Protein AF-0000000082579703 (afdb_homodimer)

Organism: NCBI:txid68569

Secondary structure (DSSP, 8-state):
--EEEEEEEEEB-GGGHHHHHHHHHHHHHHH-SSTTS-SSGGGTTTTS-TTEEEEEEEEE--SSS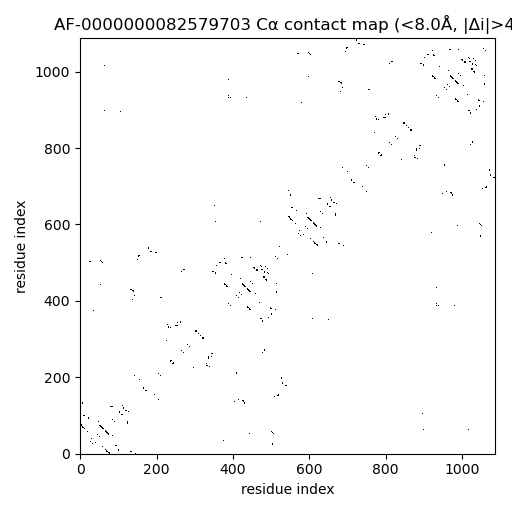--EEEEEEEEES-HHHHHHHHHHHHHHHHHHHHHTBPPPSSTTHHHHHHHHSTT----SHHHHHHTEEPPSEEEETTTT--HHHHHHHHHHHHHHHHHHHHTTSSS--TTTT--HHHHHHHHHHHHTTT-GGGGSPPPPSS-HHHHHHHHHHHHHHHHHHHHHHHHHHHHHHHHS-HHHHHHHHHHHHHHHHHHHHHHTSPPTT--------HHHHIIIIIHHHHHHHHHHHHHHHHHHHHHHHHHHHT--HHHHHHHHHHHHHHHHHTHHHHHHHHHHHHHHHHHH--B-SS----HHHHHHHHHHSSSSSEEEEEEEEEBPPSHHHHHHHHHHHHHHHHHHHH-HHHHTT-BTTB--EEEEEEEEETTTTEEEEEEEEES-HHHHHHHHHHH-HHHHHHHHTTBTBPPPEETTTEEGGGSHHHHHHHHHHTEE---EEEETTTT--HHHHHHHHHHHHHHHSS---HHHHHHHGGG-/--EEEEEEEEEB-GGGHHHHHHHHHHHHHHH-SSTTS-SSTTHHHHHH-TTEEEEEEEEE--SSS--EEEEEEEEES-HHHHHHHHHHHHHHHHHHHHTTBPPPSSTTHHHHHHHHSTT----SHHHHHHTEEPPSEEEETTTT--HHHHHHHHHHHHHHHHHHHHTTSSS--TTTT--HHHHHHHHHHHHTTT-GGGGSPPPPSS-HHHHHHHHHHHHHHHHHHHHHHHHHHHHHHHHS-HHHHHHHHHHHHHHHHHHHHHHTSPPTTT-------HHHHIIIIIHHHHHHHHHHHHHHHHHHHHHHHHHHHT--HHHHHHHHHHHHHHHHHTHHHHHHHHHHHHHHHHHH--B-SS----HHHHHHHHHHSSSSSEEEEEEEEEBPPSHHHHHHHHHHHHHHHHHHHH-HHHHTT-BTTB--EEEEEEEEETTTTEEEEEEEEES-HHHHHHHHHHH-HHHHHHHHTTBTBPPPEETTTEEGGGSHHHHHHHHHHTEE---EEEETTTT--HHHHHHHHHHHHHHHSS---HHHHHHHGGG-

Sequence (1088 aa):
MRQTTLSVALEVKPESFDHLSGLLDALRDRRSQDPSGGKGPFADFLTTVPAVHFLSLSVFPGFDYDPLFVIEANFDGAPGPFWAQLEAAIGPDLRSFLRCCKCPLDHTGPLFDAVTAADSRAPIAPYLEARTLTPTVFHHGNRGMTRDRILDEGKLFLATRAELAYSNDGGPSPYRKLTPVEIHARLRAALLPQFGWLDRKAPPRIPLAQSLGDYARLALFALALVFALSIPGLILKSQLAWPHYVLLCLALFALFTGMLYRMGKALPGTATPTRFSFLGFFLKRLLVPVALAAAAYVVVAAFLAAPFWSAIAHRPFWAAWRDMAIWAGWSAGSVAVVVAGLLVWLRWLERRDASQDAPPVDPRMLREMARREDWIPQNHMGSVVLIKPGVLRTAIIRAGHLGLHLLLRVLPRTRQGYLGSMRTIHFAHWARVNNNSRLMFFSNFDQTWESYLDDFIEKAHAGLTLAWSCGVGFPPTRFLVKDGASHGRQFKEWARHSMAVSRFWYSAYKDLTAEQVERNYRIACGLRKKQLSEKEAAAWINDLMRQTTLSVALEVKPESFDHLSGLLDALRDRRSQDPSGGKGPFADFLTTVPAVHFLSLSVFPGFDYDPLFVIEANFDGAPGPFWAQLEAAIGPDLRSFLRCCKCPLDHTGPLFDAVTAADSRAPIAPYLEARTLTPTVFHHGNRGMTRDRILDEGKLFLATRAELAYSNDGGPSPYRKLTPVEIHARLRAALLPQFGWLDRKAPPRIPLAQSLGDYARLALFALALVFALSIPGLILKSQLAWPHYVLLCLALFALFTGMLYRMGKALPGTATPTRFSFLGFFLKRLLVPVALAAAAYVVVAAFLAAPFWSAIAHRPFWAAWRDMAIWAGWSAGSVAVVVAGLLVWLRWLERRDASQDAPPVDPRMLREMARREDWIPQNHMGSVVLIKPGVLRTAIIRAGHLGLHLLLRVLPRTRQGYLGSMRTIHFAHWARVNNNSRLMFFSNFDQTWESYLDDFIEKAHAGLTLAWSCGVGFPPTRFLVKDGASHGRQFKEWARHSMAVSRFWYSAYKDLTAEQVERNYRIACGLRKKQLSEKEAAAWINDL

Nearest PDB structures (foldseek):
  8ibc-assembly1_AB  TM=3.366E-01  e=6.376E-01  Mus musculus
  8ic5-assembly1_AB  TM=3.013E-01  e=1.061E+00  Mus musculus
  7e2v-assembly1_B  TM=3.879E-01  e=3.786E+00  Morus alba
  3wro-assembly1_A  TM=3.041E-01  e=4.192E+00  Murine minute virus strain MVM prototype
  8ibc-assembly1_AB  TM=3.376E-01  e=1.231E+00  Mus musculus

Radius of gyration: 35.31 Å; Cα contacts (8 Å, |Δi|>4): 1747; chains: 2; bounding box: 77×131×74 Å

pLDDT: mean 91.1, std 9.69, range [43.66, 98.62]

Solvent-accessible surface area (backbone atoms only — not comparable to full-atom values): 56190 Å² total; per-residue (Å²): 116,53,75,34,68,41,34,34,74,41,50,27,34,60,92,29,50,65,56,44,53,49,52,39,40,50,55,35,50,62,20,24,82,40,80,61,66,68,87,24,68,36,65,56,48,50,68,51,36,71,43,46,42,37,40,36,40,35,58,39,71,59,64,70,44,49,17,36,38,35,42,39,40,31,29,50,48,62,68,69,65,48,37,46,32,48,38,72,60,42,34,73,58,50,42,55,50,53,58,31,34,54,81,53,68,55,91,57,24,66,51,47,49,49,35,52,37,86,91,45,82,49,76,57,30,66,48,52,59,70,49,48,41,73,52,50,28,67,47,47,23,57,54,44,62,44,54,65,54,52,53,52,31,48,51,47,46,54,49,50,52,44,56,65,49,60,41,43,71,89,50,79,44,81,59,76,86,46,51,50,50,52,42,51,50,51,49,36,64,68,42,39,83,79,41,63,69,34,80,43,86,75,78,73,48,73,46,67,69,58,51,51,48,36,49,48,51,39,50,50,49,52,39,50,49,51,52,64,46,12,45,65,33,46,58,48,47,76,74,38,57,67,70,59,40,51,50,49,47,53,50,52,34,51,52,29,52,53,48,36,66,69,61,64,57,67,51,80,91,55,68,53,94,68,90,79,45,68,67,56,45,35,67,74,65,38,45,64,58,50,52,50,46,50,51,48,35,21,53,52,50,8,63,67,45,11,62,59,44,14,66,73,69,69,40,59,55,70,61,23,26,52,52,35,28,50,51,36,46,55,9,55,64,33,29,63,38,46,51,38,47,50,49,44,53,48,44,57,48,44,70,47,53,58,49,30,78,64,50,72,65,59,66,69,56,53,50,54,34,56,72,68,49,72,61,43,62,39,35,74,50,42,34,52,43,45,40,46,41,32,52,67,50,41,50,43,58,55,53,43,34,46,50,50,28,37,46,50,62,57,37,70,55,31,59,70,12,24,61,72,88,41,50,38,40,43,41,35,37,31,32,65,40,65,71,65,32,28,41,33,37,40,40,35,28,36,54,44,70,66,58,46,49,53,49,38,37,71,64,30,21,40,60,49,11,51,75,42,58,56,30,53,26,36,50,65,45,47,88,51,38,37,37,18,32,57,41,50,69,46,36,51,44,49,52,58,46,32,40,46,44,70,50,25,73,45,59,70,56,54,86,55,45,48,54,53,51,50,42,27,48,51,52,48,56,54,49,37,41,88,73,60,53,69,70,54,20,56,59,52,60,73,71,108,116,53,76,35,68,42,34,33,74,39,49,28,34,61,90,31,49,67,57,43,53,49,52,39,40,50,55,34,49,63,20,25,83,42,80,63,65,69,85,24,64,42,65,52,50,50,72,47,37,72,43,46,41,35,39,36,39,35,57,38,71,57,63,69,45,49,16,37,38,34,42,40,41,30,28,51,48,62,68,67,65,49,38,45,31,48,37,72,61,41,36,73,59,49,44,56,51,53,58,31,33,55,80,53,68,55,92,58,24,66,51,46,49,48,36,51,38,88,89,46,83,48,74,54,30,66,48,52,59,71,49,50,41,70,53,51,28,66,47,48,23,58,55,45,62,43,55,66,55,51,52,51,31,48,51,47,45,54,50,51,51,45,57,64,49,58,42,42,71,90,49,78,41,81,60,76,86,45,53,51,49,52,43,51,49,51,49,37,63,67,41,40,82,79,40,64,67,34,81,42,86,75,78,71,51,73,46,68,69,58,51,53,47,36,49,48,51,38,51,50,49,51,39,50,49,51,51,62,45,13,44,68,35,46,56,48,46,76,76,36,58,67,70,60,38,52,50,49,47,52,49,51,34,51,50,30,50,53,48,36,66,69,61,65,57,67,51,77,92,56,68,55,95,68,91,78,44,70,68,55,46,34,67,74,65,37,45,64,59,50,52,50,45,50,51,48,35,21,51,53,50,8,63,66,44,11,61,57,45,13,66,73,68,69,40,60,57,70,62,23,26,51,52,33,29,52,50,36,46,56,10,55,65,32,29,65,38,46,51,39,47,50,48,43,53,48,45,57,50,43,69,47,52,56,49,30,79,64,49,71,66,60,67,69,58,51,51,54,35,55,72,69,50,70,60,42,62,40,36,74,51,41,33,53,40,45,41,45,41,31,52,66,50,40,49,44,58,54,54,44,35,45,50,49,29,38,45,51,61,58,36,70,56,30,59,70,13,24,62,70,89,40,50,40,39,42,40,36,36,30,31,64,42,66,71,65,33,28,42,33,38,40,37,34,28,34,53,44,70,67,58,44,49,51,49,38,37,71,62,30,19,41,60,49,12,53,74,42,58,55,30,54,27,36,48,67,45,49,88,52,38,36,39,18,32,58,42,49,69,46,35,52,46,48,52,58,46,32,40,43,43,71,50,28,74,47,59,70,56,53,86,57,45,48,55,52,51,50,43,26,48,51,51,49,56,55,50,37,42,88,72,59,52,69,69,55,21,56,58,52,58,73,70,108

Structure (mmCIF, N/CA/C/O backbone):
data_AF-0000000082579703-model_v1
#
loop_
_entity.id
_entity.type
_entity.pdbx_description
1 polymer 'Uncharacterized protein'
#
loop_
_atom_site.group_PDB
_atom_site.id
_atom_site.type_symbol
_atom_site.label_atom_id
_atom_site.label_alt_id
_atom_site.label_comp_id
_atom_site.label_asym_id
_atom_site.label_entity_id
_atom_site.label_seq_id
_atom_site.pdbx_PDB_ins_code
_atom_site.Cartn_x
_atom_site.Cartn_y
_atom_site.Cartn_z
_atom_site.occupancy
_atom_site.B_iso_or_equiv
_atom_site.auth_seq_id
_atom_site.auth_comp_id
_atom_site.auth_asym_id
_atom_site.auth_atom_id
_atom_site.pdbx_PDB_model_num
ATOM 1 N N . MET A 1 1 ? 2.031 -30.875 -25 1 61.16 1 MET A N 1
ATOM 2 C CA . MET A 1 1 ? 1.377 -29.562 -25.047 1 61.16 1 MET A CA 1
ATOM 3 C C . MET A 1 1 ? 1.466 -28.859 -23.688 1 61.16 1 MET A C 1
ATOM 5 O O . MET A 1 1 ? 1.334 -29.5 -22.656 1 61.16 1 MET A O 1
ATOM 9 N N . ARG A 1 2 ? 1.793 -27.531 -23.734 1 82.56 2 ARG A N 1
ATOM 10 C CA . ARG A 1 2 ? 2.051 -26.703 -22.562 1 82.56 2 ARG A CA 1
ATOM 11 C C . ARG A 1 2 ? 0.748 -26.266 -21.906 1 82.56 2 ARG A C 1
ATOM 13 O O . ARG A 1 2 ? -0.202 -25.875 -22.594 1 82.56 2 ARG A O 1
ATOM 20 N N . GLN A 1 3 ? 0.569 -26.672 -20.656 1 92.69 3 GLN A N 1
ATOM 21 C CA . GLN A 1 3 ? -0.497 -26.078 -19.859 1 92.69 3 GLN A CA 1
ATOM 22 C C . GLN A 1 3 ? -0.214 -24.594 -19.578 1 92.69 3 GLN A C 1
ATOM 24 O O . GLN A 1 3 ? 0.895 -24.234 -19.172 1 92.69 3 GLN A O 1
ATOM 29 N N . THR A 1 4 ? -1.218 -23.812 -19.875 1 95.44 4 THR A N 1
ATOM 30 C CA . THR A 1 4 ? -1.077 -22.359 -19.703 1 95.44 4 THR A CA 1
ATOM 31 C C . THR A 1 4 ? -2.105 -21.828 -18.703 1 95.44 4 THR A C 1
ATOM 33 O O . THR A 1 4 ? -3.271 -22.234 -18.75 1 95.44 4 THR A O 1
ATOM 36 N N . THR A 1 5 ? -1.641 -21.078 -17.75 1 96.88 5 THR A N 1
ATOM 37 C CA . THR A 1 5 ? -2.484 -20.375 -16.797 1 96.88 5 THR A CA 1
ATOM 38 C C . THR A 1 5 ? -2.354 -18.875 -16.969 1 96.88 5 THR A C 1
ATOM 40 O O . THR A 1 5 ? -1.259 -18.312 -16.828 1 96.88 5 THR A O 1
ATOM 43 N N . LEU A 1 6 ? -3.504 -18.234 -17.297 1 95.44 6 LEU A N 1
ATOM 44 C CA . LEU A 1 6 ? -3.51 -16.797 -17.484 1 95.44 6 LEU A CA 1
ATOM 45 C C . LEU A 1 6 ? -4.781 -16.172 -16.906 1 95.44 6 LEU A C 1
ATOM 47 O O . LEU A 1 6 ? -5.742 -16.891 -16.609 1 95.44 6 LEU A O 1
ATOM 51 N N . SER A 1 7 ? -4.715 -14.883 -16.734 1 97.56 7 SER A N 1
ATOM 52 C CA . SER A 1 7 ? -5.902 -14.117 -16.359 1 97.56 7 SER A CA 1
ATOM 53 C C . SER A 1 7 ? -5.914 -12.75 -17.016 1 97.56 7 SER A C 1
ATOM 55 O O . SER A 1 7 ? -4.871 -12.242 -17.438 1 97.56 7 SER A O 1
ATOM 57 N N . VAL A 1 8 ? -7.059 -12.273 -17.25 1 98.12 8 VAL A N 1
ATOM 58 C CA . VAL A 1 8 ? -7.281 -10.891 -17.641 1 98.12 8 VAL A CA 1
ATOM 59 C C . VAL A 1 8 ? -8.07 -10.164 -16.562 1 98.12 8 VAL A C 1
ATOM 61 O O . VAL A 1 8 ? -9.117 -10.641 -16.125 1 98.12 8 VAL A O 1
ATOM 64 N N . ALA A 1 9 ? -7.543 -9.094 -16.094 1 98.25 9 ALA A N 1
ATOM 65 C CA . ALA A 1 9 ? -8.203 -8.289 -15.07 1 98.25 9 ALA A CA 1
ATOM 66 C C . ALA A 1 9 ? -8.484 -6.883 -15.578 1 98.25 9 ALA A C 1
ATOM 68 O O . ALA A 1 9 ? -7.566 -6.156 -15.961 1 98.25 9 ALA A O 1
ATOM 69 N N . LEU A 1 10 ? -9.766 -6.539 -15.555 1 98.25 10 LEU A N 1
ATOM 70 C CA . LEU A 1 10 ? -10.188 -5.25 -16.094 1 98.25 10 LEU A CA 1
ATOM 71 C C . LEU A 1 10 ? -11 -4.469 -15.078 1 98.25 10 LEU A C 1
ATOM 73 O O . LEU A 1 10 ? -11.867 -5.031 -14.406 1 98.25 10 LEU A O 1
ATOM 77 N N . GLU A 1 11 ? -10.742 -3.227 -14.945 1 97.75 11 GLU A N 1
ATOM 78 C CA . GLU A 1 11 ? -11.555 -2.385 -14.078 1 97.75 11 GLU A CA 1
ATOM 79 C C . GLU A 1 11 ? -12.945 -2.172 -14.664 1 97.75 11 GLU A C 1
ATOM 81 O O . GLU A 1 11 ? -13.102 -1.985 -15.867 1 97.75 11 GLU A O 1
ATOM 86 N N . VAL A 1 12 ? -13.898 -2.193 -13.828 1 98.5 12 VAL A N 1
ATOM 87 C CA . VAL A 1 12 ? -15.297 -2.076 -14.227 1 98.5 12 VAL A CA 1
ATOM 88 C C . VAL A 1 12 ? -15.828 -0.695 -13.852 1 98.5 12 VAL A C 1
ATOM 90 O O . VAL A 1 12 ? -15.477 -0.15 -12.805 1 98.5 12 VAL A O 1
ATOM 93 N N . LYS A 1 13 ? -16.594 -0.119 -14.766 1 97.5 13 LYS A N 1
ATOM 94 C CA . LYS A 1 13 ? -17.328 1.082 -14.375 1 97.5 13 LYS A CA 1
ATOM 95 C C . LYS A 1 13 ? -18.219 0.813 -13.172 1 97.5 13 LYS A C 1
ATOM 97 O O . LYS A 1 13 ? -19.062 -0.095 -13.195 1 97.5 13 LYS A O 1
ATOM 102 N N . PRO A 1 14 ? -18.047 1.628 -12.18 1 96.12 14 PRO A N 1
ATOM 103 C CA . PRO A 1 14 ? -18.781 1.337 -10.953 1 96.12 14 PRO A CA 1
ATOM 104 C C . PRO A 1 14 ? -20.297 1.238 -11.188 1 96.12 14 PRO A C 1
ATOM 106 O O . PRO A 1 14 ? -20.953 0.386 -10.594 1 96.12 14 PRO A O 1
ATOM 109 N N . GLU A 1 15 ? -20.828 2.045 -12.031 1 95.25 15 GLU A N 1
ATOM 110 C CA . GLU A 1 15 ? -22.266 2.045 -12.289 1 95.25 15 GLU A CA 1
ATOM 111 C C . GLU A 1 15 ? -22.703 0.777 -13.023 1 95.25 15 GLU A C 1
ATOM 113 O O . GLU A 1 15 ? -23.891 0.448 -13.062 1 95.25 15 GLU A O 1
ATOM 118 N N . SER A 1 16 ? -21.75 0.061 -13.562 1 97.5 16 SER A N 1
ATOM 119 C CA . SER A 1 16 ? -22.078 -1.107 -14.375 1 97.5 16 SER A CA 1
ATOM 120 C C . SER A 1 16 ? -21.859 -2.398 -13.594 1 97.5 16 SER A C 1
ATOM 122 O O . SER A 1 16 ? -22.016 -3.494 -14.141 1 97.5 16 SER A O 1
ATOM 124 N N . PHE A 1 17 ? -21.5 -2.318 -12.359 1 96.75 17 PHE A N 1
ATOM 125 C CA . PHE A 1 17 ? -21.156 -3.494 -11.562 1 96.75 17 PHE A CA 1
ATOM 126 C C . PHE A 1 17 ? -22.328 -4.477 -11.523 1 96.75 17 PHE A C 1
ATOM 128 O O . PHE A 1 17 ? -22.156 -5.66 -11.828 1 96.75 17 PHE A O 1
ATOM 135 N N . ASP A 1 18 ? -23.516 -4 -11.195 1 96.06 18 ASP A N 1
ATOM 136 C CA . ASP A 1 18 ? -24.688 -4.863 -11.078 1 96.06 18 ASP A CA 1
ATOM 137 C C . ASP A 1 18 ? -25.094 -5.422 -12.438 1 96.06 18 ASP A C 1
ATOM 139 O O . ASP A 1 18 ? -25.484 -6.59 -12.547 1 96.06 18 ASP A O 1
ATOM 143 N N . HIS A 1 19 ? -25.031 -4.57 -13.383 1 98 19 HIS A N 1
ATOM 144 C CA . HIS A 1 19 ? -25.375 -5 -14.727 1 98 19 HIS A CA 1
ATOM 145 C C . HIS A 1 19 ? -24.453 -6.109 -15.211 1 98 19 HIS A C 1
ATOM 147 O O . HIS A 1 19 ? -24.906 -7.121 -15.75 1 98 19 HIS A O 1
ATOM 153 N N . LEU A 1 20 ? -23.156 -5.93 -15.07 1 98.25 20 LEU A N 1
ATOM 154 C CA . LEU A 1 20 ? -22.188 -6.941 -15.469 1 98.25 20 LEU A CA 1
ATOM 155 C C . LEU A 1 20 ? -22.422 -8.242 -14.711 1 98.25 20 LEU A C 1
ATOM 157 O O . LEU A 1 20 ? -22.359 -9.328 -15.297 1 98.25 20 LEU A O 1
ATOM 161 N N . SER A 1 21 ? -22.656 -8.164 -13.414 1 97 21 SER A N 1
ATOM 162 C CA . SER A 1 21 ? -22.953 -9.344 -12.609 1 97 21 SER A CA 1
ATOM 163 C C . SER A 1 21 ? -24.156 -10.102 -13.172 1 97 21 SER A C 1
ATOM 165 O O . SER A 1 21 ? -24.141 -11.336 -13.234 1 97 21 SER A O 1
ATOM 167 N N . GLY A 1 22 ? -25.156 -9.359 -13.547 1 96.19 22 GLY A N 1
ATOM 168 C CA . GLY A 1 22 ? -26.328 -9.969 -14.148 1 96.19 22 GLY A CA 1
ATOM 169 C C . GLY A 1 22 ? -26.031 -10.656 -15.469 1 96.19 22 GLY A C 1
ATOM 170 O O . GLY A 1 22 ? -26.578 -11.727 -15.758 1 96.19 22 GLY A O 1
ATOM 171 N N . LEU A 1 23 ? -25.188 -10.031 -16.266 1 96.94 23 LEU A N 1
ATOM 172 C CA . LEU A 1 23 ? -24.812 -10.609 -17.547 1 96.94 23 LEU A CA 1
ATOM 173 C C . LEU A 1 23 ? -24.094 -11.938 -17.344 1 96.94 23 LEU A C 1
ATOM 175 O O . LEU A 1 23 ? -24.297 -12.883 -18.109 1 96.94 23 LEU A O 1
ATOM 179 N N . LEU A 1 24 ? -23.219 -12.008 -16.391 1 95.25 24 LEU A N 1
ATOM 180 C CA . LEU A 1 24 ? -22.484 -13.242 -16.109 1 95.25 24 LEU A CA 1
ATOM 181 C C . LEU A 1 24 ? -23.422 -14.344 -15.641 1 95.25 24 LEU A C 1
ATOM 183 O O . LEU A 1 24 ? -23.297 -15.492 -16.062 1 95.25 24 LEU A O 1
ATOM 187 N N . ASP A 1 25 ? -24.344 -13.977 -14.789 1 92 25 ASP A N 1
ATOM 188 C CA . ASP A 1 25 ? -25.328 -14.938 -14.32 1 92 25 ASP A CA 1
ATOM 189 C C . ASP A 1 25 ? -26.188 -15.453 -15.477 1 92 25 ASP A C 1
ATOM 191 O O . ASP A 1 25 ? -26.531 -16.641 -15.523 1 92 25 ASP A O 1
ATOM 195 N N . ALA A 1 26 ? -26.531 -14.531 -16.328 1 91.12 26 ALA A N 1
ATOM 196 C CA . ALA A 1 26 ? -27.328 -14.922 -17.484 1 91.12 26 ALA A CA 1
ATOM 197 C C . ALA A 1 26 ? -26.578 -15.914 -18.375 1 91.12 26 ALA A C 1
ATOM 199 O O . ALA A 1 26 ? -27.188 -16.844 -18.922 1 91.12 26 ALA A O 1
ATOM 200 N N . LEU A 1 27 ? -25.312 -15.648 -18.547 1 89.06 27 LEU A N 1
ATOM 201 C CA . LEU A 1 27 ? -24.5 -16.594 -19.312 1 89.06 27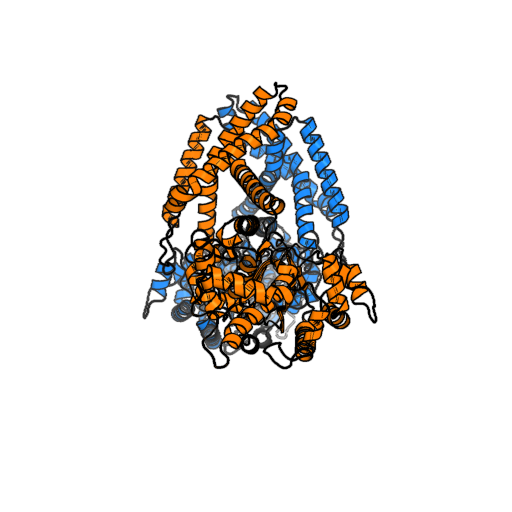 LEU A CA 1
ATOM 202 C C . LEU A 1 27 ? -24.484 -17.953 -18.641 1 89.06 27 LEU A C 1
ATOM 204 O O . LEU A 1 27 ? -24.578 -18.984 -19.312 1 89.06 27 LEU A O 1
ATOM 208 N N . ARG A 1 28 ? -24.328 -17.984 -17.375 1 85.75 28 ARG A N 1
ATOM 209 C CA . ARG A 1 28 ? -24.328 -19.234 -16.625 1 85.75 28 ARG A CA 1
ATOM 210 C C . ARG A 1 28 ? -25.672 -19.953 -16.766 1 85.75 28 ARG A C 1
ATOM 212 O O . ARG A 1 28 ? -25.703 -21.172 -16.938 1 85.75 28 ARG A O 1
ATOM 219 N N . ASP A 1 29 ? -26.719 -19.219 -16.656 1 82.19 29 ASP A N 1
ATOM 220 C CA . ASP A 1 29 ? -28.062 -19.797 -16.688 1 82.19 29 ASP A CA 1
ATOM 221 C C . ASP A 1 29 ? -28.359 -20.406 -18.047 1 82.19 29 ASP A C 1
ATOM 223 O O . ASP A 1 29 ? -29.156 -21.359 -18.156 1 82.19 29 ASP A O 1
ATOM 227 N N . ARG A 1 30 ? -27.859 -19.766 -18.984 1 78.69 30 ARG A N 1
ATOM 228 C CA . ARG A 1 30 ? -28.031 -20.359 -20.312 1 78.69 30 ARG A CA 1
ATOM 229 C C . ARG A 1 30 ? -27.297 -21.688 -20.422 1 78.69 30 ARG A C 1
ATOM 231 O O . ARG A 1 30 ? -27.594 -22.5 -21.297 1 78.69 30 ARG A O 1
ATOM 238 N N . ARG A 1 31 ? -26.359 -21.75 -19.75 1 65.75 31 ARG A N 1
ATOM 239 C CA . ARG A 1 31 ? -25.609 -23.016 -19.719 1 65.75 31 ARG A CA 1
ATOM 240 C C . ARG A 1 31 ? -26.438 -24.125 -19.094 1 65.75 31 ARG A C 1
ATOM 242 O O . ARG A 1 31 ? -26.734 -25.125 -19.734 1 65.75 31 ARG A O 1
ATOM 249 N N . SER A 1 32 ? -26.438 -24.266 -17.75 1 58.5 32 SER A N 1
ATOM 250 C CA . SER A 1 32 ? -27.266 -25.281 -17.094 1 58.5 32 SER A CA 1
ATOM 251 C C . SER A 1 32 ? -27.984 -24.703 -15.883 1 58.5 32 SER A C 1
ATOM 253 O O . SER A 1 32 ? -27.422 -23.891 -15.148 1 58.5 32 SER A O 1
ATOM 255 N N . GLN A 1 33 ? -29.328 -24.734 -16 1 52.47 33 GLN A N 1
ATOM 256 C CA . GLN A 1 33 ? -30.094 -24.422 -14.797 1 52.47 33 GLN A CA 1
ATOM 257 C C . GLN A 1 33 ? -29.703 -25.344 -13.648 1 52.47 33 GLN A C 1
ATOM 259 O O . GLN A 1 33 ? -30.078 -25.094 -12.492 1 52.47 33 GLN A O 1
ATOM 264 N N . ASP A 1 34 ? -28.969 -26.422 -14.023 1 51.78 34 ASP A N 1
ATOM 265 C CA . ASP A 1 34 ? -28.547 -27.375 -13 1 51.78 34 ASP A CA 1
ATOM 266 C C . ASP A 1 34 ? -27.25 -26.922 -12.328 1 51.78 34 ASP A C 1
ATOM 268 O O . ASP A 1 34 ? -26.234 -26.766 -12.992 1 51.78 34 ASP A O 1
ATOM 272 N N . PRO A 1 35 ? -27.453 -26.422 -11.188 1 50.56 35 PRO A N 1
ATOM 273 C CA . PRO A 1 35 ? -26.297 -25.859 -10.484 1 50.56 35 PRO A CA 1
ATOM 274 C C . PRO A 1 35 ? -25.062 -26.781 -10.547 1 50.56 35 PRO A C 1
ATOM 276 O O . PRO A 1 35 ? -23.938 -26.328 -10.328 1 50.56 35 PRO A O 1
ATOM 279 N N . SER A 1 36 ? -25.344 -28.125 -10.656 1 47.25 36 SER A N 1
ATOM 280 C CA . SER A 1 36 ? -24.266 -29.109 -10.766 1 47.25 36 SER A CA 1
ATOM 281 C C . SER A 1 36 ? -23.578 -29.016 -12.125 1 47.25 36 SER A C 1
ATOM 283 O O . SER A 1 36 ? -22.531 -29.641 -12.328 1 47.25 36 SER A O 1
ATOM 285 N N . GLY A 1 37 ? -23.781 -28.016 -13.031 1 49.34 37 GLY A N 1
ATOM 286 C CA . GLY A 1 37 ? -23.203 -27.812 -14.352 1 49.34 37 GLY A CA 1
ATOM 287 C C . GLY A 1 37 ? -23.609 -28.891 -15.352 1 49.34 37 GLY A C 1
ATOM 288 O O . GLY A 1 37 ? -22.984 -29.031 -16.406 1 49.34 37 GLY A O 1
ATOM 289 N N . GLY A 1 38 ? -24.406 -30 -15.062 1 45.38 38 GLY A N 1
ATOM 290 C CA . GLY A 1 38 ? -24.547 -31.219 -15.828 1 45.38 38 GLY A CA 1
ATOM 291 C C . GLY A 1 38 ? -25.391 -31.062 -17.078 1 45.38 38 GLY A C 1
ATOM 292 O O . GLY A 1 38 ? -25.062 -31.609 -18.141 1 45.38 38 GLY A O 1
ATOM 293 N N . LYS A 1 39 ? -26.734 -30.859 -17.047 1 44.56 39 LYS A N 1
ATOM 294 C CA . LYS A 1 39 ? -27.672 -31.234 -18.109 1 44.56 39 LYS A CA 1
ATOM 295 C C . LYS A 1 39 ? -28.062 -30.031 -18.953 1 44.56 39 LYS A C 1
ATOM 297 O O . LYS A 1 39 ? -28.844 -30.156 -19.906 1 44.56 39 LYS A O 1
ATOM 302 N N . GLY A 1 40 ? -27.094 -29 -19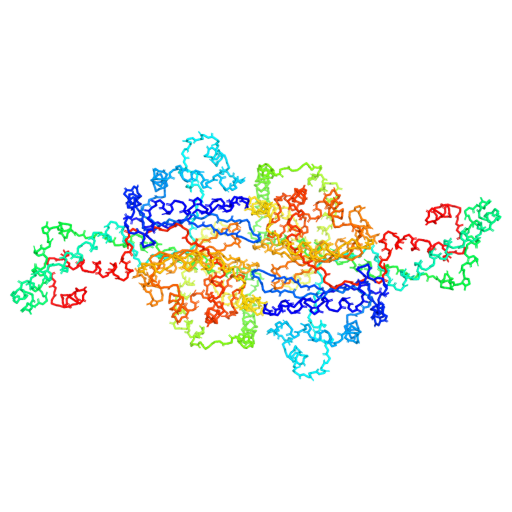.219 1 45.47 40 GLY A N 1
ATOM 303 C CA . GLY A 1 40 ? -27.594 -27.969 -20.125 1 45.47 40 GLY A CA 1
ATOM 304 C C . GLY A 1 40 ? -26.688 -27.734 -21.312 1 45.47 40 GLY A C 1
ATOM 305 O O . GLY A 1 40 ? -25.625 -28.344 -21.422 1 45.47 40 GLY A O 1
ATOM 306 N N . PRO A 1 41 ? -27.391 -27.031 -22.344 1 44.69 41 PRO A N 1
ATOM 307 C CA . PRO A 1 41 ? -26.75 -26.75 -23.641 1 44.69 41 PRO A CA 1
ATOM 308 C C . PRO A 1 41 ? -25.312 -26.25 -23.484 1 44.69 41 PRO A C 1
ATOM 310 O O . PRO A 1 41 ? -24.562 -26.188 -24.469 1 44.69 41 PRO A O 1
ATOM 313 N N . PHE A 1 42 ? -24.984 -25.594 -22.578 1 48.12 42 PHE A N 1
ATOM 314 C CA . PHE A 1 42 ? -23.625 -25.062 -22.516 1 48.12 42 PHE A CA 1
ATOM 315 C C . PHE A 1 42 ? -22.609 -26.188 -22.438 1 48.12 42 PHE A C 1
ATOM 317 O O . PHE A 1 42 ? -21.406 -25.953 -22.375 1 48.12 42 PHE A O 1
ATOM 324 N N . ALA A 1 43 ? -23.141 -27.328 -22.141 1 48.66 43 ALA A N 1
ATOM 325 C CA . ALA A 1 43 ? -22.281 -28.469 -22.438 1 48.66 43 ALA A CA 1
ATOM 326 C C . ALA A 1 43 ? -21.609 -28.312 -23.797 1 48.66 43 ALA A C 1
ATOM 328 O O . ALA A 1 43 ? -20.453 -28.688 -23.969 1 48.66 43 ALA A O 1
ATOM 329 N N . ASP A 1 44 ? -22.438 -27.703 -24.625 1 50.59 44 ASP A N 1
ATOM 330 C CA . ASP A 1 44 ? -21.953 -27.5 -25.984 1 50.59 44 ASP A CA 1
ATOM 331 C C . ASP A 1 44 ? -20.953 -26.359 -26.062 1 50.59 44 ASP A C 1
ATOM 333 O O . ASP A 1 44 ? -20.328 -26.141 -27.109 1 50.59 44 ASP A O 1
ATOM 337 N N . PHE A 1 45 ? -21.141 -25.406 -25.266 1 53.53 45 PHE A N 1
ATOM 338 C CA . PHE A 1 45 ? -20.234 -24.266 -25.297 1 53.53 45 PHE A CA 1
ATOM 339 C C . PHE A 1 45 ? -18.797 -24.719 -25.484 1 53.53 45 PHE A C 1
ATOM 341 O O . PHE A 1 45 ? -18.094 -24.203 -26.359 1 53.53 45 PHE A O 1
ATOM 348 N N . LEU A 1 46 ? -18.312 -25.656 -24.531 1 54.16 46 LEU A N 1
ATOM 349 C CA . LEU A 1 46 ? -16.875 -25.875 -24.453 1 54.16 46 LEU A CA 1
ATOM 350 C C . LEU A 1 46 ? -16.438 -26.969 -25.438 1 54.16 46 LEU A C 1
ATOM 352 O O . LEU A 1 46 ? -15.234 -27.25 -25.547 1 54.16 46 LEU A O 1
ATOM 356 N N . THR A 1 47 ? -17.5 -27.422 -26.078 1 59.25 47 THR A N 1
ATOM 357 C CA . THR A 1 47 ? -17.031 -28.188 -27.219 1 59.25 47 THR A CA 1
ATOM 358 C C . THR A 1 47 ? -16.328 -27.297 -28.234 1 59.25 47 THR A C 1
ATOM 360 O O . THR A 1 47 ? -15.492 -27.75 -29.016 1 59.25 47 THR A O 1
ATOM 363 N N . THR A 1 48 ? -16.594 -26.031 -27.922 1 65.88 48 THR A N 1
ATOM 364 C CA . THR A 1 48 ? -16 -25.125 -28.906 1 65.88 48 THR A CA 1
ATOM 365 C C . THR A 1 48 ? -14.672 -24.578 -28.422 1 65.88 48 THR A C 1
ATOM 367 O O . THR A 1 48 ? -13.93 -23.953 -29.188 1 65.88 48 THR A O 1
ATOM 370 N N . VAL A 1 49 ? -14.367 -24.734 -27.156 1 78 49 VAL A N 1
ATOM 371 C CA . VAL A 1 49 ? -13.047 -24.344 -26.688 1 78 49 VAL A CA 1
ATOM 372 C C . VAL A 1 49 ? -12.289 -25.578 -26.203 1 78 49 VAL A C 1
ATOM 374 O O . VAL A 1 49 ? -12.047 -25.734 -25 1 78 49 VAL A O 1
ATOM 377 N N . PRO A 1 50 ? -11.852 -26.281 -27.078 1 76.69 50 PRO A N 1
ATOM 378 C CA . PRO A 1 50 ? -11.406 -27.641 -26.75 1 76.69 50 PRO A CA 1
ATOM 379 C C . PRO A 1 50 ? -10.156 -27.641 -25.859 1 76.69 50 PRO A C 1
ATOM 381 O O . PRO A 1 50 ? -9.859 -28.656 -25.234 1 76.69 50 PRO A O 1
ATOM 384 N N . ALA A 1 51 ? -9.516 -26.594 -25.672 1 84.12 51 ALA A N 1
ATOM 385 C CA . ALA A 1 51 ? -8.25 -26.641 -24.938 1 84.12 51 ALA A CA 1
ATOM 386 C C . ALA A 1 51 ? -8.445 -26.234 -23.484 1 84.12 51 ALA A C 1
ATOM 388 O O . ALA A 1 51 ? -7.527 -26.375 -22.672 1 84.12 51 ALA A O 1
ATOM 389 N N . VAL A 1 52 ? -9.672 -25.984 -23.078 1 92.06 52 VAL A N 1
ATOM 390 C CA . VAL A 1 52 ? -9.852 -25.328 -21.797 1 92.06 52 VAL A CA 1
ATOM 391 C C . VAL A 1 52 ? -10.031 -26.391 -20.703 1 92.06 52 VAL A C 1
ATOM 393 O O . VAL A 1 52 ? -10.781 -27.344 -20.875 1 92.06 52 VAL A O 1
ATOM 396 N N . HIS A 1 53 ? -9.195 -26.297 -19.656 1 94.5 53 HIS A N 1
ATOM 397 C CA . HIS A 1 53 ? -9.398 -27.109 -18.453 1 94.5 53 HIS A CA 1
ATOM 398 C C . HIS A 1 53 ? -10.43 -26.469 -17.531 1 94.5 53 HIS A C 1
ATOM 400 O O . HIS A 1 53 ? -11.43 -27.094 -17.188 1 94.5 53 HIS A O 1
ATOM 406 N N . PHE A 1 54 ? -10.148 -25.25 -17.156 1 94.62 54 PHE A N 1
ATOM 407 C CA . PHE A 1 54 ? -11.008 -24.469 -16.281 1 94.62 54 PHE A CA 1
ATOM 408 C C . PHE A 1 54 ? -11.117 -23.031 -16.797 1 94.62 54 PHE A C 1
ATOM 410 O O . PHE A 1 54 ? -10.141 -22.469 -17.281 1 94.62 54 PHE A O 1
ATOM 417 N N . LEU A 1 55 ? -12.266 -22.469 -16.672 1 93.94 55 LEU A N 1
ATOM 418 C CA . LEU A 1 55 ? -12.539 -21.078 -17 1 93.94 55 LEU A CA 1
ATOM 419 C C . LEU A 1 55 ? -13.5 -20.453 -15.992 1 93.94 55 LEU A C 1
ATOM 421 O O . LEU A 1 55 ? -14.484 -21.078 -15.594 1 93.94 55 LEU A O 1
ATOM 425 N N . SER A 1 56 ? -13.141 -19.312 -15.523 1 95.62 56 SER A N 1
ATOM 426 C CA . SER A 1 56 ? -14.07 -18.641 -14.625 1 95.62 56 SER A CA 1
ATOM 427 C C . SER A 1 56 ? -14.18 -17.156 -14.953 1 95.62 56 SER A C 1
ATOM 429 O O . SER A 1 56 ? -13.227 -16.562 -15.469 1 95.62 56 SER A O 1
ATOM 431 N N . LEU A 1 57 ? -15.336 -16.625 -14.773 1 95.94 57 LEU A N 1
ATOM 432 C CA . LEU A 1 57 ? -15.633 -15.195 -14.844 1 95.94 57 LEU A CA 1
ATOM 433 C C . LEU A 1 57 ? -16.156 -14.672 -13.508 1 95.94 57 LEU A C 1
ATOM 435 O O . LEU A 1 57 ? -17.141 -15.18 -12.984 1 95.94 57 LEU A O 1
ATOM 439 N N . SER A 1 58 ? -15.414 -13.742 -13 1 97.06 58 SER A N 1
ATOM 440 C CA . SER A 1 58 ? -15.773 -13.188 -11.695 1 97.06 58 SER A CA 1
ATOM 441 C C . SER A 1 58 ? -15.688 -11.664 -11.695 1 97.06 58 SER A C 1
ATOM 443 O O . SER A 1 58 ? -14.969 -11.078 -12.508 1 97.06 58 SER A O 1
ATOM 445 N N . VAL A 1 59 ? -16.484 -11.102 -10.852 1 97.75 59 VAL A N 1
ATOM 446 C CA . VAL A 1 59 ? -16.422 -9.656 -10.648 1 97.75 59 VAL A CA 1
ATOM 447 C C . VAL A 1 59 ? -16.281 -9.352 -9.164 1 97.75 59 VAL A C 1
ATOM 449 O O . VAL A 1 59 ? -17.062 -9.82 -8.344 1 97.75 59 VAL A O 1
ATOM 452 N N . PHE A 1 60 ? -15.273 -8.602 -8.852 1 97 60 PHE A N 1
ATOM 453 C CA . PHE A 1 60 ? -15.016 -8.188 -7.48 1 97 60 PHE A CA 1
ATOM 454 C C . PHE A 1 60 ? -15.547 -6.781 -7.23 1 97 60 PHE A C 1
ATOM 456 O O . PHE A 1 60 ? -15.297 -5.867 -8.023 1 97 60 PHE A O 1
ATOM 463 N N . PRO A 1 61 ? -16.359 -6.508 -6.273 1 91.31 61 PRO A N 1
ATOM 464 C CA . PRO A 1 61 ? -17 -5.211 -6.055 1 91.31 61 PRO A CA 1
ATOM 465 C C . PRO A 1 61 ? -15.992 -4.098 -5.75 1 91.31 61 PRO A C 1
ATOM 467 O O . PRO A 1 61 ? -16.203 -2.945 -6.129 1 91.31 61 PRO A O 1
ATOM 470 N N . GLY A 1 62 ? -14.992 -4.219 -5.156 1 87.5 62 GLY A N 1
ATOM 471 C CA . GLY A 1 62 ? -14.039 -3.193 -4.773 1 87.5 62 GLY A CA 1
ATOM 472 C C . GLY A 1 62 ? -14.539 -2.299 -3.654 1 87.5 62 GLY A C 1
ATOM 473 O O . GLY A 1 62 ? -15.742 -2.211 -3.414 1 87.5 62 GLY A O 1
ATOM 474 N N . PHE A 1 63 ? -13.719 -1.595 -2.973 1 91.44 63 PHE A N 1
ATOM 475 C CA . PHE A 1 63 ? -14.008 -0.59 -1.956 1 91.44 63 PHE A CA 1
ATOM 476 C C . PHE A 1 63 ? -13.102 0.625 -2.123 1 91.44 63 PHE A C 1
ATOM 478 O O . PHE A 1 63 ? -13.555 1.681 -2.576 1 91.44 63 PHE A O 1
ATOM 485 N N . ASP A 1 64 ? -11.82 0.429 -2.02 1 93.69 64 ASP A N 1
ATOM 486 C CA . ASP A 1 64 ? -10.867 1.509 -2.256 1 93.69 64 ASP A CA 1
ATOM 487 C C . ASP A 1 64 ? -10.414 1.528 -3.713 1 93.69 64 ASP A C 1
ATOM 489 O O . ASP A 1 64 ? -9.664 2.42 -4.125 1 93.69 64 ASP A O 1
ATOM 493 N N . TYR A 1 65 ? -10.812 0.588 -4.449 1 96.56 65 TYR A N 1
ATOM 494 C CA . TYR A 1 65 ? -10.656 0.491 -5.895 1 96.56 65 TYR A CA 1
ATOM 495 C C . TYR A 1 65 ? -12 0.31 -6.578 1 96.56 65 TYR A C 1
ATOM 497 O O . TYR A 1 65 ? -12.984 -0.062 -5.938 1 96.56 65 TYR A O 1
ATOM 505 N N . ASP A 1 66 ? -12.008 0.628 -7.84 1 97.31 66 ASP A N 1
ATOM 506 C CA . ASP A 1 66 ? -13.195 0.283 -8.617 1 97.31 66 ASP A CA 1
ATOM 507 C C . ASP A 1 66 ? -13.312 -1.229 -8.789 1 97.31 66 ASP A C 1
ATOM 509 O O . ASP A 1 66 ? -12.344 -1.961 -8.594 1 97.31 66 ASP A O 1
ATOM 513 N N . PRO A 1 67 ? -14.562 -1.684 -9.094 1 97.5 67 PRO A N 1
ATOM 514 C CA . PRO A 1 67 ? -14.742 -3.129 -9.258 1 97.5 67 PRO A CA 1
ATOM 515 C C . PRO A 1 67 ? -13.812 -3.723 -10.312 1 97.5 67 PRO A C 1
ATOM 517 O O . PRO A 1 67 ? -13.312 -2.998 -11.18 1 97.5 67 PRO A O 1
ATOM 520 N N . LEU A 1 68 ? -13.547 -4.984 -10.188 1 98.12 68 LEU A N 1
ATOM 521 C CA . LEU A 1 68 ? -12.602 -5.68 -11.055 1 98.12 68 LEU A CA 1
ATOM 522 C C . LEU A 1 68 ? -13.25 -6.898 -11.703 1 98.12 68 LEU A C 1
ATOM 524 O O . LEU A 1 68 ? -13.781 -7.77 -11.008 1 98.12 68 LEU A O 1
ATOM 528 N N . PHE A 1 69 ? -13.312 -6.914 -13.023 1 98.56 69 PHE A N 1
ATOM 529 C CA . PHE A 1 69 ? -13.75 -8.07 -13.797 1 98.56 69 PHE A CA 1
ATOM 530 C C . PHE A 1 69 ? -12.562 -8.945 -14.172 1 98.56 69 PHE A C 1
ATOM 532 O O . PHE A 1 69 ? -11.586 -8.469 -14.758 1 98.56 69 PHE A O 1
ATOM 539 N N . VAL A 1 70 ? -12.641 -10.258 -13.867 1 98.62 70 VAL A N 1
ATOM 540 C CA . VAL A 1 70 ? -11.492 -11.125 -14.125 1 98.62 70 VAL A CA 1
ATOM 541 C C . VAL A 1 70 ? -11.938 -12.344 -14.938 1 98.62 70 VAL A C 1
ATOM 543 O O . VAL A 1 70 ? -12.93 -12.992 -14.602 1 98.62 70 VAL A O 1
ATOM 546 N N . ILE A 1 71 ? -11.234 -12.57 -15.945 1 97.56 71 ILE A N 1
ATOM 547 C CA . ILE A 1 71 ? -11.312 -13.82 -16.688 1 97.56 71 ILE A CA 1
ATOM 548 C C . ILE A 1 71 ? -10.133 -14.719 -16.328 1 97.56 71 ILE A C 1
ATOM 550 O O . ILE A 1 71 ? -8.984 -14.383 -16.609 1 97.56 71 ILE A O 1
ATOM 554 N N . GLU A 1 72 ? -10.375 -15.766 -15.68 1 97.62 72 GLU A N 1
ATOM 555 C CA . GLU A 1 72 ? -9.352 -16.781 -15.414 1 97.62 72 GLU A CA 1
ATOM 556 C C . GLU A 1 72 ? -9.406 -17.906 -16.453 1 97.62 72 GLU A C 1
ATOM 558 O O . GLU A 1 72 ? -10.469 -18.484 -16.688 1 97.62 72 GLU A O 1
ATOM 563 N N . ALA A 1 73 ? -8.289 -18.234 -16.984 1 95.75 73 ALA A N 1
ATOM 564 C CA . ALA A 1 73 ? -8.258 -19.281 -18.016 1 95.75 73 ALA A CA 1
ATOM 565 C C . ALA A 1 73 ? -7.098 -20.25 -17.781 1 95.75 73 ALA A C 1
ATOM 567 O O . ALA A 1 73 ? -5.945 -19.828 -17.641 1 95.75 73 ALA A O 1
ATOM 568 N N . ASN A 1 74 ? -7.406 -21.438 -17.672 1 96.62 74 ASN A N 1
ATOM 569 C CA . ASN A 1 74 ? -6.469 -22.562 -17.656 1 96.62 74 ASN A CA 1
ATOM 570 C C . ASN A 1 74 ? -6.676 -23.484 -18.844 1 96.62 74 ASN A C 1
ATOM 572 O O . ASN A 1 74 ? -7.73 -24.109 -18.984 1 96.62 74 ASN A O 1
ATOM 576 N N . PHE A 1 75 ? -5.703 -23.609 -19.719 1 95.38 75 PHE A N 1
ATOM 577 C CA . PHE A 1 75 ? -5.922 -24.312 -20.969 1 95.38 75 PHE A CA 1
ATOM 578 C C . PHE A 1 75 ? -4.609 -24.875 -21.516 1 95.38 75 PHE A C 1
ATOM 580 O O . PHE A 1 75 ? -3.537 -24.578 -20.984 1 95.38 75 PHE A O 1
ATOM 587 N N . ASP A 1 76 ? -4.75 -25.672 -22.531 1 95.25 76 ASP A N 1
ATOM 588 C CA . ASP A 1 76 ? -3.59 -26.219 -23.219 1 95.25 76 ASP A CA 1
ATOM 589 C C . ASP A 1 76 ? -3.234 -25.375 -24.438 1 95.25 76 ASP A C 1
ATOM 591 O O . ASP A 1 76 ? -4.113 -25.016 -25.234 1 95.25 76 ASP A O 1
ATOM 595 N N . GLY A 1 77 ? -1.984 -24.984 -24.578 1 92.44 77 GLY A N 1
ATOM 596 C CA . GLY A 1 77 ? -1.556 -24.312 -25.797 1 92.44 77 GLY A CA 1
ATOM 597 C C . GLY A 1 77 ? -1.169 -22.875 -25.578 1 92.44 77 GLY A C 1
ATOM 598 O O . GLY A 1 77 ? -0.968 -22.438 -24.438 1 92.44 77 GLY A O 1
ATOM 599 N N . ALA A 1 78 ? -1.017 -22.156 -26.719 1 91.19 78 ALA A N 1
ATOM 600 C CA . ALA A 1 78 ? -0.58 -20.766 -26.688 1 91.19 78 ALA A CA 1
ATOM 601 C C . ALA A 1 78 ? -1.759 -19.828 -26.438 1 91.19 78 ALA A C 1
ATOM 603 O O . ALA A 1 78 ? -2.889 -20.125 -26.844 1 91.19 78 ALA A O 1
ATOM 604 N N . PRO A 1 79 ? -1.503 -18.672 -25.859 1 90.69 79 PRO A N 1
ATOM 605 C CA . PRO A 1 79 ? -2.568 -17.734 -25.531 1 90.69 79 PRO A CA 1
ATOM 606 C C . PRO A 1 79 ? -3.307 -17.219 -26.75 1 90.69 79 PRO A C 1
ATOM 608 O O . PRO A 1 79 ? -4.535 -17.109 -26.75 1 90.69 79 PRO A O 1
ATOM 611 N N . GLY A 1 80 ? -2.613 -16.875 -27.781 1 89.25 80 GLY A N 1
ATOM 612 C CA . GLY A 1 80 ? -3.229 -16.281 -28.969 1 89.25 80 GLY A CA 1
ATOM 613 C C . GLY A 1 80 ? -4.41 -17.094 -29.484 1 89.25 80 GLY A C 1
ATOM 614 O O . GLY A 1 80 ? -5.543 -16.594 -29.5 1 89.25 80 GLY A O 1
ATOM 615 N N . PRO A 1 81 ? -4.195 -18.297 -29.844 1 91.69 81 PRO A N 1
ATOM 616 C CA . PRO A 1 81 ? -5.277 -19.156 -30.359 1 91.69 81 PRO A CA 1
ATOM 617 C C . PRO A 1 81 ? -6.395 -19.344 -29.328 1 91.69 81 PRO A C 1
ATOM 619 O O . PRO A 1 81 ? -7.566 -19.469 -29.703 1 91.69 81 PRO A O 1
ATOM 622 N N . PHE A 1 82 ? -6.09 -19.391 -28.141 1 93.06 82 PHE A N 1
ATOM 623 C CA . PHE A 1 82 ? -7.105 -19.594 -27.109 1 93.06 82 PHE A CA 1
ATOM 624 C C . PHE A 1 82 ? -8.109 -18.453 -27.094 1 93.06 82 PHE A C 1
ATOM 626 O O . PHE A 1 82 ? -9.32 -18.672 -27.062 1 93.06 82 PHE A O 1
ATOM 633 N N . TRP A 1 83 ? -7.637 -17.25 -27.094 1 94.62 83 TRP A N 1
ATOM 634 C CA . TRP A 1 83 ? -8.539 -16.109 -27.031 1 94.62 83 TRP A CA 1
ATOM 635 C C . TRP A 1 83 ? -9.438 -16.062 -28.266 1 94.62 83 TRP A C 1
ATOM 637 O O . TRP A 1 83 ? -10.594 -15.648 -28.188 1 94.62 83 TRP A O 1
ATOM 647 N N . ALA A 1 84 ? -8.891 -16.469 -29.391 1 93.31 84 ALA A N 1
ATOM 648 C CA . ALA A 1 84 ? -9.703 -16.531 -30.609 1 93.31 84 ALA A CA 1
ATOM 649 C C . ALA A 1 84 ? -10.805 -17.578 -30.469 1 93.31 84 ALA A C 1
ATOM 651 O O . ALA A 1 84 ? -11.93 -17.359 -30.938 1 93.31 84 ALA A O 1
ATOM 652 N N . GLN A 1 85 ? -10.492 -18.656 -29.859 1 91.31 85 GLN A N 1
ATOM 653 C CA . GLN A 1 85 ? -11.477 -19.703 -29.625 1 91.31 85 GLN A CA 1
ATOM 654 C C . GLN A 1 85 ? -12.562 -19.234 -28.656 1 91.31 85 GLN A C 1
ATOM 656 O O . GLN A 1 85 ? -13.742 -19.516 -28.859 1 91.31 85 GLN A O 1
ATOM 661 N N . LEU A 1 86 ? -12.156 -18.531 -27.641 1 92.25 86 LEU A N 1
ATOM 662 C CA . LEU A 1 86 ? -13.117 -18.016 -26.672 1 92.25 86 LEU A CA 1
ATOM 663 C C . LEU A 1 86 ? -14.055 -17 -27.312 1 92.25 86 LEU A C 1
ATOM 665 O O . LEU A 1 86 ? -15.258 -17.016 -27.047 1 92.25 86 LEU A O 1
ATOM 669 N N . GLU A 1 87 ? -13.523 -16.172 -28.125 1 93.44 87 GLU A N 1
ATOM 670 C CA . GLU A 1 87 ? -14.328 -15.195 -28.859 1 93.44 87 GLU A CA 1
ATOM 671 C C . GLU A 1 87 ? -15.344 -15.891 -29.766 1 93.44 87 GLU A C 1
ATOM 673 O O . GLU A 1 87 ? -16.484 -15.445 -29.875 1 93.44 87 GLU A O 1
ATOM 678 N N . ALA A 1 88 ? -14.891 -16.906 -30.375 1 89.69 88 ALA A N 1
ATOM 679 C CA . ALA A 1 88 ? -15.789 -17.656 -31.25 1 89.69 88 ALA A CA 1
ATOM 680 C C . ALA A 1 88 ? -16.938 -18.281 -30.469 1 89.69 88 ALA A C 1
ATOM 682 O O . ALA A 1 88 ? -18.062 -18.391 -30.969 1 89.69 88 ALA A O 1
ATOM 683 N N . ALA A 1 89 ? -16.672 -18.609 -29.266 1 87.31 89 ALA A N 1
ATOM 684 C CA . ALA A 1 89 ? -17.656 -19.328 -28.453 1 87.31 89 ALA A CA 1
ATOM 685 C C . ALA A 1 89 ? -18.656 -18.359 -27.844 1 87.31 89 ALA A C 1
ATOM 687 O O . ALA A 1 89 ? -19.859 -18.641 -27.812 1 87.31 89 ALA A O 1
ATOM 688 N N . ILE A 1 90 ? -18.141 -17.219 -27.312 1 89.88 90 ILE A N 1
ATOM 689 C CA . ILE A 1 90 ? -19.062 -16.328 -26.594 1 89.88 90 ILE A CA 1
ATOM 690 C C . ILE A 1 90 ? -18.766 -14.883 -26.938 1 89.88 90 ILE A C 1
ATOM 692 O O . ILE A 1 90 ? -18.797 -14.008 -26.062 1 89.88 90 ILE A O 1
ATOM 696 N N . GLY A 1 91 ? -18.438 -14.586 -28.078 1 91.75 91 GLY A N 1
ATOM 697 C CA . GLY A 1 91 ? -18.047 -13.273 -28.562 1 91.75 91 GLY A CA 1
ATOM 698 C C . GLY A 1 91 ? -19.031 -12.18 -28.188 1 91.75 91 GLY A C 1
ATOM 699 O O . GLY A 1 91 ? -18.656 -11.164 -27.609 1 91.75 91 GLY A O 1
ATOM 700 N N . PRO A 1 92 ? -20.266 -12.359 -28.578 1 92.56 92 PRO A N 1
ATOM 701 C CA . PRO A 1 92 ? -21.25 -11.32 -28.266 1 92.56 92 PRO A CA 1
ATOM 702 C C . PRO A 1 92 ? -21.375 -11.055 -26.766 1 92.56 92 PRO A C 1
ATOM 704 O O . PRO A 1 92 ? -21.484 -9.898 -26.344 1 92.56 92 PRO A O 1
ATOM 707 N N . ASP A 1 93 ? -21.328 -12.086 -25.938 1 93.56 93 ASP A N 1
ATOM 708 C CA . ASP A 1 93 ? -21.359 -11.906 -24.484 1 93.56 93 ASP A CA 1
ATOM 709 C C . ASP A 1 93 ? -20.109 -11.18 -24 1 93.56 93 ASP A C 1
ATOM 711 O O . ASP A 1 93 ? -20.203 -10.258 -23.172 1 93.56 93 ASP A O 1
ATOM 715 N N . LEU A 1 94 ? -19 -11.602 -24.531 1 95.75 94 LEU A N 1
ATOM 716 C CA . LEU A 1 94 ? -17.75 -10.984 -24.141 1 95.75 94 LEU A CA 1
ATOM 717 C C . LEU A 1 94 ? -17.766 -9.484 -24.422 1 95.75 94 LEU A C 1
ATOM 719 O O . LEU A 1 94 ? -17.281 -8.688 -23.609 1 95.75 94 LEU A O 1
ATOM 723 N N . ARG A 1 95 ? -18.219 -9.156 -25.578 1 97.69 95 ARG A N 1
ATOM 724 C CA . ARG A 1 95 ? -18.297 -7.746 -25.953 1 97.69 95 ARG A CA 1
ATOM 725 C C . ARG A 1 95 ? -19.188 -6.969 -24.984 1 97.69 95 ARG A C 1
ATOM 727 O O . ARG A 1 95 ? -18.859 -5.836 -24.625 1 97.69 95 ARG A O 1
ATOM 734 N N . SER A 1 96 ? -20.297 -7.559 -24.609 1 97.25 96 SER A N 1
ATOM 735 C CA . SER A 1 96 ? -21.172 -6.926 -23.641 1 97.25 96 SER A CA 1
ATOM 736 C C . SER A 1 96 ? -20.484 -6.754 -22.281 1 97.25 96 SER A C 1
ATOM 738 O O . SER A 1 96 ? -20.672 -5.742 -21.609 1 97.25 96 SER A O 1
ATOM 740 N N . PHE A 1 97 ? -19.719 -7.773 -21.844 1 98.38 97 PHE A N 1
ATOM 741 C CA . PHE A 1 97 ? -18.953 -7.656 -20.609 1 98.38 97 PHE A CA 1
ATOM 742 C C . PHE A 1 97 ? -17.969 -6.496 -20.672 1 98.38 97 PHE A C 1
ATOM 744 O O . PHE A 1 97 ? -17.891 -5.688 -19.75 1 98.38 97 PHE A O 1
ATOM 751 N N . LEU A 1 98 ? -17.234 -6.426 -21.797 1 98.5 98 LEU A N 1
ATOM 752 C CA . LEU A 1 98 ? -16.172 -5.43 -21.969 1 98.5 98 LEU A CA 1
ATOM 753 C C . LEU A 1 98 ? -16.766 -4.02 -21.984 1 98.5 98 LEU A C 1
ATOM 755 O O . LEU A 1 98 ? -16.109 -3.076 -21.516 1 98.5 98 LEU A O 1
ATOM 759 N N . ARG A 1 99 ? -17.969 -3.867 -22.5 1 98.25 99 ARG A N 1
ATOM 760 C CA . ARG A 1 99 ? -18.609 -2.564 -22.531 1 98.25 99 ARG A CA 1
ATOM 761 C C . ARG A 1 99 ? -18.906 -2.059 -21.125 1 98.25 99 ARG A C 1
ATOM 763 O O . ARG A 1 99 ? -19.125 -0.861 -20.922 1 98.25 99 ARG A O 1
ATOM 770 N N . CYS A 1 100 ? -18.922 -2.969 -20.172 1 98.56 100 CYS A N 1
ATOM 771 C CA . CYS A 1 100 ? -19.141 -2.596 -18.781 1 98.56 100 CYS A CA 1
ATOM 772 C C . CYS A 1 100 ? -17.828 -2.158 -18.125 1 98.56 100 CYS A C 1
ATOM 774 O O . CYS A 1 100 ? -17.844 -1.629 -17 1 98.56 100 CYS A O 1
ATOM 776 N N . CYS A 1 101 ? -16.719 -2.334 -18.75 1 98.5 101 CYS A N 1
ATOM 777 C CA . CYS A 1 101 ? -15.414 -2.059 -18.172 1 98.5 101 CYS A CA 1
ATOM 778 C C . CYS A 1 101 ? -14.938 -0.657 -18.531 1 98.5 101 CYS A C 1
ATOM 780 O O . CYS A 1 101 ? -15.477 -0.033 -19.453 1 98.5 101 CYS A O 1
ATOM 782 N N . LYS A 1 102 ? -13.969 -0.174 -17.797 1 96.69 102 LYS A N 1
ATOM 783 C CA . LYS A 1 102 ? -13.359 1.124 -18.062 1 96.69 102 LYS A CA 1
ATOM 784 C C . LYS A 1 102 ? -12.383 1.044 -19.234 1 96.69 102 LYS A C 1
ATOM 786 O O . LYS A 1 102 ? -11.695 0.039 -19.406 1 96.69 102 LYS A O 1
ATOM 791 N N . CYS A 1 103 ? -12.344 2.078 -19.969 1 95.81 103 CYS A N 1
ATOM 792 C CA . CYS A 1 103 ? -11.328 2.164 -21.016 1 95.81 103 CYS A CA 1
ATOM 793 C C . CYS A 1 103 ? -9.938 2.32 -20.406 1 95.81 103 CYS A C 1
ATOM 795 O O . CYS A 1 103 ? -9.703 3.232 -19.609 1 95.81 103 CYS A O 1
ATOM 797 N N . PRO A 1 104 ? -9.078 1.43 -20.797 1 93.56 104 PRO A N 1
ATOM 798 C CA . PRO A 1 104 ? -7.715 1.607 -20.297 1 93.56 104 PRO A CA 1
ATOM 799 C C . PRO A 1 104 ? -7.051 2.871 -20.828 1 93.56 104 PRO A C 1
ATOM 801 O O . PRO A 1 104 ? -7.293 3.26 -21.984 1 93.56 104 PRO A O 1
ATOM 804 N N . LEU A 1 105 ? -6.16 3.422 -20.094 1 89.88 105 LEU A N 1
ATOM 805 C CA . LEU A 1 105 ? -5.527 4.68 -20.469 1 89.88 105 LEU A CA 1
ATOM 806 C C . LEU A 1 105 ? -4.16 4.434 -21.094 1 89.88 105 LEU A C 1
ATOM 808 O O . LEU A 1 105 ? -3.479 5.379 -21.5 1 89.88 105 LEU A O 1
ATOM 812 N N . ASP A 1 106 ? -3.799 3.195 -21.25 1 89.44 106 ASP A N 1
ATOM 813 C CA . ASP A 1 106 ? -2.504 2.861 -21.844 1 89.44 106 ASP A CA 1
ATOM 814 C C . ASP A 1 106 ? -2.637 2.543 -23.328 1 89.44 106 ASP A C 1
ATOM 816 O O . ASP A 1 106 ? -3.576 3 -23.984 1 89.44 106 ASP A O 1
ATOM 820 N N . HIS A 1 107 ? -1.664 1.845 -23.891 1 89.62 107 HIS A N 1
ATOM 821 C CA . HIS A 1 107 ? -1.568 1.62 -25.328 1 89.62 107 HIS A CA 1
ATOM 822 C C . HIS A 1 107 ? -2.703 0.729 -25.828 1 89.62 107 HIS A C 1
ATOM 824 O O . HIS A 1 107 ? -2.955 0.649 -27.031 1 89.62 107 HIS A O 1
ATOM 830 N N . THR A 1 108 ? -3.447 0.107 -24.922 1 95 108 THR A N 1
ATOM 831 C CA . THR A 1 108 ? -4.523 -0.787 -25.344 1 95 108 THR A CA 1
ATOM 832 C C . THR A 1 108 ? -5.844 -0.032 -25.438 1 95 108 THR A C 1
ATOM 834 O O . THR A 1 108 ? -6.871 -0.612 -25.797 1 95 108 THR A O 1
ATOM 837 N N . GLY A 1 109 ? -5.871 1.229 -25.172 1 94.75 109 GLY A N 1
ATOM 838 C CA . GLY A 1 109 ? -7.059 2.064 -25.234 1 94.75 109 GLY A CA 1
ATOM 839 C C . GLY A 1 109 ? -7.754 2.025 -26.578 1 94.75 109 GLY A C 1
ATOM 840 O O . GLY A 1 109 ? -8.945 1.732 -26.656 1 94.75 109 GLY A O 1
ATOM 841 N N . PRO A 1 110 ? -7 2.248 -27.625 1 94.56 110 PRO A N 1
ATOM 842 C CA . PRO A 1 110 ? -7.605 2.23 -28.953 1 94.56 110 PRO A CA 1
ATOM 843 C C . PRO A 1 110 ? -8.203 0.871 -29.312 1 94.56 110 PRO A C 1
ATOM 845 O O . PRO A 1 110 ? -9.242 0.805 -29.984 1 94.56 110 PRO A O 1
ATOM 848 N N . LEU A 1 111 ? -7.535 -0.191 -28.875 1 96.56 111 LEU A N 1
ATOM 849 C CA . LEU A 1 111 ? -8.078 -1.524 -29.109 1 96.56 111 LEU A CA 1
ATOM 850 C C . LEU A 1 111 ? -9.398 -1.706 -28.359 1 96.56 111 LEU A C 1
ATOM 852 O O . LEU A 1 111 ? -10.344 -2.285 -28.906 1 96.56 111 LEU A O 1
ATOM 856 N N . PHE A 1 112 ? -9.438 -1.246 -27.219 1 97.62 112 PHE A N 1
ATOM 857 C CA . PHE A 1 112 ? -10.656 -1.301 -26.422 1 97.62 112 PHE A CA 1
ATOM 858 C C . PHE A 1 112 ? -11.789 -0.541 -27.109 1 97.62 112 PHE A C 1
ATOM 860 O O . PHE A 1 112 ? -12.906 -1.044 -27.203 1 97.62 112 PHE A O 1
ATOM 867 N N . ASP A 1 113 ? -11.5 0.631 -27.578 1 96.81 113 ASP A N 1
ATOM 868 C CA . ASP A 1 113 ? -12.492 1.471 -28.234 1 96.81 113 ASP A CA 1
ATOM 869 C C . ASP A 1 113 ? -13.023 0.801 -29.5 1 96.81 113 ASP A C 1
ATOM 871 O O . ASP A 1 113 ? -14.219 0.861 -29.781 1 96.81 113 ASP A O 1
ATOM 875 N N . ALA A 1 114 ? -12.133 0.179 -30.172 1 97.19 114 ALA A N 1
ATOM 876 C CA . ALA A 1 114 ? -12.539 -0.517 -31.391 1 97.19 114 ALA A CA 1
ATOM 877 C C . ALA A 1 114 ? -13.484 -1.67 -31.078 1 97.19 114 ALA A C 1
ATOM 879 O O . ALA A 1 114 ? -14.445 -1.907 -31.812 1 97.19 114 ALA A O 1
ATOM 880 N N . VAL A 1 115 ? -13.219 -2.342 -30 1 97.56 115 VAL A N 1
ATOM 881 C CA . VAL A 1 115 ? -13.984 -3.527 -29.641 1 97.56 115 VAL A CA 1
ATOM 882 C C . VAL A 1 115 ? -15.336 -3.111 -29.062 1 97.56 115 VAL A C 1
ATOM 884 O O . VAL A 1 115 ? -16.344 -3.77 -29.297 1 97.56 115 VAL A O 1
ATOM 887 N N . THR A 1 116 ? -15.383 -2.016 -28.344 1 97.38 116 THR A N 1
ATOM 888 C CA . THR A 1 116 ? -16.562 -1.695 -27.547 1 97.38 116 THR A CA 1
ATOM 889 C C . THR A 1 116 ? -17.438 -0.66 -28.266 1 97.38 116 THR A C 1
ATOM 891 O O . THR A 1 116 ? -18.516 -0.322 -27.797 1 97.38 116 THR A O 1
ATOM 894 N N . ALA A 1 117 ? -16.984 -0.156 -29.406 1 96.25 117 ALA A N 1
ATOM 895 C CA . ALA A 1 117 ? -17.781 0.803 -30.156 1 96.25 117 ALA A CA 1
ATOM 896 C C . ALA A 1 117 ? -19.172 0.238 -30.484 1 96.25 117 ALA A C 1
ATOM 898 O O . ALA A 1 117 ? -19.359 -0.981 -30.516 1 96.25 117 ALA A O 1
ATOM 899 N N . ALA A 1 118 ? -20.078 1.179 -30.688 1 92.56 118 ALA A N 1
ATOM 900 C CA . ALA A 1 118 ? -21.438 0.764 -31.031 1 92.56 118 ALA A CA 1
ATOM 901 C C . ALA A 1 118 ? -21.453 -0.066 -32.312 1 92.56 118 ALA A C 1
ATOM 903 O O . ALA A 1 118 ? -20.844 0.317 -33.312 1 92.56 118 ALA A O 1
ATOM 904 N N . ASP A 1 119 ? -22.016 -1.182 -32.312 1 89.62 119 ASP A N 1
ATOM 905 C CA . ASP A 1 119 ? -22.219 -2.094 -33.438 1 89.62 119 ASP A CA 1
ATOM 906 C C . ASP A 1 119 ? -20.891 -2.604 -34 1 89.62 119 ASP A C 1
ATOM 908 O O . ASP A 1 119 ? -20.766 -2.898 -35.188 1 89.62 119 ASP A O 1
ATOM 912 N N . SER A 1 120 ? -19.906 -2.539 -33.094 1 93.44 120 SER A N 1
ATOM 913 C CA . SER A 1 120 ? -18.594 -2.986 -33.531 1 93.44 120 SER A CA 1
ATOM 914 C C . SER A 1 120 ? -18.578 -4.488 -33.781 1 93.44 120 SER A C 1
ATOM 916 O O . SER A 1 120 ? -19.25 -5.254 -33.094 1 93.44 120 SER A O 1
ATOM 918 N N . ARG A 1 121 ? -17.781 -4.844 -34.844 1 92.31 121 ARG A N 1
ATOM 919 C CA . ARG A 1 121 ? -17.531 -6.25 -35.125 1 92.31 121 ARG A CA 1
ATOM 920 C C . ARG A 1 121 ? -16.031 -6.559 -35.062 1 92.31 121 ARG A C 1
ATOM 922 O O . ARG A 1 121 ? -15.586 -7.578 -35.594 1 92.31 121 ARG A O 1
ATOM 929 N N . ALA A 1 122 ? -15.312 -5.633 -34.438 1 96.12 122 ALA A N 1
ATOM 930 C CA . ALA A 1 122 ? -13.867 -5.824 -34.312 1 96.12 122 ALA A CA 1
ATOM 931 C C . ALA A 1 122 ? -13.539 -7.051 -33.469 1 96.12 122 ALA A C 1
ATOM 933 O O . ALA A 1 122 ? -14.227 -7.328 -32.469 1 96.12 122 ALA A O 1
ATOM 934 N N . PRO A 1 123 ? -12.508 -7.73 -33.906 1 96.69 123 PRO A N 1
ATOM 935 C CA . PRO A 1 123 ? -12.133 -8.898 -33.125 1 96.69 123 PRO A CA 1
ATOM 936 C C . PRO A 1 123 ? -11.75 -8.539 -31.672 1 96.69 123 PRO A C 1
ATOM 938 O O . PRO A 1 123 ? -11.109 -7.512 -31.453 1 96.69 123 PRO A O 1
ATOM 941 N N . ILE A 1 124 ? -12.125 -9.367 -30.766 1 97.5 124 ILE A N 1
ATOM 942 C CA . ILE A 1 124 ? -11.922 -9.141 -29.344 1 97.5 124 ILE A CA 1
ATOM 943 C C . ILE A 1 124 ? -10.586 -9.742 -28.906 1 97.5 124 ILE A C 1
ATOM 945 O O . ILE A 1 124 ? -9.93 -9.227 -28 1 97.5 124 ILE A O 1
ATOM 949 N N . ALA A 1 125 ? -10.133 -10.805 -29.531 1 96.69 125 ALA A N 1
ATOM 950 C CA . ALA A 1 125 ? -9.008 -11.641 -29.125 1 96.69 125 ALA A CA 1
ATOM 951 C C . ALA A 1 125 ? -7.73 -10.82 -28.969 1 96.69 125 ALA A C 1
ATOM 953 O O . ALA A 1 125 ? -6.996 -10.969 -28 1 96.69 125 ALA A O 1
ATOM 954 N N . PRO A 1 126 ? -7.445 -9.906 -29.891 1 96.69 126 PRO A N 1
ATOM 955 C CA . PRO A 1 126 ? -6.219 -9.125 -29.734 1 96.69 126 PRO A CA 1
ATOM 956 C C . PRO A 1 126 ? -6.219 -8.281 -28.469 1 96.69 126 PRO A C 1
ATOM 958 O O . PRO A 1 126 ? -5.176 -8.117 -27.828 1 96.69 126 PRO A O 1
ATOM 961 N N . TYR A 1 127 ? -7.328 -7.738 -28.109 1 97.62 127 TYR A N 1
ATOM 962 C CA . TYR A 1 127 ? -7.414 -6.938 -26.906 1 97.62 127 TYR A CA 1
ATOM 963 C C . TYR A 1 127 ? -7.184 -7.797 -25.672 1 97.62 127 TYR A C 1
ATOM 965 O O . TYR A 1 127 ? -6.418 -7.418 -24.766 1 97.62 127 TYR A O 1
ATOM 973 N N . LEU A 1 128 ? -7.836 -8.93 -25.641 1 97.31 128 LEU A N 1
ATOM 974 C CA . LEU A 1 128 ? -7.676 -9.812 -24.484 1 97.31 128 LEU A CA 1
ATOM 975 C C . LEU A 1 128 ? -6.238 -10.312 -24.375 1 97.31 128 LEU A C 1
ATOM 977 O O . LEU A 1 128 ? -5.703 -10.453 -23.281 1 97.31 128 LEU A O 1
ATOM 981 N N . GLU A 1 129 ? -5.66 -10.617 -25.453 1 96.19 129 GLU A N 1
ATOM 982 C CA . GLU A 1 129 ? -4.266 -11.047 -25.438 1 96.19 129 GLU A CA 1
ATOM 983 C C . GLU A 1 129 ? -3.352 -9.953 -24.891 1 96.19 129 GLU A C 1
ATOM 985 O O . GLU A 1 129 ? -2.441 -10.227 -24.109 1 96.19 129 GLU A O 1
ATOM 990 N N . ALA A 1 130 ? -3.641 -8.773 -25.312 1 96.06 130 ALA A N 1
ATOM 991 C CA . ALA A 1 130 ? -2.824 -7.641 -24.891 1 96.06 130 ALA A CA 1
ATOM 992 C C . ALA A 1 130 ? -2.99 -7.383 -23.391 1 96.06 130 ALA A C 1
ATOM 994 O O . ALA A 1 130 ? -2.068 -6.898 -22.734 1 96.06 130 ALA A O 1
ATOM 995 N N . ARG A 1 131 ? -4.129 -7.727 -22.828 1 96.5 131 ARG A N 1
ATOM 996 C CA . ARG A 1 131 ? -4.441 -7.434 -21.422 1 96.5 131 ARG A CA 1
ATOM 997 C C . ARG A 1 131 ? -4.125 -8.633 -20.531 1 96.5 131 ARG A C 1
ATOM 999 O O . ARG A 1 131 ? -4.391 -8.602 -19.328 1 96.5 131 ARG A O 1
ATOM 1006 N N . THR A 1 132 ? -3.557 -9.609 -21.062 1 95.88 132 THR A N 1
ATOM 1007 C CA . THR A 1 132 ? -3.301 -10.844 -20.328 1 95.88 132 THR A CA 1
ATOM 1008 C C . THR A 1 132 ? -2.24 -10.617 -19.25 1 95.88 132 THR A C 1
ATOM 1010 O O . THR A 1 132 ? -1.229 -9.953 -19.5 1 95.88 132 THR A O 1
ATOM 1013 N N . LEU A 1 133 ? -2.533 -11.125 -18.078 1 94.69 133 LEU A N 1
ATOM 1014 C CA . LEU A 1 133 ? -1.603 -11.094 -16.953 1 94.69 133 LEU A CA 1
ATOM 1015 C C . LEU A 1 133 ? -0.899 -12.438 -16.797 1 94.69 133 LEU A C 1
ATOM 1017 O O . LEU A 1 133 ? -1.539 -13.492 -16.875 1 94.69 133 LEU A O 1
ATOM 1021 N N . THR A 1 134 ? 0.332 -12.305 -16.641 1 89.94 134 THR A N 1
ATOM 1022 C CA . THR A 1 134 ? 1.068 -13.516 -16.281 1 89.94 134 THR A CA 1
ATOM 1023 C C . THR A 1 134 ? 1.086 -13.711 -14.773 1 89.94 134 THR A C 1
ATOM 1025 O O . THR A 1 134 ? 1.337 -12.766 -14.023 1 89.94 134 THR A O 1
ATOM 1028 N N . PRO A 1 135 ? 0.787 -14.938 -14.383 1 96.44 135 PRO A N 1
ATOM 1029 C CA . PRO A 1 135 ? 0.792 -15.195 -12.938 1 96.44 135 PRO A CA 1
ATOM 1030 C C . PRO A 1 135 ? 2.172 -15.008 -12.312 1 96.44 135 PRO A C 1
ATOM 1032 O O . PRO A 1 135 ? 3.188 -15.297 -12.953 1 96.44 135 PRO A O 1
ATOM 1035 N N . THR A 1 136 ? 2.197 -14.531 -11.133 1 95.88 136 THR A N 1
ATOM 1036 C CA . THR A 1 136 ? 3.438 -14.438 -10.367 1 95.88 136 THR A CA 1
ATOM 1037 C C . THR A 1 136 ? 3.82 -15.797 -9.789 1 95.88 136 THR A C 1
ATOM 1039 O O . THR A 1 136 ? 5.004 -16.094 -9.625 1 95.88 136 THR A O 1
ATOM 1042 N N . VAL A 1 137 ? 2.801 -16.547 -9.406 1 96.38 137 VAL A N 1
ATOM 1043 C CA . VAL A 1 137 ? 2.932 -17.922 -8.938 1 96.38 137 VAL A CA 1
ATOM 1044 C C . VAL A 1 137 ? 1.783 -18.766 -9.484 1 96.38 137 VAL A C 1
ATOM 1046 O O . VAL A 1 137 ? 0.645 -18.297 -9.562 1 96.38 137 VAL A O 1
ATOM 1049 N N . PHE A 1 138 ? 2.086 -19.984 -9.906 1 96.56 138 PHE A N 1
ATOM 1050 C CA . PHE A 1 138 ? 0.996 -20.891 -10.273 1 96.56 138 PHE A CA 1
ATOM 1051 C C . PHE A 1 138 ? 1.351 -22.328 -9.938 1 96.56 138 PHE A C 1
ATOM 1053 O O . PHE A 1 138 ? 2.523 -22.656 -9.75 1 96.56 138 PHE A O 1
ATOM 1060 N N . HIS A 1 139 ? 0.354 -23.094 -9.758 1 96.06 139 HIS A N 1
ATOM 1061 C CA . HIS A 1 139 ? 0.456 -24.516 -9.469 1 96.06 139 HIS A CA 1
ATOM 1062 C C . HIS A 1 139 ? -0.509 -25.328 -10.328 1 96.06 139 HIS A C 1
ATOM 1064 O O . HIS A 1 139 ? -1.68 -24.969 -10.461 1 96.06 139 HIS A O 1
ATOM 1070 N N . HIS A 1 140 ? 0.016 -26.344 -10.953 1 96.56 140 HIS A N 1
ATOM 1071 C CA . HIS A 1 140 ? -0.772 -27.344 -11.672 1 96.56 140 HIS A CA 1
ATOM 1072 C C . HIS A 1 140 ? -0.766 -28.672 -10.945 1 96.56 140 HIS A C 1
ATOM 1074 O O . HIS A 1 140 ? 0.271 -29.344 -10.867 1 96.56 140 HIS A O 1
ATOM 1080 N N . GLY A 1 141 ? -1.911 -29.047 -10.531 1 96.56 141 GLY A N 1
ATOM 1081 C CA . GLY A 1 141 ? -2.014 -30.297 -9.789 1 96.56 141 GLY A CA 1
ATOM 1082 C C . GLY A 1 141 ? -1.69 -31.516 -10.617 1 96.56 141 GLY A C 1
ATOM 1083 O O . GLY A 1 141 ? -1.228 -32.531 -10.094 1 96.56 141 GLY A O 1
ATOM 1084 N N . ASN A 1 142 ? -2.016 -31.516 -11.812 1 96.88 142 ASN A N 1
ATOM 1085 C CA . ASN A 1 142 ? -1.688 -32.562 -12.773 1 96.88 142 ASN A CA 1
ATOM 1086 C C . ASN A 1 142 ? -0.813 -32.031 -13.906 1 96.88 142 ASN A C 1
ATOM 1088 O O . ASN A 1 142 ? -1.202 -32.094 -15.078 1 96.88 142 ASN A O 1
ATOM 1092 N N . ARG A 1 143 ? 0.337 -31.734 -13.469 1 95.44 143 ARG A N 1
ATOM 1093 C CA . ARG A 1 143 ? 1.253 -31.047 -14.383 1 95.44 143 ARG A CA 1
ATOM 1094 C C . ARG A 1 143 ? 1.548 -31.906 -15.609 1 95.44 143 ARG A C 1
ATOM 1096 O O . ARG A 1 143 ? 1.865 -33.094 -15.477 1 95.44 143 ARG A O 1
ATOM 1103 N N . GLY A 1 144 ? 1.366 -31.281 -16.75 1 94.12 144 GLY A N 1
ATOM 1104 C CA . GLY A 1 144 ? 1.726 -31.922 -18 1 94.12 144 GLY A CA 1
ATOM 1105 C C . GLY A 1 144 ? 0.593 -32.719 -18.594 1 94.12 144 GLY A C 1
ATOM 1106 O O . GLY A 1 144 ? 0.714 -33.25 -19.719 1 94.12 144 GLY A O 1
ATOM 1107 N N . MET A 1 145 ? -0.471 -32.875 -17.891 1 95.31 145 MET A N 1
ATOM 1108 C CA . MET A 1 145 ? -1.615 -33.625 -18.406 1 95.31 145 MET A CA 1
ATOM 1109 C C . MET A 1 145 ? -2.52 -32.688 -19.234 1 95.31 145 MET A C 1
ATOM 1111 O O . MET A 1 145 ? -3.117 -31.766 -18.703 1 95.31 145 MET A O 1
ATOM 1115 N N . THR A 1 146 ? -2.664 -33 -20.484 1 94.25 146 THR A N 1
ATOM 1116 C CA . THR A 1 146 ? -3.572 -32.219 -21.328 1 94.25 146 THR A CA 1
ATOM 1117 C C . THR A 1 146 ? -5.027 -32.562 -21.016 1 94.25 146 THR A C 1
ATOM 1119 O O . THR A 1 146 ? -5.309 -33.625 -20.438 1 94.25 146 THR A O 1
ATOM 1122 N N . ARG A 1 147 ? -5.902 -31.719 -21.344 1 93.62 147 ARG A N 1
ATOM 1123 C CA . ARG A 1 147 ? -7.328 -31.938 -21.125 1 93.62 147 ARG A CA 1
ATOM 1124 C C . ARG A 1 147 ? -7.797 -33.219 -21.797 1 93.62 147 ARG A C 1
ATOM 1126 O O . ARG A 1 147 ? -8.477 -34.031 -21.172 1 93.62 147 ARG A O 1
ATOM 1133 N N . ASP A 1 148 ? -7.438 -33.406 -23.078 1 91.94 148 ASP A N 1
ATOM 1134 C CA . ASP A 1 148 ? -7.863 -34.562 -23.844 1 91.94 148 ASP A CA 1
ATOM 1135 C C . ASP A 1 148 ? -7.352 -35.844 -23.203 1 91.94 148 ASP A C 1
ATOM 1137 O O . ASP A 1 148 ? -8.062 -36.875 -23.156 1 91.94 148 ASP A O 1
ATOM 1141 N N . ARG A 1 149 ? -6.168 -35.781 -22.812 1 94.06 149 ARG A N 1
ATOM 1142 C CA . ARG A 1 149 ? -5.605 -36.969 -22.156 1 94.06 149 ARG A CA 1
ATOM 1143 C C . ARG A 1 149 ? -6.387 -37.312 -20.891 1 94.06 149 ARG A C 1
ATOM 1145 O O . ARG A 1 149 ? -6.664 -38.5 -20.641 1 94.06 149 ARG A O 1
ATOM 1152 N N . ILE A 1 150 ? -6.695 -36.344 -20.109 1 95.75 150 ILE A N 1
ATOM 1153 C CA . ILE A 1 150 ? -7.445 -36.562 -18.875 1 95.75 150 ILE A CA 1
ATOM 1154 C C . ILE A 1 150 ? -8.805 -37.188 -19.188 1 95.75 150 ILE A C 1
ATOM 1156 O O . ILE A 1 150 ? -9.219 -38.156 -18.547 1 95.75 150 ILE A O 1
ATOM 1160 N N . LEU A 1 151 ? -9.453 -36.688 -20.188 1 93.75 151 LEU A N 1
ATOM 1161 C CA . LEU A 1 151 ? -10.758 -37.188 -20.562 1 93.75 151 LEU A CA 1
ATOM 1162 C C . LEU A 1 151 ? -10.648 -38.625 -21.094 1 93.75 151 LEU A C 1
ATOM 1164 O O . LEU A 1 151 ? -11.453 -39.5 -20.75 1 93.75 151 LEU A O 1
ATOM 1168 N N . ASP A 1 152 ? -9.664 -38.844 -21.906 1 95.12 152 ASP A N 1
ATOM 1169 C CA . ASP A 1 152 ? -9.461 -40.188 -22.484 1 95.12 152 ASP A CA 1
ATOM 1170 C C . ASP A 1 152 ? -9.156 -41.188 -21.406 1 95.12 152 ASP A C 1
ATOM 1172 O O . ASP A 1 152 ? -9.68 -42.312 -21.422 1 95.12 152 ASP A O 1
ATOM 1176 N N . GLU A 1 153 ? -8.328 -40.812 -20.547 1 97.12 153 GLU A N 1
ATOM 1177 C CA . GLU A 1 153 ? -7.957 -41.719 -19.469 1 97.12 153 GLU A CA 1
ATOM 1178 C C . GLU A 1 153 ? -9.109 -41.906 -18.5 1 97.12 153 GLU A C 1
ATOM 1180 O O . GLU A 1 153 ? -9.203 -42.969 -17.844 1 97.12 153 GLU A O 1
ATOM 1185 N N . GLY A 1 154 ? -9.953 -40.938 -18.391 1 96.69 154 GLY A N 1
ATOM 1186 C CA . GLY A 1 154 ? -11.188 -41.094 -17.641 1 96.69 154 GLY A CA 1
ATOM 1187 C C . GLY A 1 154 ? -12.125 -42.125 -18.266 1 96.69 154 GLY A C 1
ATOM 1188 O O . GLY A 1 154 ? -12.688 -42.969 -17.562 1 96.69 154 GLY A O 1
ATOM 1189 N N . LYS A 1 155 ? -12.25 -42.094 -19.547 1 96.81 155 LYS A N 1
ATOM 1190 C CA . LYS A 1 155 ? -13.047 -43.094 -20.266 1 96.81 155 LYS A CA 1
ATOM 1191 C C . LYS A 1 155 ? -12.469 -44.469 -20.109 1 96.81 155 LYS A C 1
ATOM 1193 O O . LYS A 1 155 ? -13.219 -45.469 -20 1 96.81 155 LYS A O 1
ATOM 1198 N N . LEU A 1 156 ? -11.227 -44.531 -20.188 1 97.75 156 LEU A N 1
ATOM 1199 C CA . LEU A 1 156 ? -10.555 -45.812 -20.016 1 97.75 156 LEU A CA 1
ATOM 1200 C C . LEU A 1 156 ? -10.867 -46.406 -18.641 1 97.75 156 LEU A C 1
ATOM 1202 O O . LEU A 1 156 ? -11.094 -47.594 -18.516 1 97.75 156 LEU A O 1
ATOM 1206 N N . PHE A 1 157 ? -10.797 -45.562 -17.656 1 97.25 157 PHE A N 1
ATOM 1207 C CA . PHE A 1 157 ? -11.102 -46 -16.312 1 97.25 157 PHE A CA 1
ATOM 1208 C C . PHE A 1 157 ? -12.516 -46.594 -16.234 1 97.25 157 PHE A C 1
ATOM 1210 O O . PHE A 1 157 ? -12.719 -47.656 -15.672 1 97.25 157 PHE A O 1
ATOM 1217 N N . LEU A 1 158 ? -13.453 -45.875 -16.797 1 95.94 158 LEU A N 1
ATOM 1218 C CA . LEU A 1 158 ? -14.836 -46.344 -16.781 1 95.94 158 LEU A CA 1
ATOM 1219 C C . LEU A 1 158 ? -14.977 -47.656 -17.531 1 95.94 158 LEU A C 1
ATOM 1221 O O . LEU A 1 158 ? -15.711 -48.562 -17.109 1 95.94 158 LEU A O 1
ATOM 1225 N N . ALA A 1 159 ? -14.258 -47.844 -18.609 1 96.12 159 ALA A N 1
ATOM 1226 C CA . ALA A 1 159 ? -14.273 -49.062 -19.375 1 96.12 159 ALA A CA 1
ATOM 1227 C C . ALA A 1 159 ? -13.648 -50.219 -18.578 1 96.12 159 ALA A C 1
ATOM 1229 O O . ALA A 1 159 ? -14.109 -51.344 -18.672 1 96.12 159 ALA A O 1
ATOM 1230 N N . THR A 1 160 ? -12.602 -49.875 -17.922 1 95.31 160 THR A N 1
ATOM 1231 C CA . THR A 1 160 ? -11.953 -50.875 -17.062 1 95.31 160 THR A CA 1
ATOM 1232 C C . THR A 1 160 ? -12.914 -51.375 -16 1 95.31 160 THR A C 1
ATOM 1234 O O . THR A 1 160 ? -13.008 -52.594 -15.758 1 95.31 160 THR A O 1
ATOM 1237 N N . ARG A 1 161 ? -13.609 -50.469 -15.43 1 93.56 161 ARG A N 1
ATOM 1238 C CA . ARG A 1 161 ? -14.578 -50.812 -14.398 1 93.56 161 ARG A CA 1
ATOM 1239 C C . ARG A 1 161 ? -15.703 -51.656 -14.977 1 93.56 161 ARG A C 1
ATOM 1241 O O . ARG A 1 161 ? -16.203 -52.594 -14.32 1 93.56 161 ARG A O 1
ATOM 1248 N N . ALA A 1 162 ? -16.109 -51.312 -16.125 1 91.94 162 ALA A N 1
ATOM 1249 C CA . ALA A 1 162 ? -17.172 -52.062 -16.797 1 91.94 162 ALA A CA 1
ATOM 1250 C C . ALA A 1 162 ? -16.703 -53.469 -17.125 1 91.94 162 ALA A C 1
ATOM 1252 O O . ALA A 1 162 ? -17.453 -54.438 -17 1 91.94 162 ALA A O 1
ATOM 1253 N N . GLU A 1 163 ? -15.5 -53.562 -17.609 1 91.25 163 GLU A N 1
ATOM 1254 C CA . GLU A 1 163 ? -14.938 -54.875 -17.938 1 91.25 163 GLU A CA 1
ATOM 1255 C C . GLU A 1 163 ? -14.812 -55.75 -16.688 1 91.25 163 GLU A C 1
ATOM 1257 O O . GLU A 1 163 ? -15.094 -56.938 -16.734 1 91.25 163 GLU A O 1
ATOM 1262 N N . LEU A 1 164 ? -14.453 -55.156 -15.633 1 88.69 164 LEU A N 1
ATOM 1263 C CA . LEU A 1 164 ? -14.297 -55.875 -14.383 1 88.69 164 LEU A CA 1
ATOM 1264 C C . LEU A 1 164 ? -15.656 -56.25 -13.805 1 88.69 164 LEU A C 1
ATOM 1266 O O . LEU A 1 164 ? -15.789 -57.281 -13.148 1 88.69 164 LEU A O 1
ATOM 1270 N N . ALA A 1 165 ? -16.703 -55.406 -14.07 1 82.88 165 ALA A N 1
ATOM 1271 C CA . ALA A 1 165 ? -18.047 -55.656 -13.57 1 82.88 165 ALA A CA 1
ATOM 1272 C C . ALA A 1 165 ? -18.75 -56.688 -14.422 1 82.88 165 ALA A C 1
ATOM 1274 O O . ALA A 1 165 ? -19.531 -57.5 -13.914 1 82.88 165 ALA A O 1
ATOM 1275 N N . TYR A 1 166 ? -18.906 -56.469 -15.781 1 71.69 166 TYR A N 1
ATOM 1276 C CA . TYR A 1 166 ? -19.609 -57.375 -16.703 1 71.69 166 TYR A CA 1
ATOM 1277 C C . TYR A 1 166 ? -19.125 -58.812 -16.516 1 71.69 166 TYR A C 1
ATOM 1279 O O . TYR A 1 166 ? -19.922 -59.75 -16.641 1 71.69 166 TYR A O 1
ATOM 1287 N N . SER A 1 167 ? -17.938 -58.938 -16.219 1 58.97 167 SER A N 1
ATOM 1288 C CA . SER A 1 167 ? -17.484 -60.312 -16.094 1 58.97 167 SER A CA 1
ATOM 1289 C C . SER A 1 167 ? -18.125 -61 -14.891 1 58.97 167 SER A C 1
ATOM 1291 O O . SER A 1 167 ? -18.094 -62.219 -14.781 1 58.97 167 SER A O 1
ATOM 1293 N N . ASN A 1 168 ? -18.844 -60.094 -14.133 1 52.56 168 ASN A N 1
ATOM 1294 C CA . ASN A 1 168 ? -19.547 -60.688 -12.992 1 52.56 168 ASN A CA 1
ATOM 1295 C C . ASN A 1 168 ? -20.969 -61.094 -13.367 1 52.56 168 ASN A C 1
ATOM 1297 O O . ASN A 1 168 ? -21.766 -61.438 -12.492 1 52.56 168 ASN A O 1
ATOM 1301 N N . ASP A 1 169 ? -21.422 -60.844 -14.539 1 50.62 169 ASP A N 1
ATOM 1302 C CA . ASP A 1 169 ? -22.797 -61.219 -14.844 1 50.62 169 ASP A CA 1
ATOM 1303 C C . ASP A 1 169 ? -22.969 -62.75 -14.773 1 50.62 169 ASP A C 1
ATOM 1305 O O . ASP A 1 169 ? -22.672 -63.438 -15.742 1 50.62 169 ASP A O 1
ATOM 1309 N N . GLY A 1 170 ? -23.484 -63.344 -13.648 1 57.5 170 GLY A N 1
ATOM 1310 C CA . GLY A 1 170 ? -24 -64.625 -13.203 1 57.5 170 GLY A CA 1
ATOM 1311 C C . GLY A 1 170 ? -22.906 -65.562 -12.758 1 57.5 170 GLY A C 1
ATOM 1312 O O . GLY A 1 170 ? -23.141 -66.438 -11.906 1 57.5 170 GLY A O 1
ATOM 1313 N N . GLY A 1 171 ? -21.859 -65.688 -13.625 1 55.75 171 GLY A N 1
ATOM 1314 C CA . GLY A 1 171 ? -20.859 -66.688 -13.297 1 55.75 171 GLY A CA 1
ATOM 1315 C C . GLY A 1 171 ? -19.656 -66.062 -12.57 1 55.75 171 GLY A C 1
ATOM 1316 O O . GLY A 1 171 ? -19.625 -64.875 -12.281 1 55.75 171 GLY A O 1
ATOM 1317 N N . PRO A 1 172 ? -18.797 -66.875 -12.016 1 63.25 172 PRO A N 1
ATOM 1318 C CA . PRO A 1 172 ? -17.609 -66.438 -11.289 1 63.25 172 PRO A CA 1
ATOM 1319 C C . PRO A 1 172 ? -16.75 -65.438 -12.117 1 63.25 172 PRO A C 1
ATOM 1321 O O . PRO A 1 172 ? -16.688 -65.625 -13.344 1 63.25 172 PRO A O 1
ATOM 1324 N N . SER A 1 173 ? -16.406 -64.188 -11.703 1 72.06 173 SER A N 1
ATOM 1325 C CA . SER A 1 173 ? -15.531 -63.25 -12.367 1 72.06 173 SER A CA 1
ATOM 1326 C C . SER A 1 173 ? -14.305 -63.938 -12.961 1 72.06 173 SER A C 1
ATOM 1328 O O . SER A 1 173 ? -13.656 -64.75 -12.305 1 72.06 173 SER A O 1
ATOM 1330 N N . PRO A 1 174 ? -14.195 -63.781 -14.297 1 77.94 174 PRO A N 1
ATOM 1331 C CA . PRO A 1 174 ? -13.008 -64.375 -14.914 1 77.94 174 PRO A CA 1
ATOM 1332 C C . PRO A 1 174 ? -11.703 -63.875 -14.297 1 77.94 174 PRO A C 1
ATOM 1334 O O . PRO A 1 174 ? -10.641 -64.438 -14.539 1 77.94 174 PRO A O 1
ATOM 1337 N N . TYR A 1 175 ? -11.805 -62.844 -13.391 1 84.5 175 TYR A N 1
ATOM 1338 C CA . TYR A 1 175 ? -10.586 -62.219 -12.875 1 84.5 175 TYR A CA 1
ATOM 1339 C C . TYR A 1 175 ? -10.281 -62.719 -11.469 1 84.5 175 TYR A C 1
ATOM 1341 O O . TYR A 1 175 ? -9.203 -62.469 -10.93 1 84.5 175 TYR A O 1
ATOM 1349 N N . ARG A 1 176 ? -11.109 -63.406 -10.773 1 80.81 176 ARG A N 1
ATOM 1350 C CA . ARG A 1 176 ? -10.977 -63.781 -9.375 1 80.81 176 ARG A CA 1
ATOM 1351 C C . ARG A 1 176 ? -9.805 -64.75 -9.18 1 80.81 176 ARG A C 1
ATOM 1353 O O . ARG A 1 176 ? -9.133 -64.75 -8.148 1 80.81 176 ARG A O 1
ATOM 1360 N N . LYS A 1 177 ? -9.453 -65.688 -10.141 1 82.19 177 LYS A N 1
ATOM 1361 C CA . LYS A 1 177 ? -8.43 -66.688 -9.914 1 82.19 177 LYS A CA 1
ATOM 1362 C C . LYS A 1 177 ? -7.148 -66.375 -10.68 1 82.19 177 LYS A C 1
ATOM 1364 O O . LYS A 1 177 ? -6.223 -67.188 -10.734 1 82.19 177 LYS A O 1
ATOM 1369 N N . LEU A 1 178 ? -7.121 -65.062 -11.047 1 89.38 178 LEU A N 1
ATOM 1370 C CA . LEU A 1 178 ? -5.961 -64.75 -11.859 1 89.38 178 LEU A CA 1
ATOM 1371 C C . LEU A 1 178 ? -4.91 -64 -11.031 1 89.38 178 LEU A C 1
ATOM 1373 O O . LEU A 1 178 ? -5.246 -63.344 -10.047 1 89.38 178 LEU A O 1
ATOM 1377 N N . THR A 1 179 ? -3.652 -64.25 -11.344 1 93.12 179 THR A N 1
ATOM 1378 C CA . THR A 1 179 ? -2.566 -63.5 -10.758 1 93.12 179 THR A CA 1
ATOM 1379 C C . THR A 1 179 ? -2.586 -62.062 -11.281 1 93.12 179 THR A C 1
ATOM 1381 O O . THR A 1 179 ? -3.189 -61.781 -12.312 1 93.12 179 THR A O 1
ATOM 1384 N N . PRO A 1 180 ? -1.948 -61.188 -10.617 1 94.69 180 PRO A N 1
ATOM 1385 C CA . PRO A 1 180 ? -1.916 -59.781 -11.07 1 94.69 180 PRO A CA 1
ATOM 1386 C C . PRO A 1 180 ? -1.406 -59.656 -12.508 1 94.69 180 PRO A C 1
ATOM 1388 O O . PRO A 1 180 ? -1.921 -58.844 -13.266 1 94.69 180 PRO A O 1
ATOM 1391 N N . VAL A 1 181 ? -0.449 -60.375 -12.875 1 95.81 181 VAL A N 1
ATOM 1392 C CA . VAL A 1 181 ? 0.114 -60.312 -14.219 1 95.81 181 VAL A CA 1
ATOM 1393 C C . VAL A 1 181 ? -0.922 -60.781 -15.234 1 95.81 181 VAL A C 1
ATOM 1395 O O . VAL A 1 181 ? -1.035 -60.219 -16.328 1 95.81 181 VAL A O 1
ATOM 1398 N N . GLU A 1 182 ? -1.667 -61.812 -14.844 1 94.62 182 GLU A N 1
ATOM 1399 C CA . GLU A 1 182 ? -2.693 -62.344 -15.734 1 94.62 182 GLU A CA 1
ATOM 1400 C C . GLU A 1 182 ? -3.869 -61.375 -15.867 1 94.62 182 GLU A C 1
ATOM 1402 O O . GLU A 1 182 ? -4.461 -61.281 -16.938 1 94.62 182 GLU A O 1
ATOM 1407 N N . ILE A 1 183 ? -4.16 -60.781 -14.742 1 93.94 183 ILE A N 1
ATOM 1408 C CA . ILE A 1 183 ? -5.223 -59.781 -14.773 1 93.94 183 ILE A CA 1
ATOM 1409 C C . ILE A 1 183 ? -4.852 -58.656 -15.742 1 93.94 183 ILE A C 1
ATOM 1411 O O . ILE A 1 183 ? -5.676 -58.25 -16.562 1 93.94 183 ILE A O 1
ATOM 1415 N N . HIS A 1 184 ? -3.652 -58.188 -15.641 1 95.62 184 HIS A N 1
ATOM 1416 C CA . HIS A 1 184 ? -3.156 -57.125 -16.531 1 95.62 184 HIS A CA 1
ATOM 1417 C C . HIS A 1 184 ? -3.252 -57.562 -17.984 1 95.62 184 HIS A C 1
ATOM 1419 O O . HIS A 1 184 ? -3.732 -56.781 -18.828 1 95.62 184 HIS A O 1
ATOM 1425 N N . ALA A 1 185 ? -2.801 -58.75 -18.281 1 94.94 185 ALA A N 1
ATOM 1426 C CA . ALA A 1 185 ? -2.795 -59.25 -19.656 1 94.94 185 ALA A CA 1
ATOM 1427 C C . ALA A 1 185 ? -4.215 -59.344 -20.219 1 94.94 185 ALA A C 1
ATOM 1429 O O . ALA A 1 185 ? -4.461 -59 -21.359 1 94.94 185 ALA A O 1
ATOM 1430 N N . ARG A 1 186 ? -5.102 -59.875 -19.391 1 93 186 ARG A N 1
ATOM 1431 C CA . ARG A 1 186 ? -6.484 -60.031 -19.844 1 93 186 ARG A CA 1
ATOM 1432 C C . ARG A 1 186 ? -7.16 -58.688 -20.047 1 93 186 ARG A C 1
ATOM 1434 O O . ARG A 1 186 ? -7.887 -58.469 -21.016 1 93 186 ARG A O 1
ATOM 1441 N N . LEU A 1 187 ? -6.934 -57.781 -19.078 1 94.62 187 LEU A N 1
ATOM 1442 C CA . LEU A 1 187 ? -7.523 -56.469 -19.188 1 94.62 187 LEU A CA 1
ATOM 1443 C C . LEU A 1 187 ? -6.992 -55.719 -20.422 1 94.62 187 LEU A C 1
ATOM 1445 O O . LEU A 1 187 ? -7.754 -55.062 -21.125 1 94.62 187 LEU A O 1
ATOM 1449 N N . ARG A 1 188 ? -5.68 -55.688 -20.609 1 95.75 188 ARG A N 1
ATOM 1450 C CA . ARG A 1 188 ? -5.094 -55.031 -21.766 1 95.75 188 ARG A CA 1
ATOM 1451 C C . ARG A 1 188 ? -5.676 -55.594 -23.062 1 95.75 188 ARG A C 1
ATOM 1453 O O . ARG A 1 188 ? -5.977 -54.844 -24 1 95.75 188 ARG A O 1
ATOM 1460 N N . ALA A 1 189 ? -5.824 -56.969 -23.141 1 94.38 189 ALA A N 1
ATOM 1461 C CA . ALA A 1 189 ? -6.379 -57.594 -24.328 1 94.38 189 ALA A CA 1
ATOM 1462 C C . ALA A 1 189 ? -7.816 -57.156 -24.578 1 94.38 189 ALA A C 1
ATOM 1464 O O . ALA A 1 189 ? -8.227 -56.969 -25.719 1 94.38 189 ALA A O 1
ATOM 1465 N N . ALA A 1 190 ? -8.523 -57.031 -23.516 1 93.62 190 ALA A N 1
ATOM 1466 C CA . ALA A 1 190 ? -9.938 -56.656 -23.609 1 93.62 190 ALA A CA 1
ATOM 1467 C C . ALA A 1 190 ? -10.102 -55.188 -24.016 1 93.62 190 ALA A C 1
ATOM 1469 O O . ALA A 1 190 ? -11.055 -54.844 -24.719 1 93.62 190 ALA A O 1
ATOM 1470 N N . LEU A 1 191 ? -9.211 -54.344 -23.609 1 96.25 191 LEU A N 1
ATOM 1471 C CA . LEU A 1 191 ? -9.422 -52.906 -23.734 1 96.25 191 LEU A CA 1
ATOM 1472 C C . LEU A 1 191 ? -8.672 -52.344 -24.938 1 96.25 191 LEU A C 1
ATOM 1474 O O . LEU A 1 191 ? -9.023 -51.281 -25.453 1 96.25 191 LEU A O 1
ATOM 1478 N N . LEU A 1 192 ? -7.656 -52.969 -25.406 1 95.88 192 LEU A N 1
ATOM 1479 C CA . LEU A 1 192 ? -6.805 -52.5 -26.484 1 95.88 192 LEU A CA 1
ATOM 1480 C C . LEU A 1 192 ? -7.633 -52.219 -27.734 1 95.88 192 LEU A C 1
ATOM 1482 O O . LEU A 1 192 ? -7.391 -51.219 -28.438 1 95.88 192 LEU A O 1
ATOM 1486 N N . PRO A 1 193 ? -8.633 -53.094 -28.094 1 95.44 193 PRO A N 1
ATOM 1487 C CA . PRO A 1 193 ? -9.406 -52.812 -29.297 1 95.44 193 PRO A CA 1
ATOM 1488 C C . PRO A 1 193 ? -10.195 -51.5 -29.219 1 95.44 193 PRO A C 1
ATOM 1490 O O . PRO A 1 193 ? -10.383 -50.844 -30.234 1 95.44 193 PRO A O 1
ATOM 1493 N N . GLN A 1 194 ? -10.609 -51.125 -28.078 1 95.69 194 GLN A N 1
ATOM 1494 C CA . GLN A 1 194 ? -11.406 -49.938 -27.875 1 95.69 194 GLN A CA 1
ATOM 1495 C C . GLN A 1 194 ? -10.508 -48.719 -27.719 1 95.69 194 GLN A C 1
ATOM 1497 O O . GLN A 1 194 ? -10.906 -47.594 -28.062 1 95.69 194 GLN A O 1
ATOM 1502 N N . PHE A 1 195 ? -9.398 -48.906 -27.141 1 97.56 195 PHE A N 1
ATOM 1503 C CA . PHE A 1 195 ? -8.461 -47.812 -26.859 1 97.56 195 PHE A CA 1
ATOM 1504 C C . PHE A 1 195 ? -7.125 -48.062 -27.547 1 97.56 195 PHE A C 1
ATOM 1506 O O . PHE A 1 195 ? -6.125 -48.344 -26.875 1 97.56 195 PHE A O 1
ATOM 1513 N N . GLY A 1 196 ? -7.047 -47.75 -28.812 1 95.25 196 GLY A N 1
ATOM 1514 C CA . GLY A 1 196 ? -5.887 -48.062 -29.641 1 95.25 196 GLY A CA 1
ATOM 1515 C C . GLY A 1 196 ? -4.637 -47.312 -29.188 1 95.25 196 GLY A C 1
ATOM 1516 O O . GLY A 1 196 ? -3.52 -47.781 -29.422 1 95.25 196 GLY A O 1
ATOM 1517 N N . TRP A 1 197 ? -4.781 -46.156 -28.531 1 94.75 197 TRP A N 1
ATOM 1518 C CA . TRP A 1 197 ? -3.646 -45.344 -28.125 1 94.75 197 TRP A CA 1
ATOM 1519 C C . TRP A 1 197 ? -2.855 -46.031 -27.016 1 94.75 197 TRP A C 1
ATOM 1521 O O . TRP A 1 197 ? -1.745 -45.594 -26.688 1 94.75 197 TRP A O 1
ATOM 1531 N N . LEU A 1 198 ? -3.285 -47.094 -26.438 1 96.19 198 LEU A N 1
ATOM 1532 C CA . LEU A 1 198 ? -2.58 -47.844 -25.406 1 96.19 198 LEU A CA 1
ATOM 1533 C C . LEU A 1 198 ? -1.312 -48.5 -25.969 1 96.19 198 LEU A C 1
ATOM 1535 O O . LEU A 1 198 ? -0.395 -48.812 -25.219 1 96.19 198 LEU A O 1
ATOM 1539 N N . ASP A 1 199 ? -1.302 -48.719 -27.281 1 94.31 199 ASP A N 1
ATOM 1540 C CA . ASP A 1 199 ? -0.157 -49.375 -27.906 1 94.31 199 ASP A CA 1
ATOM 1541 C C . ASP A 1 199 ? 0.942 -48.375 -28.234 1 94.31 199 ASP A C 1
ATOM 1543 O O . ASP A 1 199 ? 1.991 -48.75 -28.766 1 94.31 199 ASP A O 1
ATOM 1547 N N . ARG A 1 200 ? 0.706 -47.188 -27.922 1 93.19 200 ARG A N 1
ATOM 1548 C CA . ARG A 1 200 ? 1.686 -46.125 -28.172 1 93.19 200 ARG A CA 1
ATOM 1549 C C . ARG A 1 200 ? 2.264 -45.594 -26.875 1 93.19 200 ARG A C 1
ATOM 1551 O O . ARG A 1 200 ? 1.582 -45.562 -25.844 1 93.19 200 ARG A O 1
ATOM 1558 N N . LYS A 1 201 ? 3.547 -45.281 -27 1 90.75 201 LYS A N 1
ATOM 1559 C CA . LYS A 1 201 ? 4.18 -44.656 -25.844 1 90.75 201 LYS A CA 1
ATOM 1560 C C . LYS A 1 201 ? 3.574 -43.312 -25.531 1 90.75 201 LYS A C 1
ATOM 1562 O O . LYS A 1 201 ? 3.32 -42.5 -26.453 1 90.75 201 LYS A O 1
ATOM 1567 N N . ALA A 1 202 ? 3.26 -43.094 -24.281 1 88.94 202 ALA A N 1
ATOM 1568 C CA . ALA A 1 202 ? 2.68 -41.812 -23.875 1 88.94 202 ALA A CA 1
ATOM 1569 C C . ALA A 1 202 ? 3.732 -40.719 -23.875 1 88.94 202 ALA A C 1
ATOM 1571 O O . ALA A 1 202 ? 4.887 -40.938 -23.516 1 88.94 202 ALA A O 1
ATOM 1572 N N . PRO A 1 203 ? 3.334 -39.531 -24.328 1 87.25 203 PRO A N 1
ATOM 1573 C CA . PRO A 1 203 ? 4.266 -38.406 -24.219 1 87.25 203 PRO A CA 1
ATOM 1574 C C . PRO A 1 203 ? 4.621 -38.062 -22.766 1 87.25 203 PRO A C 1
ATOM 1576 O O . PRO A 1 203 ? 3.768 -38.156 -21.891 1 87.25 203 PRO A O 1
ATOM 1579 N N . PRO A 1 204 ? 5.91 -37.688 -22.609 1 90.81 204 PRO A N 1
ATOM 1580 C CA . PRO A 1 204 ? 6.273 -37.344 -21.234 1 90.81 204 PRO A CA 1
ATOM 1581 C C . PRO A 1 204 ? 5.48 -36.125 -20.719 1 90.81 204 PRO A C 1
ATOM 1583 O O . PRO A 1 204 ? 5.199 -35.188 -21.469 1 90.81 204 PRO A O 1
ATOM 1586 N N . ARG A 1 205 ? 5.168 -36.188 -19.453 1 92.56 205 ARG A N 1
ATOM 1587 C CA . ARG A 1 205 ? 4.406 -35.125 -18.828 1 92.56 205 ARG A CA 1
ATOM 1588 C C . ARG A 1 205 ? 5.238 -33.844 -18.734 1 92.56 205 ARG A C 1
ATOM 1590 O O . ARG A 1 205 ? 4.758 -32.75 -19.062 1 92.56 205 ARG A O 1
ATOM 1597 N N . ILE A 1 206 ? 6.516 -34 -18.266 1 93.88 206 ILE A N 1
ATOM 1598 C CA . ILE A 1 206 ? 7.438 -32.875 -18.172 1 93.88 206 ILE A CA 1
ATOM 1599 C C . ILE A 1 206 ? 8.68 -33.156 -19.016 1 93.88 206 ILE A C 1
ATOM 1601 O O . ILE A 1 206 ? 9.594 -33.844 -18.578 1 93.88 206 ILE A O 1
ATOM 1605 N N . PRO A 1 207 ? 8.695 -32.594 -20.156 1 93.69 207 PRO A N 1
ATOM 1606 C CA . PRO A 1 207 ? 9.859 -32.812 -21.016 1 93.69 207 PRO A CA 1
ATOM 1607 C C . PRO A 1 207 ? 11.172 -32.375 -20.344 1 93.69 207 PRO A C 1
ATOM 1609 O O . PRO A 1 207 ? 11.172 -31.469 -19.516 1 93.69 207 PRO A O 1
ATOM 1612 N N . LEU A 1 208 ? 12.219 -33.062 -20.734 1 94.19 208 LEU A N 1
ATOM 1613 C CA . LEU A 1 208 ? 13.531 -32.812 -20.156 1 94.19 208 LEU A CA 1
ATOM 1614 C C . LEU A 1 208 ? 13.945 -31.359 -20.312 1 94.19 208 LEU A C 1
ATOM 1616 O O . LEU A 1 208 ? 14.492 -30.766 -19.375 1 94.19 208 LEU A O 1
ATOM 1620 N N . ALA A 1 209 ? 13.688 -30.828 -21.422 1 94.81 209 ALA A N 1
ATOM 1621 C CA . ALA A 1 209 ? 14.062 -29.453 -21.688 1 94.81 209 ALA A CA 1
ATOM 1622 C C . ALA A 1 209 ? 13.367 -28.5 -20.719 1 94.81 209 ALA A C 1
ATOM 1624 O O . ALA A 1 209 ? 13.969 -27.531 -20.25 1 94.81 209 ALA A O 1
ATOM 1625 N N . GLN A 1 210 ? 12.148 -28.766 -20.5 1 93.69 210 GLN A N 1
ATOM 1626 C CA . GLN A 1 210 ? 11.391 -27.953 -19.562 1 93.69 210 GLN A CA 1
ATOM 1627 C C . GLN A 1 210 ? 11.922 -28.125 -18.141 1 93.69 210 GLN A C 1
ATOM 1629 O O . GLN A 1 210 ? 12 -27.141 -17.375 1 93.69 210 GLN A O 1
ATOM 1634 N N . SER A 1 211 ? 12.195 -29.281 -17.781 1 95.56 211 SER A N 1
ATOM 1635 C CA . SER A 1 211 ? 12.742 -29.562 -16.453 1 95.56 211 SER A CA 1
ATOM 1636 C C . SER A 1 211 ? 14.07 -28.828 -16.234 1 95.56 211 SER A C 1
ATOM 1638 O O . SER A 1 211 ? 14.273 -28.203 -15.203 1 95.56 211 SER A O 1
ATOM 1640 N N . LEU A 1 212 ? 14.914 -28.953 -17.188 1 96.62 212 LEU A N 1
ATOM 1641 C CA . LEU A 1 212 ? 16.203 -28.266 -17.109 1 96.62 212 LEU A CA 1
ATOM 1642 C C . LEU A 1 212 ? 16.016 -26.766 -17.031 1 96.62 212 LEU A C 1
ATOM 1644 O O . LEU A 1 212 ? 16.75 -26.078 -16.328 1 96.62 212 LEU A O 1
ATOM 1648 N N . GLY A 1 213 ? 15.078 -26.328 -17.781 1 96.88 213 GLY A N 1
ATOM 1649 C CA . GLY A 1 213 ? 14.773 -24.906 -17.734 1 96.88 213 GLY A CA 1
ATOM 1650 C C . GLY A 1 213 ? 14.312 -24.453 -16.359 1 96.88 213 GLY A C 1
ATOM 1651 O O . GLY A 1 213 ? 14.672 -23.359 -15.898 1 96.88 213 GLY A O 1
ATOM 1652 N N . ASP A 1 214 ? 13.5 -25.219 -15.742 1 97.06 214 ASP A N 1
ATOM 1653 C CA . ASP A 1 214 ? 13.023 -24.906 -14.398 1 97.06 214 ASP A CA 1
ATOM 1654 C C . ASP A 1 214 ? 14.18 -24.797 -13.414 1 97.06 214 ASP A C 1
ATOM 1656 O O . ASP A 1 214 ? 14.258 -23.828 -12.648 1 97.06 214 ASP A O 1
ATOM 1660 N N . TYR A 1 215 ? 15.039 -25.75 -13.453 1 96.44 215 TYR A N 1
ATOM 1661 C CA . TYR A 1 215 ? 16.188 -25.75 -12.555 1 96.44 215 TYR A CA 1
ATOM 1662 C C . TYR A 1 215 ? 17.109 -24.578 -12.859 1 96.44 215 TYR A C 1
ATOM 1664 O O . TYR A 1 215 ? 17.641 -23.938 -11.938 1 96.44 215 TYR A O 1
ATOM 1672 N N . ALA A 1 216 ? 17.297 -24.297 -14.102 1 97.06 216 ALA A N 1
ATOM 1673 C CA . ALA A 1 216 ? 18.172 -23.203 -14.508 1 97.06 216 ALA A CA 1
ATOM 1674 C C . ALA A 1 216 ? 17.641 -21.859 -14.031 1 97.06 216 ALA A C 1
ATOM 1676 O O . ALA A 1 216 ? 18.391 -21 -13.578 1 97.06 216 ALA A O 1
ATOM 1677 N N . ARG A 1 217 ? 16.391 -21.703 -14.195 1 97.62 217 ARG A N 1
ATOM 1678 C CA . ARG A 1 217 ? 15.781 -20.453 -13.766 1 97.62 217 ARG A CA 1
ATOM 1679 C C . ARG A 1 217 ? 15.906 -20.281 -12.25 1 97.62 217 ARG A C 1
ATOM 1681 O O . ARG A 1 217 ? 16.141 -19.172 -11.766 1 97.62 217 ARG A O 1
ATOM 1688 N N . LEU A 1 218 ? 15.672 -21.312 -11.539 1 96.31 218 LEU A N 1
ATOM 1689 C CA . LEU A 1 218 ? 15.836 -21.25 -10.094 1 96.31 218 LEU A CA 1
ATOM 1690 C C . LEU A 1 218 ? 17.281 -20.922 -9.727 1 96.31 218 LEU A C 1
ATOM 1692 O O . LEU A 1 218 ? 17.531 -20.109 -8.828 1 96.31 218 LEU A O 1
ATOM 1696 N N . ALA A 1 219 ? 18.219 -21.578 -10.406 1 95 219 ALA A N 1
ATOM 1697 C CA . ALA A 1 219 ? 19.625 -21.312 -10.148 1 95 219 ALA A CA 1
ATOM 1698 C C . ALA A 1 219 ? 19.984 -19.859 -10.438 1 95 219 ALA A C 1
ATOM 1700 O O . ALA A 1 219 ? 20.719 -19.234 -9.664 1 95 219 ALA A O 1
ATOM 1701 N N . LEU A 1 220 ? 19.484 -19.406 -11.547 1 95.69 220 LEU A N 1
ATOM 1702 C CA . LEU A 1 220 ? 19.75 -18.016 -11.906 1 95.69 220 LEU A CA 1
ATOM 1703 C C . LEU A 1 220 ? 19.172 -17.062 -10.875 1 95.69 220 LEU A C 1
ATOM 1705 O O . LEU A 1 220 ? 19.797 -16.047 -10.539 1 95.69 220 LEU A O 1
ATOM 1709 N N . PHE A 1 221 ? 18.016 -17.344 -10.461 1 96.12 221 PHE A N 1
ATOM 1710 C CA . PHE A 1 221 ? 17.391 -16.547 -9.414 1 96.12 221 PHE A CA 1
ATOM 1711 C C . PHE A 1 221 ? 18.25 -16.547 -8.148 1 96.12 221 PHE A C 1
ATOM 1713 O O . PHE A 1 221 ? 18.453 -15.508 -7.527 1 96.12 221 PHE A O 1
ATOM 1720 N N . ALA A 1 222 ? 18.688 -17.703 -7.73 1 93.88 222 ALA A N 1
ATOM 1721 C CA . ALA A 1 222 ? 19.516 -17.812 -6.535 1 93.88 222 ALA A CA 1
ATOM 1722 C C . ALA A 1 222 ? 20.797 -17 -6.672 1 93.88 222 ALA A C 1
ATOM 1724 O O . ALA A 1 222 ? 21.203 -16.312 -5.727 1 93.88 222 ALA A O 1
ATOM 1725 N N . LEU A 1 223 ? 21.422 -17.078 -7.82 1 93.75 223 LEU A N 1
ATOM 1726 C CA . LEU A 1 223 ? 22.641 -16.312 -8.07 1 93.75 223 LEU A CA 1
ATOM 1727 C C . LEU A 1 223 ? 22.359 -14.82 -8.023 1 93.75 223 LEU A C 1
ATOM 1729 O O . LEU A 1 223 ? 23.125 -14.055 -7.434 1 93.75 223 LEU A O 1
ATOM 1733 N N . ALA A 1 224 ? 21.25 -14.453 -8.609 1 94.38 224 ALA A N 1
ATOM 1734 C CA . ALA A 1 224 ? 20.875 -13.039 -8.602 1 94.38 224 ALA A CA 1
ATOM 1735 C C . ALA A 1 224 ? 20.594 -12.555 -7.184 1 94.38 224 ALA A C 1
ATOM 1737 O O . ALA A 1 224 ? 20.922 -11.422 -6.832 1 94.38 224 ALA A O 1
ATOM 1738 N N . LEU A 1 225 ? 19.953 -13.359 -6.434 1 94.38 225 LEU A N 1
ATOM 1739 C CA . LEU A 1 225 ? 19.641 -13.023 -5.051 1 94.38 225 LEU A CA 1
ATOM 1740 C C . LEU A 1 225 ? 20.906 -12.836 -4.227 1 94.38 225 LEU A C 1
ATOM 1742 O O . LEU A 1 225 ? 21.016 -11.875 -3.461 1 94.38 225 LEU A O 1
ATOM 1746 N N . VAL A 1 226 ? 21.844 -13.742 -4.379 1 93.06 226 VAL A N 1
ATOM 1747 C CA . VAL A 1 226 ? 23.094 -13.633 -3.658 1 93.06 226 VAL A CA 1
ATOM 1748 C C . VAL A 1 226 ? 23.828 -12.359 -4.086 1 93.06 226 VAL A C 1
ATOM 1750 O O . VAL A 1 226 ? 24.391 -11.648 -3.252 1 93.06 226 VAL A O 1
ATOM 1753 N N . PHE A 1 227 ? 23.844 -12.125 -5.336 1 92.69 227 PHE A N 1
ATOM 1754 C CA . PHE A 1 227 ? 24.484 -10.914 -5.84 1 92.69 227 PHE A CA 1
ATOM 1755 C C . PHE A 1 227 ? 23.844 -9.672 -5.219 1 92.69 227 PHE A C 1
ATOM 1757 O O . PHE A 1 227 ? 24.547 -8.797 -4.715 1 92.69 227 PHE A O 1
ATOM 1764 N N . ALA A 1 228 ? 22.5 -9.648 -5.23 1 94 228 ALA A N 1
ATOM 1765 C CA . ALA A 1 228 ? 21.797 -8.492 -4.684 1 94 228 ALA A CA 1
ATOM 1766 C C . ALA A 1 228 ? 22.109 -8.305 -3.203 1 94 228 ALA A C 1
ATOM 1768 O O . ALA A 1 228 ? 22.328 -7.184 -2.746 1 94 228 ALA A O 1
ATOM 1769 N N . LEU A 1 229 ? 22.172 -9.359 -2.496 1 94.56 229 LEU A N 1
ATOM 1770 C CA . LEU A 1 229 ? 22.406 -9.32 -1.058 1 94.56 229 LEU A CA 1
ATOM 1771 C C . LEU A 1 229 ? 23.875 -9 -0.763 1 94.56 229 LEU A C 1
ATOM 1773 O O . LEU A 1 229 ? 24.219 -8.633 0.361 1 94.56 229 LEU A O 1
ATOM 1777 N N . SER A 1 230 ? 24.766 -9.125 -1.758 1 92.94 230 SER A N 1
ATOM 1778 C CA . SER A 1 230 ? 26.188 -8.906 -1.563 1 92.94 230 SER A CA 1
ATOM 1779 C C . SER A 1 230 ? 26.578 -7.469 -1.876 1 92.94 230 SER A C 1
ATOM 1781 O O . SER A 1 230 ? 27.703 -7.039 -1.568 1 92.94 230 SER A O 1
ATOM 1783 N N . ILE A 1 231 ? 25.703 -6.699 -2.402 1 90.19 231 ILE A N 1
ATOM 1784 C CA . ILE A 1 231 ? 26 -5.359 -2.895 1 90.19 231 ILE A CA 1
ATOM 1785 C C . ILE A 1 231 ? 26.469 -4.48 -1.738 1 90.19 231 ILE A C 1
ATOM 1787 O O . ILE A 1 231 ? 27.484 -3.791 -1.847 1 90.19 231 ILE A O 1
ATOM 1791 N N . PRO A 1 232 ? 25.75 -4.473 -0.608 1 89.88 232 PRO A N 1
ATOM 1792 C CA . PRO A 1 232 ? 26.25 -3.633 0.482 1 89.88 232 PRO A CA 1
ATOM 1793 C C . PRO A 1 232 ? 27.672 -4 0.906 1 89.88 232 PRO A C 1
ATOM 1795 O O . PRO A 1 232 ? 28.484 -3.117 1.201 1 89.88 232 PRO A O 1
ATOM 1798 N N . GLY A 1 233 ? 27.984 -5.266 0.926 1 88.81 233 GLY A N 1
ATOM 1799 C CA . GLY A 1 233 ? 29.328 -5.703 1.256 1 88.81 233 GLY A CA 1
ATOM 1800 C C . GLY A 1 233 ? 30.359 -5.273 0.233 1 88.81 233 GLY A C 1
ATOM 1801 O O . GLY A 1 233 ? 31.5 -4.934 0.59 1 88.81 233 GLY A O 1
ATOM 1802 N N . LEU A 1 234 ? 29.953 -5.316 -1.05 1 85.56 234 LEU A N 1
ATOM 1803 C CA . LEU A 1 234 ? 30.844 -4.883 -2.121 1 85.56 234 LEU A CA 1
ATOM 1804 C C . LEU A 1 234 ? 31.203 -3.406 -1.967 1 85.56 234 LEU A C 1
ATOM 1806 O O . LEU A 1 234 ? 32.375 -3.021 -2.129 1 85.56 234 LEU A O 1
ATOM 1810 N N . ILE A 1 235 ? 30.266 -2.662 -1.593 1 82.44 235 ILE A N 1
ATOM 1811 C CA . ILE A 1 235 ? 30.469 -1.225 -1.44 1 82.44 235 ILE A CA 1
ATOM 1812 C C . ILE A 1 235 ? 31.328 -0.953 -0.212 1 82.44 235 ILE A C 1
ATOM 1814 O O . ILE A 1 235 ? 32.281 -0.175 -0.277 1 82.44 235 ILE A O 1
ATOM 1818 N N . LEU A 1 236 ? 31.062 -1.606 0.86 1 83.44 236 LEU A N 1
ATOM 1819 C CA . LEU A 1 236 ? 31.781 -1.38 2.105 1 83.44 236 LEU A CA 1
ATOM 1820 C C . LEU A 1 236 ? 33.25 -1.842 1.98 1 83.44 236 LEU A C 1
ATOM 1822 O O . LEU A 1 236 ? 34.156 -1.187 2.492 1 83.44 236 LEU A O 1
ATOM 1826 N N . LYS A 1 237 ? 33.406 -2.953 1.35 1 84.69 237 LYS A N 1
ATOM 1827 C CA . LYS A 1 237 ? 34.75 -3.5 1.217 1 84.69 237 LYS A CA 1
ATOM 1828 C C . LYS A 1 237 ? 35.625 -2.605 0.343 1 84.69 237 LYS A C 1
ATOM 1830 O O . LYS A 1 237 ? 36.844 -2.508 0.559 1 84.69 237 LYS A O 1
ATOM 1835 N N . SER A 1 238 ? 35.031 -2.008 -0.614 1 77.75 238 SER A N 1
ATOM 1836 C CA . SER A 1 238 ? 35.781 -1.115 -1.485 1 77.75 238 SER A CA 1
ATOM 1837 C C . SER A 1 238 ? 36.281 0.119 -0.73 1 77.75 238 SER A C 1
ATOM 1839 O O . SER A 1 238 ? 37.219 0.777 -1.148 1 77.75 238 SER A O 1
ATOM 1841 N N . GLN A 1 239 ? 35.688 0.358 0.444 1 73.12 239 GLN A N 1
ATOM 1842 C CA . GLN A 1 239 ? 36 1.57 1.186 1 73.12 239 GLN A CA 1
ATOM 1843 C C . GLN A 1 239 ? 36.844 1.251 2.416 1 73.12 239 GLN A C 1
ATOM 1845 O O . GLN A 1 239 ? 37.531 2.125 2.943 1 73.12 239 GLN A O 1
ATOM 1850 N N . LEU A 1 240 ? 36.875 -0.017 2.828 1 80.44 240 LEU A N 1
ATOM 1851 C CA . LEU A 1 240 ? 37.531 -0.375 4.086 1 80.44 240 LEU A CA 1
ATOM 1852 C C . LEU A 1 240 ? 38.625 -1.417 3.859 1 80.44 240 LEU A C 1
ATOM 1854 O O . LEU A 1 240 ? 38.469 -2.283 2.99 1 80.44 240 LEU A O 1
ATOM 1858 N N . ALA A 1 241 ? 39.656 -1.336 4.73 1 85.38 241 ALA A N 1
ATOM 1859 C CA . ALA A 1 241 ? 40.656 -2.408 4.777 1 85.38 241 ALA A CA 1
ATOM 1860 C C . ALA A 1 241 ? 40.062 -3.695 5.328 1 85.38 241 ALA A C 1
ATOM 1862 O O . ALA A 1 241 ? 39.031 -3.658 6.023 1 85.38 241 ALA A O 1
ATOM 1863 N N . TRP A 1 242 ? 40.625 -4.836 5.047 1 88 242 TRP A N 1
ATOM 1864 C CA . TRP A 1 242 ? 40 -6.137 5.281 1 88 242 TRP A CA 1
ATOM 1865 C C . TRP A 1 242 ? 39.781 -6.375 6.77 1 88 242 TRP A C 1
ATOM 1867 O O . TRP A 1 242 ? 38.75 -6.926 7.172 1 88 242 TRP A O 1
ATOM 1877 N N . PRO A 1 243 ? 40.75 -5.941 7.621 1 91.44 243 PRO A N 1
ATOM 1878 C CA . PRO A 1 243 ? 40.469 -6.211 9.031 1 91.44 243 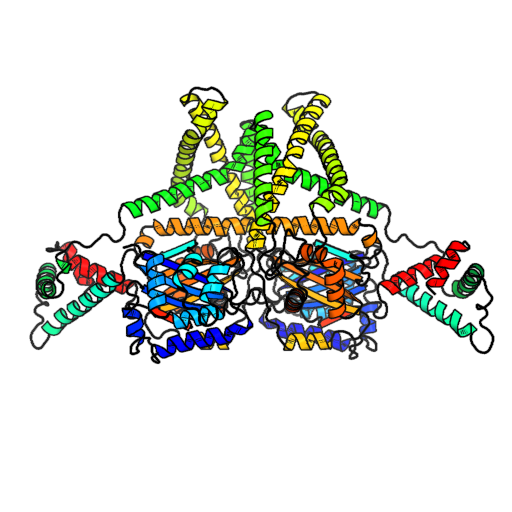PRO A CA 1
ATOM 1879 C C . PRO A 1 243 ? 39.281 -5.391 9.57 1 91.44 243 PRO A C 1
ATOM 1881 O O . PRO A 1 243 ? 38.5 -5.887 10.383 1 91.44 243 PRO A O 1
ATOM 1884 N N . HIS A 1 244 ? 39.219 -4.102 9.062 1 89.06 244 HIS A N 1
ATOM 1885 C CA . HIS A 1 244 ? 38.125 -3.252 9.508 1 89.06 244 HIS A CA 1
ATOM 1886 C C . HIS A 1 244 ? 36.781 -3.736 8.945 1 89.06 244 HIS A C 1
ATOM 1888 O O . HIS A 1 244 ? 35.75 -3.635 9.609 1 89.06 244 HIS A O 1
ATOM 1894 N N . TYR A 1 245 ? 36.906 -4.242 7.777 1 90.94 245 TYR A N 1
ATOM 1895 C CA . TYR A 1 245 ? 35.688 -4.781 7.133 1 90.94 245 TYR A CA 1
ATOM 1896 C C . TYR A 1 245 ? 35.156 -5.984 7.898 1 90.94 245 TYR A C 1
ATOM 1898 O O . TYR A 1 245 ? 33.969 -6.062 8.188 1 90.94 245 TYR A O 1
ATOM 1906 N N . VAL A 1 246 ? 36.031 -6.875 8.258 1 93.75 246 VAL A N 1
ATOM 1907 C CA . VAL A 1 246 ? 35.625 -8.094 8.953 1 93.75 246 VAL A CA 1
ATOM 1908 C C . VAL A 1 246 ? 35.094 -7.742 10.344 1 93.75 246 VAL A C 1
ATOM 1910 O O . VAL A 1 246 ? 34.094 -8.289 10.789 1 93.75 246 VAL A O 1
ATOM 1913 N N . LEU A 1 247 ? 35.75 -6.852 10.977 1 94.88 247 LEU A N 1
ATOM 1914 C CA . LEU A 1 247 ? 35.344 -6.449 12.312 1 94.88 247 LEU A CA 1
ATOM 1915 C C . LEU A 1 247 ? 33.969 -5.793 12.266 1 94.88 247 LEU A C 1
ATOM 1917 O O . LEU A 1 247 ? 33.125 -6.035 13.141 1 94.88 247 LEU A O 1
ATOM 1921 N N . LEU A 1 248 ? 33.781 -4.953 11.289 1 93.81 248 LEU A N 1
ATOM 1922 C CA . LEU A 1 248 ? 32.469 -4.297 11.156 1 93.81 248 LEU A CA 1
ATOM 1923 C C . LEU A 1 248 ? 31.375 -5.32 10.883 1 93.81 248 LEU A C 1
ATOM 1925 O O . LEU A 1 248 ? 30.297 -5.242 11.461 1 93.81 248 LEU A O 1
ATOM 1929 N N . CYS A 1 249 ? 31.672 -6.215 10.047 1 94.75 249 CYS A N 1
ATOM 1930 C CA . CYS A 1 249 ? 30.688 -7.246 9.719 1 94.75 249 CYS A CA 1
ATOM 1931 C C . CYS A 1 249 ? 30.344 -8.078 10.945 1 94.75 249 CYS A C 1
ATOM 1933 O O . CYS A 1 249 ? 29.172 -8.359 11.203 1 94.75 249 CYS A O 1
ATOM 1935 N N . LEU A 1 250 ? 31.359 -8.469 11.68 1 96.31 250 LEU A N 1
ATOM 1936 C CA . LEU A 1 250 ? 31.125 -9.258 12.875 1 96.31 250 LEU A CA 1
ATOM 1937 C C . LEU A 1 250 ? 30.328 -8.469 13.914 1 96.31 250 LEU A C 1
ATOM 1939 O O . LEU A 1 250 ? 29.422 -9.008 14.555 1 96.31 250 LEU A O 1
ATOM 1943 N N . ALA A 1 251 ? 30.641 -7.223 14.039 1 97.25 251 ALA A N 1
ATOM 1944 C CA . ALA A 1 251 ? 29.938 -6.363 14.984 1 97.25 251 ALA A CA 1
ATOM 1945 C C . ALA A 1 251 ? 28.469 -6.199 14.594 1 97.25 251 ALA A C 1
ATOM 1947 O O . ALA A 1 251 ? 27.578 -6.309 15.438 1 97.25 251 ALA A O 1
ATOM 1948 N N . LEU A 1 252 ? 28.25 -5.926 13.328 1 97.12 252 LEU A N 1
ATOM 1949 C CA . LEU A 1 252 ? 26.875 -5.758 12.836 1 97.12 252 LEU A CA 1
ATOM 1950 C C . LEU A 1 252 ? 26.094 -7.055 12.961 1 97.12 252 LEU A C 1
ATOM 1952 O O . LEU A 1 252 ? 24.922 -7.039 13.328 1 97.12 252 LEU A O 1
ATOM 1956 N N . PHE A 1 253 ? 26.75 -8.117 12.641 1 96.69 253 PHE A N 1
ATOM 1957 C CA . PHE A 1 253 ? 26.078 -9.414 12.758 1 96.69 253 PHE A CA 1
ATOM 1958 C C . PHE A 1 253 ? 25.688 -9.688 14.211 1 96.69 253 PHE A C 1
ATOM 1960 O O . PHE A 1 253 ? 24.578 -10.148 14.484 1 96.69 253 PHE A O 1
ATOM 1967 N N . ALA A 1 254 ? 26.562 -9.422 15.109 1 97.31 254 ALA A N 1
ATOM 1968 C CA . ALA A 1 254 ? 26.281 -9.609 16.531 1 97.31 254 ALA A CA 1
ATOM 1969 C C . ALA A 1 254 ? 25.156 -8.688 16.984 1 97.31 254 ALA A C 1
ATOM 1971 O O . ALA A 1 254 ? 24.266 -9.109 17.75 1 97.31 254 ALA A O 1
ATOM 1972 N N . LEU A 1 255 ? 25.203 -7.484 16.547 1 97.81 255 LEU A N 1
ATOM 1973 C CA . LEU A 1 255 ? 24.156 -6.523 16.891 1 97.81 255 LEU A CA 1
ATOM 1974 C C . LEU A 1 255 ? 22.797 -6.988 16.375 1 97.81 255 LEU A C 1
ATOM 1976 O O . LEU A 1 255 ? 21.812 -7.008 17.125 1 97.81 255 LEU A O 1
ATOM 1980 N N . PHE A 1 256 ? 22.75 -7.371 15.141 1 97.38 256 PHE A N 1
ATOM 1981 C CA . PHE A 1 256 ? 21.484 -7.777 14.531 1 97.38 256 PHE A CA 1
ATOM 1982 C C . PHE A 1 256 ? 20.969 -9.062 15.172 1 97.38 256 PHE A C 1
ATOM 1984 O O . PHE A 1 256 ? 19.766 -9.203 15.414 1 97.38 256 PHE A O 1
ATOM 1991 N N . THR A 1 257 ? 21.844 -9.961 15.461 1 95.06 257 THR A N 1
ATOM 1992 C CA . THR A 1 257 ? 21.422 -11.211 16.094 1 95.06 257 THR A CA 1
ATOM 1993 C C . THR A 1 257 ? 20.938 -10.953 17.516 1 95.06 257 THR A C 1
ATOM 1995 O O . THR A 1 257 ? 20.016 -11.609 17.984 1 95.06 257 THR A O 1
ATOM 1998 N N . GLY A 1 258 ? 21.609 -10.062 18.188 1 95.94 258 GLY A N 1
ATOM 1999 C CA . GLY A 1 258 ? 21.125 -9.648 19.5 1 95.94 258 GLY A CA 1
ATOM 2000 C C . GLY A 1 258 ? 19.734 -9.039 19.453 1 95.94 258 GLY A C 1
ATOM 2001 O O . GLY A 1 258 ? 18.891 -9.352 20.281 1 95.94 258 GLY A O 1
ATOM 2002 N N . MET A 1 259 ? 19.547 -8.25 18.469 1 96.75 259 MET A N 1
ATOM 2003 C CA . MET A 1 259 ? 18.234 -7.633 18.297 1 96.75 259 MET A CA 1
ATOM 2004 C C . MET A 1 259 ? 17.188 -8.688 17.969 1 96.75 259 MET A C 1
ATOM 2006 O O . MET A 1 259 ? 16.062 -8.633 18.469 1 96.75 259 MET A O 1
ATOM 2010 N N . LEU A 1 260 ? 17.547 -9.602 17.141 1 94.44 260 LEU A N 1
ATOM 2011 C CA . LEU A 1 260 ? 16.625 -10.664 16.75 1 94.44 260 LEU A CA 1
ATOM 2012 C C . LEU A 1 260 ? 16.281 -11.547 17.938 1 94.44 260 LEU A C 1
ATOM 2014 O O . LEU A 1 260 ? 15.156 -12.039 18.047 1 94.44 260 LEU A O 1
ATOM 2018 N N . TYR A 1 261 ? 17.203 -11.789 18.781 1 92.12 261 TYR A N 1
ATOM 2019 C CA . TYR A 1 261 ? 16.953 -12.578 19.984 1 92.12 261 TYR A CA 1
ATOM 2020 C C . TYR A 1 261 ? 15.898 -11.898 20.859 1 92.12 261 TYR A C 1
ATOM 2022 O O . TYR A 1 261 ? 15.023 -12.57 21.422 1 92.12 261 TYR A O 1
ATOM 2030 N N . ARG A 1 262 ? 15.93 -10.641 20.891 1 90.94 262 ARG A N 1
ATOM 2031 C CA . ARG A 1 262 ? 15 -9.883 21.719 1 90.94 262 ARG A CA 1
ATOM 2032 C C . ARG A 1 262 ? 13.641 -9.758 21.031 1 90.94 262 ARG A C 1
ATOM 2034 O O . ARG A 1 262 ? 12.602 -9.945 21.672 1 90.94 262 ARG A O 1
ATOM 2041 N N . MET A 1 263 ? 13.695 -9.547 19.719 1 92.56 263 MET A N 1
ATOM 2042 C CA . MET A 1 263 ? 12.469 -9.242 19 1 92.56 263 MET A CA 1
ATOM 2043 C C . MET A 1 263 ? 11.836 -10.516 18.438 1 92.56 263 MET A C 1
ATOM 2045 O O . MET A 1 263 ? 10.703 -10.484 17.953 1 92.56 263 MET A O 1
ATOM 2049 N N . GLY A 1 264 ? 12.477 -11.594 18.5 1 88.75 264 GLY A N 1
ATOM 2050 C CA . GLY A 1 264 ? 12.039 -12.797 17.812 1 88.75 264 GLY A CA 1
ATOM 2051 C C . GLY A 1 264 ? 10.898 -13.508 18.531 1 88.75 264 GLY A C 1
ATOM 2052 O O . GLY A 1 264 ? 10.25 -14.383 17.953 1 88.75 264 GLY A O 1
ATOM 2053 N N . LYS A 1 265 ? 10.531 -13.062 19.656 1 86.94 265 LYS A N 1
ATOM 2054 C CA . LYS A 1 265 ? 9.445 -13.688 20.406 1 86.94 265 LYS A CA 1
ATOM 2055 C C . LYS A 1 265 ? 8.086 -13.289 19.828 1 86.94 265 LYS A C 1
ATOM 2057 O O . LYS A 1 265 ? 7.961 -12.242 19.188 1 86.94 265 LYS A O 1
ATOM 2062 N N . ALA A 1 266 ? 7.188 -14.258 19.969 1 87.5 266 ALA A N 1
ATOM 2063 C CA . ALA A 1 266 ? 5.828 -13.969 19.516 1 87.5 266 ALA A CA 1
ATOM 2064 C C . ALA A 1 266 ? 5.227 -12.797 20.297 1 87.5 266 ALA A C 1
ATOM 2066 O O . ALA A 1 266 ? 5.59 -12.562 21.453 1 87.5 266 ALA A O 1
ATOM 2067 N N . LEU A 1 267 ? 4.398 -12.07 19.625 1 86.75 267 LEU A N 1
ATOM 2068 C CA . LEU A 1 267 ? 3.639 -11.031 20.312 1 86.75 267 LEU A CA 1
ATOM 2069 C C . LEU A 1 267 ? 2.703 -11.641 21.344 1 86.75 267 LEU A C 1
ATOM 2071 O O . LEU A 1 267 ? 2.295 -12.797 21.219 1 86.75 267 LEU A O 1
ATOM 2075 N N . PRO A 1 268 ? 2.373 -10.883 22.312 1 84.56 268 PRO A N 1
ATOM 2076 C CA . PRO A 1 268 ? 1.518 -11.422 23.375 1 84.56 268 PRO A CA 1
ATOM 2077 C C . PRO A 1 268 ? 0.196 -11.969 22.844 1 84.56 268 PRO A C 1
ATOM 2079 O O . PRO A 1 268 ? -0.523 -11.273 22.125 1 84.56 268 PRO A O 1
ATOM 2082 N N . GLY A 1 269 ? 0.006 -13.195 23.141 1 83.88 269 GLY A N 1
ATOM 2083 C CA . GLY A 1 269 ? -1.279 -13.797 22.828 1 83.88 269 GLY A CA 1
ATOM 2084 C C . GLY A 1 269 ? -1.354 -14.328 21.406 1 83.88 269 GLY A C 1
ATOM 2085 O O . GLY A 1 269 ? -2.396 -14.82 20.984 1 83.88 269 GLY A O 1
ATOM 2086 N N . THR A 1 270 ? -0.263 -14.234 20.641 1 86.62 270 THR A N 1
ATOM 2087 C CA . THR A 1 270 ? -0.351 -14.602 19.234 1 86.62 270 THR A CA 1
ATOM 2088 C C . THR A 1 270 ? 0.484 -15.844 18.938 1 86.62 270 THR A C 1
ATOM 2090 O O . THR A 1 270 ? 0.54 -16.312 17.812 1 86.62 270 THR A O 1
ATOM 2093 N N . ALA A 1 271 ? 1.081 -16.359 19.969 1 84.81 271 ALA A N 1
ATOM 2094 C CA . ALA A 1 271 ? 1.962 -17.516 19.766 1 84.81 271 ALA A CA 1
ATOM 2095 C C . ALA A 1 271 ? 1.162 -18.75 19.391 1 84.81 271 ALA A C 1
ATOM 2097 O O . ALA A 1 271 ? 0.126 -19.047 20 1 84.81 271 ALA A O 1
ATOM 2098 N N . THR A 1 272 ? 1.582 -19.344 18.328 1 86.44 272 THR A N 1
ATOM 2099 C CA . THR A 1 272 ? 1.04 -20.641 17.938 1 86.44 272 THR A CA 1
ATOM 2100 C C . THR A 1 272 ? 2.105 -21.719 18.062 1 86.44 272 THR A C 1
ATOM 2102 O O . THR A 1 272 ? 3.291 -21.469 17.844 1 86.44 272 THR A O 1
ATOM 2105 N N . PRO A 1 273 ? 1.694 -22.828 18.516 1 80.69 273 PRO A N 1
ATOM 2106 C CA . PRO A 1 273 ? 2.686 -23.906 18.625 1 80.69 273 PRO A CA 1
ATOM 2107 C C . PRO A 1 273 ? 3.295 -24.297 17.281 1 80.69 273 PRO A C 1
ATOM 2109 O O . PRO A 1 273 ? 2.594 -24.328 16.266 1 80.69 273 PRO A O 1
ATOM 2112 N N . THR A 1 274 ? 4.574 -24.156 17.266 1 76.5 274 THR A N 1
ATOM 2113 C CA . THR A 1 274 ? 5.242 -24.594 16.047 1 76.5 274 THR A CA 1
ATOM 2114 C C . THR A 1 274 ? 6.496 -25.406 16.375 1 76.5 274 THR A C 1
ATOM 2116 O O . THR A 1 274 ? 7.152 -25.156 17.375 1 76.5 274 THR A O 1
ATOM 2119 N N . ARG A 1 275 ? 6.684 -26.438 15.68 1 71.25 275 ARG A N 1
ATOM 2120 C CA . ARG A 1 275 ? 7.898 -27.234 15.82 1 71.25 275 ARG A CA 1
ATOM 2121 C C . ARG A 1 275 ? 8.977 -26.75 14.852 1 71.25 275 ARG A C 1
ATOM 2123 O O . ARG A 1 275 ? 10.102 -27.266 14.867 1 71.25 275 ARG A O 1
ATOM 2130 N N . PHE A 1 276 ? 8.633 -25.734 14.164 1 72.81 276 PHE A N 1
ATOM 2131 C CA . PHE A 1 276 ? 9.562 -25.234 13.156 1 72.81 276 PHE A CA 1
ATOM 2132 C C . PHE A 1 276 ? 10.664 -24.406 13.789 1 72.81 276 PHE A C 1
ATOM 2134 O O . PHE A 1 276 ? 10.391 -23.547 14.633 1 72.81 276 PHE A O 1
ATOM 2141 N N . SER A 1 277 ? 11.883 -24.781 13.57 1 78.12 277 SER A N 1
ATOM 2142 C CA . SER A 1 277 ? 13.055 -24.016 14 1 78.12 277 SER A CA 1
ATOM 2143 C C . SER A 1 277 ? 13.859 -23.531 12.797 1 78.12 277 SER A C 1
ATOM 2145 O O . SER A 1 277 ? 14.336 -24.328 11.992 1 78.12 277 SER A O 1
ATOM 2147 N N . PHE A 1 278 ? 14.062 -22.281 12.758 1 77.75 278 PHE A N 1
ATOM 2148 C CA . PHE A 1 278 ? 14.797 -21.703 11.633 1 77.75 278 PHE A CA 1
ATOM 2149 C C . PHE A 1 278 ? 16.234 -22.188 11.625 1 77.75 278 PHE A C 1
ATOM 2151 O O . PHE A 1 278 ? 16.781 -22.516 10.562 1 77.75 278 PHE A O 1
ATOM 2158 N N . LEU A 1 279 ? 16.859 -22.203 12.797 1 79.69 279 LEU A N 1
ATOM 2159 C CA . LEU A 1 279 ? 18.25 -22.641 12.883 1 79.69 279 LEU A CA 1
ATOM 2160 C C . LEU A 1 279 ? 18.391 -24.094 12.477 1 79.69 279 LEU A C 1
ATOM 2162 O O . LEU A 1 279 ? 19.312 -24.469 11.758 1 79.69 279 LEU A O 1
ATOM 2166 N N . GLY A 1 280 ? 17.453 -24.859 12.93 1 81.44 280 GLY A N 1
ATOM 2167 C CA . GLY A 1 280 ? 17.469 -26.25 12.539 1 81.44 280 GLY A CA 1
ATOM 2168 C C . GLY A 1 280 ? 17.25 -26.469 11.055 1 81.44 280 GLY A C 1
ATOM 2169 O O . GLY A 1 280 ? 17.969 -27.234 10.414 1 81.44 280 GLY A O 1
ATOM 2170 N N . PHE A 1 281 ? 16.344 -25.75 10.578 1 81.38 281 PHE A N 1
ATOM 2171 C CA . PHE A 1 281 ? 16.062 -25.844 9.156 1 81.38 281 PHE A CA 1
ATOM 2172 C C . PHE A 1 281 ? 17.25 -25.375 8.336 1 81.38 281 PHE A C 1
ATOM 2174 O O . PHE A 1 281 ? 17.609 -26 7.328 1 81.38 281 PHE A O 1
ATOM 2181 N N . PHE A 1 282 ? 17.859 -24.375 8.75 1 82.69 282 PHE A N 1
ATOM 2182 C CA . PHE A 1 282 ? 19.016 -23.828 8.047 1 82.69 282 PHE A CA 1
ATOM 2183 C C . PHE A 1 282 ? 20.172 -24.828 8.086 1 82.69 282 PHE A C 1
ATOM 2185 O O . PHE A 1 282 ? 20.766 -25.141 7.043 1 82.69 282 PHE A O 1
ATOM 2192 N N . LEU A 1 283 ? 20.484 -25.391 9.242 1 86.69 283 LEU A N 1
ATOM 2193 C CA . LEU A 1 283 ? 21.641 -26.281 9.406 1 86.69 283 LEU A CA 1
ATOM 2194 C C . LEU A 1 283 ? 21.406 -27.609 8.688 1 86.69 283 LEU A C 1
ATOM 2196 O O . LEU A 1 283 ? 22.328 -28.172 8.109 1 86.69 283 LEU A O 1
ATOM 2200 N N . LYS A 1 284 ? 20.219 -28.031 8.688 1 86.25 284 LYS A N 1
ATOM 2201 C CA . LYS A 1 284 ? 19.953 -29.359 8.156 1 86.25 284 LYS A CA 1
ATOM 2202 C C . LYS A 1 284 ? 19.641 -29.297 6.66 1 86.25 284 LYS A C 1
ATOM 2204 O O . LYS A 1 284 ? 20.031 -30.203 5.91 1 86.25 284 LYS A O 1
ATOM 2209 N N . ARG A 1 285 ? 19.062 -28.203 6.281 1 83.94 285 ARG A N 1
ATOM 2210 C CA . ARG A 1 285 ? 18.516 -28.25 4.926 1 83.94 285 ARG A CA 1
ATOM 2211 C C . ARG A 1 285 ? 19.094 -27.141 4.066 1 83.94 285 ARG A C 1
ATOM 2213 O O . ARG A 1 285 ? 19.203 -27.281 2.846 1 83.94 285 ARG A O 1
ATOM 2220 N N . LEU A 1 286 ? 19.469 -26.016 4.625 1 86.25 286 LEU A N 1
ATOM 2221 C CA . LEU A 1 286 ? 19.781 -24.859 3.801 1 86.25 286 LEU A CA 1
ATOM 2222 C C . LEU A 1 286 ? 21.297 -24.609 3.77 1 86.25 286 LEU A C 1
ATOM 2224 O O . LEU A 1 286 ? 21.797 -23.984 2.84 1 86.25 286 LEU A O 1
ATOM 2228 N N . LEU A 1 287 ? 22.016 -25.109 4.707 1 88.25 287 LEU A N 1
ATOM 2229 C CA . LEU A 1 287 ? 23.438 -24.781 4.832 1 88.25 287 LEU A CA 1
ATOM 2230 C C . LEU A 1 287 ? 24.188 -25.188 3.568 1 88.25 287 LEU A C 1
ATOM 2232 O O . LEU A 1 287 ? 24.922 -24.375 2.996 1 88.25 287 LEU A O 1
ATOM 2236 N N . VAL A 1 288 ? 24.047 -26.391 3.104 1 89.12 288 VAL A N 1
ATOM 2237 C CA . VAL A 1 288 ? 24.797 -26.891 1.962 1 89.12 288 VAL A CA 1
ATOM 2238 C C . VAL A 1 288 ? 24.344 -26.188 0.688 1 89.12 288 VAL A C 1
ATOM 2240 O O . VAL A 1 288 ? 25.172 -25.641 -0.045 1 89.12 288 VAL A O 1
ATOM 2243 N N . PRO A 1 289 ? 23.047 -26.125 0.465 1 87.31 289 PRO A N 1
ATOM 2244 C CA . PRO A 1 289 ? 22.609 -25.406 -0.735 1 87.31 289 PRO A CA 1
ATOM 2245 C C . PRO A 1 289 ? 23.078 -23.938 -0.737 1 87.31 289 PRO A C 1
ATOM 2247 O O . PRO A 1 289 ? 23.422 -23.406 -1.789 1 87.31 289 PRO A O 1
ATOM 2250 N N . VAL A 1 290 ? 23.031 -23.344 0.314 1 86.56 290 VAL A N 1
ATOM 2251 C CA . VAL A 1 290 ? 23.438 -21.938 0.399 1 86.56 290 VAL A CA 1
ATOM 2252 C C . VAL A 1 290 ? 24.938 -21.828 0.143 1 86.56 290 VAL A C 1
ATOM 2254 O O . VAL A 1 290 ? 25.375 -20.906 -0.557 1 86.56 290 VAL A O 1
ATOM 2257 N N . ALA A 1 291 ? 25.688 -22.719 0.724 1 88.56 291 ALA A N 1
ATOM 2258 C CA . ALA A 1 291 ? 27.141 -22.719 0.504 1 88.56 291 ALA A CA 1
ATOM 2259 C C . ALA A 1 291 ? 27.469 -22.969 -0.966 1 88.56 291 ALA A C 1
ATOM 2261 O O . ALA A 1 291 ? 28.359 -22.312 -1.521 1 88.56 291 ALA A O 1
ATOM 2262 N N . LEU A 1 292 ? 26.766 -23.828 -1.514 1 89.75 292 LEU A N 1
ATOM 2263 C CA . LEU A 1 292 ? 26.969 -24.125 -2.928 1 89.75 292 LEU A CA 1
ATOM 2264 C C . LEU A 1 292 ? 26.594 -22.922 -3.791 1 89.75 292 LEU A C 1
ATOM 2266 O O . LEU A 1 292 ? 27.281 -22.609 -4.77 1 89.75 292 LEU A O 1
ATOM 2270 N N . ALA A 1 293 ? 25.531 -22.344 -3.457 1 88.56 293 ALA A N 1
ATOM 2271 C CA . ALA A 1 293 ? 25.094 -21.156 -4.188 1 88.56 293 ALA A CA 1
ATOM 2272 C C . ALA A 1 293 ? 26.109 -20.031 -4.062 1 88.56 293 ALA A C 1
ATOM 2274 O O . ALA A 1 293 ? 26.375 -19.312 -5.031 1 88.56 293 ALA A O 1
ATOM 2275 N N . ALA A 1 294 ? 26.609 -19.875 -2.908 1 89.75 294 ALA A N 1
ATOM 2276 C CA . ALA A 1 294 ? 27.625 -18.859 -2.676 1 89.75 294 ALA A CA 1
ATOM 2277 C C . ALA A 1 294 ? 28.891 -19.141 -3.48 1 89.75 294 ALA A C 1
ATOM 2279 O O . ALA A 1 294 ? 29.484 -18.234 -4.062 1 89.75 294 ALA A O 1
ATOM 2280 N N . ALA A 1 295 ? 29.266 -20.375 -3.48 1 91.75 295 ALA A N 1
ATOM 2281 C CA . ALA A 1 295 ? 30.438 -20.766 -4.25 1 91.75 295 ALA A CA 1
ATOM 2282 C C . ALA A 1 295 ? 30.219 -20.547 -5.746 1 91.75 295 ALA A C 1
ATOM 2284 O O . ALA A 1 295 ? 31.094 -20.031 -6.438 1 91.75 295 ALA A O 1
ATOM 2285 N N . ALA A 1 296 ? 29.094 -20.984 -6.168 1 93.19 296 ALA A N 1
ATOM 2286 C CA . ALA A 1 296 ? 28.75 -20.766 -7.574 1 93.19 296 ALA A CA 1
ATOM 2287 C C . ALA A 1 296 ? 28.719 -19.281 -7.918 1 93.19 296 ALA A C 1
ATOM 2289 O O . ALA A 1 296 ? 29.141 -18.891 -9.008 1 93.19 296 ALA A O 1
ATOM 2290 N N . TYR A 1 297 ? 28.156 -18.547 -7.066 1 92.5 297 TYR A N 1
ATOM 2291 C CA . TYR A 1 297 ? 28.094 -17.094 -7.254 1 92.5 297 TYR A CA 1
ATOM 2292 C C . TYR A 1 297 ? 29.5 -16.516 -7.422 1 92.5 297 TYR A C 1
ATOM 2294 O O . TYR A 1 297 ? 29.734 -15.711 -8.312 1 92.5 297 TYR A O 1
ATOM 2302 N N . VAL A 1 298 ? 30.453 -16.938 -6.598 1 92.88 298 VAL A N 1
ATOM 2303 C CA . VAL A 1 298 ? 31.812 -16.422 -6.66 1 92.88 298 VAL A CA 1
ATOM 2304 C C . VAL A 1 298 ? 32.438 -16.75 -8.016 1 92.88 298 VAL A C 1
ATOM 2306 O O . VAL A 1 298 ? 33.031 -15.891 -8.656 1 92.88 298 VAL A O 1
ATOM 2309 N N . VAL A 1 299 ? 32.156 -17.922 -8.406 1 93.25 299 VAL A N 1
ATOM 2310 C CA . VAL A 1 299 ? 32.75 -18.391 -9.664 1 93.25 299 VAL A CA 1
ATOM 2311 C C . VAL A 1 299 ? 32.125 -17.641 -10.836 1 93.25 299 VAL A C 1
ATOM 2313 O O . VAL A 1 299 ? 32.812 -17.094 -11.688 1 93.25 299 VAL A O 1
ATOM 2316 N N . VAL A 1 300 ? 30.812 -17.516 -10.891 1 93.25 300 VAL A N 1
ATOM 2317 C CA . VAL A 1 300 ? 30.094 -16.891 -12 1 93.25 300 VAL A CA 1
ATOM 2318 C C . VAL A 1 300 ? 30.391 -15.391 -12.023 1 93.25 300 VAL A C 1
ATOM 2320 O O . VAL A 1 300 ? 30.625 -14.82 -13.086 1 93.25 300 VAL A O 1
ATOM 2323 N N . ALA A 1 301 ? 30.328 -14.852 -10.891 1 90.81 301 ALA A N 1
ATOM 2324 C CA . ALA A 1 301 ? 30.609 -13.422 -10.812 1 90.81 301 ALA A CA 1
ATOM 2325 C C . ALA A 1 301 ? 32.031 -13.117 -11.273 1 90.81 301 ALA A C 1
ATOM 2327 O O . ALA A 1 301 ? 32.281 -12.109 -11.945 1 90.81 301 ALA A O 1
ATOM 2328 N N . ALA A 1 302 ? 32.969 -13.938 -10.93 1 91.5 302 ALA A N 1
ATOM 2329 C CA . ALA A 1 302 ? 34.344 -13.75 -11.336 1 91.5 302 ALA A CA 1
ATOM 2330 C C . ALA A 1 302 ? 34.5 -13.844 -12.852 1 91.5 302 ALA A C 1
ATOM 2332 O O . ALA A 1 302 ? 35.188 -13.031 -13.469 1 91.5 302 ALA A O 1
ATOM 2333 N N . PHE A 1 303 ? 33.844 -14.766 -13.344 1 92 303 PHE A N 1
ATOM 2334 C CA . PHE A 1 303 ? 33.938 -14.953 -14.781 1 92 303 PHE A CA 1
ATOM 2335 C C . PHE A 1 303 ? 33.25 -13.812 -15.531 1 92 303 PHE A C 1
ATOM 2337 O O . PHE A 1 303 ? 33.719 -13.406 -16.609 1 92 303 PHE A O 1
ATOM 2344 N N . LEU A 1 304 ? 32.188 -13.266 -15.055 1 91 304 LEU A N 1
ATOM 2345 C CA . LEU A 1 304 ? 31.438 -12.195 -15.711 1 91 304 LEU A CA 1
ATOM 2346 C C . LEU A 1 304 ? 32.156 -10.859 -15.578 1 91 304 LEU A C 1
ATOM 2348 O O . LEU A 1 304 ? 32.156 -10.047 -16.5 1 91 304 LEU A O 1
ATOM 2352 N N . ALA A 1 305 ? 32.812 -10.719 -14.469 1 89.12 305 ALA A N 1
ATOM 2353 C CA . ALA A 1 305 ? 33.438 -9.43 -14.188 1 89.12 305 ALA A CA 1
ATOM 2354 C C . ALA A 1 305 ? 34.875 -9.391 -14.68 1 89.12 305 ALA A C 1
ATOM 2356 O O . ALA A 1 305 ? 35.406 -8.312 -14.93 1 89.12 305 ALA A O 1
ATOM 2357 N N . ALA A 1 306 ? 35.562 -10.5 -14.898 1 89.88 306 ALA A N 1
ATOM 2358 C CA . ALA A 1 306 ? 37 -10.586 -15.203 1 89.88 306 ALA A CA 1
ATOM 2359 C C . ALA A 1 306 ? 37.344 -9.906 -16.531 1 89.88 306 ALA A C 1
ATOM 2361 O O . ALA A 1 306 ? 38.312 -9.172 -16.625 1 89.88 306 ALA A O 1
ATOM 2362 N N . PRO A 1 307 ? 36.469 -10.164 -17.5 1 90.69 307 PRO A N 1
ATOM 2363 C CA . PRO A 1 307 ? 36.812 -9.492 -18.766 1 90.69 307 PRO A CA 1
ATOM 2364 C C . PRO A 1 307 ? 36.781 -7.973 -18.641 1 90.69 307 PRO A C 1
ATOM 2366 O O . PRO A 1 307 ? 37.656 -7.293 -19.203 1 90.69 307 PRO A O 1
ATOM 2369 N N . PHE A 1 308 ? 35.844 -7.496 -17.906 1 86.19 308 PHE A N 1
ATOM 2370 C CA . PHE A 1 308 ? 35.75 -6.051 -17.719 1 86.19 308 PHE A CA 1
ATOM 2371 C C . PHE A 1 308 ? 36.906 -5.527 -16.891 1 86.19 308 PHE A C 1
ATOM 2373 O O . PHE A 1 308 ? 37.5 -4.496 -17.234 1 86.19 308 PHE A O 1
ATOM 2380 N N . TRP A 1 309 ? 37.281 -6.254 -15.898 1 83.31 309 TRP A N 1
ATOM 2381 C CA . TRP A 1 309 ? 38.375 -5.859 -15.031 1 83.31 309 TRP A CA 1
ATOM 2382 C C . TRP A 1 309 ? 39.719 -5.992 -15.758 1 83.31 309 TRP A C 1
ATOM 2384 O O . TRP A 1 309 ? 40.625 -5.172 -15.562 1 83.31 309 TRP A O 1
ATOM 2394 N N . SER A 1 310 ? 39.812 -6.926 -16.578 1 88.38 310 SER A N 1
ATOM 2395 C CA . SER A 1 310 ? 41.031 -7.102 -17.375 1 88.38 310 SER A CA 1
ATOM 2396 C C . SER A 1 310 ? 41.219 -5.938 -18.344 1 88.38 310 SER A C 1
ATOM 2398 O O . SER A 1 310 ? 42.344 -5.441 -18.516 1 88.38 310 SER A O 1
ATOM 2400 N N . ALA A 1 311 ? 40.188 -5.52 -18.844 1 83.56 311 ALA A N 1
ATOM 2401 C CA . ALA A 1 311 ? 40.25 -4.43 -19.812 1 83.56 311 ALA A CA 1
ATOM 2402 C C . ALA A 1 311 ? 40.562 -3.102 -19.125 1 83.56 311 ALA A C 1
ATOM 2404 O O . ALA A 1 311 ? 41.375 -2.316 -19.625 1 83.56 311 ALA A O 1
ATOM 2405 N N . ILE A 1 312 ? 40 -2.871 -18 1 77.56 312 ILE A N 1
ATOM 2406 C CA . ILE A 1 312 ? 40.125 -1.584 -17.328 1 77.56 312 ILE A CA 1
ATOM 2407 C C . ILE A 1 312 ? 41.469 -1.511 -16.594 1 77.56 312 ILE A C 1
ATOM 2409 O O . ILE A 1 312 ? 42.125 -0.474 -16.609 1 77.56 312 ILE A O 1
ATOM 2413 N N . ALA A 1 313 ? 41.875 -2.562 -15.992 1 77.31 313 ALA A N 1
ATOM 2414 C CA . ALA A 1 313 ? 43.094 -2.568 -15.18 1 77.31 313 ALA A CA 1
ATOM 2415 C C . ALA A 1 313 ? 44.281 -3.051 -15.992 1 77.31 313 ALA A C 1
ATOM 2417 O O . ALA A 1 313 ? 45.438 -3.035 -15.508 1 77.31 313 ALA A O 1
ATOM 2418 N N . HIS A 1 314 ? 44.062 -3.502 -17.141 1 84.25 314 HIS A N 1
ATOM 2419 C CA . HIS A 1 314 ? 45.125 -3.984 -18.047 1 84.25 314 HIS A CA 1
ATOM 2420 C C . HIS A 1 314 ? 45.875 -5.156 -17.422 1 84.25 314 HIS A C 1
ATOM 2422 O O . HIS A 1 314 ? 47.125 -5.148 -17.375 1 84.25 314 HIS A O 1
ATOM 2428 N N . ARG A 1 315 ? 45.156 -6.094 -16.953 1 89.5 315 ARG A N 1
ATOM 2429 C CA . ARG A 1 315 ? 45.719 -7.312 -16.359 1 89.5 315 ARG A CA 1
ATOM 2430 C C . ARG A 1 315 ? 45.344 -8.539 -17.188 1 89.5 315 ARG A C 1
ATOM 2432 O O . ARG A 1 315 ? 44.312 -8.547 -17.859 1 89.5 315 ARG A O 1
ATOM 2439 N N . PRO A 1 316 ? 46.312 -9.516 -17.078 1 92.94 316 PRO A N 1
ATOM 2440 C CA . PRO A 1 316 ? 45.906 -10.758 -17.75 1 92.94 316 PRO A CA 1
ATOM 2441 C C . PRO A 1 316 ? 44.625 -11.344 -17.172 1 92.94 316 PRO A C 1
ATOM 2443 O O . PRO A 1 316 ? 44.312 -11.102 -16.016 1 92.94 316 PRO A O 1
ATOM 2446 N N . PHE A 1 317 ? 43.969 -12.109 -18 1 92.44 317 PHE A N 1
ATOM 2447 C CA . PHE A 1 317 ? 42.625 -12.602 -17.688 1 92.44 317 PHE A CA 1
ATOM 2448 C C . PHE A 1 317 ? 42.625 -13.367 -16.375 1 92.44 317 PHE A C 1
ATOM 2450 O O . PHE A 1 317 ? 41.781 -13.117 -15.5 1 92.44 317 PHE A O 1
ATOM 2457 N N . TRP A 1 318 ? 43.531 -14.297 -16.203 1 92.88 318 TRP A N 1
ATOM 2458 C CA . TRP A 1 318 ? 43.5 -15.172 -15.039 1 92.88 318 TRP A CA 1
ATOM 2459 C C . TRP A 1 318 ? 43.844 -14.406 -13.773 1 92.88 318 TRP A C 1
ATOM 2461 O O . TRP A 1 318 ? 43.375 -14.727 -12.688 1 92.88 318 TRP A O 1
ATOM 2471 N N . ALA A 1 319 ? 44.656 -13.438 -13.852 1 92.94 319 ALA A N 1
ATOM 2472 C CA . ALA A 1 319 ? 44.938 -12.555 -12.719 1 92.94 319 ALA A CA 1
ATOM 2473 C C . ALA A 1 319 ? 43.719 -11.711 -12.375 1 92.94 319 ALA A C 1
ATOM 2475 O O . ALA A 1 319 ? 43.406 -11.508 -11.203 1 92.94 319 ALA A O 1
ATOM 2476 N N . ALA A 1 320 ? 43.094 -11.258 -13.398 1 92.56 320 ALA A N 1
ATOM 2477 C CA . ALA A 1 320 ? 41.844 -10.508 -13.203 1 92.56 320 ALA A CA 1
ATOM 2478 C C . ALA A 1 320 ? 40.75 -11.383 -12.586 1 92.56 320 ALA A C 1
ATOM 2480 O O . ALA A 1 320 ? 40 -10.93 -11.727 1 92.56 320 ALA A O 1
ATOM 2481 N N . TRP A 1 321 ? 40.719 -12.57 -13.062 1 93.38 321 TRP A N 1
ATOM 2482 C CA . TRP A 1 321 ? 39.75 -13.523 -12.531 1 93.38 321 TRP A CA 1
ATOM 2483 C C . TRP A 1 321 ? 39.969 -13.75 -11.039 1 93.38 321 TRP A C 1
ATOM 2485 O O . TRP A 1 321 ? 39 -13.805 -10.266 1 93.38 321 TRP A O 1
ATOM 2495 N N . ARG A 1 322 ? 41.156 -13.922 -10.617 1 92.75 322 ARG A N 1
ATOM 2496 C CA . ARG A 1 322 ? 41.469 -14.125 -9.203 1 92.75 322 ARG A CA 1
ATOM 2497 C C . ARG A 1 322 ? 41.094 -12.914 -8.367 1 92.75 322 ARG A C 1
ATOM 2499 O O . ARG A 1 322 ? 40.5 -13.062 -7.285 1 92.75 322 ARG A O 1
ATOM 2506 N N . ASP A 1 323 ? 41.344 -11.797 -8.859 1 89.5 323 ASP A N 1
ATOM 2507 C CA . ASP A 1 323 ? 40.969 -10.578 -8.156 1 89.5 323 ASP A CA 1
ATOM 2508 C C . ASP A 1 323 ? 39.438 -10.5 -7.965 1 89.5 323 ASP A C 1
ATOM 2510 O O . ASP A 1 323 ? 38.969 -10.172 -6.875 1 89.5 323 ASP A O 1
ATOM 2514 N N . MET A 1 324 ? 38.812 -10.828 -9 1 89.81 324 MET A N 1
ATOM 2515 C CA . MET A 1 324 ? 37.344 -10.734 -8.953 1 89.81 324 MET A CA 1
ATOM 2516 C C . MET A 1 324 ? 36.75 -11.828 -8.078 1 89.81 324 MET A C 1
ATOM 2518 O O . MET A 1 324 ? 35.719 -11.633 -7.43 1 89.81 324 MET A O 1
ATOM 2522 N N . ALA A 1 325 ? 37.438 -12.93 -8.078 1 92.81 325 ALA A N 1
ATOM 2523 C CA . ALA A 1 325 ? 37 -14.016 -7.203 1 92.81 325 ALA A CA 1
ATOM 2524 C C . ALA A 1 325 ? 37.125 -13.625 -5.734 1 92.81 325 ALA A C 1
ATOM 2526 O O . ALA A 1 325 ? 36.25 -13.93 -4.914 1 92.81 325 ALA A O 1
ATOM 2527 N N . ILE A 1 326 ? 38.188 -12.984 -5.469 1 90.12 326 ILE A N 1
ATOM 2528 C CA . ILE A 1 326 ? 38.406 -12.531 -4.105 1 90.12 326 ILE A CA 1
ATOM 2529 C C . ILE A 1 326 ? 37.375 -11.461 -3.738 1 90.12 326 ILE A C 1
ATOM 2531 O O . ILE A 1 326 ? 36.812 -11.484 -2.643 1 90.12 326 ILE A O 1
ATOM 2535 N N . TRP A 1 327 ? 37.188 -10.641 -4.648 1 87.38 327 TRP A N 1
ATOM 2536 C CA . TRP A 1 327 ? 36.219 -9.586 -4.449 1 87.38 327 TRP A CA 1
ATOM 2537 C C . TRP A 1 327 ? 34.812 -10.18 -4.219 1 87.38 327 TRP A C 1
ATOM 2539 O O . TRP A 1 327 ? 34.125 -9.766 -3.299 1 87.38 327 TRP A O 1
ATOM 2549 N N . ALA A 1 328 ? 34.469 -11.125 -4.984 1 90.06 328 ALA A N 1
ATOM 2550 C CA . ALA A 1 328 ? 33.156 -11.789 -4.855 1 90.06 328 ALA A CA 1
ATOM 2551 C C . ALA A 1 328 ? 33.094 -12.594 -3.561 1 90.06 328 ALA A C 1
ATOM 2553 O O . ALA A 1 328 ? 32.031 -12.688 -2.945 1 90.06 328 ALA A O 1
ATOM 2554 N N . GLY A 1 329 ? 34.219 -13.133 -3.207 1 91.69 329 GLY A N 1
ATOM 2555 C CA . GLY A 1 329 ? 34.25 -13.883 -1.963 1 91.69 329 GLY A CA 1
ATOM 2556 C C . GLY A 1 329 ? 34 -13.031 -0.739 1 91.69 329 GLY A C 1
ATOM 2557 O O . GLY A 1 329 ? 33.25 -13.422 0.151 1 91.69 329 GLY A O 1
ATOM 2558 N N . TRP A 1 330 ? 34.594 -11.883 -0.752 1 89.75 330 TRP A N 1
ATOM 2559 C CA . TRP A 1 330 ? 34.375 -10.953 0.35 1 89.75 330 TRP A CA 1
ATOM 2560 C C . TRP A 1 330 ? 32.906 -10.508 0.399 1 89.75 330 TRP A C 1
ATOM 2562 O O . TRP A 1 330 ? 32.344 -10.375 1.48 1 89.75 330 TRP A O 1
ATOM 2572 N N . SER A 1 331 ? 32.406 -10.258 -0.723 1 88.19 331 SER A N 1
ATOM 2573 C CA . SER A 1 331 ? 31.016 -9.805 -0.771 1 88.19 331 SER A CA 1
ATOM 2574 C C . SER A 1 331 ? 30.047 -10.906 -0.339 1 88.19 331 SER A C 1
ATOM 2576 O O . SER A 1 331 ? 29.047 -10.633 0.317 1 88.19 331 SER A O 1
ATOM 2578 N N . ALA A 1 332 ? 30.391 -12.094 -0.68 1 89.19 332 ALA A N 1
ATOM 2579 C CA . ALA A 1 332 ? 29.562 -13.234 -0.281 1 89.19 332 ALA A CA 1
ATOM 2580 C C . ALA A 1 332 ? 29.578 -13.414 1.234 1 89.19 332 ALA A C 1
ATOM 2582 O O . ALA A 1 332 ? 28.578 -13.836 1.821 1 89.19 332 ALA A O 1
ATOM 2583 N N . GLY A 1 333 ? 30.656 -13.047 1.813 1 88.19 333 GLY A N 1
ATOM 2584 C CA . GLY A 1 333 ? 30.781 -13.172 3.258 1 88.19 333 GLY A CA 1
ATOM 2585 C C . GLY A 1 333 ? 29.875 -12.227 4.016 1 88.19 333 GLY A C 1
ATOM 2586 O O . GLY A 1 333 ? 29.516 -12.492 5.168 1 88.19 333 GLY A O 1
ATOM 2587 N N . SER A 1 334 ? 29.438 -11.164 3.361 1 92.75 334 SER A N 1
ATOM 2588 C CA . SER A 1 334 ? 28.609 -10.172 4.035 1 92.75 334 SER A CA 1
ATOM 2589 C C . SER A 1 334 ? 27.125 -10.523 3.926 1 92.75 334 SER A C 1
ATOM 2591 O O . SER A 1 334 ? 26.281 -9.867 4.531 1 92.75 334 SER A O 1
ATOM 2593 N N . VAL A 1 335 ? 26.781 -11.523 3.207 1 93.38 335 VAL A N 1
ATOM 2594 C CA . VAL A 1 335 ? 25.391 -11.883 2.938 1 93.38 335 VAL A CA 1
ATOM 2595 C C . VAL A 1 335 ? 24.688 -12.211 4.246 1 93.38 335 VAL A C 1
ATOM 2597 O O . VAL A 1 335 ? 23.531 -11.805 4.457 1 93.38 335 VAL A O 1
ATOM 2600 N N . ALA A 1 336 ? 25.375 -12.922 5.09 1 92.06 336 ALA A N 1
ATOM 2601 C CA . ALA A 1 336 ? 24.781 -13.297 6.367 1 92.06 336 ALA A CA 1
ATOM 2602 C C . ALA A 1 336 ? 24.406 -12.055 7.176 1 92.06 336 ALA A C 1
ATOM 2604 O O . ALA A 1 336 ? 23.375 -12.031 7.848 1 92.06 336 ALA A O 1
ATOM 2605 N N . VAL A 1 337 ? 25.266 -11.031 7.121 1 95.75 337 VAL A N 1
ATOM 2606 C CA . VAL A 1 337 ? 25.016 -9.789 7.852 1 95.75 337 VAL A CA 1
ATOM 2607 C C . VAL A 1 337 ? 23.812 -9.07 7.262 1 95.75 337 VAL A C 1
ATOM 2609 O O . VAL A 1 337 ? 22.953 -8.586 8 1 95.75 337 VAL A O 1
ATOM 2612 N N . VAL A 1 338 ? 23.766 -8.992 5.969 1 96.19 338 VAL A N 1
ATOM 2613 C CA . VAL A 1 338 ? 22.672 -8.312 5.285 1 96.19 338 VAL A CA 1
ATOM 2614 C C . VAL A 1 338 ? 21.359 -9.039 5.566 1 96.19 338 VAL A C 1
ATOM 2616 O O . VAL A 1 338 ? 20.344 -8.398 5.832 1 96.19 338 VAL A O 1
ATOM 2619 N N . VAL A 1 339 ? 21.359 -10.344 5.512 1 94.44 339 VAL A N 1
ATOM 2620 C CA . VAL A 1 339 ? 20.172 -11.125 5.793 1 94.44 339 VAL A CA 1
ATOM 2621 C C . VAL A 1 339 ? 19.703 -10.875 7.227 1 94.44 339 VAL A C 1
ATOM 2623 O O . VAL A 1 339 ? 18.516 -10.703 7.484 1 94.44 339 VAL A O 1
ATOM 2626 N N . ALA A 1 340 ? 20.641 -10.875 8.156 1 96.06 340 ALA A N 1
ATOM 2627 C CA . ALA A 1 340 ? 20.312 -10.594 9.555 1 96.06 340 ALA A CA 1
ATOM 2628 C C . ALA A 1 340 ? 19.672 -9.219 9.695 1 96.06 340 ALA A C 1
ATOM 2630 O O . ALA A 1 340 ? 18.703 -9.047 10.43 1 96.06 340 ALA A O 1
ATOM 2631 N N . GLY A 1 341 ? 20.281 -8.273 9.023 1 97.31 341 GLY A N 1
ATOM 2632 C CA . GLY A 1 341 ? 19.703 -6.938 9.047 1 97.31 341 GLY A CA 1
ATOM 2633 C C . GLY A 1 341 ? 18.312 -6.871 8.461 1 97.31 341 GLY A C 1
ATOM 2634 O O . GLY A 1 341 ? 17.438 -6.199 9.008 1 97.31 341 GLY A O 1
ATOM 2635 N N . LEU A 1 342 ? 18.078 -7.543 7.398 1 96.94 342 LEU A N 1
ATOM 2636 C CA . LEU A 1 342 ? 16.766 -7.59 6.762 1 96.94 342 LEU A CA 1
ATOM 2637 C C . LEU A 1 342 ? 15.75 -8.281 7.664 1 96.94 342 LEU A C 1
ATOM 2639 O O . LEU A 1 342 ? 14.578 -7.895 7.695 1 96.94 342 LEU A O 1
ATOM 2643 N N . LEU A 1 343 ? 16.188 -9.273 8.383 1 95.94 343 LEU A N 1
ATOM 2644 C CA . LEU A 1 343 ? 15.289 -9.969 9.297 1 95.94 343 LEU A CA 1
ATOM 2645 C C . LEU A 1 343 ? 14.883 -9.07 10.453 1 95.94 343 LEU A C 1
ATOM 2647 O O . LEU A 1 343 ? 13.75 -9.141 10.93 1 95.94 343 LEU A O 1
ATOM 2651 N N . VAL A 1 344 ? 15.828 -8.305 10.922 1 97.5 344 VAL A N 1
ATOM 2652 C CA . VAL A 1 344 ? 15.492 -7.332 11.961 1 97.5 344 VAL A CA 1
ATOM 2653 C C . VAL A 1 344 ? 14.438 -6.359 11.438 1 97.5 344 VAL A C 1
ATOM 2655 O O . VAL A 1 344 ? 13.445 -6.082 12.125 1 97.5 344 VAL A O 1
ATOM 2658 N N . TRP A 1 345 ? 14.703 -5.871 10.234 1 97.81 345 TRP A N 1
ATOM 2659 C CA . TRP A 1 345 ? 13.758 -4.957 9.602 1 97.81 345 TRP A CA 1
ATOM 2660 C C . TRP A 1 345 ? 12.391 -5.617 9.43 1 97.81 345 TRP A C 1
ATOM 2662 O O . TRP A 1 345 ? 11.359 -5.008 9.711 1 97.81 345 TRP A O 1
ATOM 2672 N N . LEU A 1 346 ? 12.383 -6.816 9.039 1 96.94 346 LEU A N 1
ATOM 2673 C CA . LEU A 1 346 ? 11.148 -7.57 8.844 1 96.94 346 LEU A CA 1
ATOM 2674 C C . LEU A 1 346 ? 10.391 -7.723 10.164 1 96.94 346 LEU A C 1
ATOM 2676 O O . LEU A 1 346 ? 9.188 -7.484 10.219 1 96.94 346 LEU A O 1
ATOM 2680 N N . ARG A 1 347 ? 11.125 -8.125 11.148 1 96.31 347 ARG A N 1
ATOM 2681 C CA . ARG A 1 347 ? 10.484 -8.328 12.445 1 96.31 347 ARG A CA 1
ATOM 2682 C C . ARG A 1 347 ? 9.938 -7.02 13 1 96.31 347 ARG A C 1
ATOM 2684 O O . ARG A 1 347 ? 8.883 -6.996 13.641 1 96.31 347 ARG A O 1
ATOM 2691 N N . TRP A 1 348 ? 10.688 -6.004 12.789 1 96.5 348 TRP A N 1
ATOM 2692 C CA . TRP A 1 348 ? 10.227 -4.676 13.188 1 96.5 348 TRP A CA 1
ATOM 2693 C C . TRP A 1 348 ? 8.891 -4.344 12.531 1 96.5 348 TRP A C 1
ATOM 2695 O O . TRP A 1 348 ? 7.984 -3.83 13.188 1 96.5 348 TRP A O 1
ATOM 2705 N N . LEU A 1 349 ? 8.734 -4.633 11.312 1 96.81 349 LEU A N 1
ATOM 2706 C CA . LEU A 1 349 ? 7.5 -4.395 10.578 1 96.81 349 LEU A CA 1
ATOM 2707 C C . LEU A 1 349 ? 6.383 -5.305 11.078 1 96.81 349 LEU A C 1
ATOM 2709 O O . LEU A 1 349 ? 5.266 -4.848 11.32 1 96.81 349 LEU A O 1
ATOM 2713 N N . GLU A 1 350 ? 6.719 -6.57 11.219 1 96.06 350 GLU A N 1
ATOM 2714 C CA . GLU A 1 350 ? 5.723 -7.551 11.633 1 96.06 350 GLU A CA 1
ATOM 2715 C C . GLU A 1 350 ? 5.133 -7.195 13 1 96.06 350 GLU A C 1
ATOM 2717 O O . GLU A 1 350 ? 3.936 -7.375 13.227 1 96.06 350 GLU A O 1
ATOM 2722 N N . ARG A 1 351 ? 5.957 -6.68 13.859 1 95.19 351 ARG A N 1
ATOM 2723 C CA . ARG A 1 351 ? 5.527 -6.363 15.219 1 95.19 351 ARG A CA 1
ATOM 2724 C C . ARG A 1 351 ? 4.602 -5.152 15.234 1 95.19 351 ARG A C 1
ATOM 2726 O O . ARG A 1 351 ? 3.855 -4.941 16.188 1 95.19 351 ARG A O 1
ATOM 2733 N N . ARG A 1 352 ? 4.602 -4.438 14.195 1 94.62 352 ARG A N 1
ATOM 2734 C CA . ARG A 1 352 ? 3.842 -3.195 14.164 1 94.62 352 ARG A CA 1
ATOM 2735 C C . ARG A 1 352 ? 2.65 -3.303 13.219 1 94.62 352 ARG A C 1
ATOM 2737 O O . ARG A 1 352 ? 1.812 -2.4 13.164 1 94.62 352 ARG A O 1
ATOM 2744 N N . ASP A 1 353 ? 2.512 -4.375 12.531 1 94.69 353 ASP A N 1
ATOM 2745 C CA . ASP A 1 353 ? 1.447 -4.555 11.547 1 94.69 353 ASP A CA 1
ATOM 2746 C C . ASP A 1 353 ? 0.087 -4.676 12.234 1 94.69 353 ASP A C 1
ATOM 2748 O O . ASP A 1 353 ? -0.025 -5.281 13.305 1 94.69 353 ASP A O 1
ATOM 2752 N N . ALA A 1 354 ? -0.897 -4.09 11.523 1 94.25 354 ALA A N 1
ATOM 2753 C CA . ALA A 1 354 ? -2.279 -4.27 11.961 1 94.25 354 ALA A CA 1
ATOM 2754 C C . ALA A 1 354 ? -2.891 -5.527 11.344 1 94.25 354 ALA A C 1
ATOM 2756 O O . ALA A 1 354 ? -2.648 -5.832 10.18 1 94.25 354 ALA A O 1
ATOM 2757 N N . SER A 1 355 ? -3.559 -6.309 12.164 1 94.56 355 SER A N 1
ATOM 2758 C CA . SER A 1 355 ? -4.312 -7.469 11.695 1 94.56 355 SER A CA 1
ATOM 2759 C C . SER A 1 355 ? -5.809 -7.277 11.914 1 94.56 355 SER A C 1
ATOM 2761 O O . SER A 1 355 ? -6.223 -6.57 12.844 1 94.56 355 SER A O 1
ATOM 2763 N N . GLN A 1 356 ? -6.574 -7.855 11.094 1 95.69 356 GLN A N 1
ATOM 2764 C CA . GLN A 1 356 ? -8.023 -7.785 11.273 1 95.69 356 GLN A CA 1
ATOM 2765 C C . GLN A 1 356 ? -8.523 -8.906 12.172 1 95.69 356 GLN A C 1
ATOM 2767 O O . GLN A 1 356 ? -8.188 -10.078 11.961 1 95.69 356 GLN A O 1
ATOM 2772 N N . ASP A 1 357 ? -9.281 -8.516 13.102 1 93.5 357 ASP A N 1
ATOM 2773 C CA . ASP A 1 357 ? -9.883 -9.516 13.977 1 93.5 357 ASP A CA 1
ATOM 2774 C C . ASP A 1 357 ? -11.109 -10.141 13.328 1 93.5 357 ASP A C 1
ATOM 2776 O O . ASP A 1 357 ? -11.336 -11.352 13.445 1 93.5 357 ASP A O 1
ATOM 2780 N N . ALA A 1 358 ? -11.891 -9.32 12.695 1 91.06 358 ALA A N 1
ATOM 2781 C CA . ALA A 1 358 ? -13.102 -9.789 12.023 1 91.06 358 ALA A CA 1
ATOM 2782 C C . ALA A 1 358 ? -13.461 -8.891 10.844 1 91.06 358 ALA A C 1
ATOM 2784 O O . ALA A 1 358 ? -14.242 -7.949 10.977 1 91.06 358 ALA A O 1
ATOM 2785 N N . PRO A 1 359 ? -12.977 -9.227 9.711 1 92.5 359 PRO A N 1
ATOM 2786 C CA . PRO A 1 359 ? -13.312 -8.406 8.547 1 92.5 359 PRO A CA 1
ATOM 2787 C C . PRO A 1 359 ? -14.805 -8.43 8.219 1 92.5 359 PRO A C 1
ATOM 2789 O O . PRO A 1 359 ? -15.461 -9.461 8.398 1 92.5 359 PRO A O 1
ATOM 2792 N N . PRO A 1 360 ? -15.297 -7.305 7.77 1 90.12 360 PRO A N 1
ATOM 2793 C CA . PRO A 1 360 ? -16.719 -7.289 7.398 1 90.12 360 PRO A CA 1
ATOM 2794 C C . PRO A 1 360 ? -17.016 -8.156 6.176 1 90.12 360 PRO A C 1
ATOM 2796 O O . PRO A 1 360 ? -16.234 -8.18 5.227 1 90.12 360 PRO A O 1
ATOM 2799 N N . VAL A 1 361 ? -18.094 -8.914 6.285 1 86.44 361 VAL A N 1
ATOM 2800 C CA . VAL A 1 361 ? -18.531 -9.727 5.156 1 86.44 361 VAL A CA 1
ATOM 2801 C C . VAL A 1 361 ? -19.984 -9.414 4.832 1 86.44 361 VAL A C 1
ATOM 2803 O O . VAL A 1 361 ? -20.828 -9.352 5.73 1 86.44 361 VAL A O 1
ATOM 2806 N N . ASP A 1 362 ? -20.219 -9.195 3.596 1 86.81 362 ASP A N 1
ATOM 2807 C CA . ASP A 1 362 ? -21.578 -8.953 3.131 1 86.81 362 ASP A CA 1
ATOM 2808 C C . ASP A 1 362 ? -22.406 -10.242 3.15 1 86.81 362 ASP A C 1
ATOM 2810 O O . ASP A 1 362 ? -22.094 -11.195 2.432 1 86.81 362 ASP A O 1
ATOM 2814 N N . PRO A 1 363 ? -23.453 -10.227 3.906 1 91.44 363 PRO A N 1
ATOM 2815 C CA . PRO A 1 363 ? -24.266 -11.445 3.973 1 91.44 363 PRO A CA 1
ATOM 2816 C C . PRO A 1 363 ? -24.844 -11.852 2.613 1 91.44 363 PRO A C 1
ATOM 2818 O O . PRO A 1 363 ? -25 -13.039 2.338 1 91.44 363 PRO A O 1
ATOM 2821 N N . ARG A 1 364 ? -25.25 -10.953 1.794 1 90.38 364 ARG A N 1
ATOM 2822 C CA . ARG A 1 364 ? -25.766 -11.273 0.465 1 90.38 364 ARG A CA 1
ATOM 2823 C C . ARG A 1 364 ? -24.703 -11.984 -0.372 1 90.38 364 ARG A C 1
ATOM 2825 O O . ARG A 1 364 ? -25.016 -12.938 -1.092 1 90.38 364 ARG A O 1
ATOM 2832 N N . MET A 1 365 ? -23.5 -11.453 -0.273 1 90.94 365 MET A N 1
ATOM 2833 C CA . MET A 1 365 ? -22.391 -12.078 -0.989 1 90.94 365 MET A CA 1
ATOM 2834 C C . MET A 1 365 ? -22.156 -13.508 -0.505 1 90.94 365 MET A C 1
ATOM 2836 O O . MET A 1 365 ? -21.953 -14.414 -1.312 1 90.94 365 MET A O 1
ATOM 2840 N N . LEU A 1 366 ? -22.25 -13.742 0.774 1 93.38 366 LEU A N 1
ATOM 2841 C CA . LEU A 1 366 ? -22.031 -15.062 1.357 1 93.38 366 LEU A CA 1
ATOM 2842 C C . LEU A 1 366 ? -23.109 -16.031 0.885 1 93.38 366 LEU A C 1
ATOM 2844 O O . LEU A 1 366 ? -22.812 -17.203 0.599 1 93.38 366 LEU A O 1
ATOM 2848 N N . ARG A 1 367 ? -24.281 -15.562 0.833 1 94.56 367 ARG A N 1
ATOM 2849 C CA . ARG A 1 367 ? -25.375 -16.406 0.379 1 94.56 367 ARG A CA 1
ATOM 2850 C C . ARG A 1 367 ? -25.203 -16.797 -1.086 1 94.56 367 ARG A C 1
ATOM 2852 O O . ARG A 1 367 ? -25.438 -17.938 -1.461 1 94.56 367 ARG A O 1
ATOM 2859 N N . GLU A 1 368 ? -24.844 -15.852 -1.835 1 93.12 368 GLU A N 1
ATOM 2860 C CA . GLU A 1 368 ? -24.625 -16.125 -3.254 1 93.12 368 GLU A CA 1
ATOM 2861 C C . GLU A 1 368 ? -23.484 -17.125 -3.459 1 93.12 368 GLU A C 1
ATOM 2863 O O . GLU A 1 368 ? -23.547 -17.984 -4.34 1 93.12 368 GLU A O 1
ATOM 2868 N N . MET A 1 369 ? -22.453 -17 -2.738 1 93.62 369 MET A N 1
ATOM 2869 C CA . MET A 1 369 ? -21.359 -17.953 -2.814 1 93.62 369 MET A CA 1
ATOM 2870 C C . MET A 1 369 ? -21.812 -19.359 -2.441 1 93.62 369 MET A C 1
ATOM 2872 O O . MET A 1 369 ? -21.516 -20.312 -3.15 1 93.62 369 MET A O 1
ATOM 2876 N N . ALA A 1 370 ? -22.531 -19.406 -1.369 1 92.06 370 ALA A N 1
ATOM 2877 C CA . ALA A 1 370 ? -23.016 -20.703 -0.874 1 92.06 370 ALA A CA 1
ATOM 2878 C C . ALA A 1 370 ? -23.906 -21.391 -1.904 1 92.06 370 ALA A C 1
ATOM 2880 O O . ALA A 1 370 ? -23.875 -22.609 -2.029 1 92.06 370 ALA A O 1
ATOM 2881 N N . ARG A 1 371 ? -24.625 -20.656 -2.574 1 89.81 371 ARG A N 1
ATOM 2882 C CA . ARG A 1 371 ? -25.547 -21.188 -3.572 1 89.81 371 ARG A CA 1
ATOM 2883 C C . ARG A 1 371 ? -24.797 -21.828 -4.73 1 89.81 371 ARG A C 1
ATOM 2885 O O . ARG A 1 371 ? -25.328 -22.688 -5.426 1 89.81 371 ARG A O 1
ATOM 2892 N N . ARG A 1 372 ? -23.594 -21.469 -4.871 1 89.19 372 ARG A N 1
ATOM 2893 C CA . ARG A 1 372 ? -22.859 -21.922 -6.051 1 89.19 372 ARG A CA 1
ATOM 2894 C C . ARG A 1 372 ? -21.766 -22.922 -5.672 1 89.19 372 ARG A C 1
ATOM 2896 O O . ARG A 1 372 ? -21.156 -23.531 -6.547 1 89.19 372 ARG A O 1
ATOM 2903 N N . GLU A 1 373 ? -21.625 -23.109 -4.465 1 91.25 373 GLU A N 1
ATOM 2904 C CA . GLU A 1 373 ? -20.531 -23.969 -3.992 1 91.25 373 GLU A CA 1
ATOM 2905 C C . GLU A 1 373 ? -21.047 -25.375 -3.668 1 91.25 373 GLU A C 1
ATOM 2907 O O . GLU A 1 373 ? -22.219 -25.547 -3.363 1 91.25 373 GLU A O 1
ATOM 2912 N N . ASP A 1 374 ? -20.266 -26.375 -3.83 1 92.5 374 ASP A N 1
ATOM 2913 C CA . ASP A 1 374 ? -20.406 -27.719 -3.311 1 92.5 374 ASP A CA 1
ATOM 2914 C C . ASP A 1 374 ? -21.469 -28.5 -4.078 1 92.5 374 ASP A C 1
ATOM 2916 O O . ASP A 1 374 ? -22.266 -29.219 -3.477 1 92.5 374 ASP A O 1
ATOM 2920 N N . TRP A 1 375 ? -21.516 -28.375 -5.316 1 87.94 375 TRP A N 1
ATOM 2921 C CA . TRP A 1 375 ? -22.453 -29.125 -6.148 1 87.94 375 TRP A CA 1
ATOM 2922 C C . TRP A 1 375 ? -21.781 -30.328 -6.781 1 87.94 375 TRP A C 1
ATOM 2924 O O . TRP A 1 375 ? -22.438 -31.344 -7.066 1 87.94 375 TRP A O 1
ATOM 2934 N N . ILE A 1 376 ? -20.578 -30.156 -7.074 1 90.38 376 ILE A N 1
ATOM 2935 C CA . ILE A 1 376 ? -19.75 -31.234 -7.633 1 90.38 376 ILE A CA 1
ATOM 2936 C C . ILE A 1 376 ? -18.5 -31.422 -6.773 1 90.38 376 ILE A C 1
ATOM 2938 O O . ILE A 1 376 ? -18.25 -30.641 -5.852 1 90.38 376 ILE A O 1
ATOM 2942 N N . PRO A 1 377 ? -17.719 -32.469 -7.047 1 93.12 377 PRO A N 1
ATOM 2943 C CA . PRO A 1 377 ? -16.562 -32.719 -6.184 1 93.12 377 PRO A CA 1
ATOM 2944 C C . PRO A 1 377 ? -15.516 -31.625 -6.242 1 93.12 377 PRO A C 1
ATOM 2946 O O . PRO A 1 377 ? -14.609 -31.578 -5.41 1 93.12 377 PRO A O 1
ATOM 2949 N N . GLN A 1 378 ? -15.641 -30.797 -7.207 1 95.06 378 GLN A N 1
ATOM 2950 C CA . GLN A 1 378 ? -14.727 -29.672 -7.402 1 95.06 378 GLN A CA 1
ATOM 2951 C C . GLN A 1 378 ? -15.352 -28.359 -6.949 1 95.06 378 GLN A C 1
ATOM 2953 O O . GLN A 1 378 ? -16.578 -28.25 -6.871 1 95.06 378 GLN A O 1
ATOM 2958 N N . ASN A 1 379 ? -14.539 -27.422 -6.629 1 96.25 379 ASN A N 1
ATOM 2959 C CA . ASN A 1 379 ? -14.969 -26.078 -6.27 1 96.25 379 ASN A CA 1
ATOM 2960 C C . ASN A 1 379 ? -14.008 -25.016 -6.805 1 96.25 379 ASN A C 1
ATOM 2962 O O . ASN A 1 379 ? -12.922 -25.344 -7.277 1 96.25 379 ASN A O 1
ATOM 2966 N N . HIS A 1 380 ? -14.5 -23.812 -6.797 1 96.31 380 HIS A N 1
ATOM 2967 C CA . HIS A 1 380 ? -13.742 -22.688 -7.316 1 96.31 380 HIS A CA 1
ATOM 2968 C C . HIS A 1 380 ? -13.758 -21.516 -6.344 1 96.31 380 HIS A C 1
ATOM 2970 O O . HIS A 1 380 ? -14.75 -21.281 -5.648 1 96.31 380 HIS A O 1
ATOM 2976 N N . MET A 1 381 ? -12.625 -20.797 -6.281 1 97.5 381 MET A N 1
ATOM 2977 C CA . MET A 1 381 ? -12.609 -19.562 -5.5 1 97.5 381 MET A CA 1
ATOM 2978 C C . MET A 1 381 ? -11.727 -18.5 -6.16 1 97.5 381 MET A C 1
ATOM 2980 O O . MET A 1 381 ? -10.742 -18.844 -6.82 1 97.5 381 MET A O 1
ATOM 2984 N N . GLY A 1 382 ? -12.078 -17.281 -6.031 1 97.88 382 GLY A N 1
ATOM 2985 C CA . GLY A 1 382 ? -11.289 -16.109 -6.371 1 97.88 382 GLY A CA 1
ATOM 2986 C C . GLY A 1 382 ? -11.195 -15.102 -5.238 1 97.88 382 GLY A C 1
ATOM 2987 O O . GLY A 1 382 ? -12.164 -14.875 -4.512 1 97.88 382 GLY A O 1
ATOM 2988 N N . SER A 1 383 ? -10.008 -14.594 -5.066 1 97.69 383 SER A N 1
ATOM 2989 C CA . SER A 1 383 ? -9.75 -13.656 -3.98 1 97.69 383 SER A CA 1
ATOM 2990 C C . SER A 1 383 ? -8.875 -12.5 -4.441 1 97.69 383 SER A C 1
ATOM 2992 O O . SER A 1 383 ? -7.996 -12.68 -5.289 1 97.69 383 SER A O 1
ATOM 2994 N N . VAL A 1 384 ? -9.133 -11.297 -3.957 1 97.75 384 VAL A N 1
ATOM 2995 C CA . VAL A 1 384 ? -8.289 -10.125 -4.184 1 97.75 384 VAL A CA 1
ATOM 2996 C C . VAL A 1 384 ? -8 -9.43 -2.855 1 97.75 384 VAL A C 1
ATOM 2998 O O . VAL A 1 384 ? -8.93 -9.047 -2.135 1 97.75 384 VAL A O 1
ATOM 3001 N N . VAL A 1 385 ? -6.723 -9.258 -2.504 1 97.38 385 VAL A N 1
ATOM 3002 C CA . VAL A 1 385 ? -6.344 -8.609 -1.251 1 97.38 385 VAL A CA 1
ATOM 3003 C C . VAL A 1 385 ? -5.406 -7.441 -1.535 1 97.38 385 VAL A C 1
ATOM 3005 O O . VAL A 1 385 ? -4.734 -7.41 -2.57 1 97.38 385 VAL A O 1
ATOM 3008 N N . LEU A 1 386 ? -5.371 -6.484 -0.658 1 97.69 386 LEU A N 1
ATOM 3009 C CA . LEU A 1 386 ? -4.449 -5.359 -0.772 1 97.69 386 LEU A CA 1
ATOM 3010 C C . LEU A 1 386 ? -3.051 -5.754 -0.317 1 97.69 386 LEU A C 1
ATOM 3012 O O . LEU A 1 386 ? -2.896 -6.562 0.601 1 97.69 386 LEU A O 1
ATOM 3016 N N . ILE A 1 387 ? -2.1 -5.168 -0.947 1 97.75 387 ILE A N 1
ATOM 3017 C CA . ILE A 1 387 ? -0.713 -5.41 -0.564 1 97.75 387 ILE A CA 1
ATOM 3018 C C . ILE A 1 387 ? -0.232 -4.297 0.364 1 97.75 387 ILE A C 1
ATOM 3020 O O . ILE A 1 387 ? -0.471 -3.115 0.102 1 97.75 387 ILE A O 1
ATOM 3024 N N . LYS A 1 388 ? 0.424 -4.676 1.472 1 97.62 388 LYS A N 1
ATOM 3025 C CA . LYS A 1 388 ? 0.958 -3.709 2.428 1 97.62 388 LYS A CA 1
ATOM 3026 C C . LYS A 1 388 ? 1.981 -2.789 1.767 1 97.62 388 LYS A C 1
ATOM 3028 O O . LYS A 1 388 ? 2.807 -3.242 0.97 1 97.62 388 LYS A O 1
ATOM 3033 N N . PRO A 1 389 ? 1.942 -1.521 2.107 1 97.25 389 PRO A N 1
ATOM 3034 C CA . PRO A 1 389 ? 2.965 -0.619 1.574 1 97.25 389 PRO A CA 1
ATOM 3035 C C . PRO A 1 389 ? 4.305 -0.757 2.291 1 97.25 389 PRO A C 1
ATOM 3037 O O . PRO A 1 389 ? 4.371 -1.339 3.377 1 97.25 389 PRO A O 1
ATOM 3040 N N . GLY A 1 390 ? 5.371 -0.21 1.652 1 96.94 390 GLY A N 1
ATOM 3041 C CA . GLY A 1 390 ? 6.699 -0.239 2.244 1 96.94 390 GLY A CA 1
ATOM 3042 C C . GLY A 1 390 ? 7.762 -0.767 1.298 1 96.94 390 GLY A C 1
ATOM 3043 O O . GLY A 1 390 ? 7.453 -1.505 0.36 1 96.94 390 GLY A O 1
ATOM 3044 N N . VAL A 1 391 ? 8.93 -0.483 1.603 1 97.06 391 VAL A N 1
ATOM 3045 C CA . VAL A 1 391 ? 10.047 -0.827 0.726 1 97.06 391 VAL A CA 1
ATOM 3046 C C . VAL A 1 391 ? 10.336 -2.322 0.821 1 97.06 391 VAL A C 1
ATOM 3048 O O . VAL A 1 391 ? 10.312 -3.031 -0.188 1 97.06 391 VAL A O 1
ATOM 3051 N N . LEU A 1 392 ? 10.516 -2.777 2.031 1 97.19 392 LEU A N 1
ATOM 3052 C CA . LEU A 1 392 ? 10.875 -4.184 2.203 1 97.19 392 LEU A CA 1
ATOM 3053 C C . LEU A 1 392 ? 9.719 -5.09 1.799 1 97.19 392 LEU A C 1
ATOM 3055 O O . LEU A 1 392 ? 9.938 -6.152 1.213 1 97.19 392 LEU A O 1
ATOM 3059 N N . ARG A 1 393 ? 8.531 -4.668 2.125 1 96.62 393 ARG A N 1
ATOM 3060 C CA . ARG A 1 393 ? 7.359 -5.453 1.749 1 96.62 393 ARG A CA 1
ATOM 3061 C C . ARG A 1 393 ? 7.262 -5.602 0.234 1 96.62 393 ARG A C 1
ATOM 3063 O O . ARG A 1 393 ? 6.918 -6.676 -0.269 1 96.62 393 ARG A O 1
ATOM 3070 N N . THR A 1 394 ? 7.602 -4.539 -0.455 1 97.12 394 THR A N 1
ATOM 3071 C CA . THR A 1 394 ? 7.598 -4.582 -1.913 1 97.12 394 THR A CA 1
ATOM 3072 C C . THR A 1 394 ? 8.617 -5.59 -2.43 1 97.12 394 THR A C 1
ATOM 3074 O O . THR A 1 394 ? 8.32 -6.379 -3.326 1 97.12 394 THR A O 1
ATOM 3077 N N . ALA A 1 395 ? 9.758 -5.566 -1.849 1 96.31 395 ALA A N 1
ATOM 3078 C CA . ALA A 1 395 ? 10.805 -6.496 -2.268 1 96.31 395 ALA A CA 1
ATOM 3079 C C . ALA A 1 395 ? 10.406 -7.938 -1.977 1 96.31 395 ALA A C 1
ATOM 3081 O O . ALA A 1 395 ? 10.641 -8.828 -2.797 1 96.31 395 ALA A O 1
ATOM 3082 N N . ILE A 1 396 ? 9.805 -8.133 -0.87 1 96.06 396 ILE A N 1
ATOM 3083 C CA . ILE A 1 396 ? 9.445 -9.477 -0.434 1 96.06 396 ILE A CA 1
ATOM 3084 C C . ILE A 1 396 ? 8.367 -10.047 -1.346 1 96.06 396 ILE A C 1
ATOM 3086 O O . ILE A 1 396 ? 8.469 -11.18 -1.81 1 96.06 396 ILE A O 1
ATOM 3090 N N . ILE A 1 397 ? 7.367 -9.297 -1.615 1 96.06 397 ILE A N 1
ATOM 3091 C CA . ILE A 1 397 ? 6.262 -9.852 -2.389 1 96.06 397 ILE A CA 1
ATOM 3092 C C . ILE A 1 397 ? 6.711 -10.094 -3.828 1 96.06 397 ILE A C 1
ATOM 3094 O O . ILE A 1 397 ? 6.297 -11.07 -4.461 1 96.06 397 ILE A O 1
ATOM 3098 N N . ARG A 1 398 ? 7.598 -9.266 -4.359 1 94.75 398 ARG A N 1
ATOM 3099 C CA . ARG A 1 398 ? 8.031 -9.43 -5.742 1 94.75 398 ARG A CA 1
ATOM 3100 C C . ARG A 1 398 ? 9.062 -10.555 -5.859 1 94.75 398 ARG A C 1
ATOM 3102 O O . ARG A 1 398 ? 8.836 -11.531 -6.582 1 94.75 398 ARG A O 1
ATOM 3109 N N . ALA A 1 399 ? 10.117 -10.492 -5.066 1 94.75 399 ALA A N 1
ATOM 3110 C CA . ALA A 1 399 ? 11.148 -11.523 -5.117 1 94.75 399 ALA A CA 1
ATOM 3111 C C . ALA A 1 399 ? 10.664 -12.812 -4.469 1 94.75 399 ALA A C 1
ATOM 3113 O O . ALA A 1 399 ? 11.023 -13.906 -4.914 1 94.75 399 ALA A O 1
ATOM 3114 N N . GLY A 1 400 ? 9.875 -12.633 -3.441 1 92.88 400 GLY A N 1
ATOM 3115 C CA . GLY A 1 400 ? 9.367 -13.812 -2.75 1 92.88 400 GLY A CA 1
ATOM 3116 C C . GLY A 1 400 ? 8.422 -14.641 -3.6 1 92.88 400 GLY A C 1
ATOM 3117 O O . GLY A 1 400 ? 8.531 -15.867 -3.645 1 92.88 400 GLY A O 1
ATOM 3118 N N . HIS A 1 401 ? 7.543 -13.984 -4.25 1 94.44 401 HIS A N 1
ATOM 3119 C CA . HIS A 1 401 ? 6.633 -14.711 -5.133 1 94.44 401 HIS A CA 1
ATOM 3120 C C . HIS A 1 401 ? 7.383 -15.359 -6.289 1 94.44 401 HIS A C 1
ATOM 3122 O O . HIS A 1 401 ? 7.086 -16.5 -6.668 1 94.44 401 HIS A O 1
ATOM 3128 N N . LEU A 1 402 ? 8.312 -14.602 -6.84 1 95.25 402 LEU A N 1
ATOM 3129 C CA . LEU A 1 402 ? 9.117 -15.188 -7.906 1 95.25 402 LEU A CA 1
ATOM 3130 C C . LEU A 1 402 ? 9.867 -16.422 -7.41 1 95.25 402 LEU A C 1
ATOM 3132 O O . LEU A 1 402 ? 9.867 -17.453 -8.07 1 95.25 402 LEU A O 1
ATOM 3136 N N . GLY A 1 403 ? 10.5 -16.297 -6.258 1 95.12 403 GLY A N 1
ATOM 3137 C CA . GLY A 1 403 ? 11.203 -17.438 -5.672 1 95.12 403 GLY A CA 1
ATOM 3138 C C . GLY A 1 403 ? 10.297 -18.625 -5.398 1 95.12 403 GLY A C 1
ATOM 3139 O O . GLY A 1 403 ? 10.656 -19.766 -5.684 1 95.12 403 GLY A O 1
ATOM 3140 N N . LEU A 1 404 ? 9.125 -18.312 -4.887 1 93.56 404 LEU A N 1
ATOM 3141 C CA . LEU A 1 404 ? 8.156 -19.359 -4.613 1 93.56 404 LEU A CA 1
ATOM 3142 C C . LEU A 1 404 ? 7.734 -20.062 -5.898 1 93.56 404 LEU A C 1
ATOM 3144 O O . LEU A 1 404 ? 7.652 -21.297 -5.941 1 93.56 404 LEU A O 1
ATOM 3148 N N . HIS A 1 405 ? 7.465 -19.312 -6.898 1 95.44 405 HIS A N 1
ATOM 3149 C CA . HIS A 1 405 ? 7.082 -19.859 -8.195 1 95.44 405 HIS A CA 1
ATOM 3150 C C . HIS A 1 405 ? 8.148 -20.828 -8.719 1 95.44 405 HIS A C 1
ATOM 3152 O O . HIS A 1 405 ? 7.832 -21.953 -9.109 1 95.44 405 HIS A O 1
ATOM 3158 N N . LEU A 1 406 ? 9.367 -20.375 -8.703 1 96.56 406 LEU A N 1
ATOM 3159 C CA . LEU A 1 406 ? 10.461 -21.172 -9.242 1 96.56 406 LEU A CA 1
ATOM 3160 C C . LEU A 1 406 ? 10.695 -22.422 -8.398 1 96.56 406 LEU A C 1
ATOM 3162 O O . LEU A 1 406 ? 10.977 -23.5 -8.938 1 96.56 406 LEU A O 1
ATOM 3166 N N . LEU A 1 407 ? 10.516 -22.312 -7.129 1 93.81 407 LEU A N 1
ATOM 3167 C CA . LEU A 1 407 ? 10.68 -23.453 -6.227 1 93.81 407 LEU A CA 1
ATOM 3168 C C . LEU A 1 407 ? 9.609 -24.5 -6.48 1 93.81 407 LEU A C 1
ATOM 3170 O O . LEU A 1 407 ? 9.898 -25.703 -6.508 1 93.81 407 LEU A O 1
ATOM 3174 N N . LEU A 1 408 ? 8.43 -24.047 -6.656 1 93.88 408 LEU A N 1
ATOM 3175 C CA . LEU A 1 408 ? 7.312 -24.953 -6.867 1 93.88 408 LEU A CA 1
ATOM 3176 C C . LEU A 1 408 ? 7.473 -25.719 -8.18 1 93.88 408 LEU A C 1
ATOM 3178 O O . LEU A 1 408 ? 6.941 -26.812 -8.336 1 93.88 408 LEU A O 1
ATOM 3182 N N . ARG A 1 409 ? 8.289 -25.156 -9.078 1 95.62 409 ARG A N 1
ATOM 3183 C CA . ARG A 1 409 ? 8.477 -25.797 -10.383 1 95.62 409 ARG A CA 1
ATOM 3184 C C . ARG A 1 409 ? 9.492 -26.938 -10.281 1 95.62 409 ARG A C 1
ATOM 3186 O O . ARG A 1 409 ? 9.547 -27.797 -11.164 1 95.62 409 ARG A O 1
ATOM 3193 N N . VAL A 1 410 ? 10.281 -26.984 -9.188 1 95.56 410 VAL A N 1
ATOM 3194 C CA . VAL A 1 410 ? 11.398 -27.922 -9.18 1 95.56 410 VAL A CA 1
ATOM 3195 C C . VAL A 1 410 ? 11.203 -28.938 -8.047 1 95.56 410 VAL A C 1
ATOM 3197 O O . VAL A 1 410 ? 11.75 -30.031 -8.094 1 95.56 410 VAL A O 1
ATOM 3200 N N . LEU A 1 411 ? 10.453 -28.625 -7.051 1 93.38 411 LEU A N 1
ATOM 3201 C CA . LEU A 1 411 ? 10.289 -29.531 -5.91 1 93.38 411 LEU A CA 1
ATOM 3202 C C . LEU A 1 411 ? 9.656 -30.844 -6.348 1 93.38 411 LEU A C 1
ATOM 3204 O O . LEU A 1 411 ? 8.633 -30.844 -7.031 1 93.38 411 LEU A O 1
ATOM 3208 N N . PRO A 1 412 ? 10.211 -31.922 -5.922 1 93.25 412 PRO A N 1
ATOM 3209 C CA . PRO A 1 412 ? 9.742 -33.219 -6.383 1 93.25 412 PRO A CA 1
ATOM 3210 C C . PRO A 1 412 ? 8.281 -33.5 -6.043 1 93.25 412 PRO A C 1
ATOM 3212 O O . PRO A 1 412 ? 7.527 -34 -6.879 1 93.25 412 PRO A O 1
ATOM 3215 N N . ARG A 1 413 ? 7.82 -33.156 -4.902 1 93.88 413 ARG A N 1
ATOM 3216 C CA . ARG A 1 413 ? 6.438 -33.406 -4.512 1 93.88 413 ARG A CA 1
ATOM 3217 C C . ARG A 1 413 ? 5.477 -32.531 -5.324 1 93.88 413 ARG A C 1
ATOM 3219 O O . ARG A 1 413 ? 4.398 -33 -5.711 1 93.88 413 ARG A O 1
ATOM 3226 N N . THR A 1 414 ? 5.895 -31.297 -5.496 1 93.44 414 THR A N 1
ATOM 3227 C CA . THR A 1 414 ? 5.027 -30.406 -6.25 1 93.44 414 THR A CA 1
ATOM 3228 C C . THR A 1 414 ? 4.934 -30.828 -7.707 1 93.44 414 THR A C 1
ATOM 3230 O O . THR A 1 414 ? 3.893 -30.656 -8.344 1 93.44 414 THR A O 1
ATOM 3233 N N . ARG A 1 415 ? 5.98 -31.391 -8.219 1 93.44 415 ARG A N 1
ATOM 3234 C CA . ARG A 1 415 ? 5.98 -31.891 -9.586 1 93.44 415 ARG A CA 1
ATOM 3235 C C . ARG A 1 415 ? 5.039 -33.094 -9.727 1 93.44 415 ARG A C 1
ATOM 3237 O O . ARG A 1 415 ? 4.602 -33.406 -10.836 1 93.44 415 ARG A O 1
ATOM 3244 N N . GLN A 1 416 ? 4.766 -33.656 -8.547 1 93.69 416 GLN A N 1
ATOM 3245 C CA . GLN A 1 416 ? 3.824 -34.781 -8.539 1 93.69 416 GLN A CA 1
ATOM 3246 C C . GLN A 1 416 ? 2.414 -34.312 -8.203 1 93.69 416 GLN A C 1
ATOM 3248 O O . GLN A 1 416 ? 1.503 -35.125 -8.031 1 93.69 416 GLN A O 1
ATOM 3253 N N . GLY A 1 417 ? 2.303 -33.031 -8.109 1 93.94 417 GLY A N 1
ATOM 3254 C CA . GLY A 1 417 ? 0.97 -32.469 -7.953 1 93.94 417 GLY A CA 1
ATOM 3255 C C . GLY A 1 417 ? 0.646 -32.094 -6.52 1 93.94 417 GLY A C 1
ATOM 3256 O O . GLY A 1 417 ? -0.432 -31.578 -6.238 1 93.94 417 GLY A O 1
ATOM 3257 N N . TYR A 1 418 ? 1.567 -32.312 -5.668 1 92.88 418 TYR A N 1
ATOM 3258 C CA . TYR A 1 418 ? 1.307 -32.031 -4.258 1 92.88 418 TYR A CA 1
ATOM 3259 C C . TYR A 1 418 ? 1.695 -30.609 -3.896 1 92.88 418 TYR A C 1
ATOM 3261 O O . TYR A 1 418 ? 2.691 -30.094 -4.398 1 92.88 418 TYR A O 1
ATOM 3269 N N . LEU A 1 419 ? 0.903 -29.984 -3.152 1 89.12 419 LEU A N 1
ATOM 3270 C CA . LEU A 1 419 ? 1.286 -28.812 -2.381 1 89.12 419 LEU A CA 1
ATOM 3271 C C . LEU A 1 419 ? 1.295 -29.125 -0.886 1 89.12 419 LEU A C 1
ATOM 3273 O O . LEU A 1 419 ? 0.236 -29.219 -0.263 1 89.12 419 LEU A O 1
ATOM 3277 N N . GLY A 1 420 ? 2.42 -29.156 -0.36 1 81.56 420 GLY A N 1
ATOM 3278 C CA . GLY A 1 420 ? 2.506 -29.828 0.922 1 81.56 420 GLY A CA 1
ATOM 3279 C C . GLY A 1 420 ? 2.168 -31.312 0.838 1 81.56 420 GLY A C 1
ATOM 3280 O O . GLY A 1 420 ? 2.742 -32.031 0.025 1 81.56 420 GLY A O 1
ATOM 3281 N N . SER A 1 421 ? 1.19 -31.688 1.616 1 86.31 421 SER A N 1
ATOM 3282 C CA . SER A 1 421 ? 0.764 -33.094 1.581 1 86.31 421 SER A CA 1
ATOM 3283 C C . SER A 1 421 ? -0.574 -33.25 0.864 1 86.31 421 SER A C 1
ATOM 3285 O O . SER A 1 421 ? -1.14 -34.344 0.818 1 86.31 421 SER A O 1
ATOM 3287 N N . MET A 1 422 ? -0.958 -32.125 0.242 1 89.69 422 MET A N 1
ATOM 3288 C CA . MET A 1 422 ? -2.299 -32.156 -0.338 1 89.69 422 MET A CA 1
ATOM 3289 C C . MET A 1 422 ? -2.23 -32.188 -1.861 1 89.69 422 MET A C 1
ATOM 3291 O O . MET A 1 422 ? -1.431 -31.484 -2.467 1 89.69 422 MET A O 1
ATOM 3295 N N . ARG A 1 423 ? -3.031 -33.094 -2.408 1 93.25 423 ARG A N 1
ATOM 3296 C CA . ARG A 1 423 ? -3.234 -33.125 -3.852 1 93.25 423 ARG A CA 1
ATOM 3297 C C . ARG A 1 423 ? -4.695 -32.844 -4.207 1 93.25 423 ARG A C 1
ATOM 3299 O O . ARG A 1 423 ? -5.375 -33.719 -4.742 1 93.25 423 ARG A O 1
ATOM 3306 N N . THR A 1 424 ? -5.113 -31.688 -3.881 1 95.81 424 THR A N 1
ATOM 3307 C CA . THR A 1 424 ? -6.52 -31.344 -4.055 1 95.81 424 THR A CA 1
ATOM 3308 C C . THR A 1 424 ? -6.684 -30.172 -5.02 1 95.81 424 THR A C 1
ATOM 3310 O O . THR A 1 424 ? -7.801 -29.812 -5.387 1 95.81 424 THR A O 1
ATOM 3313 N N . ILE A 1 425 ? -5.602 -29.609 -5.441 1 97.12 425 ILE A N 1
ATOM 3314 C CA . ILE A 1 425 ? -5.664 -28.453 -6.312 1 97.12 425 ILE A CA 1
ATOM 3315 C C . ILE A 1 425 ? -5.457 -28.875 -7.762 1 97.12 425 ILE A C 1
ATOM 3317 O O . ILE A 1 425 ? -4.508 -29.594 -8.078 1 97.12 425 ILE A O 1
ATOM 3321 N N . HIS A 1 426 ? -6.359 -28.484 -8.609 1 97.75 426 HIS A N 1
ATOM 3322 C CA . HIS A 1 426 ? -6.168 -28.688 -10.039 1 97.75 426 HIS A CA 1
ATOM 3323 C C . HIS A 1 426 ? -5.293 -27.594 -10.641 1 97.75 426 HIS A C 1
ATOM 3325 O O . HIS A 1 426 ? -4.246 -27.875 -11.227 1 97.75 426 HIS A O 1
ATOM 3331 N N . PHE A 1 427 ? -5.754 -26.391 -10.547 1 97.81 427 PHE A N 1
ATOM 3332 C CA . PHE A 1 427 ? -5.047 -25.188 -10.977 1 97.81 427 PHE A CA 1
ATOM 3333 C C . PHE A 1 427 ? -5.207 -24.078 -9.945 1 97.81 427 PHE A C 1
ATOM 3335 O O . PHE A 1 427 ? -6.305 -23.844 -9.43 1 97.81 427 PHE A O 1
ATOM 3342 N N . ALA A 1 428 ? -4.164 -23.422 -9.578 1 97.31 428 ALA A N 1
ATOM 3343 C CA . ALA A 1 428 ? -4.191 -22.234 -8.727 1 97.31 428 ALA A CA 1
ATOM 3344 C C . ALA A 1 428 ? -3.127 -21.234 -9.156 1 97.31 428 ALA A C 1
ATOM 3346 O O . ALA A 1 428 ? -2.074 -21.609 -9.672 1 97.31 428 ALA A O 1
ATOM 3347 N N . HIS A 1 429 ? -3.4 -19.969 -9.016 1 97.81 429 HIS A N 1
ATOM 3348 C CA . HIS A 1 429 ? -2.361 -19 -9.352 1 97.81 429 HIS A CA 1
ATOM 3349 C C . HIS A 1 429 ? -2.594 -17.672 -8.633 1 97.81 429 HIS A C 1
ATOM 3351 O O . HIS A 1 429 ? -3.719 -17.359 -8.227 1 97.81 429 HIS A O 1
ATOM 3357 N N . TRP A 1 430 ? -1.511 -16.984 -8.438 1 97.62 430 TRP A N 1
ATOM 3358 C CA . TRP A 1 430 ? -1.505 -15.594 -7.969 1 97.62 430 TRP A CA 1
ATOM 3359 C C . TRP A 1 430 ? -1.086 -14.641 -9.086 1 97.62 430 TRP A C 1
ATOM 3361 O O . TRP A 1 430 ? -0.259 -14.992 -9.93 1 97.62 430 TRP A O 1
ATOM 3371 N N . ALA A 1 431 ? -1.635 -13.508 -9.086 1 97.56 431 ALA A N 1
ATOM 3372 C CA . ALA A 1 431 ? -1.206 -12.414 -9.953 1 97.56 431 ALA A CA 1
ATOM 3373 C C . ALA A 1 431 ? -1.406 -11.062 -9.273 1 97.56 431 ALA A C 1
ATOM 3375 O O . ALA A 1 431 ? -2.217 -10.945 -8.352 1 97.56 431 ALA A O 1
ATOM 3376 N N . ARG A 1 432 ? -0.623 -10.141 -9.648 1 96.69 432 ARG A N 1
ATOM 3377 C CA . ARG A 1 432 ? -0.781 -8.789 -9.117 1 96.69 432 ARG A CA 1
ATOM 3378 C C . ARG A 1 432 ? -1.524 -7.895 -10.102 1 96.69 432 ARG A C 1
ATOM 3380 O O . ARG A 1 432 ? -1.292 -7.965 -11.312 1 96.69 432 ARG A O 1
ATOM 3387 N N . VAL A 1 433 ? -2.416 -7.074 -9.562 1 97.12 433 VAL A N 1
ATOM 3388 C CA . VAL A 1 433 ? -3.23 -6.215 -10.414 1 97.12 433 VAL A CA 1
ATOM 3389 C C . VAL A 1 433 ? -3.18 -4.777 -9.906 1 97.12 433 VAL A C 1
ATOM 3391 O O . VAL A 1 433 ? -2.629 -4.516 -8.828 1 97.12 433 VAL A O 1
ATOM 3394 N N . ASN A 1 434 ? -3.678 -3.809 -10.672 1 96 434 ASN A N 1
ATOM 3395 C CA . ASN A 1 434 ? -3.732 -2.395 -10.32 1 96 434 ASN A CA 1
ATOM 3396 C C . ASN A 1 434 ? -2.352 -1.853 -9.961 1 96 434 ASN A C 1
ATOM 3398 O O . ASN A 1 434 ? -2.162 -1.298 -8.875 1 96 434 ASN A O 1
ATOM 3402 N N . ASN A 1 435 ? -1.453 -2.002 -10.875 1 95.25 435 ASN A N 1
ATOM 3403 C CA . ASN A 1 435 ? -0.091 -1.512 -10.695 1 95.25 435 ASN A CA 1
ATOM 3404 C C . ASN A 1 435 ? 0.582 -2.146 -9.484 1 95.25 435 ASN A C 1
ATOM 3406 O O . ASN A 1 435 ? 1.171 -1.447 -8.656 1 95.25 435 ASN A O 1
ATOM 3410 N N . ASN A 1 436 ? 0.317 -3.432 -9.305 1 95.81 436 ASN A N 1
ATOM 3411 C CA . ASN A 1 436 ? 0.938 -4.266 -8.281 1 95.81 436 ASN A CA 1
ATOM 3412 C C . ASN A 1 436 ? 0.476 -3.873 -6.879 1 95.81 436 ASN A C 1
ATOM 3414 O O . ASN A 1 436 ? 1.194 -4.086 -5.902 1 95.81 436 ASN A O 1
ATOM 3418 N N . SER A 1 437 ? -0.65 -3.275 -6.793 1 96.75 437 SER A N 1
ATOM 3419 C CA . SER A 1 437 ? -1.126 -2.824 -5.488 1 96.75 437 SER A CA 1
ATOM 3420 C C . SER A 1 437 ? -2.029 -3.867 -4.836 1 96.75 437 SER A C 1
ATOM 3422 O O . SER A 1 437 ? -2.309 -3.793 -3.641 1 96.75 437 SER A O 1
ATOM 3424 N N . ARG A 1 438 ? -2.531 -4.781 -5.605 1 97.19 438 ARG A N 1
ATOM 3425 C CA . ARG A 1 438 ? -3.393 -5.844 -5.098 1 97.19 438 ARG A CA 1
ATOM 3426 C C . ARG A 1 438 ? -2.91 -7.211 -5.57 1 97.19 438 ARG A C 1
ATOM 3428 O O . ARG A 1 438 ? -2.277 -7.32 -6.621 1 97.19 438 ARG A O 1
ATOM 3435 N N . LEU A 1 439 ? -3.164 -8.164 -4.738 1 97.75 439 LEU A N 1
ATOM 3436 C CA . LEU A 1 439 ? -2.832 -9.555 -5.031 1 97.75 439 LEU A CA 1
ATOM 3437 C C . LEU A 1 439 ? -4.09 -10.367 -5.305 1 97.75 439 LEU A C 1
ATOM 3439 O O . LEU A 1 439 ? -4.988 -10.438 -4.461 1 97.75 439 LEU A O 1
ATOM 3443 N N . MET A 1 440 ? -4.145 -10.922 -6.48 1 97.94 440 MET A N 1
ATOM 3444 C CA . MET A 1 440 ? -5.266 -11.75 -6.91 1 97.94 440 MET A CA 1
ATOM 3445 C C . MET A 1 440 ? -4.906 -13.227 -6.84 1 97.94 440 MET A C 1
ATOM 3447 O O . MET A 1 440 ? -3.773 -13.609 -7.141 1 97.94 440 MET A O 1
ATOM 3451 N N . PHE A 1 441 ? -5.844 -14 -6.426 1 98.06 441 PHE A N 1
ATOM 3452 C CA . PHE A 1 441 ? -5.648 -15.438 -6.301 1 98.06 441 PHE A CA 1
ATOM 3453 C C . PHE A 1 441 ? -6.863 -16.203 -6.82 1 98.06 441 PHE A C 1
ATOM 3455 O O . PHE A 1 441 ? -8 -15.844 -6.516 1 98.06 441 PHE A O 1
ATOM 3462 N N . PHE A 1 442 ? -6.648 -17.234 -7.613 1 98.31 442 PHE A N 1
ATOM 3463 C CA . PHE A 1 442 ? -7.68 -18.172 -8.062 1 98.31 442 PHE A CA 1
ATOM 3464 C C . PHE A 1 442 ? -7.258 -19.609 -7.812 1 98.31 442 PHE A C 1
ATOM 3466 O O . PHE A 1 442 ? -6.082 -19.953 -7.961 1 98.31 442 PHE A O 1
ATOM 3473 N N . SER A 1 443 ? -8.242 -20.391 -7.445 1 97.81 443 SER A N 1
ATOM 3474 C CA . SER A 1 443 ? -7.98 -21.797 -7.238 1 97.81 443 SER A CA 1
ATOM 3475 C C . SER A 1 443 ? -9.148 -22.656 -7.715 1 97.81 443 SER A C 1
ATOM 3477 O O . SER A 1 443 ? -10.312 -22.297 -7.512 1 97.81 443 SER A O 1
ATOM 3479 N N . ASN A 1 444 ? -8.891 -23.625 -8.5 1 97.88 444 ASN A N 1
ATOM 3480 C CA . ASN A 1 444 ? -9.75 -24.766 -8.812 1 97.88 444 ASN A CA 1
ATOM 3481 C C . ASN A 1 444 ? -9.352 -26 -8.008 1 97.88 444 ASN A C 1
ATOM 3483 O O . ASN A 1 444 ? -8.25 -26.531 -8.18 1 97.88 444 ASN A O 1
ATOM 3487 N N . PHE A 1 445 ? -10.227 -26.406 -7.152 1 97.56 445 PHE A N 1
ATOM 3488 C CA . PHE A 1 445 ? -9.781 -27.375 -6.16 1 97.56 445 PHE A CA 1
ATOM 3489 C C . PHE A 1 445 ? -10.891 -28.375 -5.848 1 97.56 445 PHE A C 1
ATOM 3491 O O . PHE A 1 445 ? -12.031 -28.203 -6.277 1 97.56 445 PHE A O 1
ATOM 3498 N N . ASP A 1 446 ? -10.469 -29.391 -5.145 1 97.31 446 ASP A N 1
ATOM 3499 C CA . ASP A 1 446 ? -11.414 -30.438 -4.734 1 97.31 446 ASP A CA 1
ATOM 3500 C C . ASP A 1 446 ? -11.945 -30.156 -3.328 1 97.31 446 ASP A C 1
ATOM 3502 O O . ASP A 1 446 ? -11.328 -29.422 -2.559 1 97.31 446 ASP A O 1
ATOM 3506 N N . GLN A 1 447 ? -13.102 -30.75 -2.959 1 94.12 447 GLN A N 1
ATOM 3507 C CA . GLN A 1 447 ? -13.719 -30.688 -1.639 1 94.12 447 GLN A CA 1
ATOM 3508 C C . GLN A 1 447 ? -14.367 -29.328 -1.393 1 94.12 447 GLN A C 1
ATOM 3510 O O . GLN A 1 447 ? -14.469 -28.516 -2.307 1 94.12 447 GLN A O 1
ATOM 3515 N N . THR A 1 448 ? -14.875 -29.172 -0.208 1 96 448 THR A N 1
ATOM 3516 C CA . THR A 1 448 ? -15.516 -27.922 0.177 1 96 448 THR A CA 1
ATOM 3517 C C . THR A 1 448 ? -14.469 -26.859 0.524 1 96 448 THR A C 1
ATOM 3519 O O . THR A 1 448 ? -13.32 -27.188 0.833 1 96 448 THR A O 1
ATOM 3522 N N . TRP A 1 449 ? -14.875 -25.656 0.422 1 95 449 TRP A N 1
ATOM 3523 C CA . TRP A 1 449 ? -13.977 -24.547 0.75 1 95 449 TRP A CA 1
ATOM 3524 C C . TRP A 1 449 ? -13.445 -24.688 2.174 1 95 449 TRP A C 1
ATOM 3526 O O . TRP A 1 449 ? -12.258 -24.469 2.422 1 95 449 TRP A O 1
ATOM 3536 N N . GLU A 1 450 ? -14.297 -25.031 3.123 1 95.06 450 GLU A N 1
ATOM 3537 C CA . GLU A 1 450 ? -13.898 -25.172 4.52 1 95.06 450 GLU A CA 1
ATOM 3538 C C . GLU A 1 450 ? -12.852 -26.281 4.676 1 95.06 450 GLU A C 1
ATOM 3540 O O . GLU A 1 450 ? -11.828 -26.078 5.348 1 95.06 450 GLU A O 1
ATOM 3545 N N . SER A 1 451 ? -13.133 -27.359 4.094 1 94.25 451 SER A N 1
ATOM 3546 C CA . SER A 1 451 ? -12.203 -28.469 4.176 1 94.25 451 SER A CA 1
ATOM 3547 C C . SER A 1 451 ? -10.875 -28.141 3.492 1 94.25 451 SER A C 1
ATOM 3549 O O . SER A 1 451 ? -9.812 -28.516 3.977 1 94.25 451 SER A O 1
ATOM 3551 N N . TYR A 1 452 ? -11.031 -27.547 2.383 1 92.81 452 TYR A N 1
ATOM 3552 C CA . TYR A 1 452 ? -9.875 -27.109 1.607 1 92.81 452 TYR A CA 1
ATOM 3553 C C . TYR A 1 452 ? -8.977 -26.203 2.439 1 92.81 452 TYR A C 1
ATOM 3555 O O . TYR A 1 452 ? -7.766 -26.422 2.52 1 92.81 452 TYR A O 1
ATOM 3563 N N . LEU A 1 453 ? -9.5 -25.234 3.133 1 93.5 453 LEU A N 1
ATOM 3564 C CA . LEU A 1 453 ? -8.703 -24.297 3.932 1 93.5 453 LEU A CA 1
ATOM 3565 C C . LEU A 1 453 ? -8.188 -24.984 5.195 1 93.5 453 LEU A C 1
ATOM 3567 O O . LEU A 1 453 ? -7.047 -24.734 5.609 1 93.5 453 LEU A O 1
ATOM 3571 N N . ASP A 1 454 ? -8.984 -25.75 5.801 1 93.69 454 ASP A N 1
ATOM 3572 C CA . ASP A 1 454 ? -8.555 -26.469 6.996 1 93.69 454 ASP A CA 1
ATOM 3573 C C . ASP A 1 454 ? -7.336 -27.344 6.711 1 93.69 454 ASP A C 1
ATOM 3575 O O . ASP A 1 454 ? -6.402 -27.406 7.516 1 93.69 454 ASP A O 1
ATOM 3579 N N . ASP A 1 455 ? -7.375 -27.969 5.625 1 91.25 455 ASP A N 1
ATOM 3580 C CA . ASP A 1 455 ? -6.254 -28.812 5.23 1 91.25 455 ASP A CA 1
ATOM 3581 C C . ASP A 1 455 ? -4.973 -28 5.074 1 91.25 455 ASP A C 1
ATOM 3583 O O . ASP A 1 455 ? -3.912 -28.391 5.559 1 91.25 455 ASP A O 1
ATOM 3587 N N . PHE A 1 456 ? -5.074 -26.922 4.484 1 89.81 456 PHE A N 1
ATOM 3588 C CA . PHE A 1 456 ? -3.896 -26.094 4.254 1 89.81 456 PHE A CA 1
ATOM 3589 C C . PHE A 1 456 ? -3.416 -25.469 5.559 1 89.81 456 PHE A C 1
ATOM 3591 O O . PHE A 1 456 ? -2.211 -25.328 5.777 1 89.81 456 PHE A O 1
ATOM 3598 N N . ILE A 1 457 ? -4.324 -25.062 6.395 1 91.69 457 ILE A N 1
ATOM 3599 C CA . ILE A 1 457 ? -3.965 -24.5 7.688 1 91.69 457 ILE A CA 1
ATOM 3600 C C . ILE A 1 457 ? -3.234 -25.531 8.523 1 91.69 457 ILE A C 1
ATOM 3602 O O . ILE A 1 457 ? -2.252 -25.219 9.203 1 91.69 457 ILE A O 1
ATOM 3606 N N . GLU A 1 458 ? -3.637 -26.719 8.391 1 90.12 458 GLU A N 1
ATOM 3607 C CA . GLU A 1 458 ? -3.066 -27.781 9.203 1 90.12 458 GLU A CA 1
ATOM 3608 C C . GLU A 1 458 ? -1.732 -28.266 8.625 1 90.12 458 GLU A C 1
ATOM 3610 O O . GLU A 1 458 ? -0.771 -28.469 9.375 1 90.12 458 GLU A O 1
ATOM 3615 N N . LYS A 1 459 ? -1.735 -28.344 7.34 1 88.25 459 LYS A N 1
ATOM 3616 C CA . LYS A 1 459 ? -0.622 -29.094 6.77 1 88.25 459 LYS A CA 1
ATOM 3617 C C . LYS A 1 459 ? 0.356 -28.172 6.051 1 88.25 459 LYS A C 1
ATOM 3619 O O . LYS A 1 459 ? 1.5 -28.547 5.793 1 88.25 459 LYS A O 1
ATOM 3624 N N . ALA A 1 460 ? -0.079 -26.984 5.773 1 88.19 460 ALA A N 1
ATOM 3625 C CA . ALA A 1 460 ? 0.776 -26.125 4.945 1 88.19 460 ALA A CA 1
ATOM 3626 C C . ALA A 1 460 ? 0.74 -24.688 5.422 1 88.19 460 ALA A C 1
ATOM 3628 O O . ALA A 1 460 ? 0.843 -23.75 4.617 1 88.19 460 ALA A O 1
ATOM 3629 N N . HIS A 1 461 ? 0.575 -24.422 6.695 1 88.94 461 HIS A N 1
ATOM 3630 C CA . HIS A 1 461 ? 0.407 -23.078 7.23 1 88.94 461 HIS A CA 1
ATOM 3631 C C . HIS A 1 461 ? 1.646 -22.219 6.977 1 88.94 461 HIS A C 1
ATOM 3633 O O . HIS A 1 461 ? 1.539 -21.016 6.766 1 88.94 461 HIS A O 1
ATOM 3639 N N . ALA A 1 462 ? 2.809 -22.781 6.98 1 85.81 462 ALA A N 1
ATOM 3640 C CA . ALA A 1 462 ? 4.027 -22 6.746 1 85.81 462 ALA A CA 1
ATOM 3641 C C . ALA A 1 462 ? 4.055 -21.438 5.328 1 85.81 462 ALA A C 1
ATOM 3643 O O . ALA A 1 462 ? 4.379 -20.266 5.129 1 85.81 462 ALA A O 1
ATOM 3644 N N . GLY A 1 463 ? 3.68 -22.312 4.41 1 85.31 463 GLY A N 1
ATOM 3645 C CA . GLY A 1 463 ? 3.629 -21.859 3.025 1 85.31 463 GLY A CA 1
ATOM 3646 C C . GLY A 1 463 ? 2.539 -20.844 2.77 1 85.31 463 GLY A C 1
ATOM 3647 O O . GLY A 1 463 ? 2.74 -19.891 2.01 1 85.31 463 GLY A O 1
ATOM 3648 N N . LEU A 1 464 ? 1.455 -21.078 3.387 1 90.12 464 LEU A N 1
ATOM 3649 C CA . LEU A 1 464 ? 0.351 -20.141 3.271 1 90.12 464 LEU A CA 1
ATOM 3650 C C . LEU A 1 464 ? 0.745 -18.766 3.82 1 90.12 464 LEU A C 1
ATOM 3652 O O . LEU A 1 464 ? 0.449 -17.75 3.209 1 90.12 464 LEU A O 1
ATOM 3656 N N . THR A 1 465 ? 1.349 -18.797 4.977 1 91.81 465 THR A N 1
ATOM 3657 C CA . THR A 1 465 ? 1.791 -17.562 5.605 1 91.81 465 THR A CA 1
ATOM 3658 C C . THR A 1 465 ? 2.797 -16.844 4.723 1 91.81 465 THR A C 1
ATOM 3660 O O . THR A 1 465 ? 2.711 -15.617 4.547 1 91.81 465 THR A O 1
ATOM 3663 N N . LEU A 1 466 ? 3.629 -17.547 4.184 1 90.06 466 LEU A N 1
ATOM 3664 C CA . LEU A 1 466 ? 4.641 -16.969 3.311 1 90.06 466 LEU A CA 1
ATOM 3665 C C . LEU A 1 466 ? 3.996 -16.312 2.096 1 90.06 466 LEU A C 1
ATOM 3667 O O . LEU A 1 466 ? 4.398 -15.219 1.689 1 90.06 466 LEU A O 1
ATOM 3671 N N . ALA A 1 467 ? 3 -16.922 1.567 1 91.94 467 ALA A N 1
ATOM 3672 C CA . ALA A 1 467 ? 2.379 -16.453 0.326 1 91.94 467 ALA A CA 1
ATOM 3673 C C . ALA A 1 467 ? 1.52 -15.219 0.566 1 91.94 467 ALA A C 1
ATOM 3675 O O . ALA A 1 467 ? 1.381 -14.375 -0.318 1 91.94 467 ALA A O 1
ATOM 3676 N N . TRP A 1 468 ? 0.978 -15.078 1.79 1 95.25 468 TRP A N 1
ATOM 3677 C CA . TRP A 1 468 ? -0.084 -14.094 1.969 1 95.25 468 TRP A CA 1
ATOM 3678 C C . TRP A 1 468 ? 0.326 -13.031 2.98 1 95.25 468 TRP A C 1
ATOM 3680 O O . TRP A 1 468 ? -0.38 -12.031 3.166 1 95.25 468 TRP A O 1
ATOM 3690 N N . SER A 1 469 ? 1.439 -13.172 3.658 1 94.5 469 SER A N 1
ATOM 3691 C CA . SER A 1 469 ? 1.791 -12.344 4.809 1 94.5 469 SER A CA 1
ATOM 3692 C C . SER A 1 469 ? 1.899 -10.875 4.418 1 94.5 469 SER A C 1
ATOM 3694 O O . SER A 1 469 ? 1.813 -9.992 5.273 1 94.5 469 SER A O 1
ATOM 3696 N N . CYS A 1 470 ? 2.043 -10.547 3.166 1 95.94 470 CYS A N 1
ATOM 3697 C CA . CYS A 1 470 ? 2.135 -9.156 2.729 1 95.94 470 CYS A CA 1
ATOM 3698 C C . CYS A 1 470 ? 0.75 -8.57 2.486 1 95.94 470 CYS A C 1
ATOM 3700 O O . CYS A 1 470 ? 0.623 -7.395 2.135 1 95.94 470 CYS A O 1
ATOM 3702 N N . GLY A 1 471 ? -0.259 -9.344 2.709 1 97.25 471 GLY A N 1
ATOM 3703 C CA . GLY A 1 471 ? -1.618 -8.852 2.551 1 97.25 471 GLY A CA 1
ATOM 3704 C C . GLY A 1 471 ? -2.082 -7.992 3.715 1 97.25 471 GLY A C 1
ATOM 3705 O O . GLY A 1 471 ? -1.786 -8.297 4.871 1 97.25 471 GLY A O 1
ATOM 3706 N N . VAL A 1 472 ? -2.746 -6.941 3.432 1 97.44 472 VAL A N 1
ATOM 3707 C CA . VAL A 1 472 ? -3.303 -6.055 4.449 1 97.44 472 VAL A CA 1
ATOM 3708 C C . VAL A 1 472 ? -4.324 -6.816 5.293 1 97.44 472 VAL A C 1
ATOM 3710 O O . VAL A 1 472 ? -5.176 -7.527 4.758 1 97.44 472 VAL A O 1
ATOM 3713 N N . GLY A 1 473 ? -4.223 -6.699 6.602 1 96.56 473 GLY A N 1
ATOM 3714 C CA . GLY A 1 473 ? -5.191 -7.305 7.5 1 96.56 473 GLY A CA 1
ATOM 3715 C C . GLY A 1 473 ? -4.871 -8.742 7.848 1 96.56 473 GLY A C 1
ATOM 3716 O O . GLY A 1 473 ? -5.551 -9.359 8.672 1 96.56 473 GLY A O 1
ATOM 3717 N N . PHE A 1 474 ? -3.803 -9.352 7.23 1 97 474 PHE A N 1
ATOM 3718 C CA . PHE A 1 474 ? -3.406 -10.734 7.473 1 97 474 PHE A CA 1
ATOM 3719 C C . PHE A 1 474 ? -3.07 -10.953 8.938 1 97 474 PHE A C 1
ATOM 3721 O O . PHE A 1 474 ? -2.59 -10.047 9.617 1 97 474 PHE A O 1
ATOM 3728 N N . PRO A 1 475 ? -3.25 -12.117 9.477 1 95.69 475 PRO A N 1
ATOM 3729 C CA . PRO A 1 475 ? -2.943 -12.391 10.883 1 95.69 475 PRO A CA 1
ATOM 3730 C C . PRO A 1 475 ? -1.476 -12.141 11.219 1 95.69 475 PRO A C 1
ATOM 3732 O O . PRO A 1 475 ? -0.622 -12.141 10.328 1 95.69 475 PRO A O 1
ATOM 3735 N N . PRO A 1 476 ? -1.227 -11.945 12.508 1 94.69 476 PRO A N 1
ATOM 3736 C CA . PRO A 1 476 ? 0.147 -11.648 12.914 1 94.69 476 PRO A CA 1
ATOM 3737 C C . PRO A 1 476 ? 1.131 -12.758 12.539 1 94.69 476 PRO A C 1
ATOM 3739 O O . PRO A 1 476 ? 0.825 -13.938 12.695 1 94.69 476 PRO A O 1
ATOM 3742 N N . THR A 1 477 ? 2.225 -12.336 12.086 1 93.81 477 THR A N 1
ATOM 3743 C CA . THR A 1 477 ? 3.223 -13.281 11.602 1 93.81 477 THR A CA 1
ATOM 3744 C C . THR A 1 477 ? 4.535 -13.125 12.359 1 93.81 477 THR A C 1
ATOM 3746 O O . THR A 1 477 ? 4.781 -12.086 12.977 1 93.81 477 THR A O 1
ATOM 3749 N N . ARG A 1 478 ? 5.34 -14.188 12.398 1 94.31 478 ARG A N 1
ATOM 3750 C CA . ARG A 1 478 ? 6.73 -14.18 12.844 1 94.31 478 ARG A CA 1
ATOM 3751 C C . ARG A 1 478 ? 7.652 -14.75 11.773 1 94.31 478 ARG A C 1
ATOM 3753 O O . ARG A 1 478 ? 7.473 -15.891 11.328 1 94.31 478 ARG A O 1
ATOM 3760 N N . PHE A 1 479 ? 8.5 -13.852 11.211 1 92.19 479 PHE A N 1
ATOM 3761 C CA . PHE A 1 479 ? 9.523 -14.211 10.242 1 92.19 479 PHE A CA 1
ATOM 3762 C C . PHE A 1 479 ? 8.898 -14.82 8.992 1 92.19 479 PHE A C 1
ATOM 3764 O O . PHE A 1 479 ? 9.375 -15.836 8.484 1 92.19 479 PHE A O 1
ATOM 3771 N N . LEU A 1 480 ? 7.789 -14.43 8.562 1 91.38 480 LEU A N 1
ATOM 3772 C CA . LEU A 1 480 ? 7.113 -14.68 7.293 1 91.38 480 LEU A CA 1
ATOM 3773 C C . LEU A 1 480 ? 6.477 -16.062 7.281 1 91.38 480 LEU A C 1
ATOM 3775 O O . LEU A 1 480 ? 5.59 -16.328 6.469 1 91.38 480 LEU A O 1
ATOM 3779 N N . VAL A 1 481 ? 6.863 -16.984 8.18 1 89.38 481 VAL A N 1
ATOM 3780 C CA . VAL A 1 481 ? 6.402 -18.359 8 1 89.38 481 VAL A CA 1
ATOM 3781 C C . VAL A 1 481 ? 5.699 -18.844 9.266 1 89.38 481 VAL A C 1
ATOM 3783 O O . VAL A 1 481 ? 4.984 -19.844 9.242 1 89.38 481 VAL A O 1
ATOM 3786 N N . LYS A 1 482 ? 5.91 -18.125 10.367 1 91.25 482 LYS A N 1
ATOM 3787 C CA . LYS A 1 482 ? 5.336 -18.594 11.633 1 91.25 482 LYS A CA 1
ATOM 3788 C C . LYS A 1 482 ? 4.062 -17.812 11.969 1 91.25 482 LYS A C 1
ATOM 3790 O O . LYS A 1 482 ? 3.91 -16.656 11.57 1 91.25 482 LYS A O 1
ATOM 3795 N N . ASP A 1 483 ? 3.045 -18.562 12.719 1 93.38 483 ASP A N 1
ATOM 3796 C CA . ASP A 1 483 ? 1.769 -18.047 13.203 1 93.38 483 ASP A CA 1
ATOM 3797 C C . ASP A 1 483 ? 0.822 -17.75 12.039 1 93.38 483 ASP A C 1
ATOM 3799 O O . ASP A 1 483 ? 0.203 -18.656 11.484 1 93.38 483 ASP A O 1
ATOM 3803 N N . GLY A 1 484 ? 0.789 -16.547 11.578 1 93.5 484 GLY A N 1
ATOM 3804 C CA . GLY A 1 484 ? 0.003 -16.156 10.422 1 93.5 484 GLY A CA 1
ATOM 3805 C C . GLY A 1 484 ? -1.218 -17.031 10.203 1 93.5 484 GLY A C 1
ATOM 3806 O O . GLY A 1 484 ? -2.146 -17.016 11.016 1 93.5 484 GLY A O 1
ATOM 3807 N N . ALA A 1 485 ? -1.148 -17.953 9.266 1 94.19 485 ALA A N 1
ATOM 3808 C CA . ALA A 1 485 ? -2.273 -18.766 8.836 1 94.19 485 ALA A CA 1
ATOM 3809 C C . ALA A 1 485 ? -2.648 -19.797 9.906 1 94.19 485 ALA A C 1
ATOM 3811 O O . ALA A 1 485 ? -3.734 -20.375 9.867 1 94.19 485 ALA A O 1
ATOM 3812 N N . SER A 1 486 ? -1.782 -19.984 10.883 1 93.44 486 SER A N 1
ATOM 3813 C CA . SER A 1 486 ? -2.084 -20.906 11.969 1 93.44 486 SER A CA 1
ATOM 3814 C C . SER A 1 486 ? -3.211 -20.375 12.852 1 93.44 486 SER A C 1
ATOM 3816 O O . SER A 1 486 ? -3.811 -21.125 13.617 1 93.44 486 SER A O 1
ATOM 3818 N N . HIS A 1 487 ? -3.377 -19.062 12.766 1 94 487 HIS A N 1
ATOM 3819 C CA . HIS A 1 487 ? -4.582 -18.516 13.367 1 94 487 HIS A CA 1
ATOM 3820 C C . HIS A 1 487 ? -5.816 -18.828 12.531 1 94 487 HIS A C 1
ATOM 3822 O O . HIS A 1 487 ? -6.387 -17.938 11.906 1 94 487 HIS A O 1
ATOM 3828 N N . GLY A 1 488 ? -6.277 -20.031 12.68 1 93.25 488 GLY A N 1
ATOM 3829 C CA . GLY A 1 488 ? -7.227 -20.625 11.758 1 93.25 488 GLY A CA 1
ATOM 3830 C C . GLY A 1 488 ? -8.484 -19.797 11.562 1 93.25 488 GLY A C 1
ATOM 3831 O O . GLY A 1 488 ? -8.836 -19.453 10.43 1 93.25 488 GLY A O 1
ATOM 3832 N N . ARG A 1 489 ? -9.156 -19.469 12.633 1 92.62 489 ARG A N 1
ATOM 3833 C CA . ARG A 1 489 ? -10.406 -18.719 12.539 1 92.62 489 ARG A CA 1
ATOM 3834 C C . ARG A 1 489 ? -10.188 -17.359 11.898 1 92.62 489 ARG A C 1
ATOM 3836 O O . ARG A 1 489 ? -10.922 -16.969 10.992 1 92.62 489 ARG A O 1
ATOM 3843 N N . GLN A 1 490 ? -9.227 -16.672 12.398 1 93.94 490 GLN A N 1
ATOM 3844 C CA . GLN A 1 490 ? -8.906 -15.344 11.875 1 93.94 490 GLN A CA 1
ATOM 3845 C C . GLN A 1 490 ? -8.531 -15.398 10.398 1 93.94 490 GLN A C 1
ATOM 3847 O O . GLN A 1 490 ? -8.961 -14.562 9.609 1 93.94 490 GLN A O 1
ATOM 3852 N N . PHE A 1 491 ? -7.773 -16.391 10.055 1 95.69 491 PHE A N 1
ATOM 3853 C CA . PHE A 1 491 ? -7.34 -16.547 8.664 1 95.69 491 PHE A CA 1
ATOM 3854 C C . PHE A 1 491 ? -8.523 -16.859 7.762 1 95.69 491 PHE A C 1
ATOM 3856 O O . PHE A 1 491 ? -8.656 -16.281 6.68 1 95.69 491 PHE A O 1
ATOM 3863 N N . LYS A 1 492 ? -9.336 -17.719 8.102 1 95.31 492 LYS A N 1
ATOM 3864 C CA . LYS A 1 492 ? -10.492 -18.094 7.293 1 95.31 492 LYS A CA 1
ATOM 3865 C C . LYS A 1 492 ? -11.414 -16.906 7.066 1 95.31 492 LYS A C 1
ATOM 3867 O O . LYS A 1 492 ? -11.93 -16.719 5.961 1 95.31 492 LYS A O 1
ATOM 3872 N N . GLU A 1 493 ? -11.664 -16.172 8.117 1 95 493 GLU A N 1
ATOM 3873 C CA . GLU A 1 493 ? -12.508 -14.992 7.984 1 95 493 GLU A CA 1
ATOM 3874 C C . GLU A 1 493 ? -11.875 -13.969 7.047 1 95 493 GLU A C 1
ATOM 3876 O O . GLU A 1 493 ? -12.57 -13.344 6.242 1 95 493 GLU A O 1
ATOM 3881 N N . TRP A 1 494 ? -10.594 -13.766 7.238 1 96.25 494 TRP A N 1
ATOM 3882 C CA . TRP A 1 494 ? -9.852 -12.867 6.359 1 96.25 494 TRP A CA 1
ATOM 3883 C C . TRP A 1 494 ? -9.922 -13.336 4.91 1 96.25 494 TRP A C 1
ATOM 3885 O O . TRP A 1 494 ? -10.117 -12.531 4 1 96.25 494 TRP A O 1
ATOM 3895 N N . ALA A 1 495 ? -9.766 -14.633 4.684 1 96 495 ALA A N 1
ATOM 3896 C CA . ALA A 1 495 ? -9.828 -15.211 3.348 1 96 495 ALA A CA 1
ATOM 3897 C C . ALA A 1 495 ? -11.219 -15.047 2.738 1 96 495 ALA A C 1
ATOM 3899 O O . ALA A 1 495 ? -11.352 -14.664 1.574 1 96 495 ALA A O 1
ATOM 3900 N N . ARG A 1 496 ? -12.211 -15.32 3.49 1 95.44 496 ARG A N 1
ATOM 3901 C CA . ARG A 1 496 ? -13.578 -15.25 2.988 1 95.44 496 ARG A CA 1
ATOM 3902 C C . ARG A 1 496 ? -13.953 -13.82 2.623 1 95.44 496 ARG A C 1
ATOM 3904 O O . ARG A 1 496 ? -14.688 -13.594 1.653 1 95.44 496 ARG A O 1
ATOM 3911 N N . HIS A 1 497 ? -13.469 -12.875 3.402 1 94.75 497 HIS A N 1
ATOM 3912 C CA . HIS A 1 497 ? -13.711 -11.453 3.17 1 94.75 497 HIS A CA 1
ATOM 3913 C C . HIS A 1 497 ? -13.18 -11.016 1.809 1 94.75 497 HIS A C 1
ATOM 3915 O O . HIS A 1 497 ? -13.766 -10.148 1.158 1 94.75 497 HIS A O 1
ATOM 3921 N N . SER A 1 498 ? -12.172 -11.609 1.381 1 95.69 498 SER A N 1
ATOM 3922 C CA . SER A 1 498 ? -11.484 -11.18 0.166 1 95.69 498 SER A CA 1
ATOM 3923 C C . SER A 1 498 ? -12.055 -11.875 -1.064 1 95.69 498 SER A C 1
ATOM 3925 O O . SER A 1 498 ? -11.648 -11.586 -2.193 1 95.69 498 SER A O 1
ATOM 3927 N N . MET A 1 499 ? -12.984 -12.766 -0.912 1 96.5 499 MET A N 1
ATOM 3928 C CA . MET A 1 499 ? -13.492 -13.586 -2.002 1 96.5 499 MET A CA 1
ATOM 3929 C C . MET A 1 499 ? -14.68 -12.914 -2.686 1 96.5 499 MET A C 1
ATOM 3931 O O . MET A 1 499 ? -15.312 -12.023 -2.111 1 96.5 499 MET A O 1
ATOM 3935 N N . ALA A 1 500 ? -14.961 -13.32 -3.902 1 95.31 500 ALA A N 1
ATOM 3936 C CA . ALA A 1 500 ? -16.172 -12.969 -4.645 1 95.31 500 ALA A CA 1
ATOM 3937 C C . ALA A 1 500 ? -16.859 -14.219 -5.184 1 95.31 500 ALA A C 1
ATOM 3939 O O . ALA A 1 500 ? -16.281 -15.305 -5.184 1 95.31 500 ALA A O 1
ATOM 3940 N N . VAL A 1 501 ? -18.062 -13.984 -5.633 1 94.19 501 VAL A N 1
ATOM 3941 C CA . VAL A 1 501 ? -18.875 -15.062 -6.18 1 94.19 501 VAL A CA 1
ATOM 3942 C C . VAL A 1 501 ? -18.281 -15.531 -7.508 1 94.19 501 VAL A C 1
ATOM 3944 O O . VAL A 1 501 ? -17.906 -14.719 -8.352 1 94.19 501 VAL A O 1
ATOM 3947 N N . SER A 1 502 ? -18.109 -16.844 -7.539 1 92.25 502 SER A N 1
ATOM 3948 C CA . SER A 1 502 ? -17.797 -17.422 -8.844 1 92.25 502 SER A CA 1
ATOM 3949 C C . SER A 1 502 ? -19.016 -17.438 -9.758 1 92.25 502 SER A C 1
ATOM 3951 O O . SER A 1 502 ? -19.656 -18.484 -9.906 1 92.25 502 SER A O 1
ATOM 3953 N N . ARG A 1 503 ? -19.234 -16.484 -10.469 1 92.44 503 ARG A N 1
ATOM 3954 C CA . ARG A 1 503 ? -20.5 -16.297 -11.164 1 92.44 503 ARG A CA 1
ATOM 3955 C C . ARG A 1 503 ? -20.609 -17.234 -12.367 1 92.44 503 ARG A C 1
ATOM 3957 O O . ARG A 1 503 ? -21.688 -17.75 -12.672 1 92.44 503 ARG A O 1
ATOM 3964 N N . PHE A 1 504 ? -19.562 -17.344 -13.117 1 91.12 504 PHE A N 1
ATOM 3965 C CA . PHE A 1 504 ? -19.438 -18.328 -14.18 1 91.12 504 PHE A CA 1
ATOM 3966 C C . PHE A 1 504 ? -18.188 -19.172 -13.984 1 91.12 504 PHE A C 1
ATOM 3968 O O . PHE A 1 504 ? -17.078 -18.641 -13.883 1 91.12 504 PHE A O 1
ATOM 3975 N N . TRP A 1 505 ? -18.375 -20.469 -13.93 1 92.31 505 TRP A N 1
ATOM 3976 C CA . TRP A 1 505 ? -17.266 -21.391 -13.719 1 92.31 505 TRP A CA 1
ATOM 3977 C C . TRP A 1 505 ? -17.453 -22.672 -14.531 1 92.31 505 TRP A C 1
ATOM 3979 O O . TRP A 1 505 ? -18.516 -23.297 -14.461 1 92.31 505 TRP A O 1
ATOM 3989 N N . TYR A 1 506 ? -16.422 -22.953 -15.242 1 88.31 506 TYR A N 1
ATOM 3990 C CA . TYR A 1 506 ? -16.438 -24.125 -16.109 1 88.31 506 TYR A CA 1
ATOM 3991 C C . TYR A 1 506 ? -15.297 -25.078 -15.773 1 88.31 506 TYR A C 1
ATOM 3993 O O . TYR A 1 506 ? -14.164 -24.641 -15.539 1 88.31 506 TYR A O 1
ATOM 4001 N N . SER A 1 507 ? -15.633 -26.328 -15.695 1 91.31 507 SER A N 1
ATOM 4002 C CA . SER A 1 507 ? -14.664 -27.422 -15.562 1 91.31 507 SER A CA 1
ATOM 4003 C C . SER A 1 507 ? -14.844 -28.453 -16.656 1 91.31 507 SER A C 1
ATOM 4005 O O . SER A 1 507 ? -15.945 -28.984 -16.859 1 91.31 507 SER A O 1
ATOM 4007 N N . ALA A 1 508 ? -13.828 -28.828 -17.344 1 89.5 508 ALA A N 1
ATOM 4008 C CA . ALA A 1 508 ? -13.898 -29.766 -18.469 1 89.5 508 ALA A CA 1
ATOM 4009 C C . ALA A 1 508 ? -14.094 -31.203 -17.984 1 89.5 508 ALA A C 1
ATOM 4011 O O . ALA A 1 508 ? -14.508 -32.062 -18.75 1 89.5 508 ALA A O 1
ATOM 4012 N N . TYR A 1 509 ? -13.812 -31.531 -16.891 1 90.31 509 TYR A N 1
ATOM 4013 C CA . TYR A 1 509 ? -13.938 -32.844 -16.281 1 90.31 509 TYR A CA 1
ATOM 4014 C C . TYR A 1 509 ? -14.438 -32.75 -14.852 1 90.31 509 TYR A C 1
ATOM 4016 O O . TYR A 1 509 ? -13.766 -33.188 -13.914 1 90.31 509 TYR A O 1
ATOM 4024 N N . LYS A 1 510 ? -15.617 -32.312 -14.656 1 88.81 510 LYS A N 1
ATOM 4025 C CA . LYS A 1 510 ? -16.234 -31.844 -13.406 1 88.81 510 LYS A CA 1
ATOM 4026 C C . LYS A 1 510 ? -16.359 -33 -12.406 1 88.81 510 LYS A C 1
ATOM 4028 O O . LYS A 1 510 ? -16.453 -32.781 -11.203 1 88.81 510 LYS A O 1
ATOM 4033 N N . ASP A 1 511 ? -16.297 -34.188 -12.883 1 90.38 511 ASP A N 1
ATOM 4034 C CA . ASP A 1 511 ? -16.547 -35.344 -12.008 1 90.38 511 ASP A CA 1
ATOM 4035 C C . ASP A 1 511 ? -15.242 -35.938 -11.484 1 90.38 511 ASP A C 1
ATOM 4037 O O . ASP A 1 511 ? -15.258 -36.875 -10.688 1 90.38 511 ASP A O 1
ATOM 4041 N N . LEU A 1 512 ? -14.18 -35.406 -11.875 1 95.81 512 LEU A N 1
ATOM 4042 C CA . LEU A 1 512 ? -12.898 -36 -11.5 1 95.81 512 LEU A CA 1
ATOM 4043 C C . LEU A 1 512 ? -12.172 -35.125 -10.484 1 95.81 512 LEU A C 1
ATOM 4045 O O . LEU A 1 512 ? -12.055 -33.906 -10.672 1 95.81 512 LEU A O 1
ATOM 4049 N N . THR A 1 513 ? -11.656 -35.719 -9.453 1 97.38 513 THR A N 1
ATOM 4050 C CA . THR A 1 513 ? -10.734 -35.062 -8.539 1 97.38 513 THR A CA 1
ATOM 4051 C C . THR A 1 513 ? -9.305 -35.125 -9.07 1 97.38 513 THR A C 1
ATOM 4053 O O . THR A 1 513 ? -9.016 -35.875 -10 1 97.38 513 THR A O 1
ATOM 4056 N N . ALA A 1 514 ? -8.438 -34.312 -8.508 1 97.75 514 ALA A N 1
ATOM 4057 C CA . ALA A 1 514 ? -7.035 -34.344 -8.906 1 97.75 514 ALA A CA 1
ATOM 4058 C C . ALA A 1 514 ? -6.418 -35.719 -8.703 1 97.75 514 ALA A C 1
ATOM 4060 O O . ALA A 1 514 ? -5.648 -36.188 -9.539 1 97.75 514 ALA A O 1
ATOM 4061 N N . GLU A 1 515 ? -6.746 -36.344 -7.617 1 96.56 515 GLU A N 1
ATOM 4062 C CA . GLU A 1 515 ? -6.23 -37.656 -7.328 1 96.56 515 GLU A CA 1
ATOM 4063 C C . GLU A 1 515 ? -6.758 -38.688 -8.328 1 96.56 515 GLU A C 1
ATOM 4065 O O . GLU A 1 515 ? -6.031 -39.594 -8.734 1 96.56 515 GLU A O 1
ATOM 4070 N N . GLN A 1 516 ? -8 -38.594 -8.641 1 97.5 516 GLN A N 1
ATOM 4071 C CA . GLN A 1 516 ? -8.586 -39.531 -9.602 1 97.5 516 GLN A CA 1
ATOM 4072 C C . GLN A 1 516 ? -7.926 -39.375 -10.969 1 97.5 516 GLN A C 1
ATOM 4074 O O . GLN A 1 516 ? -7.746 -40.375 -11.688 1 97.5 516 GLN A O 1
ATOM 4079 N N . VAL A 1 517 ? -7.641 -38.125 -11.336 1 97.81 517 VAL A N 1
ATOM 4080 C CA . VAL A 1 517 ? -6.91 -37.906 -12.578 1 97.81 517 VAL A CA 1
ATOM 4081 C C . VAL A 1 517 ? -5.578 -38.656 -12.539 1 97.81 517 VAL A C 1
ATOM 4083 O O . VAL A 1 517 ? -5.195 -39.312 -13.508 1 97.81 517 VAL A O 1
ATOM 4086 N N . GLU A 1 518 ? -4.898 -38.594 -11.445 1 96.75 518 GLU A N 1
ATOM 4087 C CA . GLU A 1 518 ? -3.613 -39.281 -11.297 1 96.75 518 GLU A CA 1
ATOM 4088 C C . GLU A 1 518 ? -3.779 -40.781 -11.297 1 96.75 518 GLU A C 1
ATOM 4090 O O . GLU A 1 518 ? -2.943 -41.5 -11.844 1 96.75 518 GLU A O 1
ATOM 4095 N N . ARG A 1 519 ? -4.754 -41.25 -10.617 1 96.81 519 ARG A N 1
ATOM 4096 C CA . ARG A 1 519 ? -5.031 -42.688 -10.625 1 96.81 519 ARG A CA 1
ATOM 4097 C C . ARG A 1 519 ? -5.273 -43.188 -12.047 1 96.81 519 ARG A C 1
ATOM 4099 O O . ARG A 1 519 ? -4.719 -44.219 -12.453 1 96.81 519 ARG A O 1
ATOM 4106 N N . ASN A 1 520 ? -6.18 -42.438 -12.695 1 97.88 520 ASN A N 1
ATOM 4107 C CA . ASN A 1 520 ? -6.457 -42.812 -14.086 1 97.88 520 ASN A CA 1
ATOM 4108 C C . ASN A 1 520 ? -5.184 -42.844 -14.922 1 97.88 520 ASN A C 1
ATOM 4110 O O . ASN A 1 520 ? -5.027 -43.688 -15.789 1 97.88 520 ASN A O 1
ATOM 4114 N N . TYR A 1 521 ? -4.348 -41.906 -14.672 1 96.44 521 TYR A N 1
ATOM 4115 C CA . TYR A 1 521 ? -3.062 -41.844 -15.359 1 96.44 521 TYR A CA 1
ATOM 4116 C C . TYR A 1 521 ? -2.234 -43.094 -15.086 1 96.44 521 TYR A C 1
ATOM 4118 O O . TYR A 1 521 ? -1.669 -43.688 -16.016 1 96.44 521 TYR A O 1
ATOM 4126 N N . ARG A 1 522 ? -2.189 -43.562 -13.891 1 95.69 522 ARG A N 1
ATOM 4127 C CA . ARG A 1 522 ? -1.421 -44.75 -13.523 1 95.69 522 ARG A CA 1
ATOM 4128 C C . ARG A 1 522 ? -2.004 -46 -14.172 1 95.69 522 ARG A C 1
ATOM 4130 O O . ARG A 1 522 ? -1.263 -46.875 -14.617 1 95.69 522 ARG A O 1
ATOM 4137 N N . ILE A 1 523 ? -3.264 -46.031 -14.164 1 96.88 523 ILE A N 1
ATOM 4138 C CA . ILE A 1 523 ? -3.93 -47.156 -14.805 1 96.88 523 ILE A CA 1
ATOM 4139 C C . ILE A 1 523 ? -3.564 -47.219 -16.281 1 96.88 523 ILE A C 1
ATOM 4141 O O . ILE A 1 523 ? -3.197 -48.25 -16.812 1 96.88 523 ILE A O 1
ATOM 4145 N N . ALA A 1 524 ? -3.686 -46.062 -16.875 1 97.06 524 ALA A N 1
ATOM 4146 C CA . ALA A 1 524 ? -3.355 -45.969 -18.297 1 97.06 524 ALA A CA 1
ATOM 4147 C C . ALA A 1 524 ? -1.897 -46.344 -18.547 1 97.06 524 ALA A C 1
ATOM 4149 O O . ALA A 1 524 ? -1.587 -47.062 -19.516 1 97.06 524 ALA A O 1
ATOM 4150 N N . CYS A 1 525 ? -0.981 -45.875 -17.781 1 95.38 525 CYS A N 1
ATOM 4151 C CA . CYS A 1 525 ? 0.439 -46.188 -17.922 1 95.38 525 CYS A CA 1
ATOM 4152 C C . CYS A 1 525 ? 0.697 -47.688 -17.828 1 95.38 525 CYS A C 1
ATOM 4154 O O . CYS A 1 525 ? 1.496 -48.219 -18.578 1 95.38 525 CYS A O 1
ATOM 4156 N N . GLY A 1 526 ? 0.046 -48.25 -16.891 1 95.44 526 GLY A N 1
ATOM 4157 C CA . GLY A 1 526 ? 0.174 -49.688 -16.766 1 95.44 526 GLY A CA 1
ATOM 4158 C C . GLY A 1 526 ? -0.295 -50.438 -18 1 95.44 526 GLY A C 1
ATOM 4159 O O . GLY A 1 526 ? 0.365 -51.375 -18.453 1 95.44 526 GLY A O 1
ATOM 4160 N N . LEU A 1 527 ? -1.396 -50.062 -18.516 1 96.62 527 LEU A N 1
ATOM 4161 C CA . LEU A 1 527 ? -2.004 -50.75 -19.641 1 96.62 527 LEU A CA 1
ATOM 4162 C C . LEU A 1 527 ? -1.238 -50.469 -20.938 1 96.62 527 LEU A C 1
ATOM 4164 O O . LEU A 1 527 ? -1.4 -51.188 -21.938 1 96.62 527 LEU A O 1
ATOM 4168 N N . ARG A 1 528 ? -0.507 -49.406 -20.953 1 95.69 528 ARG A N 1
ATOM 4169 C CA . ARG A 1 528 ? 0.318 -49.094 -22.125 1 95.69 528 ARG A CA 1
ATOM 4170 C C . ARG A 1 528 ? 1.488 -50.062 -22.234 1 95.69 528 ARG A C 1
ATOM 4172 O O . ARG A 1 528 ? 2.031 -50.25 -23.328 1 95.69 528 ARG A O 1
ATOM 4179 N N . LYS A 1 529 ? 1.859 -50.625 -21.094 1 95.06 529 LYS A N 1
ATOM 4180 C CA . LYS A 1 529 ? 2.926 -51.594 -21.109 1 95.06 529 LYS A CA 1
ATOM 4181 C C . LYS A 1 529 ? 2.398 -52.969 -21.547 1 95.06 529 LYS A C 1
ATOM 4183 O O . LYS A 1 529 ? 1.351 -53.406 -21.078 1 95.06 529 LYS A O 1
ATOM 4188 N N . LYS A 1 530 ? 3.168 -53.625 -22.375 1 94.31 530 LYS A N 1
ATOM 4189 C CA . LYS A 1 530 ? 2.734 -54.938 -22.859 1 94.31 530 LYS A CA 1
ATOM 4190 C C . LYS A 1 530 ? 2.793 -56 -21.766 1 94.31 530 LYS A C 1
ATOM 4192 O O . LYS A 1 530 ? 1.932 -56.875 -21.703 1 94.31 530 LYS A O 1
ATOM 4197 N N . GLN A 1 531 ? 3.822 -55.906 -21.016 1 93.5 531 GLN A N 1
ATOM 4198 C CA . GLN A 1 531 ? 3.998 -56.812 -19.891 1 93.5 531 GLN A CA 1
ATOM 4199 C C . GLN A 1 531 ? 4.488 -56.062 -18.641 1 93.5 531 GLN A C 1
ATOM 4201 O O . GLN A 1 531 ? 5.27 -55.125 -18.75 1 93.5 531 GLN A O 1
ATOM 4206 N N . LEU A 1 532 ? 3.883 -56.5 -17.531 1 95.19 532 LEU A N 1
ATOM 4207 C CA . LEU A 1 532 ? 4.32 -55.969 -16.25 1 95.19 532 LEU A CA 1
ATOM 4208 C C . LEU A 1 532 ? 5.035 -57.031 -15.43 1 95.19 532 LEU A C 1
ATOM 4210 O O . LEU A 1 532 ? 4.703 -58.219 -15.516 1 95.19 532 LEU A O 1
ATOM 4214 N N . SER A 1 533 ? 6.121 -56.594 -14.758 1 96 533 SER A N 1
ATOM 4215 C CA . SER A 1 533 ? 6.723 -57.531 -13.797 1 96 533 SER A CA 1
ATOM 4216 C C . SER A 1 533 ? 5.75 -57.844 -12.672 1 96 533 SER A C 1
ATOM 4218 O O . SER A 1 533 ? 4.723 -57.188 -12.508 1 96 533 SER A O 1
ATOM 4220 N N . GLU A 1 534 ? 6.055 -58.938 -11.953 1 94.62 534 GLU A N 1
ATOM 4221 C CA . GLU A 1 534 ? 5.191 -59.344 -10.852 1 94.62 534 GLU A CA 1
ATOM 4222 C C . GLU A 1 534 ? 5.02 -58.219 -9.828 1 94.62 534 GLU A C 1
ATOM 4224 O O . GLU A 1 534 ? 3.912 -57.969 -9.352 1 94.62 534 GLU A O 1
ATOM 4229 N N . LYS A 1 535 ? 6.102 -57.594 -9.578 1 95.5 535 LYS A N 1
ATOM 4230 C CA . LYS A 1 535 ? 6.074 -56.5 -8.602 1 95.5 535 LYS A CA 1
ATOM 4231 C C . LYS A 1 535 ? 5.273 -55.312 -9.117 1 95.5 535 LYS A C 1
ATOM 4233 O O . LYS A 1 535 ? 4.477 -54.719 -8.383 1 95.5 535 LYS A O 1
ATOM 4238 N N . GLU A 1 536 ? 5.453 -54.938 -10.352 1 95.38 536 GLU A N 1
ATOM 4239 C CA . GLU A 1 536 ? 4.738 -53.844 -10.977 1 95.38 536 GLU A CA 1
ATOM 4240 C C . GLU A 1 536 ? 3.244 -54.125 -11.07 1 95.38 536 GLU A C 1
ATOM 4242 O O . GLU A 1 536 ? 2.42 -53.219 -10.836 1 95.38 536 GLU A O 1
ATOM 4247 N N . ALA A 1 537 ? 2.928 -55.281 -11.414 1 95.62 537 ALA A N 1
ATOM 4248 C CA . ALA A 1 537 ? 1.528 -55.688 -11.57 1 95.62 537 ALA A CA 1
ATOM 4249 C C . ALA A 1 537 ? 0.799 -55.656 -10.227 1 95.62 537 ALA A C 1
ATOM 4251 O O . ALA A 1 537 ? -0.36 -55.219 -10.156 1 95.62 537 ALA A O 1
ATOM 4252 N N . ALA A 1 538 ? 1.478 -56.094 -9.195 1 94.5 538 ALA A N 1
ATOM 4253 C CA . ALA A 1 538 ? 0.89 -56.125 -7.859 1 94.5 538 ALA A CA 1
ATOM 4254 C C . ALA A 1 538 ? 0.579 -54.688 -7.387 1 94.5 538 ALA A C 1
ATOM 4256 O O . ALA A 1 538 ? -0.432 -54.469 -6.719 1 94.5 538 ALA A O 1
ATOM 4257 N N . ALA A 1 539 ? 1.435 -53.812 -7.711 1 94.56 539 ALA A N 1
ATOM 4258 C CA . ALA A 1 539 ? 1.217 -52.438 -7.336 1 94.56 539 ALA A CA 1
ATOM 4259 C C . ALA A 1 539 ? 0.129 -51.781 -8.195 1 94.56 539 ALA A C 1
ATOM 4261 O O . ALA A 1 539 ? -0.688 -51 -7.699 1 94.56 539 ALA A O 1
ATOM 4262 N N . TRP A 1 540 ? 0.098 -52.094 -9.414 1 95.38 540 TRP A N 1
ATOM 4263 C CA . TRP A 1 540 ? -0.798 -51.5 -10.398 1 95.38 540 TRP A CA 1
ATOM 4264 C C . TRP A 1 540 ? -2.246 -51.906 -10.133 1 95.38 540 TRP A C 1
ATOM 4266 O O . TRP A 1 540 ? -3.16 -51.094 -10.297 1 95.38 540 TRP A O 1
ATOM 4276 N N . ILE A 1 541 ? -2.543 -53.094 -9.664 1 92.81 541 ILE A N 1
ATOM 4277 C CA . ILE A 1 541 ? -3.898 -53.594 -9.484 1 92.81 541 ILE A CA 1
ATOM 4278 C C . ILE A 1 541 ? -4.582 -52.844 -8.336 1 92.81 541 ILE A C 1
ATOM 4280 O O . ILE A 1 541 ? -5.812 -52.812 -8.273 1 92.81 541 ILE A O 1
ATOM 4284 N N . ASN A 1 542 ? -3.75 -52.25 -7.477 1 92.38 542 ASN A N 1
ATOM 4285 C CA . ASN A 1 542 ? -4.305 -51.469 -6.367 1 92.38 542 ASN A CA 1
ATOM 4286 C C . ASN A 1 542 ? -5.035 -50.219 -6.855 1 92.38 542 ASN A C 1
ATOM 4288 O O . ASN A 1 542 ? -5.867 -49.688 -6.141 1 92.38 542 ASN A O 1
ATOM 4292 N N . ASP A 1 543 ? -4.758 -49.75 -8.047 1 93.5 543 ASP A N 1
ATOM 4293 C CA . ASP A 1 543 ? -5.375 -48.562 -8.625 1 93.5 543 ASP A CA 1
ATOM 4294 C C . ASP A 1 543 ? -6.734 -48.906 -9.242 1 93.5 543 ASP A C 1
ATOM 4296 O O . ASP A 1 543 ? -7.523 -48 -9.531 1 93.5 543 ASP A O 1
ATOM 4300 N N . LEU A 1 544 ? -6.973 -50.219 -9.375 1 90.94 544 LEU A N 1
ATOM 4301 C CA . LEU A 1 544 ? -8.195 -50.625 -10.062 1 90.94 544 LEU A CA 1
ATOM 4302 C C . LEU A 1 544 ? -9.398 -50.531 -9.133 1 90.94 544 LEU A C 1
ATOM 4304 O O . LEU A 1 544 ? -10.539 -50.469 -9.594 1 90.94 544 LEU A O 1
ATOM 4308 N N . MET B 1 1 ? 3.32 30.562 24.438 1 61.78 1 MET B N 1
ATOM 4309 C CA . MET B 1 1 ? 2.91 29.172 24.609 1 61.78 1 MET B CA 1
ATOM 4310 C C . MET B 1 1 ? 2.771 28.469 23.25 1 61.78 1 MET B 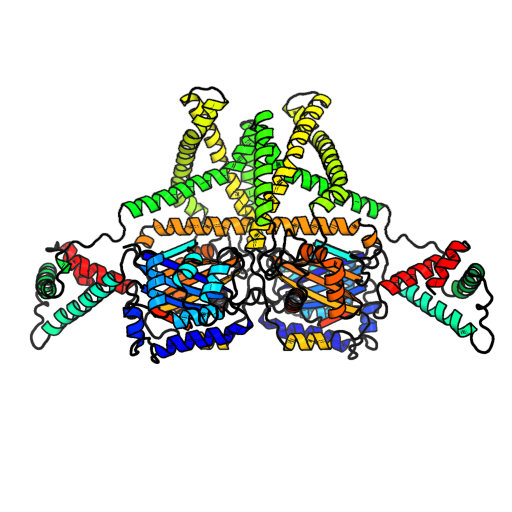C 1
ATOM 4312 O O . MET B 1 1 ? 2.289 29.078 22.297 1 61.78 1 MET B O 1
ATOM 4316 N N . ARG B 1 2 ? 3.301 27.234 23.188 1 82.56 2 ARG B N 1
ATOM 4317 C CA . ARG B 1 2 ? 3.391 26.438 21.969 1 82.56 2 ARG B CA 1
ATOM 4318 C C . ARG B 1 2 ? 2.049 25.797 21.641 1 82.56 2 ARG B C 1
ATOM 4320 O O . ARG B 1 2 ? 1.374 25.25 22.516 1 82.56 2 ARG B O 1
ATOM 4327 N N . GLN B 1 3 ? 1.504 26.125 20.469 1 92.56 3 GLN B N 1
ATOM 4328 C CA . GLN B 1 3 ? 0.382 25.359 19.953 1 92.56 3 GLN B CA 1
ATOM 4329 C C . GLN B 1 3 ? 0.814 23.938 19.578 1 92.56 3 GLN B C 1
ATOM 4331 O O . GLN B 1 3 ? 1.828 23.75 18.906 1 92.56 3 GLN B O 1
ATOM 4336 N N . THR B 1 4 ? 0.055 23.016 20.109 1 95.5 4 THR B N 1
ATOM 4337 C CA . THR B 1 4 ? 0.375 21.609 19.875 1 95.5 4 THR B CA 1
ATOM 4338 C C . THR B 1 4 ? -0.77 20.906 19.156 1 95.5 4 THR B C 1
ATOM 4340 O O . THR B 1 4 ? -1.939 21.109 19.484 1 95.5 4 THR B O 1
ATOM 4343 N N . THR B 1 5 ? -0.448 20.203 18.109 1 96.94 5 THR B N 1
ATOM 4344 C CA . THR B 1 5 ? -1.381 19.359 17.375 1 96.94 5 THR B CA 1
ATOM 4345 C C . THR B 1 5 ? -0.974 17.891 17.469 1 96.94 5 THR B C 1
ATOM 4347 O O . THR B 1 5 ? 0.124 17.516 17.062 1 96.94 5 THR B O 1
ATOM 4350 N N . LEU B 1 6 ? -1.889 17.109 18.062 1 95.62 6 LEU B N 1
ATOM 4351 C CA . LEU B 1 6 ? -1.624 15.688 18.219 1 95.62 6 LEU B CA 1
ATOM 4352 C C . LEU B 1 6 ? -2.883 14.867 17.969 1 95.62 6 LEU B C 1
ATOM 4354 O O . LEU B 1 6 ? -3.986 15.414 17.906 1 95.62 6 LEU B O 1
ATOM 4358 N N . SER B 1 7 ? -2.656 13.594 17.75 1 97.62 7 SER B N 1
ATOM 4359 C CA . SER B 1 7 ? -3.766 12.648 17.656 1 97.62 7 SER B CA 1
ATOM 4360 C C . SER B 1 7 ? -3.396 11.305 18.281 1 97.62 7 SER B C 1
ATOM 4362 O O . SER B 1 7 ? -2.215 10.984 18.406 1 97.62 7 SER B O 1
ATOM 4364 N N . VAL B 1 8 ? -4.367 10.664 18.781 1 98.12 8 VAL B N 1
ATOM 4365 C CA . VAL B 1 8 ? -4.266 9.266 19.188 1 98.12 8 VAL B CA 1
ATOM 4366 C C . VAL B 1 8 ? -5.172 8.406 18.312 1 98.12 8 VAL B C 1
ATOM 4368 O O . VAL B 1 8 ? -6.359 8.711 18.141 1 98.12 8 VAL B O 1
ATOM 4371 N N . ALA B 1 9 ? -4.621 7.418 17.703 1 98.25 9 ALA B N 1
ATOM 4372 C CA . ALA B 1 9 ? -5.379 6.5 16.859 1 98.25 9 ALA B CA 1
ATOM 4373 C C . ALA B 1 9 ? -5.301 5.074 17.406 1 98.25 9 ALA B C 1
ATOM 4375 O O . ALA B 1 9 ? -4.211 4.508 17.531 1 98.25 9 ALA B O 1
ATOM 4376 N N . LEU B 1 10 ? -6.469 4.539 17.688 1 98.31 10 LEU B N 1
ATOM 4377 C CA . LEU B 1 10 ? -6.535 3.213 18.297 1 98.31 10 LEU B CA 1
ATOM 4378 C C . LEU B 1 10 ? -7.441 2.291 17.484 1 98.31 10 LEU B C 1
ATOM 4380 O O . LEU B 1 10 ? -8.523 2.697 17.062 1 98.31 10 LEU B O 1
ATOM 4384 N N . GLU B 1 11 ? -7.027 1.099 17.281 1 97.75 11 GLU B N 1
ATOM 4385 C CA . GLU B 1 11 ? -7.887 0.123 16.609 1 97.75 11 GLU B CA 1
ATOM 4386 C C . GLU B 1 11 ? -9.047 -0.296 17.516 1 97.75 11 GLU B C 1
ATOM 4388 O O . GLU B 1 11 ? -8.859 -0.48 18.719 1 97.75 11 GLU B O 1
ATOM 4393 N N . VAL B 1 12 ? -10.156 -0.438 16.953 1 98.5 12 VAL B N 1
ATOM 4394 C CA . VAL B 1 12 ? -11.375 -0.768 17.672 1 98.5 12 VAL B CA 1
ATOM 4395 C C . VAL B 1 12 ? -11.758 -2.225 17.422 1 98.5 12 VAL B C 1
ATOM 4397 O O . VAL B 1 12 ? -11.578 -2.732 16.312 1 98.5 12 VAL B O 1
ATOM 4400 N N . LYS B 1 13 ? -12.18 -2.904 18.484 1 97.5 13 LYS B N 1
ATOM 4401 C CA . LYS B 1 13 ? -12.789 -4.215 18.266 1 97.5 13 LYS B CA 1
ATOM 4402 C C . LYS B 1 13 ? -13.977 -4.117 17.312 1 97.5 13 LYS B C 1
ATOM 4404 O O . LYS B 1 13 ? -14.914 -3.352 17.562 1 97.5 13 LYS B O 1
ATOM 4409 N N . PRO B 1 14 ? -13.922 -4.898 16.297 1 96.12 14 PRO B N 1
ATOM 4410 C CA . PRO B 1 14 ? -14.984 -4.758 15.297 1 96.12 14 PRO B CA 1
ATOM 4411 C C . PRO B 1 14 ? -16.391 -4.895 15.891 1 96.12 14 PRO B C 1
ATOM 4413 O O . PRO B 1 14 ? -17.297 -4.168 15.492 1 96.12 14 PRO B O 1
ATOM 4416 N N . GLU B 1 15 ? -16.562 -5.754 16.828 1 95.25 15 GLU B N 1
ATOM 4417 C CA . GLU B 1 15 ? -17.875 -5.977 17.438 1 95.25 15 GLU B CA 1
ATOM 4418 C C . GLU B 1 15 ? -18.297 -4.777 18.281 1 95.25 15 GLU B C 1
ATOM 4420 O O . GLU B 1 15 ? -19.484 -4.637 18.609 1 95.25 15 GLU B O 1
ATOM 4425 N N . SER B 1 16 ? -17.375 -3.918 18.594 1 97.5 16 SER B N 1
ATOM 4426 C CA . SER B 1 16 ? -17.672 -2.799 19.484 1 97.5 16 SER B CA 1
ATOM 4427 C C . SER B 1 16 ? -17.875 -1.506 18.688 1 97.5 16 SER B C 1
ATOM 4429 O O . SER B 1 16 ? -18.047 -0.438 19.281 1 97.5 16 SER B O 1
ATOM 4431 N N . PHE B 1 17 ? -17.797 -1.549 17.406 1 96.75 17 PHE B N 1
ATOM 4432 C CA . PHE B 1 17 ? -17.859 -0.35 16.578 1 96.75 17 PHE B CA 1
ATOM 4433 C C . PHE B 1 17 ? -19.141 0.432 16.859 1 96.75 17 PHE B C 1
ATOM 4435 O O . PHE B 1 17 ? -19.094 1.634 17.125 1 96.75 17 PHE B O 1
ATOM 4442 N N . ASP B 1 18 ? -20.281 -0.234 16.812 1 96.06 18 ASP B N 1
ATOM 4443 C CA . ASP B 1 18 ? -21.578 0.43 17 1 96.06 18 ASP B CA 1
ATOM 4444 C C . ASP B 1 18 ? -21.719 0.946 18.438 1 96.06 18 ASP B C 1
ATOM 4446 O O . ASP B 1 18 ? -22.25 2.041 18.656 1 96.06 18 ASP B O 1
ATOM 4450 N N . HIS B 1 19 ? -21.281 0.14 19.312 1 98 19 HIS B N 1
ATOM 4451 C CA . HIS B 1 19 ? -21.359 0.539 20.703 1 98 19 HIS B CA 1
ATOM 4452 C C . HIS B 1 19 ? -20.516 1.789 20.969 1 98 19 HIS B C 1
ATOM 4454 O O . HIS B 1 19 ? -20.984 2.727 21.625 1 98 19 HIS B O 1
ATOM 4460 N N . LEU B 1 20 ? -19.297 1.798 20.5 1 98.19 20 LEU B N 1
ATOM 4461 C CA . LEU B 1 20 ? -18.422 2.955 20.672 1 98.19 20 LEU B CA 1
ATOM 4462 C C . LEU B 1 20 ? -19.031 4.191 20.031 1 98.19 20 LEU B C 1
ATOM 4464 O O . LEU B 1 20 ? -19 5.285 20.594 1 98.19 20 LEU B O 1
ATOM 4468 N N . SER B 1 21 ? -19.578 4.051 18.828 1 96.88 21 SER B N 1
ATOM 4469 C CA . SER B 1 21 ? -20.25 5.156 18.141 1 96.88 21 SER B CA 1
ATOM 4470 C C . SER B 1 21 ? -21.375 5.727 19 1 96.88 21 SER B C 1
ATOM 4472 O O . SER B 1 21 ? -21.531 6.945 19.078 1 96.88 21 SER B O 1
ATOM 4474 N N . GLY B 1 22 ? -22.125 4.84 19.594 1 96 22 GLY B N 1
ATOM 4475 C CA . GLY B 1 22 ? -23.188 5.273 20.484 1 96 22 GLY B CA 1
ATOM 4476 C C . GLY B 1 22 ? -22.688 6.02 21.703 1 96 22 GLY B C 1
ATOM 4477 O O . GLY B 1 22 ? -23.312 6.996 22.141 1 96 22 GLY B O 1
ATOM 4478 N N . LEU B 1 23 ? -21.594 5.555 22.25 1 96.75 23 LEU B N 1
ATOM 4479 C CA . LEU B 1 23 ? -21 6.211 23.406 1 96.75 23 LEU B CA 1
ATOM 4480 C C . LEU B 1 23 ? -20.562 7.629 23.078 1 96.75 23 LEU B C 1
ATOM 4482 O O . LEU B 1 23 ? -20.719 8.547 23.875 1 96.75 23 LEU B O 1
ATOM 4486 N N . LEU B 1 24 ? -19.984 7.82 21.922 1 95.06 24 LEU B N 1
ATOM 4487 C CA . LEU B 1 24 ? -19.547 9.141 21.5 1 95.06 24 LEU B CA 1
ATOM 4488 C C . LEU B 1 24 ? -20.734 10.078 21.297 1 95.06 24 LEU B C 1
ATOM 4490 O O . LEU B 1 24 ? -20.688 11.242 21.688 1 95.06 24 LEU B O 1
ATOM 4494 N N . ASP B 1 25 ? -21.766 9.555 20.703 1 91.88 25 ASP B N 1
ATOM 4495 C CA . ASP B 1 25 ? -22.984 10.344 20.516 1 91.88 25 ASP B CA 1
ATOM 4496 C C . ASP B 1 25 ? -23.594 10.734 21.859 1 91.88 25 ASP B C 1
ATOM 4498 O O . ASP B 1 25 ? -24.094 11.852 22 1 91.88 25 ASP B O 1
ATOM 4502 N N . ALA B 1 26 ? -23.562 9.789 22.75 1 90.88 26 ALA B N 1
ATOM 4503 C CA . ALA B 1 26 ? -24.109 10.062 24.078 1 90.88 26 ALA B CA 1
ATOM 4504 C C . ALA B 1 26 ? -23.328 11.18 24.766 1 90.88 26 ALA B C 1
ATOM 4506 O O . ALA B 1 26 ? -23.906 12.008 25.469 1 90.88 26 ALA B O 1
ATOM 4507 N N . LEU B 1 27 ? -22.031 11.109 24.609 1 88.88 27 LEU B N 1
ATOM 4508 C CA . LEU B 1 27 ? -21.219 12.18 25.172 1 88.88 27 LEU B CA 1
ATOM 4509 C C . LEU B 1 27 ? -21.578 13.523 24.547 1 88.88 27 LEU B C 1
ATOM 4511 O O . LEU B 1 27 ? -21.672 14.531 25.25 1 88.88 27 LEU B O 1
ATOM 4515 N N . ARG B 1 28 ? -21.734 13.555 23.281 1 85.5 28 ARG B N 1
ATOM 4516 C CA . ARG B 1 28 ? -22.141 14.773 22.578 1 85.5 28 ARG B CA 1
ATOM 4517 C C . ARG B 1 28 ? -23.484 15.273 23.078 1 85.5 28 ARG B C 1
ATOM 4519 O O . ARG B 1 28 ? -23.672 16.469 23.281 1 85.5 28 ARG B O 1
ATOM 4526 N N . ASP B 1 29 ? -24.422 14.367 23.203 1 81.88 29 ASP B N 1
ATOM 4527 C CA . ASP B 1 29 ? -25.781 14.727 23.562 1 81.88 29 ASP B CA 1
ATOM 4528 C C . ASP B 1 29 ? -25.844 15.305 24.984 1 81.88 29 ASP B C 1
ATOM 4530 O O . ASP B 1 29 ? -26.719 16.109 25.297 1 81.88 29 ASP B O 1
ATOM 4534 N N . ARG B 1 30 ? -25.031 14.719 25.75 1 78 30 ARG B N 1
ATOM 4535 C CA . ARG B 1 30 ? -24.969 15.289 27.094 1 78 30 ARG B CA 1
ATOM 4536 C C . ARG B 1 30 ? -24.453 16.719 27.062 1 78 30 ARG B C 1
ATOM 4538 O O . ARG B 1 30 ? -24.719 17.5 27.984 1 78 30 ARG B O 1
ATOM 4545 N N . ARG B 1 31 ? -23.766 16.922 26.188 1 64.19 31 ARG B N 1
ATOM 4546 C CA . ARG B 1 31 ? -23.25 18.281 26.016 1 64.19 31 ARG B CA 1
ATOM 4547 C C . ARG B 1 31 ? -24.359 19.234 25.594 1 64.19 31 ARG B C 1
ATOM 4549 O O . ARG B 1 31 ? -24.594 20.25 26.25 1 64.19 31 ARG B O 1
ATOM 4556 N N . SER B 1 32 ? -24.719 19.328 24.312 1 57.31 32 SER B N 1
ATOM 4557 C CA . SER B 1 32 ? -25.812 20.203 23.891 1 57.31 32 SER B CA 1
ATOM 4558 C C . SER B 1 32 ? -26.688 19.531 22.828 1 57.31 32 SER B C 1
ATOM 4560 O O . SER B 1 32 ? -26.172 18.812 21.969 1 57.31 32 SER B O 1
ATOM 4562 N N . GLN B 1 33 ? -27.953 19.297 23.25 1 51.97 33 GLN B N 1
ATOM 4563 C CA . GLN B 1 33 ? -28.906 18.859 22.234 1 51.97 33 GLN B CA 1
ATOM 4564 C C . GLN B 1 33 ? -28.938 19.844 21.047 1 51.97 33 GLN B C 1
ATOM 4566 O O . GLN B 1 33 ? -29.531 19.547 20.016 1 51.97 33 GLN B O 1
ATOM 4571 N N . ASP B 1 34 ? -28.312 21.062 21.312 1 51.09 34 ASP B N 1
ATOM 4572 C CA . ASP B 1 34 ? -28.297 22.078 20.266 1 51.09 34 ASP B CA 1
ATOM 4573 C C . ASP B 1 34 ? -27.125 21.844 19.297 1 51.09 34 ASP B C 1
ATOM 4575 O O . ASP B 1 34 ? -25.969 21.891 19.703 1 51.09 34 ASP B O 1
ATOM 4579 N N . PRO B 1 35 ? -27.484 21.297 18.25 1 50.03 35 PRO B N 1
ATOM 4580 C CA . PRO B 1 35 ? -26.453 20.938 17.281 1 50.03 35 PRO B CA 1
ATOM 4581 C C . PRO B 1 35 ? -25.422 22.047 17.094 1 50.03 35 PRO B C 1
ATOM 4583 O O . PRO B 1 35 ? -24.328 21.781 16.562 1 50.03 35 PRO B O 1
ATOM 4586 N N . SER B 1 36 ? -25.891 23.344 17.344 1 46.22 36 SER B N 1
ATOM 4587 C CA . SER B 1 36 ? -24.984 24.484 17.234 1 46.22 36 SER B CA 1
ATOM 4588 C C . SER B 1 36 ? -23.969 24.484 18.375 1 46.22 36 SER B C 1
ATOM 4590 O O . SER B 1 36 ? -23 25.25 18.344 1 46.22 36 SER B O 1
ATOM 4592 N N . GLY B 1 37 ? -23.766 23.453 19.25 1 47.72 37 GLY B N 1
ATOM 4593 C CA . GLY B 1 37 ? -22.828 23.312 20.359 1 47.72 37 GLY B CA 1
ATOM 4594 C C . GLY B 1 37 ? -23.078 24.312 21.469 1 47.72 37 GLY B C 1
ATOM 4595 O O . GLY B 1 37 ? -22.25 24.484 22.359 1 47.72 37 GLY B O 1
ATOM 4596 N N . GLY B 1 38 ? -23.984 25.406 21.484 1 44.22 38 GLY B N 1
ATOM 4597 C CA . GLY B 1 38 ? -24.016 26.609 22.297 1 44.22 38 GLY B CA 1
ATOM 4598 C C . GLY B 1 38 ? -24.531 26.359 23.703 1 44.22 38 GLY B C 1
ATOM 4599 O O . GLY B 1 38 ? -24.047 26.969 24.656 1 44.22 38 GLY B O 1
ATOM 4600 N N . LYS B 1 39 ? -25.703 25.938 24.031 1 44.88 39 LYS B N 1
ATOM 4601 C CA . LYS B 1 39 ? -26.359 26.203 25.312 1 44.88 39 LYS B CA 1
ATOM 4602 C C . LYS B 1 39 ? -26.156 25.047 26.281 1 44.88 39 LYS B C 1
ATOM 4604 O O . LYS B 1 39 ? -26.594 25.125 27.438 1 44.88 39 LYS B O 1
ATOM 4609 N N . GLY B 1 40 ? -25.422 23.984 25.984 1 44.41 40 GLY B N 1
ATOM 4610 C CA . GLY B 1 40 ? -25.453 22.906 26.969 1 44.41 40 GLY B CA 1
ATOM 4611 C C . GLY B 1 40 ? -24.203 22.828 27.828 1 44.41 40 GLY B C 1
ATOM 4612 O O . GLY B 1 40 ? -23.312 23.672 27.688 1 44.41 40 GLY B O 1
ATOM 4613 N N . PRO B 1 41 ? -24.375 21.906 28.891 1 43.66 41 PRO B N 1
ATOM 4614 C CA . PRO B 1 41 ? -23.375 21.703 29.938 1 43.66 41 PRO B CA 1
ATOM 4615 C C . PRO B 1 41 ? -21.953 21.609 29.391 1 43.66 41 PRO B C 1
ATOM 4617 O O . PRO B 1 41 ? -21 21.547 30.156 1 43.66 41 PRO B O 1
ATOM 4620 N N . PHE B 1 42 ? -21.672 21.203 28.297 1 46.84 42 PHE B N 1
ATOM 4621 C CA . PHE B 1 42 ? -20.281 21.109 27.891 1 46.84 42 PHE B CA 1
ATOM 4622 C C . PHE B 1 42 ? -19.625 22.484 27.859 1 46.84 42 PHE B C 1
ATOM 4624 O O . PHE B 1 42 ? -18.422 22.594 27.641 1 46.84 42 PHE B O 1
ATOM 4631 N N . ALA B 1 43 ? -20.5 23.484 27.922 1 47.62 43 ALA B N 1
ATOM 4632 C CA . ALA B 1 43 ? -19.844 24.734 28.328 1 47.62 43 ALA B CA 1
ATOM 4633 C C . ALA B 1 43 ? -18.875 24.5 29.484 1 47.62 43 ALA B C 1
ATOM 4635 O O . ALA B 1 43 ? -17.812 25.109 29.547 1 47.62 43 ALA B O 1
ATOM 4636 N N . ASP B 1 44 ? -19.297 23.5 30.234 1 50.16 44 ASP B N 1
ATOM 4637 C CA . ASP B 1 44 ? -18.5 23.172 31.406 1 50.16 44 ASP B CA 1
ATOM 4638 C C . ASP B 1 44 ? -17.281 22.328 31.031 1 50.16 44 ASP B C 1
ATOM 4640 O O . ASP B 1 44 ? -16.344 22.203 31.797 1 50.16 44 ASP B O 1
ATOM 4644 N N . PHE B 1 45 ? -17.375 21.516 30 1 55.25 45 PHE B N 1
ATOM 4645 C CA . PHE B 1 45 ? -16.219 20.734 29.609 1 55.25 45 PHE B CA 1
ATOM 4646 C C . PHE B 1 45 ? -15.008 21.625 29.375 1 55.25 45 PHE B C 1
ATOM 4648 O O . PHE B 1 45 ? -13.883 21.281 29.75 1 55.25 45 PHE B O 1
ATOM 4655 N N . LEU B 1 46 ? -15.359 22.953 28.828 1 53.62 46 LEU B N 1
ATOM 4656 C CA . LEU B 1 46 ? -14.352 23.938 28.438 1 53.62 46 LEU B CA 1
ATOM 4657 C C . LEU B 1 46 ? -13.664 24.516 29.672 1 53.62 46 LEU B C 1
ATOM 4659 O O . LEU B 1 46 ? -12.477 24.859 29.625 1 53.62 46 LEU B O 1
ATOM 4663 N N . THR B 1 47 ? -14.508 24.5 30.625 1 59.41 47 THR B N 1
ATOM 4664 C CA . THR B 1 47 ? -13.891 25.094 31.812 1 59.41 47 THR B CA 1
ATOM 4665 C C . THR B 1 47 ? -12.898 24.141 32.469 1 59.41 47 THR B C 1
ATOM 4667 O O . THR B 1 47 ? -11.961 24.562 33.125 1 59.41 47 THR B O 1
ATOM 4670 N N . THR B 1 48 ? -13.055 22.922 31.875 1 66.5 48 THR B N 1
ATOM 4671 C CA . THR B 1 48 ? -12.211 21.969 32.562 1 66.5 48 THR B CA 1
ATOM 4672 C C . THR B 1 48 ? -10.969 21.641 31.75 1 66.5 48 THR B C 1
ATOM 4674 O O . THR B 1 48 ? -9.992 21.109 32.281 1 66.5 48 THR B O 1
ATOM 4677 N N . VAL B 1 49 ? -10.961 21.953 30.453 1 78.38 49 VAL B N 1
ATOM 4678 C CA . VAL B 1 49 ? -9.734 21.781 29.672 1 78.38 49 VAL B CA 1
ATOM 4679 C C . VAL B 1 49 ? -9.32 23.109 29.047 1 78.38 49 VAL B C 1
ATOM 4681 O O . VAL B 1 49 ? -9.414 23.281 27.828 1 78.38 49 VAL B O 1
ATOM 4684 N N . PRO B 1 50 ? -8.766 23.891 29.781 1 77.31 50 PRO B N 1
ATOM 4685 C CA . PRO B 1 50 ? -8.602 25.297 29.375 1 77.31 50 PRO B CA 1
ATOM 4686 C C . PRO B 1 50 ? -7.621 25.469 28.219 1 77.31 50 PRO B C 1
ATOM 4688 O O . PRO B 1 50 ? -7.629 26.5 27.547 1 77.31 50 PRO B O 1
ATOM 4691 N N . ALA B 1 51 ? -6.898 24.516 27.859 1 84.5 51 ALA B N 1
ATOM 4692 C CA . ALA B 1 51 ? -5.859 24.719 26.859 1 84.5 51 ALA B CA 1
ATOM 4693 C C . ALA B 1 51 ? -6.34 24.297 25.469 1 84.5 51 ALA B C 1
ATOM 4695 O O . ALA B 1 51 ? -5.68 24.562 24.469 1 84.5 51 ALA B O 1
ATOM 4696 N N . VAL B 1 52 ? -7.57 23.859 25.359 1 92.19 52 VAL B N 1
ATOM 4697 C CA . VAL B 1 52 ? -7.957 23.172 24.141 1 92.19 52 VAL B CA 1
ATOM 4698 C C . VAL B 1 52 ? -8.562 24.172 23.141 1 92.19 52 VAL B C 1
ATOM 4700 O O . VAL B 1 52 ? -9.391 25 23.531 1 92.19 52 VAL B O 1
ATOM 4703 N N . HIS B 1 53 ? -8.016 24.203 21.922 1 94.69 53 HIS B N 1
ATOM 4704 C CA . HIS B 1 53 ? -8.625 24.938 20.828 1 94.69 53 HIS B CA 1
ATOM 4705 C C . HIS B 1 53 ? -9.742 24.125 20.172 1 94.69 53 HIS B C 1
ATOM 4707 O O . HIS B 1 53 ? -10.891 24.578 20.109 1 94.69 53 HIS B O 1
ATOM 4713 N N . PHE B 1 54 ? -9.383 22.984 19.719 1 94.69 54 PHE B N 1
ATOM 4714 C CA . PHE B 1 54 ? -10.289 22.047 19.062 1 94.69 54 PHE B CA 1
ATOM 4715 C C . PHE B 1 54 ? -10.047 20.625 19.547 1 94.69 54 PHE B C 1
ATOM 4717 O O . PHE B 1 54 ? -8.898 20.234 19.781 1 94.69 54 PHE B O 1
ATOM 4724 N N . LEU B 1 55 ? -11.086 19.891 19.703 1 93.94 55 LEU B N 1
ATOM 4725 C CA . LEU B 1 55 ? -11.047 18.469 20.062 1 93.94 55 LEU B CA 1
ATOM 4726 C C . LEU B 1 55 ? -12.117 17.688 19.312 1 93.94 55 LEU B C 1
ATOM 4728 O O . LEU B 1 55 ? -13.258 18.156 19.188 1 93.94 55 LEU B O 1
ATOM 4732 N N . SER B 1 56 ? -11.719 16.609 18.766 1 95.56 56 SER B N 1
ATOM 4733 C CA . SER B 1 56 ? -12.719 15.781 18.094 1 95.56 56 SER B CA 1
ATOM 4734 C C . SER B 1 56 ? -12.508 14.305 18.422 1 95.56 56 SER B C 1
ATOM 4736 O O . SER B 1 56 ? -11.383 13.875 18.672 1 95.56 56 SER B O 1
ATOM 4738 N N . LEU B 1 57 ? -13.578 13.586 18.5 1 95.81 57 LEU B N 1
ATOM 4739 C CA . LEU B 1 57 ? -13.617 12.133 18.625 1 95.81 57 LEU B CA 1
ATOM 4740 C C . LEU B 1 57 ? -14.359 11.516 17.438 1 95.81 57 LEU B C 1
ATOM 4742 O O . LEU B 1 57 ? -15.523 11.844 17.203 1 95.81 57 LEU B O 1
ATOM 4746 N N . SER B 1 58 ? -13.641 10.703 16.75 1 97 58 SER B N 1
ATOM 4747 C CA . SER B 1 58 ? -14.219 10.078 15.562 1 97 58 SER B CA 1
ATOM 4748 C C . SER B 1 58 ? -13.898 8.586 15.508 1 97 58 SER B C 1
ATOM 4750 O O . SER B 1 58 ? -12.914 8.141 16.094 1 97 58 SER B O 1
ATOM 4752 N N . VAL B 1 59 ? -14.773 7.883 14.883 1 97.75 59 VAL B N 1
ATOM 4753 C CA . VAL B 1 59 ? -14.531 6.465 14.633 1 97.75 59 VAL B CA 1
ATOM 4754 C C . VAL B 1 59 ? -14.711 6.16 13.148 1 97.75 59 VAL B C 1
ATOM 4756 O O . VAL B 1 59 ? -15.742 6.484 12.562 1 97.75 59 VAL B O 1
ATOM 4759 N N . PHE B 1 60 ? -13.711 5.57 12.594 1 97 60 PHE B N 1
ATOM 4760 C CA . PHE B 1 60 ? -13.734 5.172 11.195 1 97 60 PHE B CA 1
ATOM 4761 C C . PHE B 1 60 ? -14.086 3.695 11.055 1 97 60 PHE B C 1
ATOM 4763 O O . PHE B 1 60 ? -13.508 2.848 11.734 1 97 60 PHE B O 1
ATOM 4770 N N . PRO B 1 61 ? -15.055 3.271 10.312 1 91.25 61 PRO B N 1
ATOM 4771 C CA . PRO B 1 61 ? -15.516 1.883 10.227 1 91.25 61 PRO B CA 1
ATOM 4772 C C . PRO B 1 61 ? -14.453 0.945 9.656 1 91.25 61 PRO B C 1
ATOM 4774 O O . PRO B 1 61 ? -14.391 -0.226 10.031 1 91.25 61 PRO B O 1
ATOM 4777 N N . GLY B 1 62 ? -13.664 1.195 8.859 1 87.31 62 GLY B N 1
ATOM 4778 C CA . GLY B 1 62 ? -12.68 0.331 8.227 1 87.31 62 GLY B CA 1
ATOM 4779 C C . GLY B 1 62 ? -13.289 -0.649 7.246 1 87.31 62 GLY B C 1
ATOM 4780 O O . GLY B 1 62 ? -14.492 -0.928 7.301 1 87.31 62 GLY B O 1
ATOM 4781 N N . PHE B 1 63 ? -12.57 -1.225 6.367 1 91.62 63 PHE B N 1
ATOM 4782 C CA . PHE B 1 63 ? -12.938 -2.281 5.43 1 91.62 63 PHE B CA 1
ATOM 4783 C C . PHE B 1 63 ? -11.836 -3.336 5.348 1 91.62 63 PHE B C 1
ATOM 4785 O O . PHE B 1 63 ? -11.977 -4.43 5.895 1 91.62 63 PHE B O 1
ATOM 4792 N N . ASP B 1 64 ? -10.672 -2.947 4.93 1 93.75 64 ASP B N 1
ATOM 4793 C CA . ASP B 1 64 ? -9.539 -3.861 4.91 1 93.75 64 ASP B CA 1
ATOM 4794 C C . ASP B 1 64 ? -8.734 -3.775 6.207 1 93.75 64 ASP B C 1
ATOM 4796 O O . ASP B 1 64 ? -7.781 -4.527 6.402 1 93.75 64 ASP B O 1
ATOM 4800 N N . TYR B 1 65 ? -9.086 -2.887 7.043 1 96.56 65 TYR B N 1
ATOM 4801 C CA . TYR B 1 65 ? -8.594 -2.734 8.406 1 96.56 65 TYR B CA 1
ATOM 4802 C C . TYR B 1 65 ? -9.742 -2.756 9.406 1 96.56 65 TYR B C 1
ATOM 4804 O O . TYR B 1 65 ? -10.906 -2.559 9.031 1 96.56 65 TYR B O 1
ATOM 4812 N N . ASP B 1 66 ? -9.391 -3.041 10.625 1 97.25 66 ASP B N 1
ATOM 4813 C CA . ASP B 1 66 ? -10.398 -2.871 11.672 1 97.25 66 ASP B CA 1
ATOM 4814 C C . ASP B 1 66 ? -10.703 -1.395 11.906 1 97.25 66 ASP B C 1
ATOM 4816 O O . ASP B 1 66 ? -9.938 -0.522 11.492 1 97.25 66 ASP B O 1
ATOM 4820 N N . PRO B 1 67 ? -11.883 -1.14 12.516 1 97.5 67 PRO B N 1
ATOM 4821 C CA . PRO B 1 67 ? -12.234 0.263 12.742 1 97.5 67 PRO B CA 1
ATOM 4822 C C . PRO B 1 67 ? -11.18 1.016 13.547 1 97.5 67 PRO B C 1
ATOM 4824 O O . PRO B 1 67 ? -10.375 0.396 14.25 1 97.5 67 PRO B O 1
ATOM 4827 N N . LEU B 1 68 ? -11.172 2.301 13.391 1 98.12 68 LEU B N 1
ATOM 4828 C CA . LEU B 1 68 ? -10.156 3.154 14.008 1 98.12 68 LEU B CA 1
ATOM 4829 C C . LEU B 1 68 ? -10.812 4.266 14.82 1 98.12 68 LEU B C 1
ATOM 4831 O O . LEU B 1 68 ? -11.625 5.031 14.297 1 98.12 68 LEU B O 1
ATOM 4835 N N . PHE B 1 69 ? -10.547 4.297 16.109 1 98.56 69 PHE B N 1
ATOM 4836 C CA . PHE B 1 69 ? -10.953 5.387 17 1 98.56 69 PHE B CA 1
ATOM 4837 C C . PHE B 1 69 ? -9.859 6.445 17.094 1 98.56 69 PHE B C 1
ATOM 4839 O O . PHE B 1 69 ? -8.711 6.133 17.406 1 98.56 69 PHE B O 1
ATOM 4846 N N . VAL B 1 70 ? -10.211 7.715 16.844 1 98.62 70 VAL B N 1
ATOM 4847 C CA . VAL B 1 70 ? -9.195 8.758 16.812 1 98.62 70 VAL B CA 1
ATOM 4848 C C . VAL B 1 70 ? -9.609 9.898 17.734 1 98.62 70 VAL B C 1
ATOM 4850 O O . VAL B 1 70 ? -10.742 10.383 17.672 1 98.62 70 VAL B O 1
ATOM 4853 N N . ILE B 1 71 ? -8.727 10.266 18.531 1 97.44 71 ILE B N 1
ATOM 4854 C CA . ILE B 1 71 ? -8.812 11.508 19.312 1 97.44 71 ILE B CA 1
ATOM 4855 C C . ILE B 1 71 ? -7.918 12.57 18.688 1 97.44 71 ILE B C 1
ATOM 4857 O O . ILE B 1 71 ? -6.695 12.422 18.656 1 97.44 71 ILE B O 1
ATOM 4861 N N . GLU B 1 72 ? -8.469 13.555 18.141 1 97.56 72 GLU B N 1
ATOM 4862 C CA . GLU B 1 72 ? -7.719 14.703 17.656 1 97.56 72 GLU B CA 1
ATOM 4863 C C . GLU B 1 72 ? -7.691 15.828 18.703 1 97.56 72 GLU B C 1
ATOM 4865 O O . GLU B 1 72 ? -8.734 16.234 19.203 1 97.56 72 GLU B O 1
ATOM 4870 N N . ALA B 1 73 ? -6.543 16.359 18.938 1 95.75 73 ALA B N 1
ATOM 4871 C CA . ALA B 1 73 ? -6.422 17.406 19.953 1 95.75 73 ALA B CA 1
ATOM 4872 C C . ALA B 1 73 ? -5.523 18.547 19.453 1 95.75 73 ALA B C 1
ATOM 4874 O O . ALA B 1 73 ? -4.395 18.297 19.031 1 95.75 73 ALA B O 1
ATOM 4875 N N . ASN B 1 74 ? -6.027 19.672 19.453 1 96.69 74 ASN B N 1
ATOM 4876 C CA . ASN B 1 74 ? -5.316 20.922 19.234 1 96.69 74 ASN B CA 1
ATOM 4877 C C . ASN B 1 74 ? -5.355 21.812 20.453 1 96.69 74 ASN B C 1
ATOM 4879 O O . ASN B 1 74 ? -6.43 22.266 20.875 1 96.69 74 ASN B O 1
ATOM 4883 N N . PHE B 1 75 ? -4.234 22.125 21.062 1 95.44 75 PHE B N 1
ATOM 4884 C CA . PHE B 1 75 ? -4.238 22.797 22.344 1 95.44 75 PHE B CA 1
ATOM 4885 C C . PHE B 1 75 ? -2.938 23.562 22.562 1 95.44 75 PHE B C 1
ATOM 4887 O O . PHE B 1 75 ? -2 23.438 21.781 1 95.44 75 PHE B O 1
ATOM 4894 N N . ASP B 1 76 ? -2.957 24.328 23.594 1 95.38 76 ASP B N 1
ATOM 4895 C CA . ASP B 1 76 ? -1.759 25.078 23.984 1 95.38 76 ASP B CA 1
ATOM 4896 C C . ASP B 1 76 ? -0.986 24.328 25.078 1 95.38 76 ASP B C 1
ATOM 4898 O O . ASP B 1 76 ? -1.575 23.859 26.047 1 95.38 76 ASP B O 1
ATOM 4902 N N . GLY B 1 77 ? 0.31 24.125 24.875 1 92.69 77 GLY B N 1
ATOM 4903 C CA . GLY B 1 77 ? 1.126 23.547 25.938 1 92.69 77 GLY B CA 1
ATOM 4904 C C . GLY B 1 77 ? 1.664 22.172 25.609 1 92.69 77 GLY B C 1
ATOM 4905 O O . GLY B 1 77 ? 1.649 21.766 24.438 1 92.69 77 GLY B O 1
ATOM 4906 N N . ALA B 1 78 ? 2.191 21.516 26.656 1 91.81 78 ALA B N 1
ATOM 4907 C CA . ALA B 1 78 ? 2.816 20.219 26.5 1 91.81 78 ALA B CA 1
ATOM 4908 C C . ALA B 1 78 ? 1.773 19.094 26.531 1 91.81 78 ALA B C 1
ATOM 4910 O O . ALA B 1 78 ? 0.738 19.234 27.188 1 91.81 78 ALA B O 1
ATOM 4911 N N . PRO B 1 79 ? 2.051 17.984 25.891 1 91.25 79 PRO B N 1
ATOM 4912 C CA . PRO B 1 79 ? 1.093 16.875 25.812 1 91.25 79 PRO B CA 1
ATOM 4913 C C . PRO B 1 79 ? 0.761 16.281 27.172 1 91.25 79 PRO B C 1
ATOM 4915 O O . PRO B 1 79 ? -0.406 16 27.469 1 91.25 79 PRO B O 1
ATOM 4918 N N . GLY B 1 80 ? 1.729 16.078 28.016 1 90.12 80 GLY B N 1
ATOM 4919 C CA . GLY B 1 80 ? 1.514 15.438 29.297 1 90.12 80 GLY B CA 1
ATOM 4920 C C . GLY B 1 80 ? 0.386 16.062 30.094 1 90.12 80 GLY B C 1
ATOM 4921 O O . GLY B 1 80 ? -0.621 15.406 30.375 1 90.12 80 GLY B O 1
ATOM 4922 N N . PRO B 1 81 ? 0.51 17.297 30.422 1 92 81 PRO B N 1
ATOM 4923 C CA . PRO B 1 81 ? -0.531 18 31.188 1 92 81 PRO B CA 1
ATOM 4924 C C . PRO B 1 81 ? -1.88 18 30.469 1 92 81 PRO B C 1
ATOM 4926 O O . PRO B 1 81 ? -2.928 17.953 31.125 1 92 81 PRO B O 1
ATOM 4929 N N . PHE B 1 82 ? -1.895 18.062 29.219 1 93.19 82 PHE B N 1
ATOM 4930 C CA . PHE B 1 82 ? -3.148 18.094 28.484 1 93.19 82 PHE B CA 1
ATOM 4931 C C . PHE B 1 82 ? -3.93 16.797 28.688 1 93.19 82 PHE B C 1
ATOM 4933 O O . PHE B 1 82 ? -5.133 16.828 28.969 1 93.19 82 PHE B O 1
ATOM 4940 N N . TRP B 1 83 ? -3.277 15.695 28.547 1 94.5 83 TRP B N 1
ATOM 4941 C CA . TRP B 1 83 ? -3.973 14.422 28.688 1 94.5 83 TRP B CA 1
ATOM 4942 C C . TRP B 1 83 ? -4.516 14.25 30.094 1 94.5 83 TRP B C 1
ATOM 4944 O O . TRP B 1 83 ? -5.578 13.656 30.297 1 94.5 83 TRP B O 1
ATOM 4954 N N . ALA B 1 84 ? -3.785 14.766 31.062 1 93.44 84 ALA B N 1
ATOM 4955 C CA . ALA B 1 84 ? -4.273 14.727 32.438 1 93.44 84 ALA B CA 1
ATOM 4956 C C . ALA B 1 84 ? -5.531 15.578 32.594 1 93.44 84 ALA B C 1
ATOM 4958 O O . ALA B 1 84 ? -6.453 15.195 33.344 1 93.44 84 ALA B O 1
ATOM 4959 N N . GLN B 1 85 ? -5.551 16.672 31.969 1 91.25 85 GLN B N 1
ATOM 4960 C CA . GLN B 1 85 ? -6.719 17.547 32 1 91.25 85 GLN B CA 1
ATOM 4961 C C . GLN B 1 85 ? -7.918 16.891 31.328 1 91.25 85 GLN B C 1
ATOM 4963 O O . GLN B 1 85 ? -9.039 16.969 31.828 1 91.25 85 GLN B O 1
ATOM 4968 N N . LEU B 1 86 ? -7.672 16.234 30.219 1 92.19 86 LEU B N 1
ATOM 4969 C CA . LEU B 1 86 ? -8.75 15.555 29.5 1 92.19 86 LEU B CA 1
ATOM 4970 C C . LEU B 1 86 ? -9.328 14.414 30.344 1 92.19 86 LEU B C 1
ATOM 4972 O O . LEU B 1 86 ? -10.539 14.219 30.391 1 92.19 86 LEU B O 1
ATOM 4976 N N . GLU B 1 87 ? -8.469 13.695 30.984 1 93.38 87 GLU B N 1
ATOM 4977 C CA . GLU B 1 87 ? -8.898 12.617 31.875 1 93.38 87 GLU B CA 1
ATOM 4978 C C . GLU B 1 87 ? -9.75 13.156 33.031 1 93.38 87 GLU B C 1
ATOM 4980 O O . GLU B 1 87 ? -10.75 12.547 33.406 1 93.38 87 GLU B O 1
ATOM 4985 N N . ALA B 1 88 ? -9.344 14.25 33.531 1 89.62 88 ALA B N 1
ATOM 4986 C CA . ALA B 1 88 ? -10.102 14.859 34.625 1 89.62 88 ALA B CA 1
ATOM 4987 C C . ALA B 1 88 ? -11.492 15.273 34.156 1 89.62 88 ALA B C 1
ATOM 4989 O O . ALA B 1 88 ? -12.461 15.211 34.906 1 89.62 88 ALA B O 1
ATOM 4990 N N . ALA B 1 89 ? -11.586 15.633 32.938 1 87.12 89 ALA B N 1
ATOM 4991 C CA . ALA B 1 89 ? -12.836 16.156 32.406 1 87.12 89 ALA B CA 1
ATOM 4992 C C . ALA B 1 89 ? -13.797 15.031 32.031 1 87.12 89 ALA B C 1
ATOM 4994 O O . ALA B 1 89 ? -15 15.117 32.312 1 87.12 89 ALA B O 1
ATOM 4995 N N . ILE B 1 90 ? -13.25 13.977 31.375 1 89.62 90 ILE B N 1
ATOM 4996 C CA . ILE B 1 90 ? -14.164 12.945 30.875 1 89.62 90 ILE B CA 1
ATOM 4997 C C . ILE B 1 90 ? -13.555 11.562 31.109 1 89.62 90 ILE B C 1
ATOM 4999 O O . ILE B 1 90 ? -13.672 10.68 30.25 1 89.62 90 ILE B O 1
ATOM 5003 N N . GLY B 1 91 ? -12.93 11.352 32.125 1 91.38 91 GLY B N 1
ATOM 5004 C CA . GLY B 1 91 ? -12.219 10.125 32.469 1 91.38 91 GLY B CA 1
ATOM 5005 C C . GLY B 1 91 ? -13.086 8.883 32.312 1 91.38 91 GLY B C 1
ATOM 5006 O O . GLY B 1 91 ? -12.703 7.926 31.641 1 91.38 91 GLY B O 1
ATOM 5007 N N . PRO B 1 92 ? -14.203 8.883 33 1 92.25 92 PRO B N 1
ATOM 5008 C CA . PRO B 1 92 ? -15.062 7.691 32.938 1 92.25 92 PRO B CA 1
ATOM 5009 C C . PRO B 1 92 ? -15.5 7.375 31.5 1 92.25 92 PRO B C 1
ATOM 5011 O O . PRO B 1 92 ? -15.523 6.207 31.109 1 92.25 92 PRO B O 1
ATOM 5014 N N . ASP B 1 93 ? -15.828 8.391 30.719 1 93.25 93 ASP B N 1
ATOM 5015 C CA . ASP B 1 93 ? -16.188 8.172 29.312 1 93.25 93 ASP B CA 1
ATOM 5016 C C . ASP B 1 93 ? -15 7.641 28.516 1 93.25 93 ASP B C 1
ATOM 5018 O O . ASP B 1 93 ? -15.148 6.703 27.734 1 93.25 93 ASP B O 1
ATOM 5022 N N . LEU B 1 94 ? -13.883 8.242 28.766 1 95.5 94 LEU B N 1
ATOM 5023 C CA . LEU B 1 94 ? -12.68 7.824 28.062 1 95.5 94 LEU B CA 1
ATOM 5024 C C . LEU B 1 94 ? -12.391 6.348 28.312 1 95.5 94 LEU B C 1
ATOM 5026 O O . LEU B 1 94 ? -12 5.621 27.391 1 95.5 94 LEU B O 1
ATOM 5030 N N . ARG B 1 95 ? -12.477 5.973 29.547 1 97.62 95 ARG B N 1
ATOM 5031 C CA . ARG B 1 95 ? -12.234 4.582 29.906 1 97.62 95 ARG B CA 1
ATOM 5032 C C . ARG B 1 95 ? -13.195 3.65 29.156 1 97.62 95 ARG B C 1
ATOM 5034 O O . ARG B 1 95 ? -12.797 2.576 28.703 1 97.62 95 ARG B O 1
ATOM 5041 N N . SER B 1 96 ? -14.445 4.055 29.078 1 97.19 96 SER B N 1
ATOM 5042 C CA . SER B 1 96 ? -15.43 3.27 28.344 1 97.19 96 SER B CA 1
ATOM 5043 C C . SER B 1 96 ? -15.07 3.184 26.859 1 97.19 96 SER B C 1
ATOM 5045 O O . SER B 1 96 ? -15.266 2.143 26.234 1 97.19 96 SER B O 1
ATOM 5047 N N . PHE B 1 97 ? -14.609 4.301 26.266 1 98.31 97 PHE B N 1
ATOM 5048 C CA . PHE B 1 97 ? -14.18 4.281 24.875 1 98.31 97 PHE B CA 1
ATOM 5049 C C . PHE B 1 97 ? -13.031 3.295 24.672 1 98.31 97 PHE B C 1
ATOM 5051 O O . PHE B 1 97 ? -13.047 2.496 23.734 1 98.31 97 PHE B O 1
ATOM 5058 N N . LEU B 1 98 ? -12.031 3.355 25.578 1 98.5 98 LEU B N 1
ATOM 5059 C CA . LEU B 1 98 ? -10.828 2.543 25.469 1 98.5 98 LEU B CA 1
ATOM 5060 C C . LEU B 1 98 ? -11.156 1.06 25.594 1 98.5 98 LEU B C 1
ATOM 5062 O O . LEU B 1 98 ? -10.508 0.218 24.969 1 98.5 98 LEU B O 1
ATOM 5066 N N . ARG B 1 99 ? -12.164 0.741 26.391 1 98.25 99 ARG B N 1
ATOM 5067 C CA . ARG B 1 99 ? -12.578 -0.649 26.562 1 98.25 99 ARG B CA 1
ATOM 5068 C C . ARG B 1 99 ? -13.125 -1.221 25.25 1 98.25 99 ARG B C 1
ATOM 5070 O O . ARG B 1 99 ? -13.203 -2.439 25.094 1 98.25 99 ARG B O 1
ATOM 5077 N N . CYS B 1 100 ? -13.508 -0.352 24.344 1 98.56 100 CYS B N 1
ATOM 5078 C CA . CYS B 1 100 ? -14 -0.779 23.047 1 98.56 100 CYS B CA 1
ATOM 5079 C C . CYS B 1 100 ? -12.852 -1.011 22.078 1 98.56 100 CYS B C 1
ATOM 5081 O O . CYS B 1 100 ? -13.055 -1.538 20.984 1 98.56 100 CYS B O 1
ATOM 5083 N N . CYS B 1 101 ? -11.656 -0.66 22.422 1 98.5 101 CYS B N 1
ATOM 5084 C CA . CYS B 1 101 ? -10.5 -0.732 21.531 1 98.5 101 CYS B CA 1
ATOM 5085 C C . CYS B 1 101 ? -9.734 -2.033 21.734 1 98.5 101 CYS B C 1
ATOM 5087 O O . CYS B 1 101 ? -9.914 -2.713 22.734 1 98.5 101 CYS B O 1
ATOM 5089 N N . LYS B 1 102 ? -8.914 -2.365 20.766 1 96.75 102 LYS B N 1
ATOM 5090 C CA . LYS B 1 102 ? -8.055 -3.543 20.844 1 96.75 102 LYS B CA 1
ATOM 5091 C C . LYS B 1 102 ? -6.852 -3.287 21.75 1 96.75 102 LYS B C 1
ATOM 5093 O O . LYS B 1 102 ? -6.309 -2.182 21.766 1 96.75 102 LYS B O 1
ATOM 5098 N N . CYS B 1 103 ? -6.465 -4.281 22.422 1 95.88 103 CYS B N 1
ATOM 5099 C CA . CYS B 1 103 ? -5.227 -4.184 23.172 1 95.88 103 CYS B CA 1
ATOM 5100 C C . CYS B 1 103 ? -4.016 -4.137 22.25 1 95.88 103 CYS B C 1
ATOM 5102 O O . CYS B 1 103 ? -3.842 -5.016 21.406 1 95.88 103 CYS B O 1
ATOM 5104 N N . PRO B 1 104 ? -3.242 -3.125 22.438 1 93.69 104 PRO B N 1
ATOM 5105 C CA . PRO B 1 104 ? -2.031 -3.098 21.609 1 93.69 104 PRO B CA 1
ATOM 5106 C C . PRO B 1 104 ? -1.064 -4.23 21.938 1 93.69 104 PRO B C 1
ATOM 5108 O O . PRO B 1 104 ? -0.957 -4.633 23.109 1 93.69 104 PRO B O 1
ATOM 5111 N N . LEU B 1 105 ? -0.307 -4.633 21 1 90.06 105 LEU B N 1
ATOM 5112 C CA . LEU B 1 105 ? 0.59 -5.766 21.188 1 90.06 105 LEU B CA 1
ATOM 5113 C C . LEU B 1 105 ? 2.014 -5.293 21.469 1 90.06 105 LEU B C 1
ATOM 5115 O O . LEU B 1 105 ? 2.914 -6.109 21.672 1 90.06 105 LEU B O 1
ATOM 5119 N N . ASP B 1 106 ? 2.193 -4.016 21.547 1 89.44 106 ASP B N 1
ATOM 5120 C CA . ASP B 1 106 ? 3.523 -3.469 21.812 1 89.44 106 ASP B CA 1
ATOM 5121 C C . ASP B 1 106 ? 3.709 -3.146 23.281 1 89.44 106 ASP B C 1
ATOM 5123 O O . ASP B 1 106 ? 3.051 -3.736 24.141 1 89.44 106 ASP B O 1
ATOM 5127 N N . HIS B 1 107 ? 4.668 -2.277 23.609 1 89.69 107 HIS B N 1
ATOM 5128 C CA . HIS B 1 107 ? 5.074 -2.014 24.984 1 89.69 107 HIS B CA 1
ATOM 5129 C C . HIS B 1 107 ? 3.971 -1.305 25.766 1 89.69 107 HIS B C 1
ATOM 5131 O O . HIS B 1 107 ? 4.012 -1.243 27 1 89.69 107 HIS B O 1
ATOM 5137 N N . THR B 1 108 ? 2.943 -0.837 25.078 1 95.06 108 THR B N 1
ATOM 5138 C CA . THR B 1 108 ? 1.875 -0.117 25.766 1 95.06 108 THR B CA 1
ATOM 5139 C C . THR B 1 108 ? 0.753 -1.069 26.172 1 95.06 108 THR B C 1
ATOM 5141 O O . THR B 1 108 ? -0.233 -0.652 26.781 1 95.06 108 THR B O 1
ATOM 5144 N N . GLY B 1 109 ? 0.865 -2.322 25.891 1 94.75 109 GLY B N 1
ATOM 5145 C CA . GLY B 1 109 ? -0.128 -3.332 26.219 1 94.75 109 GLY B CA 1
ATOM 5146 C C . GLY B 1 109 ? -0.466 -3.375 27.703 1 94.75 109 GLY B C 1
ATOM 5147 O O . GLY B 1 109 ? -1.635 -3.273 28.078 1 94.75 109 GLY B O 1
ATOM 5148 N N . PRO B 1 110 ? 0.542 -3.461 28.516 1 94.56 110 PRO B N 1
ATOM 5149 C CA . PRO B 1 110 ? 0.288 -3.512 29.953 1 94.56 110 PRO B CA 1
ATOM 5150 C C . PRO B 1 110 ? -0.409 -2.256 30.484 1 94.56 110 PRO B C 1
ATOM 5152 O O . PRO B 1 110 ? -1.25 -2.34 31.375 1 94.56 110 PRO B O 1
ATOM 5155 N N . LEU B 1 111 ? -0.041 -1.111 29.906 1 96.56 111 LEU B N 1
ATOM 5156 C CA . LEU B 1 111 ? -0.714 0.126 30.297 1 96.56 111 LEU B CA 1
ATOM 5157 C C . LEU B 1 111 ? -2.188 0.084 29.906 1 96.56 111 LEU B C 1
ATOM 5159 O O . LEU B 1 111 ? -3.049 0.524 30.672 1 96.56 111 LEU B O 1
ATOM 5163 N N . PHE B 1 112 ? -2.43 -0.403 28.797 1 97.62 112 PHE B N 1
ATOM 5164 C CA . PHE B 1 112 ? -3.801 -0.554 28.328 1 97.62 112 PHE B CA 1
ATOM 5165 C C . PHE B 1 112 ? -4.598 -1.468 29.25 1 97.62 112 PHE B C 1
ATOM 5167 O O . PHE B 1 112 ? -5.723 -1.146 29.641 1 97.62 112 PHE B O 1
ATOM 5174 N N . ASP B 1 113 ? -4.023 -2.566 29.609 1 96.81 113 ASP B N 1
ATOM 5175 C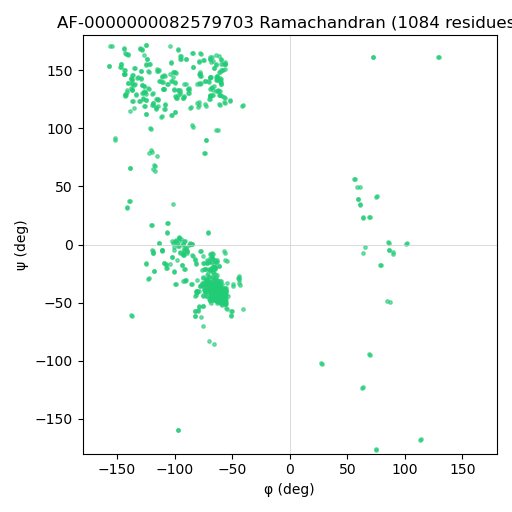 CA . ASP B 1 113 ? -4.68 -3.539 30.484 1 96.81 113 ASP B CA 1
ATOM 5176 C C . ASP B 1 113 ? -4.98 -2.936 31.844 1 96.81 113 ASP B C 1
ATOM 5178 O O . ASP B 1 113 ? -6.047 -3.176 32.406 1 96.81 113 ASP B O 1
ATOM 5182 N N . ALA B 1 114 ? -4.059 -2.184 32.281 1 97.12 114 ALA B N 1
ATOM 5183 C CA . ALA B 1 114 ? -4.25 -1.534 33.594 1 97.12 114 ALA B CA 1
ATOM 5184 C C . ALA B 1 114 ? -5.414 -0.55 33.531 1 97.12 114 ALA B C 1
ATOM 5186 O O . ALA B 1 114 ? -6.191 -0.453 34.5 1 97.12 114 ALA B O 1
ATOM 5187 N N . VAL B 1 115 ? -5.531 0.14 32.469 1 97.56 115 VAL B N 1
ATOM 5188 C CA . VAL B 1 115 ? -6.539 1.184 32.312 1 97.56 115 VAL B CA 1
ATOM 5189 C C . VAL B 1 115 ? -7.91 0.55 32.094 1 97.56 115 VAL B C 1
ATOM 5191 O O . VAL B 1 115 ? -8.922 1.043 32.594 1 97.56 115 VAL B O 1
ATOM 5194 N N . THR B 1 116 ? -7.961 -0.556 31.375 1 97.44 116 THR B N 1
ATOM 5195 C CA . THR B 1 116 ? -9.242 -1.075 30.906 1 97.44 116 THR B CA 1
ATOM 5196 C C . THR B 1 116 ? -9.727 -2.221 31.781 1 97.44 116 THR B C 1
ATOM 5198 O O . THR B 1 116 ? -10.82 -2.74 31.594 1 97.44 116 THR B O 1
ATOM 5201 N N . ALA B 1 117 ? -8.938 -2.623 32.781 1 96.31 117 ALA B N 1
ATOM 5202 C CA . ALA B 1 117 ? -9.359 -3.682 33.688 1 96.31 117 ALA B CA 1
ATOM 5203 C C . ALA B 1 117 ? -10.688 -3.336 34.344 1 96.31 117 ALA B C 1
ATOM 5205 O O . ALA B 1 117 ? -11.047 -2.162 34.469 1 96.31 117 ALA B O 1
ATOM 5206 N N . ALA B 1 118 ? -11.359 -4.395 34.75 1 92.56 118 ALA B N 1
ATOM 5207 C CA . ALA B 1 118 ? -12.641 -4.195 35.406 1 92.56 118 ALA B CA 1
ATOM 5208 C C . ALA B 1 118 ? -12.469 -3.354 36.688 1 92.56 118 ALA B C 1
ATOM 5210 O O . ALA B 1 118 ? -11.578 -3.615 37.5 1 92.56 118 ALA B O 1
ATOM 5211 N N . ASP B 1 119 ? -13.195 -2.346 36.844 1 89.56 119 ASP B N 1
ATOM 5212 C CA . ASP B 1 119 ? -13.258 -1.455 38 1 89.56 119 ASP B CA 1
ATOM 5213 C C . ASP B 1 119 ? -11.93 -0.731 38.219 1 89.56 119 ASP B C 1
ATOM 5215 O O . ASP B 1 119 ? -11.562 -0.404 39.344 1 89.56 119 ASP B O 1
ATOM 5219 N N . SER B 1 120 ? -11.188 -0.656 37.094 1 93.38 120 SER B N 1
ATOM 5220 C CA . SER B 1 120 ? -9.891 0.002 37.219 1 93.38 120 SER B CA 1
ATOM 5221 C C . SER B 1 120 ? -10.047 1.495 37.469 1 93.38 120 SER B C 1
ATOM 5223 O O . SER B 1 120 ? -10.977 2.127 36.969 1 93.38 120 SER B O 1
ATOM 5225 N N . ARG B 1 121 ? -9.086 1.998 38.312 1 92.12 121 ARG B N 1
ATOM 5226 C CA . ARG B 1 121 ? -9 3.436 38.562 1 92.12 121 ARG B CA 1
ATOM 5227 C C . ARG B 1 121 ? -7.633 3.973 38.125 1 92.12 121 ARG B C 1
ATOM 5229 O O . ARG B 1 121 ? -7.23 5.059 38.562 1 92.12 121 ARG B O 1
ATOM 5236 N N . ALA B 1 122 ? -6.945 3.156 37.312 1 96.06 122 ALA B N 1
ATOM 5237 C CA . ALA B 1 122 ? -5.621 3.57 36.844 1 96.06 122 ALA B CA 1
ATOM 5238 C C . ALA B 1 122 ? -5.715 4.816 35.969 1 96.06 122 ALA B C 1
ATOM 5240 O O . ALA B 1 122 ? -6.656 4.965 35.188 1 96.06 122 ALA B O 1
ATOM 5241 N N . PRO B 1 123 ? -4.742 5.66 36.156 1 96.62 123 PRO B N 1
ATOM 5242 C CA . PRO B 1 123 ? -4.762 6.859 35.312 1 96.62 123 PRO B CA 1
ATOM 5243 C C . PRO B 1 123 ? -4.695 6.535 33.844 1 96.62 123 PRO B C 1
ATOM 5245 O O . PRO B 1 123 ? -3.977 5.613 33.438 1 96.62 123 PRO B O 1
ATOM 5248 N N . ILE B 1 124 ? -5.406 7.273 33.062 1 97.44 124 ILE B N 1
ATOM 5249 C CA . ILE B 1 124 ? -5.523 7.051 31.625 1 97.44 124 ILE B CA 1
ATOM 5250 C C . ILE B 1 124 ? -4.453 7.848 30.891 1 97.44 124 ILE B C 1
ATOM 5252 O O . ILE B 1 124 ? -3.973 7.43 29.828 1 97.44 124 ILE B O 1
ATOM 5256 N N . ALA B 1 125 ? -4.035 8.984 31.391 1 96.75 125 ALA B N 1
ATOM 5257 C CA . ALA B 1 125 ? -3.193 9.977 30.734 1 96.75 125 ALA B CA 1
ATOM 5258 C C . ALA B 1 125 ? -1.881 9.359 30.266 1 96.75 125 ALA B C 1
ATOM 5260 O O . ALA B 1 125 ? -1.442 9.609 29.141 1 96.75 125 ALA B O 1
ATOM 5261 N N . PRO B 1 126 ? -1.246 8.531 31.062 1 96.75 126 PRO B N 1
ATOM 5262 C CA . PRO B 1 126 ? 0.013 7.949 30.594 1 96.75 126 PRO B CA 1
ATOM 5263 C C . PRO B 1 126 ? -0.167 7.086 29.344 1 96.75 126 PRO B C 1
ATOM 5265 O O . PRO B 1 126 ? 0.703 7.07 28.469 1 96.75 126 PRO B O 1
ATOM 5268 N N . TYR B 1 127 ? -1.219 6.371 29.281 1 97.62 127 TYR B N 1
ATOM 5269 C CA . TYR B 1 127 ? -1.474 5.539 28.109 1 97.62 127 TYR B CA 1
ATOM 5270 C C . TYR B 1 127 ? -1.695 6.398 26.875 1 97.62 127 TYR B C 1
ATOM 5272 O O . TYR B 1 127 ? -1.126 6.129 25.812 1 97.62 127 TYR B O 1
ATOM 5280 N N . LEU B 1 128 ? -2.512 7.414 27.016 1 97.25 128 LEU B N 1
ATOM 5281 C CA . LEU B 1 128 ? -2.783 8.289 25.891 1 97.25 128 LEU B CA 1
ATOM 5282 C C . LEU B 1 128 ? -1.514 9.008 25.438 1 97.25 128 LEU B C 1
ATOM 5284 O O . LEU B 1 128 ? -1.298 9.203 24.234 1 97.25 128 LEU B O 1
ATOM 5288 N N . GLU B 1 129 ? -0.742 9.43 26.328 1 96.38 129 GLU B N 1
ATOM 5289 C CA . GLU B 1 129 ? 0.519 10.07 25.984 1 96.38 129 GLU B CA 1
ATOM 5290 C C . GLU B 1 129 ? 1.432 9.125 25.203 1 96.38 129 GLU B C 1
ATOM 5292 O O . GLU B 1 129 ? 2.066 9.516 24.234 1 96.38 129 GLU B O 1
ATOM 5297 N N . ALA B 1 130 ? 1.442 7.922 25.672 1 96.19 130 ALA B N 1
ATOM 5298 C CA . ALA B 1 130 ? 2.297 6.922 25.047 1 96.19 130 ALA B CA 1
ATOM 5299 C C . ALA B 1 130 ? 1.812 6.609 23.625 1 96.19 130 ALA B C 1
ATOM 5301 O O . ALA B 1 130 ? 2.611 6.27 22.75 1 96.19 130 ALA B O 1
ATOM 5302 N N . ARG B 1 131 ? 0.532 6.758 23.359 1 96.62 131 ARG B N 1
ATOM 5303 C CA . ARG B 1 131 ? -0.059 6.391 22.078 1 96.62 131 ARG B CA 1
ATOM 5304 C C . ARG B 1 131 ? -0.167 7.605 21.156 1 96.62 131 ARG B C 1
ATOM 5306 O O . ARG B 1 131 ? -0.715 7.508 20.062 1 96.62 131 ARG B O 1
ATOM 5313 N N . THR B 1 132 ? 0.349 8.672 21.562 1 96.06 132 THR B N 1
ATOM 5314 C CA . THR B 1 132 ? 0.216 9.914 20.797 1 96.06 132 THR B CA 1
ATOM 5315 C C . THR B 1 132 ? 0.999 9.836 19.484 1 96.06 132 THR B C 1
ATOM 5317 O O . THR B 1 132 ? 2.131 9.344 19.469 1 96.06 132 THR B O 1
ATOM 5320 N N . LEU B 1 133 ? 0.359 10.266 18.438 1 94.81 133 LEU B N 1
ATOM 5321 C CA . LEU B 1 133 ? 0.974 10.359 17.125 1 94.81 133 LEU B CA 1
ATOM 5322 C C . LEU B 1 133 ? 1.388 11.797 16.828 1 94.81 133 LEU B C 1
ATOM 5324 O O . LEU B 1 133 ? 0.624 12.734 17.062 1 94.81 133 LEU B O 1
ATOM 5328 N N . THR B 1 134 ? 2.541 11.867 16.359 1 90.38 134 THR B N 1
ATOM 5329 C CA . THR B 1 134 ? 2.961 13.172 15.859 1 90.38 134 THR B CA 1
ATOM 5330 C C . THR B 1 134 ? 2.572 13.336 14.391 1 90.38 134 THR B C 1
ATOM 5332 O O . THR B 1 134 ? 2.768 12.422 13.586 1 90.38 134 THR B O 1
ATOM 5335 N N . PRO B 1 135 ? 2.01 14.484 14.109 1 96.5 135 PRO B N 1
ATOM 5336 C CA . PRO B 1 135 ? 1.621 14.711 12.719 1 96.5 135 PRO B CA 1
ATOM 5337 C C . PRO B 1 135 ? 2.816 14.727 11.766 1 96.5 135 PRO B C 1
ATOM 5339 O O . PRO B 1 135 ? 3.902 15.172 12.141 1 96.5 135 PRO B O 1
ATOM 5342 N N . THR B 1 136 ? 2.623 14.234 10.609 1 95.94 136 THR B N 1
ATOM 5343 C CA . THR B 1 136 ? 3.635 14.32 9.562 1 95.94 136 THR B CA 1
ATOM 5344 C C . THR B 1 136 ? 3.646 15.719 8.938 1 95.94 136 THR B C 1
ATOM 5346 O O . THR B 1 136 ? 4.691 16.188 8.492 1 95.94 136 THR B O 1
ATOM 5349 N N . VAL B 1 137 ? 2.457 16.281 8.836 1 96.44 137 VAL B N 1
ATOM 5350 C CA . VAL B 1 137 ? 2.25 17.656 8.375 1 96.44 137 VAL B CA 1
ATOM 5351 C C . VAL B 1 137 ? 1.153 18.312 9.203 1 96.44 137 VAL B C 1
ATOM 5353 O O . VAL B 1 137 ? 0.157 17.688 9.555 1 96.44 137 VAL B O 1
ATOM 5356 N N . PHE B 1 138 ? 1.354 19.578 9.57 1 96.62 138 PHE B N 1
ATOM 5357 C CA . PHE B 1 138 ? 0.258 20.297 10.203 1 96.62 138 PHE B CA 1
ATOM 5358 C C . PHE B 1 138 ? 0.288 21.781 9.828 1 96.62 138 PHE B C 1
ATOM 5360 O O . PHE B 1 138 ? 1.312 22.281 9.367 1 96.62 138 PHE B O 1
ATOM 5367 N N . HIS B 1 139 ? -0.822 22.375 9.906 1 96.12 139 HIS B N 1
ATOM 5368 C CA . HIS B 1 139 ? -1.023 23.781 9.633 1 96.12 139 HIS B CA 1
ATOM 5369 C C . HIS B 1 139 ? -1.858 24.453 10.719 1 96.12 139 HIS B C 1
ATOM 5371 O O . HIS B 1 139 ? -2.889 23.906 11.133 1 96.12 139 HIS B O 1
ATOM 5377 N N . HIS B 1 140 ? -1.355 25.531 11.227 1 96.56 140 HIS B N 1
ATOM 5378 C CA . HIS B 1 140 ? -2.088 26.406 12.141 1 96.56 140 HIS B CA 1
ATOM 5379 C C . HIS B 1 140 ? -2.475 27.719 11.461 1 96.56 140 HIS B C 1
ATOM 5381 O O . HIS B 1 140 ? -1.608 28.531 11.133 1 96.56 140 HIS B O 1
ATOM 5387 N N . GLY B 1 141 ? -3.732 27.906 11.352 1 96.56 141 GLY B N 1
ATOM 5388 C CA . GLY B 1 141 ? -4.211 29.094 10.672 1 96.56 141 GLY B CA 1
ATOM 5389 C C . GLY B 1 141 ? -3.889 30.375 11.43 1 96.56 141 GLY B C 1
ATOM 5390 O O . GLY B 1 141 ? -3.736 31.438 10.82 1 96.56 141 GLY B O 1
ATOM 5391 N N . ASN B 1 142 ? -3.908 30.359 12.664 1 96.88 142 ASN B N 1
ATOM 5392 C CA . ASN B 1 142 ? -3.521 31.453 13.539 1 96.88 142 ASN B CA 1
ATOM 5393 C C . ASN B 1 142 ? -2.32 31.094 14.406 1 96.88 142 ASN B C 1
ATOM 5395 O O . ASN B 1 142 ? -2.412 31.094 15.633 1 96.88 142 ASN B O 1
ATOM 5399 N N . ARG B 1 143 ? -1.279 30.953 13.695 1 95.44 143 ARG B N 1
ATOM 5400 C CA . ARG B 1 143 ? -0.071 30.438 14.336 1 95.44 143 ARG B CA 1
ATOM 5401 C C . ARG B 1 143 ? 0.378 31.359 15.469 1 95.44 143 ARG B C 1
ATOM 5403 O O . ARG B 1 143 ? 0.464 32.562 15.289 1 95.44 143 ARG B O 1
ATOM 5410 N N . GLY B 1 144 ? 0.579 30.734 16.594 1 94.12 144 GLY B N 1
ATOM 5411 C CA . GLY B 1 144 ? 1.13 31.453 17.734 1 94.12 144 GLY B CA 1
ATOM 5412 C C . GLY B 1 144 ? 0.066 32.094 18.625 1 94.12 144 GLY B C 1
ATOM 5413 O O . GLY B 1 144 ? 0.374 32.625 19.672 1 94.12 144 GLY B O 1
ATOM 5414 N N . MET B 1 145 ? -1.15 32.031 18.203 1 95.38 145 MET B N 1
ATOM 5415 C CA . MET B 1 145 ? -2.232 32.594 19 1 95.38 145 MET B CA 1
ATOM 5416 C C . MET B 1 145 ? -2.752 31.578 20.016 1 95.38 145 MET B C 1
ATOM 5418 O O . MET B 1 145 ? -3.309 30.547 19.625 1 95.38 145 MET B O 1
ATOM 5422 N N . THR B 1 146 ? -2.623 31.891 21.266 1 94.44 146 THR B N 1
ATOM 5423 C CA . THR B 1 146 ? -3.164 30.984 22.281 1 94.44 146 THR B CA 1
ATOM 5424 C C . THR B 1 146 ? -4.684 31.094 22.344 1 94.44 146 THR B C 1
ATOM 5426 O O . THR B 1 146 ? -5.262 32.094 21.891 1 94.44 146 THR B O 1
ATOM 5429 N N . ARG B 1 147 ? -5.305 30.109 22.859 1 93.81 147 ARG B N 1
ATOM 5430 C CA . ARG B 1 147 ? -6.758 30.094 23.016 1 93.81 147 ARG B CA 1
ATOM 5431 C C . ARG B 1 147 ? -7.246 31.297 23.797 1 93.81 147 ARG B C 1
ATOM 5433 O O . ARG B 1 147 ? -8.18 31.984 23.375 1 93.81 147 ARG B O 1
ATOM 5440 N N . ASP B 1 148 ? -6.613 31.562 24.953 1 92.12 148 ASP B N 1
ATOM 5441 C CA . ASP B 1 148 ? -7.02 32.688 25.812 1 92.12 148 ASP B CA 1
ATOM 5442 C C . ASP B 1 148 ? -6.891 34 25.094 1 92.12 148 ASP B C 1
ATOM 5444 O O . ASP B 1 148 ? -7.738 34.906 25.25 1 92.12 148 ASP B O 1
ATOM 5448 N N . ARG B 1 149 ? -5.844 34.125 24.422 1 94.19 149 ARG B N 1
ATOM 5449 C CA . ARG B 1 149 ? -5.652 35.375 23.688 1 94.19 149 ARG B CA 1
ATOM 5450 C C . ARG B 1 149 ? -6.766 35.562 22.656 1 94.19 149 ARG B C 1
ATOM 5452 O O . ARG B 1 149 ? -7.281 36.656 22.5 1 94.19 149 ARG B O 1
ATOM 5459 N N . ILE B 1 150 ? -7.098 34.531 21.953 1 95.94 150 ILE B N 1
ATOM 5460 C CA . ILE B 1 150 ? -8.156 34.594 20.938 1 95.94 150 ILE B CA 1
ATOM 5461 C C . ILE B 1 150 ? -9.469 35 21.594 1 95.94 150 ILE B C 1
ATOM 5463 O O . ILE B 1 150 ? -10.18 35.875 21.094 1 95.94 150 ILE B O 1
ATOM 5467 N N . LEU B 1 151 ? -9.766 34.438 22.719 1 94 151 LEU B N 1
ATOM 5468 C CA . LEU B 1 151 ? -11 34.75 23.422 1 94 151 LEU B CA 1
ATOM 5469 C C . LEU B 1 151 ? -10.984 36.188 23.938 1 94 151 LEU B C 1
ATOM 5471 O O . LEU B 1 151 ? -11.984 36.906 23.812 1 94 151 LEU B O 1
ATOM 5475 N N . ASP B 1 152 ? -9.883 36.594 24.5 1 95.38 152 ASP B N 1
ATOM 5476 C CA . ASP B 1 152 ? -9.75 37.938 25.031 1 95.38 152 ASP B CA 1
ATOM 5477 C C . ASP B 1 152 ? -9.891 38.969 23.922 1 95.38 152 ASP B C 1
ATOM 5479 O O . ASP B 1 152 ? -10.562 40 24.094 1 95.38 152 ASP B O 1
ATOM 5483 N N . GLU B 1 153 ? -9.242 38.688 22.875 1 97.19 153 GLU B N 1
ATOM 5484 C CA . GLU B 1 153 ? -9.297 39.625 21.766 1 97.19 153 GLU B CA 1
ATOM 5485 C C . GLU B 1 153 ? -10.672 39.625 21.109 1 97.19 153 GLU B C 1
ATOM 5487 O O . GLU B 1 153 ? -11.078 40.625 20.516 1 97.19 153 GLU B O 1
ATOM 5492 N N . GLY B 1 154 ? -11.352 38.5 21.188 1 96.81 154 GLY B N 1
ATOM 5493 C CA . GLY B 1 154 ? -12.742 38.469 20.781 1 96.81 154 GLY B CA 1
ATOM 5494 C C . GLY B 1 154 ? -13.641 39.344 21.625 1 96.81 154 GLY B C 1
ATOM 5495 O O . GLY B 1 154 ? -14.492 40.094 21.109 1 96.81 154 GLY B O 1
ATOM 5496 N N . LYS B 1 155 ? -13.438 39.344 22.891 1 96.81 155 LYS B N 1
ATOM 5497 C CA . LYS B 1 155 ? -14.18 40.188 23.812 1 96.81 155 LYS B CA 1
ATOM 5498 C C . LYS B 1 155 ? -13.883 41.656 23.547 1 96.81 155 LYS B C 1
ATOM 5500 O O . LYS B 1 155 ? -14.773 42.5 23.641 1 96.81 155 LYS B O 1
ATOM 5505 N N . LEU B 1 156 ? -12.672 41.906 23.328 1 97.69 156 LEU B N 1
ATOM 5506 C CA . LEU B 1 156 ? -12.273 43.281 23.016 1 97.69 156 LEU B CA 1
ATOM 5507 C C . LEU B 1 156 ? -13 43.781 21.781 1 97.69 156 LEU B C 1
ATOM 5509 O O . LEU B 1 156 ? -13.438 44.938 21.734 1 97.69 156 LEU B O 1
ATOM 5513 N N . PHE B 1 157 ? -13.047 42.938 20.781 1 97.19 157 PHE B N 1
ATOM 5514 C CA . PHE B 1 157 ? -13.742 43.312 19.562 1 97.19 157 PHE B CA 1
ATOM 5515 C C . PHE B 1 157 ? -15.195 43.688 19.859 1 97.19 157 PHE B C 1
ATOM 5517 O O . PHE B 1 157 ? -15.703 44.688 19.375 1 97.19 157 PHE B O 1
ATOM 5524 N N . LEU B 1 158 ? -15.852 42.844 20.609 1 95.94 158 LEU B N 1
ATOM 5525 C CA . LEU B 1 158 ? -17.25 43.094 20.953 1 95.94 158 LEU B CA 1
ATOM 5526 C C . LEU B 1 158 ? -17.391 44.375 21.75 1 95.94 158 LEU B C 1
ATOM 5528 O O . LEU B 1 158 ? -18.344 45.156 21.531 1 95.94 158 LEU B O 1
ATOM 5532 N N . ALA B 1 159 ? -16.484 44.688 22.609 1 96.06 159 ALA B N 1
ATOM 5533 C CA . ALA B 1 159 ? -16.484 45.906 23.391 1 96.06 159 ALA B CA 1
ATOM 5534 C C . ALA B 1 159 ? -16.266 47.125 22.484 1 96.06 159 ALA B C 1
ATOM 5536 O O . ALA B 1 159 ? -16.859 48.188 22.719 1 96.06 159 ALA B O 1
ATOM 5537 N N . THR B 1 160 ? -15.375 46.938 21.578 1 95.25 160 THR B N 1
ATOM 5538 C CA . THR B 1 160 ? -15.125 48 20.609 1 95.25 160 THR B CA 1
ATOM 5539 C C . THR B 1 160 ? -16.391 48.344 19.828 1 95.25 160 THR B C 1
ATOM 5541 O O . THR B 1 160 ? -16.719 49.5 19.641 1 95.25 160 THR B O 1
ATOM 5544 N N . ARG B 1 161 ? -17.047 47.312 19.422 1 93.38 161 ARG B N 1
ATOM 5545 C CA . ARG B 1 161 ? -18.297 47.5 18.672 1 93.38 161 ARG B CA 1
ATOM 5546 C C . ARG B 1 161 ? -19.359 48.156 19.531 1 93.38 161 ARG B C 1
ATOM 5548 O O . ARG B 1 161 ? -20.141 48.969 19.031 1 93.38 161 ARG B O 1
ATOM 5555 N N . ALA B 1 162 ? -19.391 47.781 20.734 1 91.88 162 ALA B N 1
ATOM 5556 C CA . ALA B 1 162 ? -20.359 48.375 21.656 1 91.88 162 ALA B CA 1
ATOM 5557 C C . ALA B 1 162 ? -20.047 49.844 21.891 1 91.88 162 ALA B C 1
ATOM 5559 O O . ALA B 1 162 ? -20.953 50.688 21.984 1 91.88 162 ALA B O 1
ATOM 5560 N N . GLU B 1 163 ? -18.812 50.125 22.062 1 91.06 163 GLU B N 1
ATOM 5561 C CA . GLU B 1 163 ? -18.391 51.531 22.266 1 91.06 163 GLU B CA 1
ATOM 5562 C C . GLU B 1 163 ? -18.719 52.375 21.047 1 91.06 163 GLU B C 1
ATOM 5564 O O . GLU B 1 163 ? -19.156 53.531 21.203 1 91.06 163 GLU B O 1
ATOM 5569 N N . LEU B 1 164 ? -18.531 51.812 19.922 1 88.62 164 LEU B N 1
ATOM 5570 C CA . LEU B 1 164 ? -18.812 52.562 18.688 1 88.62 164 LEU B CA 1
ATOM 5571 C C . LEU B 1 164 ? -20.312 52.719 18.469 1 88.62 164 LEU B C 1
ATOM 5573 O O . LEU B 1 164 ? -20.75 53.688 17.891 1 88.62 164 LEU B O 1
ATOM 5577 N N . ALA B 1 165 ? -21.094 51.719 18.969 1 82.75 165 ALA B N 1
ATOM 5578 C CA . ALA B 1 165 ? -22.547 51.75 18.812 1 82.75 165 ALA B CA 1
ATOM 5579 C C . ALA B 1 165 ? -23.188 52.688 19.844 1 82.75 165 ALA B C 1
ATOM 5581 O O . ALA B 1 165 ? -24.188 53.344 19.562 1 82.75 165 ALA B O 1
ATOM 5582 N N . TYR B 1 166 ? -22.953 52.469 21.188 1 71.19 166 TYR B N 1
ATOM 5583 C CA . TYR B 1 166 ? -23.531 53.25 22.266 1 71.19 166 TYR B CA 1
ATOM 5584 C C . TYR B 1 166 ? -23.359 54.75 22 1 71.19 166 TYR B C 1
ATOM 5586 O O . TYR B 1 166 ? -24.219 55.531 22.344 1 71.19 166 TYR B O 1
ATOM 5594 N N . SER B 1 167 ? -22.312 55.031 21.453 1 59.03 167 SER B N 1
ATOM 5595 C CA . SER B 1 167 ? -22.109 56.469 21.266 1 59.03 167 SER B CA 1
ATOM 5596 C C . SER B 1 167 ? -23.125 57.062 20.281 1 59.03 167 SER B C 1
ATOM 5598 O O . SER B 1 167 ? -23.297 58.281 20.203 1 59.03 167 SER B O 1
ATOM 5600 N N . ASN B 1 168 ? -23.859 56.062 19.688 1 52.72 168 ASN B N 1
ATOM 5601 C CA . ASN B 1 168 ? -24.906 56.5 18.781 1 52.72 168 ASN B CA 1
ATOM 5602 C C . ASN B 1 168 ? -26.234 56.719 19.516 1 52.72 168 ASN B C 1
ATOM 5604 O O . ASN B 1 168 ? -27.266 56.906 18.875 1 52.72 168 ASN B O 1
ATOM 5608 N N . ASP B 1 169 ? -26.328 56.375 20.75 1 50.41 169 ASP B N 1
ATOM 5609 C CA . ASP B 1 169 ? -27.641 56.562 21.375 1 50.41 169 ASP B CA 1
ATOM 5610 C C . ASP B 1 169 ? -28.062 58.031 21.391 1 50.41 169 ASP B C 1
ATOM 5612 O O . ASP B 1 169 ? -27.625 58.781 22.266 1 50.41 169 ASP B O 1
ATOM 5616 N N . GLY B 1 170 ? -28.891 58.531 20.469 1 57.44 170 GLY B N 1
ATOM 5617 C CA . GLY B 1 170 ? -29.688 59.719 20.219 1 57.44 170 GLY B CA 1
ATOM 5618 C C . GLY B 1 170 ? -28.906 60.812 19.516 1 57.44 170 GLY B C 1
ATOM 5619 O O . GLY B 1 170 ? -29.5 61.625 18.781 1 57.44 170 GLY B O 1
ATOM 5620 N N . GLY B 1 171 ? -27.719 61.094 20.078 1 55.56 171 GLY B N 1
ATOM 5621 C CA . GLY B 1 171 ? -26.984 62.219 19.5 1 55.56 171 GLY B CA 1
ATOM 5622 C C . GLY B 1 171 ? -25.938 61.812 18.5 1 55.56 171 GLY B C 1
ATOM 5623 O O . GLY B 1 171 ? -25.781 60.625 18.203 1 55.56 171 GLY B O 1
ATOM 5624 N N . PRO B 1 172 ? -25.391 62.688 17.75 1 63.09 172 PRO B N 1
ATOM 5625 C CA . PRO B 1 172 ? -24.375 62.406 16.75 1 63.09 172 PRO B CA 1
ATOM 5626 C C . PRO B 1 172 ? -23.188 61.594 17.328 1 63.09 172 PRO B C 1
ATOM 5628 O O . PRO B 1 172 ? -22.844 61.781 18.484 1 63.09 172 PRO B O 1
ATOM 5631 N N . SER B 1 173 ? -22.766 60.406 16.812 1 72.06 173 SER B N 1
ATOM 5632 C CA . SER B 1 173 ? -21.625 59.594 17.219 1 72.06 173 SER B CA 1
ATOM 5633 C C . SER B 1 173 ? -20.406 60.469 17.516 1 72.06 173 SER B C 1
ATOM 5635 O O . SER B 1 173 ? -20.078 61.344 16.719 1 72.06 173 SER B O 1
ATOM 5637 N N . PRO B 1 174 ? -19.969 60.375 18.766 1 78.06 174 PRO B N 1
ATOM 5638 C CA . PRO B 1 174 ? -18.766 61.188 19.078 1 78.06 174 PRO B CA 1
ATOM 5639 C C . PRO B 1 174 ? -17.594 60.844 18.156 1 78.06 174 PRO B C 1
ATOM 5641 O O . PRO B 1 174 ? -16.609 61.594 18.125 1 78.06 174 PRO B O 1
ATOM 5644 N N . TYR B 1 175 ? -17.75 59.812 17.297 1 84.56 175 TYR B N 1
ATOM 5645 C CA . TYR B 1 175 ? -16.625 59.375 16.469 1 84.56 175 TYR B CA 1
ATOM 5646 C C . TYR B 1 175 ? -16.75 59.875 15.047 1 84.56 175 TYR B C 1
ATOM 5648 O O . TYR B 1 175 ? -15.812 59.781 14.258 1 84.56 175 TYR B O 1
ATOM 5656 N N . ARG B 1 176 ? -17.797 60.406 14.609 1 80.44 176 ARG B N 1
ATOM 5657 C CA . ARG B 1 176 ? -18.078 60.781 13.227 1 80.44 176 ARG B CA 1
ATOM 5658 C C . ARG B 1 176 ? -17.156 61.938 12.773 1 80.44 176 ARG B C 1
ATOM 5660 O O . ARG B 1 176 ? -16.766 61.969 11.609 1 80.44 176 ARG B O 1
ATOM 5667 N N . LYS B 1 177 ? -16.75 62.938 13.625 1 82 177 LYS B N 1
ATOM 5668 C CA . LYS B 1 177 ? -15.992 64.062 13.164 1 82 177 LYS B CA 1
ATOM 5669 C C . LYS B 1 177 ? -14.523 63.969 13.578 1 82 177 LYS B C 1
ATOM 5671 O O . LYS B 1 177 ? -13.75 64.938 13.406 1 82 177 LYS B O 1
ATOM 5676 N N . LEU B 1 178 ? -14.203 62.719 13.906 1 89.25 178 LEU B N 1
ATOM 5677 C CA . LEU B 1 178 ? -12.836 62.562 14.398 1 89.25 178 LEU B CA 1
ATOM 5678 C C . LEU B 1 178 ? -11.93 62 13.312 1 89.25 178 LEU B C 1
ATOM 5680 O O . LEU B 1 178 ? -12.391 61.25 12.43 1 89.25 178 LEU B O 1
ATOM 5684 N N . THR B 1 179 ? -10.68 62.469 13.297 1 93 179 THR B N 1
ATOM 5685 C CA . THR B 1 179 ? -9.664 61.844 12.445 1 93 179 THR B CA 1
ATOM 5686 C C . THR B 1 179 ? -9.328 60.438 12.922 1 93 179 THR B C 1
ATOM 5688 O O . THR B 1 179 ? -9.609 60.094 14.07 1 93 179 THR B O 1
ATOM 5691 N N . PRO B 1 180 ? -8.75 59.656 12.109 1 94.56 180 PRO B N 1
ATOM 5692 C CA . PRO B 1 180 ? -8.391 58.281 12.508 1 94.56 180 PRO B CA 1
ATOM 5693 C C . PRO B 1 180 ? -7.527 58.25 13.766 1 94.56 180 PRO B C 1
ATOM 5695 O O . PRO B 1 180 ? -7.707 57.375 14.609 1 94.56 180 PRO B O 1
ATOM 5698 N N . VAL B 1 181 ? -6.633 59.094 13.906 1 95.75 181 VAL B N 1
ATOM 5699 C CA . VAL B 1 181 ? -5.75 59.156 15.07 1 95.75 181 VAL B CA 1
ATOM 5700 C C . VAL B 1 181 ? -6.562 59.469 16.312 1 95.75 181 VAL B C 1
ATOM 5702 O O . VAL B 1 181 ? -6.312 58.938 17.391 1 95.75 181 VAL B O 1
ATOM 5705 N N . GLU B 1 182 ? -7.535 60.375 16.156 1 94.56 182 GLU B N 1
ATOM 5706 C CA . GLU B 1 182 ? -8.383 60.781 17.281 1 94.56 182 GLU B CA 1
ATOM 5707 C C . GLU B 1 182 ? -9.32 59.656 17.672 1 94.56 182 GLU B C 1
ATOM 5709 O O . GLU B 1 182 ? -9.609 59.469 18.859 1 94.56 182 GLU B O 1
ATOM 5714 N N . ILE B 1 183 ? -9.781 59 16.641 1 93.81 183 ILE B N 1
ATOM 5715 C CA . ILE B 1 183 ? -10.641 57.844 16.922 1 93.81 183 ILE B CA 1
ATOM 5716 C C . ILE B 1 183 ? -9.867 56.812 17.734 1 93.81 183 ILE B C 1
ATOM 5718 O O . ILE B 1 183 ? -10.391 56.25 18.719 1 93.81 183 ILE B O 1
ATOM 5722 N N . HIS B 1 184 ? -8.68 56.5 17.344 1 95.56 184 HIS B N 1
ATOM 5723 C CA . HIS B 1 184 ? -7.828 55.531 18.047 1 95.56 184 HIS B CA 1
ATOM 5724 C C . HIS B 1 184 ? -7.617 55.969 19.5 1 95.56 184 HIS B C 1
ATOM 5726 O O . HIS B 1 184 ? -7.75 55.156 20.422 1 95.56 184 HIS B O 1
ATOM 5732 N N . ALA B 1 185 ? -7.305 57.25 19.703 1 94.88 185 ALA B N 1
ATOM 5733 C CA . ALA B 1 185 ? -7.035 57.781 21.047 1 94.88 185 ALA B CA 1
ATOM 5734 C C . ALA B 1 185 ? -8.266 57.656 21.938 1 94.88 185 ALA B C 1
ATOM 5736 O O . ALA B 1 185 ? -8.164 57.281 23.109 1 94.88 185 ALA B O 1
ATOM 5737 N N . ARG B 1 186 ? -9.391 58 21.375 1 92.88 186 ARG B N 1
ATOM 5738 C CA . ARG B 1 186 ? -10.625 57.969 22.156 1 92.88 186 ARG B CA 1
ATOM 5739 C C . ARG B 1 186 ? -11.008 56.531 22.484 1 92.88 186 ARG B C 1
ATOM 5741 O O . ARG B 1 186 ? -11.438 56.219 23.609 1 92.88 186 ARG B O 1
ATOM 5748 N N . LEU B 1 187 ? -10.898 55.656 21.484 1 94.5 187 LEU B N 1
ATOM 5749 C CA . LEU B 1 187 ? -11.234 54.25 21.703 1 94.5 187 LEU B CA 1
ATOM 5750 C C . LEU B 1 187 ? -10.305 53.656 22.734 1 94.5 187 LEU B C 1
ATOM 5752 O O . LEU B 1 187 ? -10.758 52.875 23.609 1 94.5 187 LEU B O 1
ATOM 5756 N N . ARG B 1 188 ? -9.008 53.812 22.594 1 95.69 188 ARG B N 1
ATOM 5757 C CA . ARG B 1 188 ? -8.062 53.281 23.562 1 95.69 188 ARG B CA 1
ATOM 5758 C C . ARG B 1 188 ? -8.383 53.75 24.969 1 95.69 188 ARG B C 1
ATOM 5760 O O . ARG B 1 188 ? -8.328 52.969 25.922 1 95.69 188 ARG B O 1
ATOM 5767 N N . ALA B 1 189 ? -8.711 55.094 25.109 1 94.25 189 ALA B N 1
ATOM 5768 C CA . ALA B 1 189 ? -9.047 55.656 26.406 1 94.25 189 ALA B CA 1
ATOM 5769 C C . ALA B 1 189 ? -10.297 55 27 1 94.25 189 ALA B C 1
ATOM 5771 O O . ALA B 1 189 ? -10.375 54.75 28.203 1 94.25 189 ALA B O 1
ATOM 5772 N N . ALA B 1 190 ? -11.211 54.719 26.141 1 93.5 190 ALA B N 1
ATOM 5773 C CA . ALA B 1 190 ? -12.477 54.156 26.578 1 93.5 190 ALA B CA 1
ATOM 5774 C C . ALA B 1 190 ? -12.312 52.688 26.984 1 93.5 190 ALA B C 1
ATOM 5776 O O . ALA B 1 190 ? -12.992 52.219 27.891 1 93.5 190 ALA B O 1
ATOM 5777 N N . LEU B 1 191 ? -11.43 52 26.344 1 96.19 191 LEU B N 1
ATOM 5778 C CA . LEU B 1 191 ? -11.383 50.531 26.484 1 96.19 191 LEU B CA 1
ATOM 5779 C C . LEU B 1 191 ? -10.281 50.125 27.453 1 96.19 191 LEU B C 1
ATOM 5781 O O . LEU B 1 191 ? -10.328 49.031 28.031 1 96.19 191 LEU B O 1
ATOM 5785 N N . LEU B 1 192 ? -9.297 50.906 27.672 1 95.75 192 LEU B N 1
ATOM 5786 C CA . LEU B 1 192 ? -8.141 50.594 28.5 1 95.75 192 LEU B CA 1
ATOM 5787 C C . LEU B 1 192 ? -8.586 50.219 29.922 1 95.75 192 LEU B C 1
ATOM 5789 O O . LEU B 1 192 ? -8.023 49.281 30.516 1 95.75 192 LEU B O 1
ATOM 5793 N N . PRO B 1 193 ? -9.586 50.906 30.516 1 95.25 193 PRO B N 1
ATOM 5794 C CA . PRO B 1 193 ? -10 50.562 31.875 1 95.25 193 PRO B CA 1
ATOM 5795 C C . PRO B 1 193 ? -10.562 49.125 31.953 1 95.25 193 PRO B C 1
ATOM 5797 O O . PRO B 1 193 ? -10.398 48.469 32.969 1 95.25 193 PRO B O 1
ATOM 5800 N N . GLN B 1 194 ? -11.18 48.688 30.953 1 95.62 194 GLN B N 1
ATOM 5801 C CA . GLN B 1 194 ? -11.797 47.344 30.922 1 95.62 194 GLN B CA 1
ATOM 5802 C C . GLN B 1 194 ? -10.789 46.281 30.516 1 95.62 194 GLN B C 1
ATOM 5804 O O . GLN B 1 194 ? -10.914 45.125 30.922 1 95.62 194 GLN B O 1
ATOM 5809 N N . PHE B 1 195 ? -9.898 46.625 29.688 1 97.5 195 PHE B N 1
ATOM 5810 C CA . PHE B 1 195 ? -8.906 45.719 29.172 1 97.5 195 PHE B CA 1
ATOM 5811 C C . PHE B 1 195 ? -7.496 46.156 29.516 1 97.5 195 PHE B C 1
ATOM 5813 O O . PHE B 1 195 ? -6.75 46.594 28.625 1 97.5 195 PHE B O 1
ATOM 5820 N N . GLY B 1 196 ? -7.066 45.906 30.703 1 95.12 196 GLY B N 1
ATOM 5821 C CA . GLY B 1 196 ? -5.801 46.406 31.234 1 95.12 196 GLY B CA 1
ATOM 5822 C C . GLY B 1 196 ? -4.598 45.875 30.484 1 95.12 196 GLY B C 1
ATOM 5823 O O . GLY B 1 196 ? -3.547 46.5 30.438 1 95.12 196 GLY B O 1
ATOM 5824 N N . TRP B 1 197 ? -4.723 44.688 29.859 1 94.62 197 TRP B N 1
ATOM 5825 C CA . TRP B 1 197 ? -3.611 44.062 29.156 1 94.62 197 TRP B CA 1
ATOM 5826 C C . TRP B 1 197 ? -3.238 44.844 27.906 1 94.62 197 TRP B C 1
ATOM 5828 O O . TRP B 1 197 ? -2.191 44.594 27.297 1 94.62 197 TRP B O 1
ATOM 5838 N N . LEU B 1 198 ? -3.955 45.812 27.484 1 96 198 LEU B N 1
ATOM 5839 C CA . LEU B 1 198 ? -3.652 46.656 26.328 1 96 198 LEU B CA 1
ATOM 5840 C C . LEU B 1 198 ? -2.402 47.5 26.578 1 96 198 LEU B C 1
ATOM 5842 O O . LEU B 1 198 ? -1.764 47.969 25.625 1 96 198 LEU B O 1
ATOM 5846 N N . ASP B 1 199 ? -2.107 47.75 27.844 1 94.25 199 ASP B N 1
ATOM 5847 C CA . ASP B 1 199 ? -0.963 48.594 28.188 1 94.25 199 ASP B CA 1
ATOM 5848 C C . ASP B 1 199 ? 0.329 47.781 28.219 1 94.25 199 ASP B C 1
ATOM 5850 O O . ASP B 1 199 ? 1.406 48.312 28.469 1 94.25 199 ASP B O 1
ATOM 5854 N N . ARG B 1 200 ? 0.218 46.531 27.938 1 93 200 ARG B N 1
ATOM 5855 C CA . ARG B 1 200 ? 1.384 45.656 27.922 1 93 200 ARG B CA 1
ATOM 5856 C C . ARG B 1 200 ? 1.7 45.219 26.5 1 93 200 ARG B C 1
ATOM 5858 O O . ARG B 1 200 ? 0.797 45.062 25.688 1 93 200 ARG B O 1
ATOM 5865 N N . LYS B 1 201 ? 3.006 45.094 26.297 1 90.75 201 LYS B N 1
ATOM 5866 C CA . LYS B 1 201 ? 3.418 44.594 25 1 90.75 201 LYS B CA 1
ATOM 5867 C C . LYS B 1 201 ? 2.98 43.125 24.828 1 90.75 201 LYS B C 1
ATOM 5869 O O . LYS B 1 201 ? 3.092 42.312 25.75 1 90.75 201 LYS B O 1
ATOM 5874 N N . ALA B 1 202 ? 2.395 42.844 23.672 1 88.88 202 ALA B N 1
ATOM 5875 C CA . ALA B 1 202 ? 1.944 41.5 23.406 1 88.88 202 ALA B CA 1
ATOM 5876 C C . ALA B 1 202 ? 3.125 40.562 23.125 1 88.88 202 ALA B C 1
ATOM 5878 O O . ALA B 1 202 ? 4.102 40.969 22.484 1 88.88 202 ALA B O 1
ATOM 5879 N N . PRO B 1 203 ? 3.043 39.344 23.641 1 87.19 203 PRO B N 1
ATOM 5880 C CA . PRO B 1 203 ? 4.086 38.375 23.266 1 87.19 203 PRO B CA 1
ATOM 5881 C C . PRO B 1 203 ? 4.113 38.062 21.766 1 87.19 203 PRO B C 1
ATOM 5883 O O . PRO B 1 203 ? 3.062 38 21.125 1 87.19 203 PRO B O 1
ATOM 5886 N N . PRO B 1 204 ? 5.359 37.906 21.281 1 90.56 204 PRO B N 1
ATOM 5887 C CA . PRO B 1 204 ? 5.422 37.562 19.859 1 90.56 204 PRO B CA 1
ATOM 5888 C C . PRO B 1 204 ? 4.727 36.25 19.531 1 90.56 204 PRO B C 1
ATOM 5890 O O . PRO B 1 204 ? 4.797 35.312 20.312 1 90.56 204 PRO B O 1
ATOM 5893 N N . ARG B 1 205 ? 4.109 36.25 18.375 1 92.5 205 ARG B N 1
ATOM 5894 C CA . ARG B 1 205 ? 3.398 35.031 17.953 1 92.5 205 ARG B CA 1
ATOM 5895 C C . ARG B 1 205 ? 4.371 33.906 17.625 1 92.5 205 ARG B C 1
ATOM 5897 O O . ARG B 1 205 ? 4.164 32.781 18.031 1 92.5 205 ARG B O 1
ATOM 5904 N N . ILE B 1 206 ? 5.445 34.281 16.844 1 93.81 206 ILE B N 1
ATOM 5905 C CA . ILE B 1 206 ? 6.48 33.312 16.516 1 93.81 206 ILE B CA 1
ATOM 5906 C C . ILE B 1 206 ? 7.836 33.781 17.031 1 93.81 206 ILE B C 1
ATOM 5908 O O . ILE B 1 206 ? 8.492 34.625 16.391 1 93.81 206 ILE B O 1
ATOM 5912 N N . PRO B 1 207 ? 8.219 33.281 18.109 1 93.56 207 PRO B N 1
ATOM 5913 C CA . PRO B 1 207 ? 9.508 33.688 18.641 1 93.56 207 PRO B CA 1
ATOM 5914 C C . PRO B 1 207 ? 10.664 33.469 17.672 1 93.56 207 PRO B C 1
ATOM 5916 O O . PRO B 1 207 ? 10.609 32.531 16.859 1 93.56 207 PRO B O 1
ATOM 5919 N N . LEU B 1 208 ? 11.664 34.312 17.812 1 94.12 208 LEU B N 1
ATOM 5920 C CA . LEU B 1 208 ? 12.812 34.281 16.906 1 94.12 208 LEU B CA 1
ATOM 5921 C C . LEU B 1 208 ? 13.477 32.906 16.922 1 94.12 208 LEU B C 1
ATOM 5923 O O . LEU B 1 208 ? 13.867 32.375 15.883 1 94.12 208 LEU B O 1
ATOM 5927 N N . ALA B 1 209 ? 13.578 32.344 18.062 1 94.69 209 ALA B N 1
ATOM 5928 C CA . ALA B 1 209 ? 14.227 31.047 18.188 1 94.69 209 ALA B CA 1
ATOM 5929 C C . ALA B 1 209 ? 13.469 29.984 17.406 1 94.69 209 ALA B C 1
ATOM 5931 O O . ALA B 1 209 ? 14.078 29.109 16.781 1 94.69 209 ALA B O 1
ATOM 5932 N N . GLN B 1 210 ? 12.211 30.047 17.5 1 93.62 210 GLN B N 1
ATOM 5933 C CA . GLN B 1 210 ? 11.391 29.094 16.766 1 93.62 210 GLN B CA 1
ATOM 5934 C C . GLN B 1 210 ? 11.516 29.312 15.258 1 93.62 210 GLN B C 1
ATOM 5936 O O . GLN B 1 210 ? 11.562 28.359 14.484 1 93.62 210 GLN B O 1
ATOM 5941 N N . SER B 1 211 ? 11.5 30.5 14.875 1 95.5 211 SER B N 1
ATOM 5942 C CA . SER B 1 211 ? 11.648 30.844 13.461 1 95.5 211 SER B CA 1
ATOM 5943 C C . SER B 1 211 ? 12.977 30.328 12.906 1 95.5 211 SER B C 1
ATOM 5945 O O . SER B 1 211 ? 13.016 29.719 11.836 1 95.5 211 SER B O 1
ATOM 5947 N N . LEU B 1 212 ? 14.008 30.609 13.617 1 96.56 212 LEU B N 1
ATOM 5948 C CA . LEU B 1 212 ? 15.32 30.141 13.195 1 96.56 212 LEU B CA 1
ATOM 5949 C C . LEU B 1 212 ? 15.367 28.625 13.148 1 96.56 212 LEU B C 1
ATOM 5951 O O . LEU B 1 212 ? 16 28.047 12.258 1 96.56 212 LEU B O 1
ATOM 5955 N N . GLY B 1 213 ? 14.734 28.047 14.102 1 96.88 213 GLY B N 1
ATOM 5956 C CA . GLY B 1 213 ? 14.656 26.594 14.094 1 96.88 213 GLY B CA 1
ATOM 5957 C C . GLY B 1 213 ? 13.945 26.047 12.875 1 96.88 213 GLY B C 1
ATOM 5958 O O . GLY B 1 213 ? 14.352 25.031 12.32 1 96.88 213 GLY B O 1
ATOM 5959 N N . ASP B 1 214 ? 12.898 26.656 12.492 1 97 214 ASP B N 1
ATOM 5960 C CA . ASP B 1 214 ? 12.156 26.25 11.312 1 97 214 ASP B CA 1
ATOM 5961 C C . ASP B 1 214 ? 13.039 26.297 10.062 1 97 214 ASP B C 1
ATOM 5963 O O . ASP B 1 214 ? 13.07 25.344 9.281 1 97 214 ASP B O 1
ATOM 5967 N N . TYR B 1 215 ? 13.711 27.391 9.906 1 96.38 215 TYR B N 1
ATOM 5968 C CA . TYR B 1 215 ? 14.578 27.547 8.742 1 96.38 215 TYR B CA 1
ATOM 5969 C C . TYR B 1 215 ? 15.727 26.547 8.781 1 96.38 215 TYR B C 1
ATOM 5971 O O . TYR B 1 215 ? 16.109 25.969 7.754 1 96.38 215 TYR B O 1
ATOM 5979 N N . ALA B 1 216 ? 16.25 26.328 9.938 1 96.94 216 ALA B N 1
ATOM 5980 C CA . ALA B 1 216 ? 17.375 25.391 10.086 1 96.94 216 ALA B CA 1
ATOM 5981 C C . ALA B 1 216 ? 16.953 23.969 9.742 1 96.94 216 ALA B C 1
ATOM 5983 O O . ALA B 1 216 ? 17.688 23.234 9.086 1 96.94 216 ALA B O 1
ATOM 5984 N N . ARG B 1 217 ? 15.82 23.625 10.211 1 97.62 217 ARG B N 1
ATOM 5985 C CA . ARG B 1 217 ? 15.336 22.281 9.914 1 97.62 217 ARG B CA 1
ATOM 5986 C C . ARG B 1 217 ? 15.102 22.094 8.422 1 97.62 217 ARG B C 1
ATOM 5988 O O . ARG B 1 217 ? 15.375 21.016 7.871 1 97.62 217 ARG B O 1
ATOM 5995 N N . LEU B 1 218 ? 14.531 23.062 7.812 1 96.19 218 LEU B N 1
ATOM 5996 C CA . LEU B 1 218 ? 14.336 22.984 6.367 1 96.19 218 LEU B CA 1
ATOM 5997 C C . LEU B 1 218 ? 15.68 22.891 5.645 1 96.19 218 LEU B C 1
ATOM 5999 O O . LEU B 1 218 ? 15.82 22.109 4.699 1 96.19 218 LEU B O 1
ATOM 6003 N N . ALA B 1 219 ? 16.641 23.703 6.082 1 94.69 219 ALA B N 1
ATOM 6004 C CA . ALA B 1 219 ? 17.969 23.672 5.477 1 94.69 219 ALA B CA 1
ATOM 6005 C C . ALA B 1 219 ? 18.609 22.297 5.637 1 94.69 219 ALA B C 1
ATOM 6007 O O . ALA B 1 219 ? 19.219 21.766 4.695 1 94.69 219 ALA B O 1
ATOM 6008 N N . LEU B 1 220 ? 18.484 21.781 6.816 1 95.44 220 LEU B N 1
ATOM 6009 C CA . LEU B 1 220 ? 19.047 20.469 7.078 1 95.44 220 LEU B CA 1
ATOM 6010 C C . LEU B 1 220 ? 18.391 19.406 6.195 1 95.44 220 LEU B C 1
ATOM 6012 O O . LEU B 1 220 ? 19.062 18.5 5.699 1 95.44 220 LEU B O 1
ATOM 6016 N N . PHE B 1 221 ? 17.125 19.5 6.09 1 95.94 221 PHE B N 1
ATOM 6017 C CA . PHE B 1 221 ? 16.406 18.594 5.211 1 95.94 221 PHE B CA 1
ATOM 6018 C C . PHE B 1 221 ? 16.906 18.719 3.777 1 95.94 221 PHE B C 1
ATOM 6020 O O . PHE B 1 221 ? 17.109 17.703 3.102 1 95.94 221 PHE B O 1
ATOM 6027 N N . ALA B 1 222 ? 17.031 19.906 3.291 1 93.56 222 ALA B N 1
ATOM 6028 C CA . ALA B 1 222 ? 17.516 20.125 1.93 1 93.56 222 ALA B CA 1
ATOM 6029 C C . ALA B 1 222 ? 18.891 19.531 1.728 1 93.56 222 ALA B C 1
ATOM 6031 O O . ALA B 1 222 ? 19.156 18.906 0.696 1 93.56 222 ALA B O 1
ATOM 6032 N N . LEU B 1 223 ? 19.766 19.734 2.691 1 93.5 223 LEU B N 1
ATOM 6033 C CA . LEU B 1 223 ? 21.109 19.172 2.615 1 93.5 223 LEU B CA 1
ATOM 6034 C C . LEU B 1 223 ? 21.062 17.656 2.604 1 93.5 223 LEU B C 1
ATOM 6036 O O . LEU B 1 223 ? 21.781 17.016 1.826 1 93.5 223 LEU B O 1
ATOM 6040 N N . ALA B 1 224 ? 20.234 17.125 3.441 1 94.19 224 ALA B N 1
ATOM 6041 C CA . ALA B 1 224 ? 20.094 15.664 3.496 1 94.19 224 ALA B CA 1
ATOM 6042 C C . ALA B 1 224 ? 19.547 15.117 2.182 1 94.19 224 ALA B C 1
ATOM 6044 O O . ALA B 1 224 ? 19.938 14.039 1.736 1 94.19 224 ALA B O 1
ATOM 6045 N N . LEU B 1 225 ? 18.625 15.805 1.63 1 94.19 225 LEU B N 1
ATOM 6046 C CA . LEU B 1 225 ? 18.016 15.383 0.365 1 94.19 225 LEU B CA 1
ATOM 6047 C C . LEU B 1 225 ? 19.062 15.391 -0.752 1 94.19 225 LEU B C 1
ATOM 6049 O O . LEU B 1 225 ? 19.125 14.445 -1.545 1 94.19 225 LEU B O 1
ATOM 6053 N N . VAL B 1 226 ? 19.844 16.438 -0.821 1 92.75 226 VAL B N 1
ATOM 6054 C CA . VAL B 1 226 ? 20.891 16.516 -1.836 1 92.75 226 VAL B CA 1
ATOM 6055 C C . VAL B 1 226 ? 21.891 15.391 -1.629 1 92.75 226 VAL B C 1
ATOM 6057 O O . VAL B 1 226 ? 22.344 14.766 -2.592 1 92.75 226 VAL B O 1
ATOM 6060 N N . PHE B 1 227 ? 22.25 15.18 -0.427 1 92.5 227 PHE B N 1
ATOM 6061 C CA . PHE B 1 227 ? 23.172 14.094 -0.122 1 92.5 227 PHE B CA 1
ATOM 6062 C C . PHE B 1 227 ? 22.609 12.758 -0.589 1 92.5 227 PHE B C 1
ATOM 6064 O O . PHE B 1 227 ? 23.297 11.992 -1.271 1 92.5 227 PHE B O 1
ATOM 6071 N N . ALA B 1 228 ? 21.344 12.508 -0.243 1 93.88 228 ALA B N 1
ATOM 6072 C CA . ALA B 1 228 ? 20.719 11.25 -0.621 1 93.88 228 ALA B CA 1
ATOM 6073 C C . ALA B 1 228 ? 20.688 11.086 -2.139 1 93.88 228 ALA B C 1
ATOM 6075 O O . ALA B 1 228 ? 20.953 10 -2.66 1 93.88 228 ALA B O 1
ATOM 6076 N N . LEU B 1 229 ? 20.391 12.117 -2.824 1 94.38 229 LEU B N 1
ATOM 6077 C CA . LEU B 1 229 ? 20.266 12.086 -4.277 1 94.38 229 LEU B CA 1
ATOM 6078 C C . LEU B 1 229 ? 21.641 12 -4.93 1 94.38 229 LEU B C 1
ATOM 6080 O O . LEU B 1 229 ? 21.766 11.664 -6.109 1 94.38 229 LEU B O 1
ATOM 6084 N N . SER B 1 230 ? 22.719 12.297 -4.18 1 92.81 230 SER B N 1
ATOM 6085 C CA . SER B 1 230 ? 24.078 12.305 -4.727 1 92.81 230 SER B CA 1
ATOM 6086 C C . SER B 1 230 ? 24.75 10.953 -4.551 1 92.81 230 SER B C 1
ATOM 6088 O O . SER B 1 230 ? 25.812 10.703 -5.137 1 92.81 230 SER B O 1
ATOM 6090 N N . ILE B 1 231 ? 24.172 10.07 -3.838 1 90.06 231 ILE B N 1
ATOM 6091 C CA . ILE B 1 231 ? 24.781 8.805 -3.465 1 90.06 231 ILE B CA 1
ATOM 6092 C C . ILE B 1 231 ? 25.094 7.984 -4.719 1 90.06 231 ILE B C 1
ATOM 6094 O O . ILE B 1 231 ? 26.203 7.469 -4.879 1 90.06 231 ILE B O 1
ATOM 6098 N N . PRO B 1 232 ? 24.125 7.828 -5.637 1 89.81 232 PRO B N 1
ATOM 6099 C CA . PRO B 1 232 ? 24.469 7.059 -6.832 1 89.81 232 PRO B CA 1
ATOM 6100 C C . PRO B 1 232 ? 25.656 7.637 -7.586 1 89.81 232 PRO B C 1
ATOM 6102 O O . PRO B 1 232 ? 26.5 6.887 -8.086 1 89.81 232 PRO B O 1
ATOM 6105 N N . GLY B 1 233 ? 25.75 8.938 -7.652 1 88.69 233 GLY B N 1
ATOM 6106 C CA . GLY B 1 233 ? 26.891 9.57 -8.297 1 88.69 233 GLY B CA 1
ATOM 6107 C C . GLY B 1 233 ? 28.203 9.336 -7.566 1 88.69 233 GLY B C 1
ATOM 6108 O O . GLY B 1 233 ? 29.25 9.172 -8.195 1 88.69 233 GLY B O 1
ATOM 6109 N N . LEU B 1 234 ? 28.109 9.336 -6.227 1 85.44 234 LEU B N 1
ATOM 6110 C CA . LEU B 1 234 ? 29.297 9.07 -5.414 1 85.44 234 LEU B CA 1
ATOM 6111 C C . LEU B 1 234 ? 29.828 7.668 -5.68 1 85.44 234 LEU B C 1
ATOM 6113 O O . LEU B 1 234 ? 31.047 7.477 -5.816 1 85.44 234 LEU B O 1
ATOM 6117 N N . ILE B 1 235 ? 28.969 6.777 -5.832 1 82.31 235 ILE B N 1
ATOM 6118 C CA . ILE B 1 235 ? 29.359 5.387 -6.055 1 82.31 235 ILE B CA 1
ATOM 6119 C C . ILE B 1 235 ? 29.922 5.227 -7.465 1 82.31 235 ILE B C 1
ATOM 6121 O O . ILE B 1 235 ? 30.969 4.613 -7.656 1 82.31 235 ILE B O 1
ATOM 6125 N N . LEU B 1 236 ? 29.281 5.809 -8.422 1 83.25 236 LEU B N 1
ATOM 6126 C CA . LEU B 1 236 ? 29.703 5.672 -9.812 1 83.25 236 LEU B CA 1
ATOM 6127 C C . LEU B 1 236 ? 31.047 6.359 -10.047 1 83.25 236 LEU B C 1
ATOM 6129 O O . LEU B 1 236 ? 31.891 5.848 -10.781 1 83.25 236 LEU B O 1
ATOM 6133 N N . LYS B 1 237 ? 31.203 7.5 -9.453 1 84.44 237 LYS B N 1
ATOM 6134 C CA . LYS B 1 237 ? 32.438 8.258 -9.656 1 84.44 237 LYS B CA 1
ATOM 6135 C C . LYS B 1 237 ? 33.625 7.527 -9.047 1 84.44 237 LYS B C 1
ATOM 6137 O O . LYS B 1 237 ? 34.75 7.613 -9.562 1 84.44 237 LYS B O 1
ATOM 6142 N N . SER B 1 238 ? 33.375 6.855 -7.977 1 77.5 238 SER B N 1
ATOM 6143 C CA . SER B 1 238 ? 34.469 6.109 -7.34 1 77.5 238 SER B CA 1
ATOM 6144 C C . SER B 1 238 ? 34.906 4.953 -8.219 1 77.5 238 SER B C 1
ATOM 6146 O O . SER B 1 238 ? 36.031 4.465 -8.07 1 77.5 238 SER B O 1
ATOM 6148 N N . GLN B 1 239 ? 34.094 4.602 -9.211 1 72.94 239 GLN B N 1
ATOM 6149 C CA . GLN B 1 239 ? 34.406 3.441 -10.031 1 72.94 239 GLN B CA 1
ATOM 6150 C C . GLN B 1 239 ? 34.875 3.863 -11.43 1 72.94 239 GLN B C 1
ATOM 6152 O O . GLN B 1 239 ? 35.531 3.098 -12.125 1 72.94 239 GLN B O 1
ATOM 6157 N N . LEU B 1 240 ? 34.594 5.109 -11.805 1 80.31 240 LEU B N 1
ATOM 6158 C CA . LEU B 1 240 ? 34.844 5.543 -13.172 1 80.31 240 LEU B CA 1
ATOM 6159 C C . LEU B 1 240 ? 35.781 6.746 -13.203 1 80.31 240 LEU B C 1
ATOM 6161 O O . LEU B 1 240 ? 35.719 7.594 -12.305 1 80.31 240 LEU B O 1
ATOM 6165 N N . ALA B 1 241 ? 36.594 6.82 -14.305 1 85.31 241 ALA B N 1
ATOM 6166 C CA . ALA B 1 241 ? 37.344 8.031 -14.57 1 85.31 241 ALA B CA 1
ATOM 6167 C C . ALA B 1 241 ? 36.438 9.203 -14.922 1 85.31 241 ALA B C 1
ATOM 6169 O O . ALA B 1 241 ? 35.281 8.992 -15.344 1 85.31 241 ALA B O 1
ATOM 6170 N N . TRP B 1 242 ? 36.875 10.406 -14.766 1 87.88 242 TRP B N 1
ATOM 6171 C CA . TRP B 1 242 ? 36.031 11.594 -14.805 1 87.88 242 TRP B CA 1
ATOM 6172 C C . TRP B 1 242 ? 35.406 11.766 -16.188 1 87.88 242 TRP B C 1
ATOM 6174 O O . TRP B 1 242 ? 34.25 12.141 -16.312 1 87.88 242 TRP B O 1
ATOM 6184 N N . PRO B 1 243 ? 36.188 11.461 -17.266 1 91.31 243 PRO B N 1
ATOM 6185 C CA . PRO B 1 243 ? 35.531 11.664 -18.547 1 91.31 243 PRO B CA 1
ATOM 6186 C C . PRO B 1 243 ? 34.406 10.656 -18.797 1 91.31 243 PRO B C 1
ATOM 6188 O O . PRO B 1 243 ? 33.375 11.008 -19.375 1 91.31 243 PRO B O 1
ATOM 6191 N N . HIS B 1 244 ? 34.656 9.383 -18.312 1 88.94 244 HIS B N 1
ATOM 6192 C CA . HIS B 1 244 ? 33.625 8.367 -18.484 1 88.94 244 HIS B CA 1
ATOM 6193 C C . HIS B 1 244 ? 32.406 8.648 -17.609 1 88.94 244 HIS B C 1
ATOM 6195 O O . HIS B 1 244 ? 31.281 8.375 -18 1 88.94 244 HIS B O 1
ATOM 6201 N N . TYR B 1 245 ? 32.719 9.18 -16.5 1 90.94 245 TYR B N 1
ATOM 6202 C CA . TYR B 1 245 ? 31.656 9.547 -15.562 1 90.94 245 TYR B CA 1
ATOM 6203 C C . TYR B 1 245 ? 30.781 10.641 -16.156 1 90.94 245 TYR B C 1
ATOM 6205 O O . TYR B 1 245 ? 29.547 10.523 -16.141 1 90.94 245 TYR B O 1
ATOM 6213 N N . VAL B 1 246 ? 31.375 11.641 -16.688 1 93.62 246 VAL B N 1
ATOM 6214 C CA . VAL B 1 246 ? 30.625 12.773 -17.234 1 93.62 246 VAL B CA 1
ATOM 6215 C C . VAL B 1 246 ? 29.844 12.32 -18.469 1 93.62 246 VAL B C 1
ATOM 6217 O O . VAL B 1 246 ? 28.688 12.688 -18.641 1 93.62 246 VAL B O 1
ATOM 6220 N N . LEU B 1 247 ? 30.453 11.523 -19.25 1 94.88 247 LEU B N 1
ATOM 6221 C CA . LEU B 1 247 ? 29.781 11.031 -20.453 1 94.88 247 LEU B CA 1
ATOM 6222 C C . LEU B 1 247 ? 28.578 10.164 -20.094 1 94.88 247 LEU B C 1
ATOM 6224 O O . LEU B 1 247 ? 27.531 10.266 -20.719 1 94.88 247 LEU B O 1
ATOM 6228 N N . LEU B 1 248 ? 28.766 9.328 -19.109 1 93.81 248 LEU B N 1
ATOM 6229 C CA . LEU B 1 248 ? 27.672 8.484 -18.672 1 93.81 248 LEU B CA 1
ATOM 6230 C C . LEU B 1 248 ? 26.531 9.328 -18.109 1 93.81 248 LEU B C 1
ATOM 6232 O O . LEU B 1 248 ? 25.359 9.07 -18.406 1 93.81 248 LEU B O 1
ATOM 6236 N N . CYS B 1 249 ? 26.859 10.273 -17.375 1 94.69 249 CYS B N 1
ATOM 6237 C CA . CYS B 1 249 ? 25.844 11.141 -16.781 1 94.69 249 CYS B CA 1
ATOM 6238 C C . CYS B 1 249 ? 25.094 11.898 -17.875 1 94.69 249 CYS B C 1
ATOM 6240 O O . CYS B 1 249 ? 23.859 11.984 -17.812 1 94.69 249 CYS B O 1
ATOM 6242 N N . LEU B 1 250 ? 25.812 12.414 -18.812 1 96.25 250 LEU B N 1
ATOM 6243 C CA . LEU B 1 250 ? 25.172 13.141 -19.906 1 96.25 250 LEU B CA 1
ATOM 6244 C C . LEU B 1 250 ? 24.281 12.219 -20.719 1 96.25 250 LEU B C 1
ATOM 6246 O O . LEU B 1 250 ? 23.172 12.602 -21.109 1 96.25 250 LEU B O 1
ATOM 6250 N N . ALA B 1 251 ? 24.75 11.031 -20.953 1 97.19 251 ALA B N 1
ATOM 6251 C CA . ALA B 1 251 ? 23.969 10.055 -21.703 1 97.19 251 ALA B CA 1
ATOM 6252 C C . ALA B 1 251 ? 22.688 9.672 -20.969 1 97.19 251 ALA B C 1
ATOM 6254 O O . ALA B 1 251 ? 21.609 9.625 -21.562 1 97.19 251 ALA B O 1
ATOM 6255 N N . LEU B 1 252 ? 22.844 9.391 -19.703 1 97.12 252 LEU B N 1
ATOM 6256 C CA . LEU B 1 252 ? 21.672 9.023 -18.891 1 97.12 252 LEU B CA 1
ATOM 6257 C C . LEU B 1 252 ? 20.688 10.18 -18.797 1 97.12 252 LEU B C 1
ATOM 6259 O O . LEU B 1 252 ? 19.484 9.969 -18.859 1 97.12 252 LEU B O 1
ATOM 6263 N N . PHE B 1 253 ? 21.234 11.344 -18.625 1 96.56 253 PHE B N 1
ATOM 6264 C CA . PHE B 1 253 ? 20.359 12.516 -18.547 1 96.56 253 PHE B CA 1
ATOM 6265 C C . PHE B 1 253 ? 19.594 12.695 -19.859 1 96.56 253 PHE B C 1
ATOM 6267 O O . PHE B 1 253 ? 18.391 12.961 -19.828 1 96.56 253 PHE B O 1
ATOM 6274 N N . ALA B 1 254 ? 20.234 12.547 -20.938 1 97.25 254 ALA B N 1
ATOM 6275 C CA . ALA B 1 254 ? 19.594 12.656 -22.25 1 97.25 254 ALA B CA 1
ATOM 6276 C C . ALA B 1 254 ? 18.531 11.562 -22.422 1 97.25 254 ALA B C 1
ATOM 6278 O O . ALA B 1 254 ? 17.438 11.828 -22.938 1 97.25 254 ALA B O 1
ATOM 6279 N N . LEU B 1 255 ? 18.875 10.391 -22.031 1 97.81 255 LEU B N 1
ATOM 6280 C CA . LEU B 1 255 ? 17.953 9.273 -22.125 1 97.81 255 LEU B CA 1
ATOM 6281 C C . LEU B 1 255 ? 16.703 9.523 -21.297 1 97.81 255 LEU B C 1
ATOM 6283 O O . LEU B 1 255 ? 15.578 9.367 -21.781 1 97.81 255 LEU B O 1
ATOM 6287 N N . PHE B 1 256 ? 16.906 9.914 -20.078 1 97.31 256 PHE B N 1
ATOM 6288 C CA . PHE B 1 256 ? 15.781 10.133 -19.172 1 97.31 256 PHE B CA 1
ATOM 6289 C C . PHE B 1 256 ? 14.922 11.305 -19.625 1 97.31 256 PHE B C 1
ATOM 6291 O O . PHE B 1 256 ? 13.695 11.25 -19.562 1 97.31 256 PHE B O 1
ATOM 6298 N N . THR B 1 257 ? 15.555 12.344 -20.094 1 94.94 257 THR B N 1
ATOM 6299 C CA . THR B 1 257 ? 14.797 13.492 -20.578 1 94.94 257 THR B CA 1
ATOM 6300 C C . THR B 1 257 ? 14.023 13.141 -21.859 1 94.94 257 THR B C 1
ATOM 6302 O O . THR B 1 257 ? 12.914 13.633 -22.062 1 94.94 257 THR B O 1
ATOM 6305 N N . GLY B 1 258 ? 14.633 12.344 -22.688 1 95.88 258 GLY B N 1
ATOM 6306 C CA . GLY B 1 258 ? 13.914 11.844 -23.844 1 95.88 258 GLY B CA 1
ATOM 6307 C C . GLY B 1 258 ? 12.695 11.016 -23.469 1 95.88 258 GLY B C 1
ATOM 6308 O O . GLY B 1 258 ? 11.625 11.18 -24.062 1 95.88 258 GLY B O 1
ATOM 6309 N N . MET B 1 259 ? 12.883 10.219 -22.5 1 96.69 259 MET B N 1
ATOM 6310 C CA . MET B 1 259 ? 11.766 9.414 -22.016 1 96.69 259 MET B CA 1
ATOM 6311 C C . MET B 1 259 ? 10.672 10.289 -21.406 1 96.69 259 MET B C 1
ATOM 6313 O O . MET B 1 259 ? 9.484 10.047 -21.625 1 96.69 259 MET B O 1
ATOM 6317 N N . LEU B 1 260 ? 11.086 11.273 -20.688 1 94.38 260 LEU B N 1
ATOM 6318 C CA . LEU B 1 260 ? 10.133 12.18 -20.047 1 94.38 260 LEU B CA 1
ATOM 6319 C C . LEU B 1 260 ? 9.367 12.977 -21.109 1 94.38 260 LEU B C 1
ATOM 6321 O O . LEU B 1 260 ? 8.188 13.281 -20.922 1 94.38 260 LEU B O 1
ATOM 6325 N N . TYR B 1 261 ? 10.008 13.336 -22.141 1 92.06 261 TYR B N 1
ATOM 6326 C CA . TYR B 1 261 ? 9.344 14.047 -23.234 1 92.06 261 TYR B CA 1
ATOM 6327 C C . TYR B 1 261 ? 8.234 13.203 -23.828 1 92.06 261 TYR B C 1
ATOM 6329 O O . TYR B 1 261 ? 7.148 13.711 -24.141 1 92.06 261 TYR B O 1
ATOM 6337 N N . ARG B 1 262 ? 8.453 11.961 -23.906 1 91.06 262 ARG B N 1
ATOM 6338 C CA . ARG B 1 262 ? 7.469 11.047 -24.484 1 91.06 262 ARG B CA 1
ATOM 6339 C C . ARG B 1 262 ? 6.359 10.727 -23.484 1 91.06 262 ARG B C 1
ATOM 6341 O O . ARG B 1 262 ? 5.18 10.734 -23.844 1 91.06 262 ARG B O 1
ATOM 6348 N N . MET B 1 263 ? 6.762 10.555 -22.234 1 92.62 263 MET B N 1
ATOM 6349 C CA . MET B 1 263 ? 5.816 10.07 -21.234 1 92.62 263 MET B CA 1
ATOM 6350 C C . MET B 1 263 ? 5.148 11.234 -20.516 1 92.62 263 MET B C 1
ATOM 6352 O O . MET B 1 263 ? 4.191 11.039 -19.766 1 92.62 263 MET B O 1
ATOM 6356 N N . GLY B 1 264 ? 5.578 12.398 -20.703 1 88.75 264 GLY B N 1
ATOM 6357 C CA . GLY B 1 264 ? 5.137 13.539 -19.906 1 88.75 264 GLY B CA 1
ATOM 6358 C C . GLY B 1 264 ? 3.762 14.039 -20.312 1 88.75 264 GLY B C 1
ATOM 6359 O O . GLY B 1 264 ? 3.141 14.805 -19.562 1 88.75 264 GLY B O 1
ATOM 6360 N N . LYS B 1 265 ? 3.213 13.516 -21.312 1 87 265 LYS B N 1
ATOM 6361 C CA . LYS B 1 265 ? 1.891 13.938 -21.766 1 87 265 LYS B CA 1
ATOM 6362 C C . LYS B 1 265 ? 0.795 13.344 -20.891 1 87 265 LYS B C 1
ATOM 6364 O O . LYS B 1 265 ? 0.999 12.305 -20.25 1 87 265 LYS B O 1
ATOM 6369 N N . ALA B 1 266 ? -0.259 14.156 -20.766 1 87.69 266 ALA B N 1
ATOM 6370 C CA . ALA B 1 266 ? -1.398 13.664 -20 1 87.69 266 ALA B CA 1
ATOM 6371 C C . ALA B 1 266 ? -1.982 12.406 -20.625 1 87.69 266 ALA B C 1
ATOM 6373 O O . ALA B 1 266 ? -1.885 12.203 -21.844 1 87.69 266 ALA B O 1
ATOM 6374 N N . LEU B 1 267 ? -2.506 11.562 -19.797 1 86.94 267 LEU B N 1
ATOM 6375 C CA . LEU B 1 267 ? -3.236 10.406 -20.281 1 86.94 267 LEU B CA 1
ATOM 6376 C C . LEU B 1 267 ? -4.484 10.836 -21.047 1 86.94 267 LEU B C 1
ATOM 6378 O O . LEU B 1 267 ? -5.031 11.914 -20.797 1 86.94 267 LEU B O 1
ATOM 6382 N N . PRO B 1 268 ? -4.918 10.008 -21.922 1 84.69 268 PRO B N 1
ATOM 6383 C CA . PRO B 1 268 ? -6.086 10.375 -22.719 1 84.69 268 PRO B CA 1
ATOM 6384 C C . PRO B 1 268 ? -7.305 10.719 -21.875 1 84.69 268 PRO B C 1
ATOM 6386 O O . PRO B 1 268 ? -7.695 9.93 -21 1 84.69 268 PRO B O 1
ATOM 6389 N N . GLY B 1 269 ? -7.758 11.891 -22.078 1 84.12 269 GLY B N 1
ATOM 6390 C CA . GLY B 1 269 ? -9 12.281 -21.438 1 84.12 269 GLY B CA 1
ATOM 6391 C C . GLY B 1 269 ? -8.805 12.82 -20.031 1 84.12 269 GLY B C 1
ATOM 6392 O O . GLY B 1 269 ? -9.773 13.156 -19.344 1 84.12 269 GLY B O 1
ATOM 6393 N N . THR B 1 270 ? -7.555 12.906 -19.562 1 87 270 THR B N 1
ATOM 6394 C CA . THR B 1 270 ? -7.348 13.289 -18.172 1 87 270 THR B CA 1
ATOM 6395 C C . THR B 1 270 ? -6.672 14.648 -18.078 1 87 270 THR B C 1
ATOM 6397 O O . THR B 1 270 ? -6.406 15.141 -16.984 1 87 270 THR B O 1
ATOM 6400 N N . ALA B 1 271 ? -6.434 15.234 -19.203 1 85.19 271 ALA B N 1
ATOM 6401 C CA . ALA B 1 271 ? -5.727 16.516 -19.203 1 85.19 271 ALA B CA 1
ATOM 6402 C C . ALA B 1 271 ? -6.59 17.625 -18.625 1 85.19 271 ALA B C 1
ATOM 6404 O O . ALA B 1 271 ? -7.781 17.719 -18.938 1 85.19 271 ALA B O 1
ATOM 6405 N N . THR B 1 272 ? -6.016 18.297 -17.688 1 86.44 272 THR B N 1
ATOM 6406 C CA . THR B 1 272 ? -6.645 19.484 -17.156 1 86.44 272 THR B CA 1
ATOM 6407 C C . THR B 1 272 ? -5.828 20.734 -17.5 1 86.44 272 THR B C 1
ATOM 6409 O O . THR B 1 272 ? -4.602 20.672 -17.609 1 86.44 272 THR B O 1
ATOM 6412 N N . PRO B 1 273 ? -6.504 21.75 -17.812 1 80.31 273 PRO B N 1
ATOM 6413 C CA . PRO B 1 273 ? -5.758 22.969 -18.141 1 80.31 273 PRO B CA 1
ATOM 6414 C C . PRO B 1 273 ? -4.902 23.469 -16.984 1 80.31 273 PRO B C 1
ATOM 6416 O O . PRO B 1 273 ? -5.324 23.406 -15.828 1 80.31 273 PRO B O 1
ATOM 6419 N N . THR B 1 274 ? -3.637 23.516 -17.281 1 76.19 274 THR B N 1
ATOM 6420 C CA . THR B 1 274 ? -2.768 24.078 -16.266 1 76.19 274 THR B CA 1
ATOM 6421 C C . THR B 1 274 ? -1.775 25.062 -16.875 1 76.19 274 THR B C 1
ATOM 6423 O O . THR B 1 274 ? -1.354 24.891 -18.016 1 76.19 274 THR B O 1
ATOM 6426 N N . ARG B 1 275 ? -1.59 26.109 -16.219 1 70.19 275 ARG B N 1
ATOM 6427 C CA . ARG B 1 275 ? -0.593 27.094 -16.641 1 70.19 275 ARG B CA 1
ATOM 6428 C C . ARG B 1 275 ? 0.757 26.812 -15.984 1 70.19 275 ARG B C 1
ATOM 6430 O O . ARG B 1 275 ? 1.742 27.5 -16.266 1 70.19 275 ARG B O 1
ATOM 6437 N N . PHE B 1 276 ? 0.755 25.75 -15.25 1 71.69 276 PHE B N 1
ATOM 6438 C CA . PHE B 1 276 ? 1.972 25.438 -14.508 1 71.69 276 PHE B CA 1
ATOM 6439 C C . PHE B 1 276 ? 3.004 24.766 -15.414 1 71.69 276 PHE B C 1
ATOM 6441 O O . PHE B 1 276 ? 2.674 23.859 -16.172 1 71.69 276 PHE B O 1
ATOM 6448 N N . SER B 1 277 ? 4.148 25.375 -15.508 1 77.38 277 SER B N 1
ATOM 6449 C CA . SER B 1 277 ? 5.285 24.797 -16.234 1 77.38 277 SER B CA 1
ATOM 6450 C C . SER B 1 277 ? 6.43 24.469 -15.281 1 77.38 277 SER B C 1
ATOM 6452 O O . SER B 1 277 ? 6.957 25.344 -14.602 1 77.38 277 SER B O 1
ATOM 6454 N N . PHE B 1 278 ? 6.828 23.25 -15.305 1 77.31 278 PHE B N 1
ATOM 6455 C CA . PHE B 1 278 ? 7.902 22.812 -14.422 1 77.31 278 PHE B CA 1
ATOM 6456 C C . PHE B 1 278 ? 9.203 23.531 -14.758 1 77.31 278 PHE B C 1
ATOM 6458 O O . PHE B 1 278 ? 9.938 23.953 -13.859 1 77.31 278 PHE B O 1
ATOM 6465 N N . LEU B 1 279 ? 9.508 23.641 -16.047 1 79 279 LEU B N 1
ATOM 6466 C CA . LEU B 1 279 ? 10.742 24.297 -16.469 1 79 279 LEU B CA 1
ATOM 6467 C C . LEU B 1 279 ? 10.734 25.766 -16.078 1 79 279 LEU B C 1
ATOM 6469 O O . LEU B 1 279 ? 11.742 26.297 -15.609 1 79 279 LEU B O 1
ATOM 6473 N N . GLY B 1 280 ? 9.625 26.359 -16.25 1 80.25 280 GLY B N 1
ATOM 6474 C CA . GLY B 1 280 ? 9.508 27.75 -15.852 1 80.25 280 GLY B CA 1
ATOM 6475 C C . GLY B 1 280 ? 9.641 27.938 -14.352 1 80.25 280 GLY B C 1
ATOM 6476 O O . GLY B 1 280 ? 10.359 28.844 -13.898 1 80.25 280 GLY B O 1
ATOM 6477 N N . PHE B 1 281 ? 9.008 27.141 -13.703 1 80.88 281 PHE B N 1
ATOM 6478 C CA . PHE B 1 281 ? 9.07 27.219 -12.25 1 80.88 281 PHE B CA 1
ATOM 6479 C C . PHE B 1 281 ? 10.492 26.969 -11.758 1 80.88 281 PHE B C 1
ATOM 6481 O O . PHE B 1 281 ? 10.977 27.672 -10.859 1 80.88 281 PHE B O 1
ATOM 6488 N N . PHE B 1 282 ? 11.125 26.062 -12.344 1 82.44 282 PHE B N 1
ATOM 6489 C CA . PHE B 1 282 ? 12.492 25.719 -11.969 1 82.44 282 PHE B CA 1
ATOM 6490 C C . PHE B 1 282 ? 13.43 26.891 -12.273 1 82.44 282 PHE B C 1
ATOM 6492 O O . PHE B 1 282 ? 14.195 27.312 -11.398 1 82.44 282 PHE B O 1
ATOM 6499 N N . LEU B 1 283 ? 13.328 27.469 -13.445 1 85.94 283 LEU B N 1
ATOM 6500 C CA . LEU B 1 283 ? 14.242 28.516 -13.875 1 85.94 283 LEU B CA 1
ATOM 6501 C C . LEU B 1 283 ? 13.992 29.812 -13.102 1 85.94 283 LEU B C 1
ATOM 6503 O O . LEU B 1 283 ? 14.938 30.516 -12.758 1 85.94 283 LEU B O 1
ATOM 6507 N N . LYS B 1 284 ? 12.805 30 -12.766 1 85.31 284 LYS B N 1
ATOM 6508 C CA . LYS B 1 284 ? 12.461 31.281 -12.156 1 85.31 284 LYS B CA 1
ATOM 6509 C C . LYS B 1 284 ? 12.547 31.203 -10.633 1 85.31 284 LYS B C 1
ATOM 6511 O O . LYS B 1 284 ? 12.938 32.188 -9.984 1 85.31 284 LYS B O 1
ATOM 6516 N N . ARG B 1 285 ? 12.258 30.047 -10.148 1 82.69 285 ARG B N 1
ATOM 6517 C CA . ARG B 1 285 ? 12.07 30.031 -8.695 1 82.69 285 ARG B CA 1
ATOM 6518 C C . ARG B 1 285 ? 13.016 29.047 -8.031 1 82.69 285 ARG B C 1
ATOM 6520 O O . ARG B 1 285 ? 13.367 29.203 -6.859 1 82.69 285 ARG B O 1
ATOM 6527 N N . LEU B 1 286 ? 13.414 28 -8.711 1 85.5 286 LEU B N 1
ATOM 6528 C CA . LEU B 1 286 ? 14.102 26.922 -8.008 1 85.5 286 LEU B CA 1
ATOM 6529 C C . LEU B 1 286 ? 15.586 26.922 -8.359 1 85.5 286 LEU B C 1
ATOM 6531 O O . LEU B 1 286 ? 16.406 26.391 -7.594 1 85.5 286 LEU B O 1
ATOM 6535 N N . LEU B 1 287 ? 15.969 27.516 -9.438 1 87.81 287 LEU B N 1
ATOM 6536 C CA . LEU B 1 287 ? 17.344 27.422 -9.922 1 87.81 287 LEU B CA 1
ATOM 6537 C C . LEU B 1 287 ? 18.312 27.953 -8.875 1 87.81 287 LEU B C 1
ATOM 6539 O O . LEU B 1 287 ? 19.281 27.266 -8.516 1 87.81 287 LEU B O 1
ATOM 6543 N N . VAL B 1 288 ? 18.109 29.125 -8.375 1 88.75 288 VAL B N 1
ATOM 6544 C CA . VAL B 1 288 ? 19.031 29.766 -7.445 1 88.75 288 VAL B CA 1
ATOM 6545 C C . VAL B 1 288 ? 19.031 29.016 -6.113 1 88.75 288 VAL B C 1
ATOM 6547 O O . VAL B 1 288 ? 20.094 28.625 -5.617 1 88.75 288 VAL B O 1
ATOM 6550 N N . PRO B 1 289 ? 17.844 28.766 -5.578 1 86.81 289 PRO B N 1
ATOM 6551 C CA . PRO B 1 289 ? 17.844 28.016 -4.324 1 86.81 289 PRO B CA 1
ATOM 6552 C C . PRO B 1 289 ? 18.516 26.641 -4.461 1 86.81 289 PRO B C 1
ATOM 6554 O O . PRO B 1 289 ? 19.188 26.188 -3.541 1 86.81 289 PRO B O 1
ATOM 6557 N N . VAL B 1 290 ? 18.297 26.016 -5.48 1 86.06 290 VAL B N 1
ATOM 6558 C CA . VAL B 1 290 ? 18.891 24.703 -5.691 1 86.06 290 VAL B CA 1
ATOM 6559 C C . VAL B 1 290 ? 20.406 24.812 -5.816 1 86.06 290 VAL B C 1
ATOM 6561 O O . VAL B 1 290 ? 21.141 24 -5.266 1 86.06 290 VAL B O 1
ATOM 6564 N N . ALA B 1 291 ? 20.844 25.828 -6.547 1 88.25 291 ALA B N 1
ATOM 6565 C CA . ALA B 1 291 ? 22.281 26.062 -6.691 1 88.25 291 ALA B CA 1
ATOM 6566 C C . ALA B 1 291 ? 22.922 26.375 -5.348 1 88.25 291 ALA B C 1
ATOM 6568 O O . ALA B 1 291 ? 24.016 25.891 -5.043 1 88.25 291 ALA B O 1
ATOM 6569 N N . LEU B 1 292 ? 22.25 27.125 -4.617 1 89.06 292 LEU B N 1
ATOM 6570 C CA . LEU B 1 292 ? 22.75 27.484 -3.291 1 89.06 292 LEU B CA 1
ATOM 6571 C C . LEU B 1 292 ? 22.797 26.25 -2.385 1 89.06 292 LEU B C 1
ATOM 6573 O O . LEU B 1 292 ? 23.734 26.078 -1.611 1 89.06 292 LEU B O 1
ATOM 6577 N N . ALA B 1 293 ? 21.781 25.5 -2.465 1 87.94 293 ALA B N 1
ATOM 6578 C CA . ALA B 1 293 ? 21.734 24.281 -1.671 1 87.94 293 ALA B CA 1
ATOM 6579 C C . ALA B 1 293 ? 22.859 23.328 -2.066 1 87.94 293 ALA B C 1
ATOM 6581 O O . ALA B 1 293 ? 23.469 22.688 -1.207 1 87.94 293 ALA B O 1
ATOM 6582 N N . ALA B 1 294 ? 23.062 23.234 -3.314 1 89.19 294 ALA B N 1
ATOM 6583 C CA . ALA B 1 294 ? 24.141 22.375 -3.807 1 89.19 294 ALA B CA 1
ATOM 6584 C C . ALA B 1 294 ? 25.5 22.875 -3.33 1 89.19 294 ALA B C 1
ATOM 6586 O O . ALA B 1 294 ? 26.359 22.078 -2.928 1 89.19 294 ALA B O 1
ATOM 6587 N N . ALA B 1 295 ? 25.672 24.156 -3.402 1 91.44 295 ALA B N 1
ATOM 6588 C CA . ALA B 1 295 ? 26.922 24.75 -2.936 1 91.44 295 ALA B CA 1
ATOM 6589 C C . ALA B 1 295 ? 27.109 24.531 -1.438 1 91.44 295 ALA B C 1
ATOM 6591 O O . ALA B 1 295 ? 28.203 24.172 -0.992 1 91.44 295 ALA B O 1
ATOM 6592 N N . ALA B 1 296 ? 26.078 24.766 -0.742 1 92.88 296 ALA B N 1
ATOM 6593 C CA . ALA B 1 296 ? 26.125 24.547 0.701 1 92.88 296 ALA B CA 1
ATOM 6594 C C . ALA B 1 296 ? 26.406 23.078 1.016 1 92.88 296 ALA B C 1
ATOM 6596 O O . ALA B 1 296 ? 27.141 22.766 1.961 1 92.88 296 ALA B O 1
ATOM 6597 N N . TYR B 1 297 ? 25.781 22.25 0.312 1 92.25 297 TYR B N 1
ATOM 6598 C CA . TYR B 1 297 ? 26.016 20.812 0.479 1 92.25 297 TYR B CA 1
ATOM 6599 C C . TYR B 1 297 ? 27.484 20.469 0.284 1 92.25 297 TYR B C 1
ATOM 6601 O O . TYR B 1 297 ? 28.062 19.734 1.077 1 92.25 297 TYR B O 1
ATOM 6609 N N . VAL B 1 298 ? 28.109 21.016 -0.738 1 92.62 298 VAL B N 1
ATOM 6610 C CA . VAL B 1 298 ? 29.516 20.719 -1.023 1 92.62 298 VAL B CA 1
ATOM 6611 C C . VAL B 1 298 ? 30.391 21.172 0.141 1 92.62 298 VAL B C 1
ATOM 6613 O O . VAL B 1 298 ? 31.266 20.438 0.6 1 92.62 298 VAL B O 1
ATOM 6616 N N . VAL B 1 299 ? 30.047 22.297 0.614 1 93 299 VAL B N 1
ATOM 6617 C CA . VAL B 1 299 ? 30.828 22.875 1.697 1 93 299 VAL B CA 1
ATOM 6618 C C . VAL B 1 299 ? 30.641 22.062 2.973 1 93 299 VAL B C 1
ATOM 6620 O O . VAL B 1 299 ? 31.609 21.656 3.613 1 93 299 VAL B O 1
ATOM 6623 N N . VAL B 1 300 ? 29.422 21.734 3.346 1 92.88 300 VAL B N 1
ATOM 6624 C CA . VAL B 1 300 ? 29.109 21.031 4.586 1 92.88 300 VAL B CA 1
ATOM 6625 C C . VAL B 1 300 ? 29.641 19.594 4.512 1 92.88 300 VAL B C 1
ATOM 6627 O O . VAL B 1 300 ? 30.234 19.094 5.473 1 92.88 300 VAL B O 1
ATOM 6630 N N . ALA B 1 301 ? 29.391 19.031 3.42 1 90.44 301 ALA B N 1
ATOM 6631 C CA . ALA B 1 301 ? 29.875 17.656 3.246 1 90.44 301 ALA B CA 1
ATOM 6632 C C . ALA B 1 301 ? 31.391 17.594 3.342 1 90.44 301 ALA B C 1
ATOM 6634 O O . ALA B 1 301 ? 31.938 16.656 3.916 1 90.44 301 ALA B O 1
ATOM 6635 N N . ALA B 1 302 ? 32.062 18.547 2.789 1 91.19 302 ALA B N 1
ATOM 6636 C CA . ALA B 1 302 ? 33.531 18.594 2.836 1 91.19 302 ALA B CA 1
ATOM 6637 C C . ALA B 1 302 ? 34.031 18.75 4.27 1 91.19 302 ALA B C 1
ATOM 6639 O O . ALA B 1 302 ? 34.969 18.062 4.68 1 91.19 302 ALA B O 1
ATOM 6640 N N . PHE B 1 303 ? 33.344 19.562 4.938 1 91.62 303 PHE B N 1
ATOM 6641 C CA . PHE B 1 303 ? 33.781 19.797 6.312 1 91.62 303 PHE B CA 1
ATOM 6642 C C . PHE B 1 303 ? 33.5 18.578 7.18 1 91.62 303 PHE B C 1
ATOM 6644 O O . PHE B 1 303 ? 34.25 18.266 8.094 1 91.62 303 PHE B O 1
ATOM 6651 N N . LEU B 1 304 ? 32.438 17.844 6.977 1 90.69 304 LEU B N 1
ATOM 6652 C CA . LEU B 1 304 ? 32.062 16.688 7.777 1 90.69 304 LEU B CA 1
ATOM 6653 C C . LEU B 1 304 ? 32.938 15.492 7.438 1 90.69 304 LEU B C 1
ATOM 6655 O O . LEU B 1 304 ? 33.281 14.703 8.32 1 90.69 304 LEU B O 1
ATOM 6659 N N . ALA B 1 305 ? 33.281 15.43 6.219 1 88.75 305 ALA B N 1
ATOM 6660 C CA . ALA B 1 305 ? 34 14.242 5.766 1 88.75 305 ALA B CA 1
ATOM 6661 C C . ALA B 1 305 ? 35.531 14.438 5.883 1 88.75 305 ALA B C 1
ATOM 6663 O O . ALA B 1 305 ? 36.281 13.469 5.969 1 88.75 305 ALA B O 1
ATOM 6664 N N . ALA B 1 306 ? 36.062 15.648 5.938 1 89.5 306 ALA B N 1
ATOM 6665 C CA . ALA B 1 306 ? 37.5 15.961 5.875 1 89.5 306 ALA B CA 1
ATOM 6666 C C . ALA B 1 306 ? 38.25 15.367 7.066 1 89.5 306 ALA B C 1
ATOM 6668 O O . ALA B 1 306 ? 39.312 14.805 6.906 1 89.5 306 ALA B O 1
ATOM 6669 N N . PRO B 1 307 ? 37.625 15.508 8.227 1 90.31 307 PRO B N 1
ATOM 6670 C CA . PRO B 1 307 ? 38.344 14.922 9.359 1 90.31 307 PRO B CA 1
ATOM 6671 C C . PRO B 1 307 ? 38.562 13.414 9.219 1 90.31 307 PRO B C 1
ATOM 6673 O O . PRO B 1 307 ? 39.625 12.891 9.547 1 90.31 307 PRO B O 1
ATOM 6676 N N . PHE B 1 308 ? 37.562 12.781 8.719 1 86 308 PHE B N 1
ATOM 6677 C CA . PHE B 1 308 ? 37.625 11.336 8.547 1 86 308 PHE B CA 1
ATOM 6678 C C . PHE B 1 308 ? 38.625 10.977 7.445 1 86 308 PHE B C 1
ATOM 6680 O O . PHE B 1 308 ? 39.438 10.062 7.602 1 86 308 PHE B O 1
ATOM 6687 N N . TRP B 1 309 ? 38.594 11.727 6.406 1 83 309 TRP B N 1
ATOM 6688 C CA . TRP B 1 309 ? 39.5 11.492 5.285 1 83 309 TRP B CA 1
ATOM 6689 C C . TRP B 1 309 ? 40.938 11.844 5.66 1 83 309 TRP B C 1
ATOM 6691 O O . TRP B 1 309 ? 41.875 11.172 5.234 1 83 309 TRP B O 1
ATOM 6701 N N . SER B 1 310 ? 41.094 12.805 6.457 1 88.12 310 SER B N 1
ATOM 6702 C CA . SER B 1 310 ? 42.406 13.18 6.938 1 88.12 310 SER B CA 1
ATOM 6703 C C . SER B 1 310 ? 43.031 12.086 7.801 1 88.12 310 SER B C 1
ATOM 6705 O O . SER B 1 310 ? 44.219 11.773 7.672 1 88.12 310 SER B O 1
ATOM 6707 N N . ALA B 1 311 ? 42.25 11.516 8.531 1 83.5 311 ALA B N 1
ATOM 6708 C CA . ALA B 1 311 ? 42.719 10.469 9.438 1 83.5 311 ALA B CA 1
ATOM 6709 C C . ALA B 1 311 ? 43.062 9.188 8.672 1 83.5 311 ALA B C 1
ATOM 6711 O O . ALA B 1 311 ? 44.062 8.547 8.945 1 83.5 311 ALA B O 1
ATOM 6712 N N . ILE B 1 312 ? 42.281 8.859 7.707 1 77.5 312 ILE B N 1
ATOM 6713 C CA . ILE B 1 312 ? 42.406 7.59 7 1 77.5 312 ILE B CA 1
ATOM 6714 C C . ILE B 1 312 ? 43.531 7.711 5.957 1 77.5 312 ILE B C 1
ATOM 6716 O O . ILE B 1 312 ? 44.344 6.793 5.785 1 77.5 312 ILE B O 1
ATOM 6720 N N . ALA B 1 313 ? 43.594 8.812 5.305 1 77.31 313 ALA B N 1
ATOM 6721 C CA . ALA B 1 313 ? 44.562 8.992 4.215 1 77.31 313 ALA B CA 1
ATOM 6722 C C . ALA B 1 313 ? 45.844 9.672 4.707 1 77.31 313 ALA B C 1
ATOM 6724 O O . ALA B 1 313 ? 46.812 9.82 3.953 1 77.31 313 ALA B O 1
ATOM 6725 N N . HIS B 1 314 ? 45.875 10.102 5.902 1 84.31 314 HIS B N 1
ATOM 6726 C CA . HIS B 1 314 ? 47 10.766 6.52 1 84.31 314 HIS B CA 1
ATOM 6727 C C . HIS B 1 314 ? 47.406 12.023 5.754 1 84.31 314 HIS B C 1
ATOM 6729 O O . HIS B 1 314 ? 48.562 12.203 5.402 1 84.31 314 HIS B O 1
ATOM 6735 N N . ARG B 1 315 ? 46.438 12.828 5.484 1 89.25 315 ARG B N 1
ATOM 6736 C CA . ARG B 1 315 ? 46.625 14.094 4.793 1 89.25 315 ARG B CA 1
ATOM 6737 C C . ARG B 1 315 ? 46.281 15.273 5.707 1 89.25 315 ARG B C 1
ATOM 6739 O O . ARG B 1 315 ? 45.469 15.133 6.625 1 89.25 315 ARG B O 1
ATOM 6746 N N . PRO B 1 316 ? 47.062 16.391 5.379 1 92.75 316 PRO B N 1
ATOM 6747 C CA . PRO B 1 316 ? 46.656 17.578 6.141 1 92.75 316 PRO B CA 1
ATOM 6748 C C . PRO B 1 316 ? 45.188 17.938 5.922 1 92.75 316 PRO B C 1
ATOM 6750 O O . PRO B 1 316 ? 44.625 17.625 4.871 1 92.75 316 PRO B O 1
ATOM 6753 N N . PHE B 1 317 ? 44.625 18.625 6.902 1 92.31 317 PHE B N 1
ATOM 6754 C CA . PHE B 1 317 ? 43.188 18.891 6.938 1 92.31 317 PHE B CA 1
ATOM 6755 C C . PHE B 1 317 ? 42.75 19.609 5.672 1 92.31 317 PHE B C 1
ATOM 6757 O O . PHE B 1 317 ? 41.781 19.219 5.039 1 92.31 317 PHE B O 1
ATOM 6764 N N . TRP B 1 318 ? 43.438 20.656 5.301 1 92.69 318 TRP B N 1
ATOM 6765 C CA . TRP B 1 318 ? 42.969 21.5 4.195 1 92.69 318 TRP B CA 1
ATOM 6766 C C . TRP B 1 318 ? 43.094 20.766 2.863 1 92.69 318 TRP B C 1
ATOM 6768 O O . TRP B 1 318 ? 42.312 20.984 1.939 1 92.69 318 TRP B O 1
ATOM 6778 N N . ALA B 1 319 ? 44.062 19.938 2.727 1 92.69 319 ALA B N 1
ATOM 6779 C CA . ALA B 1 319 ? 44.156 19.078 1.547 1 92.69 319 ALA B CA 1
ATOM 6780 C C . ALA B 1 319 ? 43.062 18.047 1.505 1 92.69 319 ALA B C 1
ATOM 6782 O O . ALA B 1 319 ? 42.5 17.781 0.441 1 92.69 319 ALA B O 1
ATOM 6783 N N . ALA B 1 320 ? 42.781 17.531 2.637 1 92.38 320 ALA B N 1
ATOM 6784 C CA . ALA B 1 320 ? 41.656 16.594 2.74 1 92.38 320 ALA B CA 1
ATOM 6785 C C . ALA B 1 320 ? 40.344 17.281 2.428 1 92.38 320 ALA B C 1
ATOM 6787 O O . ALA B 1 320 ? 39.469 16.688 1.775 1 92.38 320 ALA B O 1
ATOM 6788 N N . TRP B 1 321 ? 40.219 18.469 2.91 1 93.19 321 TRP B N 1
ATOM 6789 C CA . TRP B 1 321 ? 39 19.234 2.654 1 93.19 321 TRP B CA 1
ATOM 6790 C C . TRP B 1 321 ? 38.812 19.453 1.159 1 93.19 321 TRP B C 1
ATOM 6792 O O . TRP B 1 321 ? 37.688 19.344 0.651 1 93.19 321 TRP B O 1
ATOM 6802 N N . ARG B 1 322 ? 39.812 19.797 0.462 1 92.5 322 ARG B N 1
ATOM 6803 C CA . ARG B 1 322 ? 39.75 20.031 -0.978 1 92.5 322 ARG B CA 1
ATOM 6804 C C . ARG B 1 322 ? 39.344 18.75 -1.709 1 92.5 322 ARG B C 1
ATOM 6806 O O . ARG B 1 322 ? 38.5 18.781 -2.619 1 92.5 322 ARG B O 1
ATOM 6813 N N . ASP B 1 323 ? 39.875 17.703 -1.308 1 89.31 323 ASP B N 1
ATOM 6814 C CA . ASP B 1 323 ? 39.531 16.422 -1.919 1 89.31 323 ASP B CA 1
ATOM 6815 C C . ASP B 1 323 ? 38.062 16.094 -1.735 1 89.31 323 ASP B C 1
ATOM 6817 O O . ASP B 1 323 ? 37.375 15.672 -2.678 1 89.31 323 ASP B O 1
ATOM 6821 N N . MET B 1 324 ? 37.656 16.344 -0.565 1 89.5 324 MET B N 1
ATOM 6822 C CA . MET B 1 324 ? 36.25 16.016 -0.254 1 89.5 324 MET B CA 1
ATOM 6823 C C . MET B 1 324 ? 35.312 17 -0.937 1 89.5 324 MET B C 1
ATOM 6825 O O . MET B 1 324 ? 34.188 16.625 -1.315 1 89.5 324 MET B O 1
ATOM 6829 N N . ALA B 1 325 ? 35.781 18.188 -1.103 1 92.44 325 ALA B N 1
ATOM 6830 C CA . ALA B 1 325 ? 34.969 19.156 -1.82 1 92.44 325 ALA B CA 1
ATOM 6831 C C . ALA B 1 325 ? 34.812 18.781 -3.287 1 92.44 325 ALA B C 1
ATOM 6833 O O . ALA B 1 325 ? 33.719 18.922 -3.861 1 92.44 325 ALA B O 1
ATOM 6834 N N . ILE B 1 326 ? 35.844 18.297 -3.809 1 89.81 326 ILE B N 1
ATOM 6835 C CA . ILE B 1 326 ? 35.812 17.844 -5.199 1 89.81 326 ILE B CA 1
ATOM 6836 C C . ILE B 1 326 ? 34.906 16.625 -5.316 1 89.81 326 ILE B C 1
ATOM 6838 O O . ILE B 1 326 ? 34.094 16.531 -6.238 1 89.81 326 ILE B O 1
ATOM 6842 N N . TRP B 1 327 ? 35.062 15.805 -4.391 1 87.12 327 TRP B N 1
ATOM 6843 C CA . TRP B 1 327 ? 34.25 14.602 -4.355 1 87.12 327 TRP B CA 1
ATOM 6844 C C . TRP B 1 327 ? 32.781 14.969 -4.227 1 87.12 327 TRP B C 1
ATOM 6846 O O . TRP B 1 327 ? 31.922 14.43 -4.953 1 87.12 327 TRP B O 1
ATOM 6856 N N . ALA B 1 328 ? 32.469 15.867 -3.385 1 89.88 328 ALA B N 1
ATOM 6857 C CA . ALA B 1 328 ? 31.078 16.312 -3.178 1 89.88 328 ALA B CA 1
ATOM 6858 C C . ALA B 1 328 ? 30.562 17.078 -4.398 1 89.88 328 ALA B C 1
ATOM 6860 O O . ALA B 1 328 ? 29.375 16.984 -4.73 1 89.88 328 ALA B O 1
ATOM 6861 N N . GLY B 1 329 ? 31.469 17.781 -5.008 1 91.56 329 GLY B N 1
ATOM 6862 C CA . GLY B 1 329 ? 31.094 18.5 -6.211 1 91.56 329 GLY B CA 1
ATOM 6863 C C . GLY B 1 329 ? 30.688 17.594 -7.352 1 91.56 329 GLY B C 1
ATOM 6864 O O . GLY B 1 329 ? 29.672 17.844 -8.023 1 91.56 329 GLY B O 1
ATOM 6865 N N . TRP B 1 330 ? 31.438 16.547 -7.504 1 89.44 330 TRP B N 1
ATOM 6866 C CA . TRP B 1 330 ? 31.094 15.578 -8.539 1 89.44 330 TRP B CA 1
ATOM 6867 C C . TRP B 1 330 ? 29.766 14.906 -8.234 1 89.44 330 TRP B C 1
ATOM 6869 O O . TRP B 1 330 ? 28.969 14.664 -9.148 1 89.44 330 TRP B O 1
ATOM 6879 N N . SER B 1 331 ? 29.578 14.609 -7.031 1 88 331 SER B N 1
ATOM 6880 C CA . SER B 1 331 ? 28.344 13.938 -6.656 1 88 331 SER B CA 1
ATOM 6881 C C . SER B 1 331 ? 27.141 14.875 -6.812 1 88 331 SER B C 1
ATOM 6883 O O . SER B 1 331 ? 26.062 14.438 -7.203 1 88 331 SER B O 1
ATOM 6885 N N . ALA B 1 332 ? 27.375 16.109 -6.539 1 88.94 332 ALA B N 1
ATOM 6886 C CA . ALA B 1 332 ? 26.312 17.094 -6.699 1 88.94 332 ALA B CA 1
ATOM 6887 C C . ALA B 1 332 ? 25.906 17.25 -8.164 1 88.94 332 ALA B C 1
ATOM 6889 O O . ALA B 1 332 ? 24.75 17.5 -8.477 1 88.94 332 ALA B O 1
ATOM 6890 N N . GLY B 1 333 ? 26.859 17.047 -9.008 1 88.06 333 GLY B N 1
ATOM 6891 C CA . GLY B 1 333 ? 26.594 17.156 -10.438 1 88.06 333 GLY B CA 1
ATOM 6892 C C . GLY B 1 333 ? 25.688 16.062 -10.961 1 88.06 333 GLY B C 1
ATOM 6893 O O . GLY B 1 333 ? 25.016 16.234 -11.984 1 88.06 333 GLY B O 1
ATOM 6894 N N . SER B 1 334 ? 25.594 14.945 -10.227 1 92.69 334 SER B N 1
ATOM 6895 C CA . SER B 1 334 ? 24.797 13.82 -10.688 1 92.69 334 SER B CA 1
ATOM 6896 C C . SER B 1 334 ? 23.359 13.938 -10.211 1 92.69 334 SER B C 1
ATOM 6898 O O . SER B 1 334 ? 22.5 13.141 -10.602 1 92.69 334 SER B O 1
ATOM 6900 N N . VAL B 1 335 ? 23.062 14.891 -9.422 1 93.31 335 VAL B N 1
ATOM 6901 C CA . VAL B 1 335 ? 21.734 15.023 -8.805 1 93.31 335 VAL B CA 1
ATOM 6902 C C . VAL B 1 335 ? 20.688 15.211 -9.891 1 93.31 335 VAL B C 1
ATOM 6904 O O . VAL B 1 335 ? 19.594 14.625 -9.82 1 93.31 335 VAL B O 1
ATOM 6907 N N . ALA B 1 336 ? 21.016 16.016 -10.867 1 91.88 336 ALA B N 1
ATOM 6908 C CA . ALA B 1 336 ? 20.078 16.25 -11.945 1 91.88 336 ALA B CA 1
ATOM 6909 C C . ALA B 1 336 ? 19.719 14.961 -12.664 1 91.88 336 ALA B C 1
ATOM 6911 O O . ALA B 1 336 ? 18.562 14.758 -13.062 1 91.88 336 ALA B O 1
ATOM 6912 N N . VAL B 1 337 ? 20.703 14.086 -12.844 1 95.62 337 VAL B N 1
ATOM 6913 C CA . VAL B 1 337 ? 20.5 12.805 -13.516 1 95.62 337 VAL B CA 1
ATOM 6914 C C . VAL B 1 337 ? 19.594 11.914 -12.664 1 95.62 337 VAL B C 1
ATOM 6916 O O . VAL B 1 337 ? 18.672 11.289 -13.18 1 95.62 337 VAL B O 1
ATOM 6919 N N . VAL B 1 338 ? 19.891 11.859 -11.406 1 96.12 338 VAL B N 1
ATOM 6920 C CA . VAL B 1 338 ? 19.125 11.031 -10.492 1 96.12 338 VAL B CA 1
ATOM 6921 C C . VAL B 1 338 ? 17.672 11.531 -10.422 1 96.12 338 VAL B C 1
ATOM 6923 O O . VAL B 1 338 ? 16.734 10.734 -10.445 1 96.12 338 VAL B O 1
ATOM 6926 N N . VAL B 1 339 ? 17.484 12.82 -10.344 1 94.38 339 VAL B N 1
ATOM 6927 C CA . VAL B 1 339 ? 16.156 13.398 -10.305 1 94.38 339 VAL B CA 1
ATOM 6928 C C . VAL B 1 339 ? 15.398 13.055 -11.594 1 94.38 339 VAL B C 1
ATOM 6930 O O . VAL B 1 339 ? 14.219 12.688 -11.547 1 94.38 339 VAL B O 1
ATOM 6933 N N . ALA B 1 340 ? 16.078 13.18 -12.719 1 96.06 340 ALA B N 1
ATOM 6934 C CA . ALA B 1 340 ? 15.453 12.82 -13.992 1 96.06 340 ALA B CA 1
ATOM 6935 C C . ALA B 1 340 ? 15.023 11.359 -14 1 96.06 340 ALA B C 1
ATOM 6937 O O . ALA B 1 340 ? 13.938 11.023 -14.477 1 96.06 340 ALA B O 1
ATOM 6938 N N . GLY B 1 341 ? 15.906 10.523 -13.523 1 97.31 341 GLY B N 1
ATOM 6939 C CA . GLY B 1 341 ? 15.562 9.117 -13.43 1 97.31 341 GLY B CA 1
ATOM 6940 C C . GLY B 1 341 ? 14.383 8.844 -12.516 1 97.31 341 GLY B C 1
ATOM 6941 O O . GLY B 1 341 ? 13.516 8.031 -12.844 1 97.31 341 GLY B O 1
ATOM 6942 N N . LEU B 1 342 ? 14.328 9.492 -11.422 1 96.88 342 LEU B N 1
ATOM 6943 C CA . LEU B 1 342 ? 13.227 9.344 -10.484 1 96.88 342 LEU B CA 1
ATOM 6944 C C . LEU B 1 342 ? 11.922 9.852 -11.094 1 96.88 342 LEU B C 1
ATOM 6946 O O . LEU B 1 342 ? 10.852 9.289 -10.844 1 96.88 342 LEU B O 1
ATOM 6950 N N . LEU B 1 343 ? 12 10.883 -11.875 1 95.88 343 LEU B N 1
ATOM 6951 C CA . LEU B 1 343 ? 10.805 11.422 -12.523 1 95.88 343 LEU B CA 1
ATOM 6952 C C . LEU B 1 343 ? 10.273 10.445 -13.562 1 95.88 343 LEU B C 1
ATOM 6954 O O . LEU B 1 343 ? 9.055 10.328 -13.742 1 95.88 343 LEU B O 1
ATOM 6958 N N . VAL B 1 344 ? 11.18 9.82 -14.266 1 97.5 344 VAL B N 1
ATOM 6959 C CA . VAL B 1 344 ? 10.758 8.789 -15.211 1 97.5 344 VAL B CA 1
ATOM 6960 C C . VAL B 1 344 ? 10.031 7.672 -14.461 1 97.5 344 VAL B C 1
ATOM 6962 O O . VAL B 1 344 ? 8.953 7.23 -14.883 1 97.5 344 VAL B O 1
ATOM 6965 N N . TRP B 1 345 ? 10.664 7.254 -13.367 1 97.75 345 TRP B N 1
ATOM 6966 C CA . TRP B 1 345 ? 10.055 6.211 -12.547 1 97.75 345 TRP B CA 1
ATOM 6967 C C . TRP B 1 345 ? 8.695 6.652 -12.023 1 97.75 345 TRP B C 1
ATOM 6969 O O . TRP B 1 345 ? 7.73 5.879 -12.055 1 97.75 345 TRP B O 1
ATOM 6979 N N . LEU B 1 346 ? 8.586 7.84 -11.617 1 97 346 LEU B N 1
ATOM 6980 C CA . LEU B 1 346 ? 7.332 8.391 -11.109 1 97 346 LEU B CA 1
ATOM 6981 C C . LEU B 1 346 ? 6.262 8.398 -12.195 1 97 346 LEU B C 1
ATOM 6983 O O . LEU B 1 346 ? 5.129 7.969 -11.961 1 97 346 LEU B O 1
ATOM 6987 N N . ARG B 1 347 ? 6.656 8.891 -13.32 1 96.31 347 ARG B N 1
ATOM 6988 C CA . ARG B 1 347 ? 5.688 8.969 -14.406 1 96.31 347 ARG B CA 1
ATOM 6989 C C . ARG B 1 347 ? 5.242 7.578 -14.844 1 96.31 347 ARG B C 1
ATOM 6991 O O . ARG B 1 347 ? 4.078 7.375 -15.195 1 96.31 347 ARG B O 1
ATOM 6998 N N . TRP B 1 348 ? 6.164 6.695 -14.844 1 96.5 348 TRP B N 1
ATOM 6999 C CA . TRP B 1 348 ? 5.836 5.305 -15.148 1 96.5 348 TRP B CA 1
ATOM 7000 C C . TRP B 1 348 ? 4.773 4.777 -14.188 1 96.5 348 TRP B C 1
ATOM 7002 O O . TRP B 1 348 ? 3.826 4.109 -14.609 1 96.5 348 TRP B O 1
ATOM 7012 N N . LEU B 1 349 ? 4.883 5.062 -12.969 1 96.81 349 LEU B N 1
ATOM 7013 C CA . LEU B 1 349 ? 3.92 4.641 -11.953 1 96.81 349 LEU B CA 1
ATOM 7014 C C . LEU B 1 349 ? 2.586 5.355 -12.141 1 96.81 349 LEU B C 1
ATOM 7016 O O . LEU B 1 349 ? 1.528 4.719 -12.109 1 96.81 349 LEU B O 1
ATOM 7020 N N . GLU B 1 350 ? 2.674 6.652 -12.336 1 96.12 350 GLU B N 1
ATOM 7021 C CA . GLU B 1 350 ? 1.462 7.453 -12.477 1 96.12 350 GLU B CA 1
ATOM 7022 C C . GLU B 1 350 ? 0.617 6.977 -13.656 1 96.12 350 GLU B C 1
ATOM 7024 O O . GLU B 1 350 ? -0.613 6.961 -13.578 1 96.12 350 GLU B O 1
ATOM 7029 N N . ARG B 1 351 ? 1.271 6.582 -14.703 1 95.19 351 ARG B N 1
ATOM 7030 C CA . ARG B 1 351 ? 0.574 6.172 -15.922 1 95.19 351 ARG B CA 1
ATOM 7031 C C . ARG B 1 351 ? -0.124 4.828 -15.727 1 95.19 351 ARG B C 1
ATOM 7033 O O . ARG B 1 351 ? -1.048 4.492 -16.469 1 95.19 351 ARG B O 1
ATOM 7040 N N . ARG B 1 352 ? 0.246 4.148 -14.734 1 94.62 352 ARG B N 1
ATOM 7041 C CA . ARG B 1 352 ? -0.28 2.801 -14.547 1 94.62 352 ARG B CA 1
ATOM 7042 C C . ARG B 1 352 ? -1.202 2.738 -13.336 1 94.62 352 ARG B C 1
ATOM 7044 O O . ARG B 1 352 ? -1.855 1.721 -13.094 1 94.62 352 ARG B O 1
ATOM 7051 N N . ASP B 1 353 ? -1.319 3.787 -12.609 1 94.81 353 ASP B N 1
ATOM 7052 C CA . ASP B 1 353 ? -2.121 3.816 -11.383 1 94.81 353 ASP B CA 1
ATOM 7053 C C . ASP B 1 353 ? -3.611 3.715 -11.703 1 94.81 353 ASP B C 1
ATOM 7055 O O . ASP B 1 353 ? -4.078 4.281 -12.695 1 94.81 353 ASP B O 1
ATOM 7059 N N . ALA B 1 354 ? -4.285 2.982 -10.789 1 94.25 354 ALA B N 1
ATOM 7060 C CA . ALA B 1 354 ? -5.742 2.938 -10.867 1 94.25 354 ALA B CA 1
ATOM 7061 C C . ALA B 1 354 ? -6.367 4.098 -10.094 1 94.25 354 ALA B C 1
ATOM 7063 O O . ALA B 1 354 ? -5.891 4.461 -9.016 1 94.25 354 ALA B O 1
ATOM 7064 N N . SER B 1 355 ? -7.336 4.742 -10.711 1 94.62 355 SER B N 1
ATOM 7065 C CA . SER B 1 355 ? -8.125 5.777 -10.055 1 94.62 355 SER B CA 1
ATOM 7066 C C . SER B 1 355 ? -9.578 5.352 -9.898 1 94.62 355 SER B C 1
ATOM 7068 O O . SER B 1 355 ? -10.094 4.574 -10.703 1 94.62 355 SER B O 1
ATOM 7070 N N . GLN B 1 356 ? -10.195 5.809 -8.898 1 95.69 356 GLN B N 1
ATOM 7071 C CA . GLN B 1 356 ? -11.609 5.508 -8.711 1 95.69 356 GLN B CA 1
ATOM 7072 C C . GLN B 1 356 ? -12.492 6.52 -9.438 1 95.69 356 GLN B C 1
ATOM 7074 O O . GLN B 1 356 ? -12.305 7.73 -9.297 1 95.69 356 GLN B O 1
ATOM 7079 N N . ASP B 1 357 ? -13.391 5.988 -10.156 1 93.56 357 ASP B N 1
ATOM 7080 C CA . ASP B 1 357 ? -14.336 6.863 -10.836 1 93.56 357 ASP B CA 1
ATOM 7081 C C . ASP B 1 357 ? -15.453 7.301 -9.891 1 93.56 357 ASP B C 1
ATOM 7083 O O . ASP B 1 357 ? -15.883 8.453 -9.922 1 93.56 357 ASP B O 1
ATOM 7087 N N . ALA B 1 358 ? -15.914 6.371 -9.094 1 91.12 358 ALA B N 1
ATOM 7088 C CA . ALA B 1 358 ? -16.984 6.652 -8.141 1 91.12 358 ALA B CA 1
ATOM 7089 C C . ALA B 1 358 ? -16.891 5.738 -6.918 1 91.12 358 ALA B C 1
ATOM 7091 O O . ALA B 1 358 ? -17.531 4.688 -6.871 1 91.12 358 ALA B O 1
ATOM 7092 N N . PRO B 1 359 ? -16.203 6.156 -5.945 1 92.62 359 PRO B N 1
ATOM 7093 C CA . PRO B 1 359 ? -16.109 5.328 -4.742 1 92.62 359 PRO B CA 1
ATOM 7094 C C . PRO B 1 359 ? -17.453 5.121 -4.059 1 92.62 359 PRO B C 1
ATOM 7096 O O . PRO B 1 359 ? -18.281 6.031 -4.047 1 92.62 359 PRO B O 1
ATOM 7099 N N . PRO B 1 360 ? -17.641 3.951 -3.537 1 90.06 360 PRO B N 1
ATOM 7100 C CA . PRO B 1 360 ? -18.891 3.719 -2.826 1 90.06 360 PRO B CA 1
ATOM 7101 C C . PRO B 1 360 ? -19.016 4.555 -1.555 1 90.06 360 PRO B C 1
ATOM 7103 O O . PRO B 1 360 ? -18.031 4.723 -0.825 1 90.06 360 PRO B O 1
ATOM 7106 N N . VAL B 1 361 ? -20.203 5.113 -1.379 1 86.25 361 VAL B N 1
ATOM 7107 C CA . VAL B 1 361 ? -20.469 5.875 -0.163 1 86.25 361 VAL B CA 1
ATOM 7108 C C . VAL B 1 361 ? -21.734 5.34 0.51 1 86.25 361 VAL B C 1
ATOM 7110 O O . VAL B 1 361 ? -22.75 5.113 -0.151 1 86.25 361 VAL B O 1
ATOM 7113 N N . ASP B 1 362 ? -21.609 5.133 1.765 1 86.81 362 ASP B N 1
ATOM 7114 C CA . ASP B 1 362 ? -22.766 4.688 2.551 1 86.81 362 ASP B CA 1
ATOM 7115 C C . ASP B 1 362 ? -23.75 5.828 2.764 1 86.81 362 ASP B C 1
ATOM 7117 O O . ASP B 1 362 ? -23.438 6.828 3.408 1 86.81 362 ASP B O 1
ATOM 7121 N N . PRO B 1 363 ? -24.953 5.637 2.305 1 91.5 363 PRO B N 1
ATOM 7122 C CA . PRO B 1 363 ? -25.938 6.707 2.465 1 91.5 363 PRO B CA 1
ATOM 7123 C C . PRO B 1 363 ? -26.203 7.043 3.93 1 91.5 363 PRO B C 1
ATOM 7125 O O . PRO B 1 363 ? -26.469 8.203 4.262 1 91.5 363 PRO B O 1
ATOM 7128 N N . ARG B 1 364 ? -26.25 6.117 4.812 1 90.38 364 ARG B N 1
ATOM 7129 C CA . ARG B 1 364 ? -26.453 6.375 6.234 1 90.38 364 ARG B CA 1
ATOM 7130 C C . ARG B 1 364 ? -25.359 7.266 6.797 1 90.38 364 ARG B C 1
ATOM 7132 O O . ARG B 1 364 ? -25.625 8.172 7.59 1 90.38 364 ARG B O 1
ATOM 7139 N N . MET B 1 365 ? -24.156 6.922 6.379 1 91 365 MET B N 1
ATOM 7140 C CA . MET B 1 365 ? -23 7.723 6.812 1 91 365 MET B CA 1
ATOM 7141 C C . MET B 1 365 ? -23.141 9.164 6.316 1 91 365 MET B C 1
ATOM 7143 O O . MET B 1 365 ? -22.875 10.102 7.066 1 91 365 MET B O 1
ATOM 7147 N N . LEU B 1 366 ? -23.578 9.359 5.105 1 93.56 366 LEU B N 1
ATOM 7148 C CA . LEU B 1 366 ? -23.719 10.688 4.52 1 93.56 366 LEU B CA 1
ATOM 7149 C C . LEU B 1 366 ? -24.781 11.492 5.262 1 93.56 366 LEU B C 1
ATOM 7151 O O . LEU B 1 366 ? -24.609 12.688 5.484 1 93.56 366 LEU B O 1
ATOM 7155 N N . ARG B 1 367 ? -25.812 10.836 5.594 1 94.69 367 ARG B N 1
ATOM 7156 C CA . ARG B 1 367 ? -26.891 11.5 6.328 1 94.69 367 ARG B CA 1
ATOM 7157 C C . ARG B 1 367 ? -26.422 11.938 7.711 1 94.69 367 ARG B C 1
ATOM 7159 O O . ARG B 1 367 ? -26.734 13.047 8.156 1 94.69 367 ARG B O 1
ATOM 7166 N N . GLU B 1 368 ? -25.734 11.086 8.32 1 93.19 368 GLU B N 1
ATOM 7167 C CA . GLU B 1 368 ? -25.234 11.414 9.648 1 93.19 368 GLU B CA 1
ATOM 7168 C C . GLU B 1 368 ? -24.234 12.57 9.578 1 93.19 368 GLU B C 1
ATOM 7170 O O . GLU B 1 368 ? -24.203 13.43 10.469 1 93.19 368 GLU B O 1
ATOM 7175 N N . MET B 1 369 ? -23.422 12.609 8.617 1 93.69 369 MET B N 1
ATOM 7176 C CA . MET B 1 369 ? -22.484 13.719 8.43 1 93.69 369 MET B CA 1
ATOM 7177 C C . MET B 1 369 ? -23.234 15.031 8.219 1 93.69 369 MET B C 1
ATOM 7179 O O . MET B 1 369 ? -22.922 16.047 8.844 1 93.69 369 MET B O 1
ATOM 7183 N N . ALA B 1 370 ? -24.219 14.945 7.359 1 92.12 370 ALA B N 1
ATOM 7184 C CA . ALA B 1 370 ? -24.984 16.141 7.027 1 92.12 370 ALA B CA 1
ATOM 7185 C C . ALA B 1 370 ? -25.688 16.703 8.258 1 92.12 370 ALA B C 1
ATOM 7187 O O . ALA B 1 370 ? -25.844 17.922 8.406 1 92.12 370 ALA B O 1
ATOM 7188 N N . ARG B 1 371 ? -26.094 15.875 9.07 1 89.94 371 ARG B N 1
ATOM 7189 C CA . ARG B 1 371 ? -26.812 16.281 10.281 1 89.94 371 ARG B CA 1
ATOM 7190 C C . ARG B 1 371 ? -25.891 17.047 11.227 1 89.94 371 ARG B C 1
ATOM 7192 O O . ARG B 1 371 ? -26.359 17.828 12.055 1 89.94 371 ARG B O 1
ATOM 7199 N N . ARG B 1 372 ? -24.656 16.891 11.055 1 89.25 372 ARG B N 1
ATOM 7200 C CA . ARG B 1 372 ? -23.734 17.484 12.023 1 89.25 372 ARG B CA 1
ATOM 7201 C C . ARG B 1 372 ? -22.953 18.625 11.406 1 89.25 372 ARG B C 1
ATOM 7203 O O . ARG B 1 372 ? -22.25 19.359 12.109 1 89.25 372 ARG B O 1
ATOM 7210 N N . GLU B 1 373 ? -23.125 18.812 10.203 1 91.25 373 GLU B N 1
ATOM 7211 C CA . GLU B 1 373 ? -22.344 19.812 9.492 1 91.25 373 GLU B CA 1
ATOM 7212 C C . GLU B 1 373 ? -23.141 21.109 9.328 1 91.25 373 GLU B C 1
ATOM 7214 O O . GLU B 1 373 ? -24.375 21.109 9.32 1 91.25 373 GLU B O 1
ATOM 7219 N N . ASP B 1 374 ? -22.516 22.234 9.32 1 92.44 374 ASP B N 1
ATOM 7220 C CA . ASP B 1 374 ? -23 23.547 8.875 1 92.44 374 ASP B CA 1
ATOM 7221 C C . ASP B 1 374 ? -23.953 24.156 9.891 1 92.44 374 ASP B C 1
ATOM 7223 O O . ASP B 1 374 ? -24.984 24.734 9.516 1 92.44 374 ASP B O 1
ATOM 7227 N N . TRP B 1 375 ? -23.672 24.062 11.094 1 87.69 375 TRP B N 1
ATOM 7228 C CA . TRP B 1 375 ? -24.484 24.672 12.148 1 87.69 375 TRP B CA 1
ATOM 7229 C C . TRP B 1 375 ? -23.875 25.984 12.617 1 87.69 375 TRP B C 1
ATOM 7231 O O . TRP B 1 375 ? -24.594 26.875 13.07 1 87.69 375 TRP B O 1
ATOM 7241 N N . ILE B 1 376 ? -22.625 26 12.602 1 90.25 376 ILE B N 1
ATOM 7242 C CA . ILE B 1 376 ? -21.859 27.203 12.969 1 90.25 376 ILE B CA 1
ATOM 7243 C C . ILE B 1 376 ? -20.906 27.562 11.836 1 90.25 376 ILE B C 1
ATOM 7245 O O . ILE B 1 376 ? -20.766 26.828 10.867 1 90.25 376 ILE B O 1
ATOM 7249 N N . PRO B 1 377 ? -20.266 28.719 11.938 1 93 377 PRO B N 1
ATOM 7250 C CA . PRO B 1 377 ? -19.406 29.156 10.828 1 93 377 PRO B CA 1
ATOM 7251 C C . PRO B 1 377 ? -18.219 28.219 10.602 1 93 377 PRO B C 1
ATOM 7253 O O . PRO B 1 377 ? -17.547 28.297 9.57 1 93 377 PRO B O 1
ATOM 7256 N N . GLN B 1 378 ? -17.969 27.391 11.555 1 95 378 GLN B N 1
ATOM 7257 C CA . GLN B 1 378 ? -16.875 26.438 11.492 1 95 378 GLN B CA 1
ATOM 7258 C C . GLN B 1 378 ? -17.375 25.031 11.18 1 95 378 GLN B C 1
ATOM 7260 O O . GLN B 1 378 ? -18.547 24.734 11.398 1 95 378 GLN B O 1
ATOM 7265 N N . ASN B 1 379 ? -16.516 24.219 10.648 1 96.25 379 ASN B N 1
ATOM 7266 C CA . ASN B 1 379 ? -16.812 22.812 10.383 1 96.25 379 ASN B CA 1
ATOM 7267 C C . ASN B 1 379 ? -15.594 21.938 10.641 1 96.25 379 ASN B C 1
ATOM 7269 O O . ASN B 1 379 ? -14.492 22.438 10.844 1 96.25 379 ASN B O 1
ATOM 7273 N N . HIS B 1 380 ? -15.883 20.672 10.727 1 96.31 380 HIS B N 1
ATOM 7274 C CA . HIS B 1 380 ? -14.844 19.688 11.023 1 96.31 380 HIS B CA 1
ATOM 7275 C C . HIS B 1 380 ? -14.914 18.5 10.062 1 96.31 380 HIS B C 1
ATOM 7277 O O . HIS B 1 380 ? -16 18.109 9.625 1 96.31 380 HIS B O 1
ATOM 7283 N N . MET B 1 381 ? -13.734 17.984 9.703 1 97.5 381 MET B N 1
ATOM 7284 C CA . MET B 1 381 ? -13.719 16.75 8.914 1 97.5 381 MET B CA 1
ATOM 7285 C C . MET B 1 381 ? -12.547 15.859 9.32 1 97.5 381 MET B C 1
ATOM 7287 O O . MET B 1 381 ? -11.5 16.359 9.727 1 97.5 381 MET B O 1
ATOM 7291 N N . GLY B 1 382 ? -12.719 14.578 9.258 1 97.88 382 GLY B N 1
ATOM 7292 C CA . GLY B 1 382 ? -11.695 13.555 9.367 1 97.88 382 GLY B CA 1
ATOM 7293 C C . GLY B 1 382 ? -11.727 12.562 8.227 1 97.88 382 GLY B C 1
ATOM 7294 O O . GLY B 1 382 ? -12.797 12.172 7.754 1 97.88 382 GLY B O 1
ATOM 7295 N N . SER B 1 383 ? -10.555 12.25 7.758 1 97.62 383 SER B N 1
ATOM 7296 C CA . SER B 1 383 ? -10.43 11.336 6.621 1 97.62 383 SER B CA 1
ATOM 7297 C C . SER B 1 383 ? -9.297 10.344 6.832 1 97.62 383 SER B C 1
ATOM 7299 O O . SER B 1 383 ? -8.281 10.672 7.441 1 97.62 383 SER B O 1
ATOM 7301 N N . VAL B 1 384 ? -9.469 9.102 6.395 1 97.75 384 VAL B N 1
ATOM 7302 C CA . VAL B 1 384 ? -8.422 8.086 6.379 1 97.75 384 VAL B CA 1
ATOM 7303 C C . VAL B 1 384 ? -8.367 7.418 5.008 1 97.75 384 VAL B C 1
ATOM 7305 O O . VAL B 1 384 ? -9.375 6.887 4.531 1 97.75 384 VAL B O 1
ATOM 7308 N N . VAL B 1 385 ? -7.207 7.441 4.344 1 97.31 385 VAL B N 1
ATOM 7309 C CA . VAL B 1 385 ? -7.055 6.836 3.023 1 97.31 385 VAL B CA 1
ATOM 7310 C C . VAL B 1 385 ? -5.902 5.836 3.043 1 97.31 385 VAL B C 1
ATOM 7312 O O . VAL B 1 385 ? -5 5.938 3.875 1 97.31 385 VAL B O 1
ATOM 7315 N N . LEU B 1 386 ? -5.941 4.867 2.172 1 97.69 386 LEU B N 1
ATOM 7316 C CA . LEU B 1 386 ? -4.855 3.904 2.031 1 97.69 386 LEU B CA 1
ATOM 7317 C C . LEU B 1 386 ? -3.691 4.508 1.249 1 97.69 386 LEU B C 1
ATOM 7319 O O . LEU B 1 386 ? -3.9 5.32 0.346 1 97.69 386 LEU B O 1
ATOM 7323 N N . ILE B 1 387 ? -2.531 4.098 1.606 1 97.81 387 ILE B N 1
ATOM 7324 C CA . ILE B 1 387 ? -1.34 4.555 0.898 1 97.81 387 ILE B CA 1
ATOM 7325 C C . ILE B 1 387 ? -0.931 3.514 -0.144 1 97.81 387 ILE B C 1
ATOM 7327 O O . ILE B 1 387 ? -0.908 2.314 0.143 1 97.81 387 ILE B O 1
ATOM 7331 N N . LYS B 1 388 ? -0.645 3.975 -1.379 1 97.69 388 LYS B N 1
ATOM 7332 C CA . LYS B 1 388 ? -0.215 3.088 -2.457 1 97.69 388 LYS B CA 1
ATOM 7333 C C . LYS B 1 388 ? 1.074 2.359 -2.088 1 97.69 388 LYS B C 1
ATOM 7335 O O . LYS B 1 388 ? 1.987 2.955 -1.511 1 97.69 388 LYS B O 1
ATOM 7340 N N . PRO B 1 389 ? 1.159 1.09 -2.441 1 97.19 389 PRO B N 1
ATOM 7341 C CA . PRO B 1 389 ? 2.412 0.373 -2.193 1 97.19 389 PRO B CA 1
ATOM 7342 C C . PRO B 1 389 ? 3.496 0.711 -3.215 1 97.19 389 PRO B C 1
ATOM 7344 O O . PRO B 1 389 ? 3.203 1.292 -4.262 1 97.19 389 PRO B O 1
ATOM 7347 N N . GLY B 1 390 ? 4.762 0.345 -2.869 1 97 390 GLY B N 1
ATOM 7348 C CA . GLY B 1 390 ? 5.883 0.573 -3.768 1 97 390 GLY B CA 1
ATOM 7349 C C . GLY B 1 390 ? 7.047 1.28 -3.102 1 97 390 GLY B C 1
ATOM 7350 O O . GLY B 1 390 ? 6.867 1.977 -2.1 1 97 390 GLY B O 1
ATOM 7351 N N . VAL B 1 391 ? 8.141 1.182 -3.689 1 97.12 391 VAL B N 1
ATOM 7352 C CA . VAL B 1 391 ? 9.367 1.717 -3.105 1 97.12 391 VAL B CA 1
ATOM 7353 C C . VAL B 1 391 ? 9.383 3.238 -3.238 1 97.12 391 VAL B C 1
ATOM 7355 O O . VAL B 1 391 ? 9.492 3.953 -2.24 1 97.12 391 VAL B O 1
ATOM 7358 N N . LEU B 1 392 ? 9.18 3.695 -4.441 1 97.25 392 LEU B N 1
ATOM 7359 C CA . LEU B 1 392 ? 9.258 5.133 -4.672 1 97.25 392 LEU B CA 1
ATOM 7360 C C . LEU B 1 392 ? 8.109 5.855 -3.975 1 97.25 392 LEU B C 1
ATOM 7362 O O . LEU B 1 392 ? 8.289 6.953 -3.439 1 97.25 392 LEU B O 1
ATOM 7366 N N . ARG B 1 393 ? 6.953 5.25 -4 1 96.75 393 ARG B N 1
ATOM 7367 C CA . ARG B 1 393 ? 5.801 5.844 -3.332 1 96.75 393 ARG B CA 1
ATOM 7368 C C . ARG B 1 393 ? 6.059 6.004 -1.837 1 96.75 393 ARG B C 1
ATOM 7370 O O . ARG B 1 393 ? 5.684 7.012 -1.24 1 96.75 393 ARG B O 1
ATOM 7377 N N . THR B 1 394 ? 6.727 5.016 -1.276 1 97.19 394 THR B N 1
ATOM 7378 C CA . THR B 1 394 ? 7.074 5.082 0.139 1 97.19 394 THR B CA 1
ATOM 7379 C C . THR B 1 394 ? 8.016 6.25 0.409 1 97.19 394 THR B C 1
ATOM 7381 O O . THR B 1 394 ? 7.828 6.996 1.369 1 97.19 394 THR B O 1
ATOM 7384 N N . ALA B 1 395 ? 8.961 6.406 -0.435 1 96.38 395 ALA B N 1
ATOM 7385 C CA . ALA B 1 395 ? 9.922 7.496 -0.268 1 96.38 395 ALA B CA 1
ATOM 7386 C C . ALA B 1 395 ? 9.234 8.852 -0.423 1 96.38 395 ALA B C 1
ATOM 7388 O O . ALA B 1 395 ? 9.516 9.781 0.334 1 96.38 395 ALA B O 1
ATOM 7389 N N . ILE B 1 396 ? 8.359 8.922 -1.345 1 96.19 396 ILE B N 1
ATOM 7390 C CA . ILE B 1 396 ? 7.699 10.18 -1.653 1 96.19 396 ILE B CA 1
ATOM 7391 C C . ILE B 1 396 ? 6.797 10.594 -0.491 1 96.19 396 ILE B C 1
ATOM 7393 O O . ILE B 1 396 ? 6.832 11.742 -0.043 1 96.19 396 ILE B O 1
ATOM 7397 N N . ILE B 1 397 ? 6.023 9.695 -0.001 1 96.19 397 ILE B N 1
ATOM 7398 C CA . ILE B 1 397 ? 5.07 10.078 1.034 1 96.19 397 ILE B CA 1
ATOM 7399 C C . ILE B 1 397 ? 5.816 10.414 2.322 1 96.19 397 ILE B C 1
ATOM 7401 O O . ILE B 1 397 ? 5.418 11.32 3.061 1 96.19 397 ILE B O 1
ATOM 7405 N N . ARG B 1 398 ? 6.93 9.758 2.598 1 94.94 398 ARG B N 1
ATOM 7406 C CA . ARG B 1 398 ? 7.664 10.016 3.832 1 94.94 398 ARG B CA 1
ATOM 7407 C C . ARG B 1 398 ? 8.492 11.289 3.719 1 94.94 398 ARG B C 1
ATOM 7409 O O . ARG B 1 398 ? 8.305 12.227 4.492 1 94.94 398 ARG B O 1
ATOM 7416 N N . ALA B 1 399 ? 9.32 11.375 2.691 1 94.94 399 ALA B N 1
ATOM 7417 C CA . ALA B 1 399 ? 10.164 12.562 2.508 1 94.94 399 ALA B CA 1
ATOM 7418 C C . ALA B 1 399 ? 9.336 13.75 2.027 1 94.94 399 ALA B C 1
ATOM 7420 O O . ALA B 1 399 ? 9.609 14.898 2.389 1 94.94 399 ALA B O 1
ATOM 7421 N N . GLY B 1 400 ? 8.359 13.422 1.224 1 93 400 GLY B N 1
ATOM 7422 C CA . GLY B 1 400 ? 7.516 14.492 0.704 1 93 400 GLY B CA 1
ATOM 7423 C C . GLY B 1 400 ? 6.691 15.18 1.776 1 93 400 GLY B C 1
ATOM 7424 O O . GLY B 1 400 ? 6.613 16.406 1.814 1 93 400 GLY B O 1
ATOM 7425 N N . HIS B 1 401 ? 6.113 14.406 2.615 1 94.62 401 HIS B N 1
ATOM 7426 C CA . HIS B 1 401 ? 5.348 14.992 3.709 1 94.62 401 HIS B CA 1
ATOM 7427 C C . HIS B 1 401 ? 6.25 15.766 4.656 1 94.62 401 HIS B C 1
ATOM 7429 O O . HIS B 1 401 ? 5.879 16.844 5.125 1 94.62 401 HIS B O 1
ATOM 7435 N N . LEU B 1 402 ? 7.395 15.18 4.938 1 95.44 402 LEU B N 1
ATOM 7436 C CA . LEU B 1 402 ? 8.336 15.906 5.785 1 95.44 402 LEU B CA 1
ATOM 7437 C C . LEU B 1 402 ? 8.734 17.234 5.145 1 95.44 402 LEU B C 1
ATOM 7439 O O . LEU B 1 402 ? 8.742 18.266 5.809 1 95.44 402 LEU B O 1
ATOM 7443 N N . GLY B 1 403 ? 9.07 17.203 3.877 1 95.19 403 GLY B N 1
ATOM 7444 C CA . GLY B 1 403 ? 9.422 18.406 3.158 1 95.19 403 GLY B CA 1
ATOM 7445 C C . GLY B 1 403 ? 8.297 19.438 3.141 1 95.19 403 GLY B C 1
ATOM 7446 O O . GLY B 1 403 ? 8.539 20.625 3.35 1 95.19 403 GLY B O 1
ATOM 7447 N N . LEU B 1 404 ? 7.105 18.922 2.93 1 93.69 404 LEU B N 1
ATOM 7448 C CA . LEU B 1 404 ? 5.941 19.812 2.924 1 93.69 404 LEU B CA 1
ATOM 7449 C C . LEU B 1 404 ? 5.746 20.453 4.289 1 93.69 404 LEU B C 1
ATOM 7451 O O . LEU B 1 404 ? 5.484 21.656 4.379 1 93.69 404 LEU B O 1
ATOM 7455 N N . HIS B 1 405 ? 5.859 19.688 5.309 1 95.56 405 HIS B N 1
ATOM 7456 C CA . HIS B 1 405 ? 5.73 20.203 6.672 1 95.56 405 HIS B CA 1
ATOM 7457 C C . HIS B 1 405 ? 6.723 21.328 6.938 1 95.56 405 HIS B C 1
ATOM 7459 O O . HIS B 1 405 ? 6.34 22.406 7.414 1 95.56 405 HIS B O 1
ATOM 7465 N N . LEU B 1 406 ? 7.945 21.094 6.605 1 96.56 406 LEU B N 1
ATOM 7466 C CA . LEU B 1 406 ? 9.008 22.062 6.875 1 96.56 406 LEU B CA 1
ATOM 7467 C C . LEU B 1 406 ? 8.828 23.312 6.027 1 96.56 406 LEU B C 1
ATOM 7469 O O . LEU B 1 406 ? 9.062 24.438 6.5 1 96.56 406 LEU B O 1
ATOM 7473 N N . LEU B 1 407 ? 8.367 23.141 4.84 1 93.75 407 LEU B N 1
ATOM 7474 C CA . LEU B 1 407 ? 8.117 24.266 3.951 1 93.75 407 LEU B CA 1
ATOM 7475 C C . LEU B 1 407 ? 6.992 25.156 4.484 1 93.75 407 LEU B C 1
ATOM 7477 O O . LEU B 1 407 ? 7.09 26.375 4.461 1 93.75 407 LEU B O 1
ATOM 7481 N N . LEU B 1 408 ? 5.977 24.516 4.93 1 93.94 408 LEU B N 1
ATOM 7482 C CA . LEU B 1 408 ? 4.816 25.25 5.434 1 93.94 408 LEU B CA 1
ATOM 7483 C C . LEU B 1 408 ? 5.176 26.047 6.68 1 93.94 408 LEU B C 1
ATOM 7485 O O . LEU B 1 408 ? 4.527 27.047 6.988 1 93.94 408 LEU B O 1
ATOM 7489 N N . ARG B 1 409 ? 6.262 25.656 7.332 1 95.56 409 ARG B N 1
ATOM 7490 C CA . ARG B 1 409 ? 6.668 26.328 8.555 1 95.56 409 ARG B CA 1
ATOM 7491 C C . ARG B 1 409 ? 7.426 27.625 8.242 1 95.56 409 ARG B C 1
ATOM 7493 O O . ARG B 1 409 ? 7.562 28.484 9.102 1 95.56 409 ARG B O 1
ATOM 7500 N N . VAL B 1 410 ? 7.902 27.766 6.988 1 95.5 410 VAL B N 1
ATOM 7501 C CA . VAL B 1 410 ? 8.812 28.875 6.727 1 95.5 410 VAL B CA 1
ATOM 7502 C C . VAL B 1 410 ? 8.188 29.828 5.695 1 95.5 410 VAL B C 1
ATOM 7504 O O . VAL B 1 410 ? 8.547 31 5.625 1 95.5 410 VAL B O 1
ATOM 7507 N N . LEU B 1 411 ? 7.281 29.375 4.906 1 93.25 411 LEU B N 1
ATOM 7508 C CA . LEU B 1 411 ? 6.695 30.203 3.863 1 93.25 411 LEU B CA 1
ATOM 7509 C C . LEU B 1 411 ? 5.996 31.422 4.469 1 93.25 411 LEU B C 1
ATOM 7511 O O . LEU B 1 411 ? 5.188 31.281 5.387 1 93.25 411 LEU B O 1
ATOM 7515 N N . PRO B 1 412 ? 6.254 32.562 3.938 1 93.06 412 PRO B N 1
ATOM 7516 C CA . PRO B 1 412 ? 5.719 33.812 4.52 1 93.06 412 PRO B CA 1
ATOM 7517 C C . PRO B 1 412 ? 4.191 33.812 4.566 1 93.06 412 PRO B C 1
ATOM 7519 O O . PRO B 1 412 ? 3.604 34.219 5.578 1 93.06 412 PRO B O 1
ATOM 7522 N N . ARG B 1 413 ? 3.518 33.406 3.574 1 93.69 413 ARG B N 1
ATOM 7523 C CA . ARG B 1 413 ? 2.059 33.406 3.549 1 93.69 413 ARG B CA 1
ATOM 7524 C C . ARG B 1 413 ? 1.48 32.406 4.551 1 93.69 413 ARG B C 1
ATOM 7526 O O . ARG B 1 413 ? 0.458 32.688 5.184 1 93.69 413 ARG B O 1
ATOM 7533 N N . THR B 1 414 ? 2.117 31.266 4.59 1 93.44 414 THR B N 1
ATOM 7534 C CA . THR B 1 414 ? 1.623 30.25 5.516 1 93.44 414 THR B CA 1
ATOM 7535 C C . THR B 1 414 ? 1.825 30.688 6.961 1 93.44 414 THR B C 1
ATOM 7537 O O . THR B 1 414 ? 1.021 30.359 7.836 1 93.44 414 THR B O 1
ATOM 7540 N N . ARG B 1 415 ? 2.871 31.406 7.195 1 93.31 415 ARG B N 1
ATOM 7541 C CA . ARG B 1 415 ? 3.135 31.938 8.531 1 93.31 415 ARG B CA 1
ATOM 7542 C C . ARG B 1 415 ? 2.08 32.969 8.93 1 93.31 415 ARG B C 1
ATOM 7544 O O . ARG B 1 415 ? 1.886 33.25 10.117 1 93.31 415 ARG B O 1
ATOM 7551 N N . GLN B 1 416 ? 1.432 33.5 7.875 1 93.62 416 GLN B N 1
ATOM 7552 C CA . GLN B 1 416 ? 0.352 34.438 8.117 1 93.62 416 GLN B CA 1
ATOM 7553 C C . GLN B 1 416 ? -1.004 33.75 8.141 1 93.62 416 GLN B C 1
ATOM 7555 O O . GLN B 1 416 ? -2.045 34.406 8.211 1 93.62 416 GLN B O 1
ATOM 7560 N N . GLY B 1 417 ? -0.936 32.469 8.039 1 93.81 417 GLY B N 1
ATOM 7561 C CA . GLY B 1 417 ? -2.16 31.703 8.211 1 93.81 417 GLY B CA 1
ATOM 7562 C C . GLY B 1 417 ? -2.764 31.25 6.891 1 93.81 417 GLY B C 1
ATOM 7563 O O . GLY B 1 417 ? -3.779 30.547 6.875 1 93.81 417 GLY B O 1
ATOM 7564 N N . TYR B 1 418 ? -2.117 31.578 5.844 1 92.81 418 TYR B N 1
ATOM 7565 C CA . TYR B 1 418 ? -2.672 31.25 4.539 1 92.81 418 TYR B CA 1
ATOM 7566 C C . TYR B 1 418 ? -2.164 29.891 4.062 1 92.81 418 TYR B C 1
ATOM 7568 O O . TYR B 1 418 ? -1.006 29.531 4.293 1 92.81 418 TYR B O 1
ATOM 7576 N N . LEU B 1 419 ? -3.02 29.141 3.516 1 89.06 419 LEU B N 1
ATOM 7577 C CA . LEU B 1 419 ? -2.662 28.016 2.65 1 89.06 419 LEU B CA 1
ATOM 7578 C C . LEU B 1 419 ? -3.074 28.297 1.207 1 89.06 419 LEU B C 1
ATOM 7580 O O . LEU B 1 419 ? -4.258 28.219 0.867 1 89.06 419 LEU B O 1
ATOM 7584 N N . GLY B 1 420 ? -2.133 28.5 0.422 1 81.62 420 GLY B N 1
ATOM 7585 C CA . GLY B 1 420 ? -2.479 29.172 -0.826 1 81.62 420 GLY B CA 1
ATOM 7586 C C . GLY B 1 420 ? -3.018 30.562 -0.628 1 81.62 420 GLY B C 1
ATOM 7587 O O . GLY B 1 420 ? -2.387 31.391 0.036 1 81.62 420 GLY B O 1
ATOM 7588 N N . SER B 1 421 ? -4.207 30.766 -1.141 1 86.31 421 SER B N 1
ATOM 7589 C CA . SER B 1 421 ? -4.832 32.094 -0.97 1 86.31 421 SER B CA 1
ATOM 7590 C C . SER B 1 421 ? -5.957 32.031 0.059 1 86.31 421 SER B C 1
ATOM 7592 O O . SER B 1 421 ? -6.668 33 0.261 1 86.31 421 SER B O 1
ATOM 7594 N N . MET B 1 422 ? -5.984 30.891 0.737 1 89.69 422 MET B N 1
ATOM 7595 C CA . MET B 1 422 ? -7.121 30.719 1.634 1 89.69 422 MET B CA 1
ATOM 7596 C C . MET B 1 422 ? -6.684 30.797 3.092 1 89.69 422 MET B C 1
ATOM 7598 O O . MET B 1 422 ? -5.652 30.234 3.465 1 89.69 422 MET B O 1
ATOM 7602 N N . ARG B 1 423 ? -7.449 31.562 3.834 1 93.25 423 ARG B N 1
ATOM 7603 C CA . ARG B 1 423 ? -7.289 31.578 5.285 1 93.25 423 ARG B CA 1
ATOM 7604 C C . ARG B 1 423 ? -8.555 31.109 5.984 1 93.25 423 ARG B C 1
ATOM 7606 O O . ARG B 1 423 ? -9.211 31.875 6.688 1 93.25 423 ARG B O 1
ATOM 7613 N N . THR B 1 424 ? -8.859 29.875 5.754 1 95.81 424 THR B N 1
ATOM 7614 C CA . THR B 1 424 ? -10.109 29.328 6.262 1 95.81 424 THR B CA 1
ATOM 7615 C C . THR B 1 424 ? -9.844 28.156 7.215 1 95.81 424 THR B C 1
ATOM 7617 O O . THR B 1 424 ? -10.773 27.641 7.84 1 95.81 424 THR B O 1
ATOM 7620 N N . ILE B 1 425 ? -8.617 27.781 7.348 1 97.12 425 ILE B N 1
ATOM 7621 C CA . ILE B 1 425 ? -8.281 26.641 8.18 1 97.12 425 ILE B CA 1
ATOM 7622 C C . ILE B 1 425 ? -7.789 27.125 9.547 1 97.12 425 ILE B C 1
ATOM 7624 O O . ILE B 1 425 ? -6.91 27.984 9.625 1 97.12 425 ILE B O 1
ATOM 7628 N N . HIS B 1 426 ? -8.383 26.609 10.57 1 97.75 426 HIS B N 1
ATOM 7629 C CA . HIS B 1 426 ? -7.879 26.859 11.914 1 97.75 426 HIS B CA 1
ATOM 7630 C C . HIS B 1 426 ? -6.719 25.922 12.25 1 97.75 426 HIS B C 1
ATOM 7632 O O . HIS B 1 426 ? -5.621 26.391 12.57 1 97.75 426 HIS B O 1
ATOM 7638 N N . PHE B 1 427 ? -6.996 24.672 12.25 1 97.88 427 PHE B N 1
ATOM 7639 C CA . PHE B 1 427 ? -6.02 23.609 12.461 1 97.88 427 PHE B CA 1
ATOM 7640 C C . PHE B 1 427 ? -6.254 22.469 11.484 1 97.88 427 PHE B C 1
ATOM 7642 O O . PHE B 1 427 ? -7.395 22.062 11.25 1 97.88 427 PHE B O 1
ATOM 7649 N N . ALA B 1 428 ? -5.246 21.984 10.859 1 97.38 428 ALA B N 1
ATOM 7650 C CA . ALA B 1 428 ? -5.297 20.781 10.016 1 97.38 428 ALA B CA 1
ATOM 7651 C C . ALA B 1 428 ? -4.012 19.969 10.148 1 97.38 428 ALA B C 1
ATOM 7653 O O . ALA B 1 428 ? -2.938 20.531 10.391 1 97.38 428 ALA B O 1
ATOM 7654 N N . HIS B 1 429 ? -4.109 18.672 10.055 1 97.81 429 HIS B N 1
ATOM 7655 C CA . HIS B 1 429 ? -2.879 17.891 10.102 1 97.81 429 HIS B CA 1
ATOM 7656 C C . HIS B 1 429 ? -3.07 16.531 9.445 1 97.81 429 HIS B C 1
ATOM 7658 O O . HIS B 1 429 ? -4.195 16.047 9.328 1 97.81 429 HIS B O 1
ATOM 7664 N N . TRP B 1 430 ? -1.975 16.016 8.961 1 97.69 430 TRP B N 1
ATOM 7665 C CA . TRP B 1 430 ? -1.866 14.641 8.477 1 97.69 430 TRP B CA 1
ATOM 7666 C C . TRP B 1 430 ? -1.041 13.789 9.438 1 97.69 430 TRP B C 1
ATOM 7668 O O . TRP B 1 430 ? -0.096 14.281 10.062 1 97.69 430 TRP B O 1
ATOM 7678 N N . ALA B 1 431 ? -1.395 12.594 9.555 1 97.69 431 ALA B N 1
ATOM 7679 C CA . ALA B 1 431 ? -0.598 11.594 10.266 1 97.69 431 ALA B CA 1
ATOM 7680 C C . ALA B 1 431 ? -0.743 10.219 9.625 1 97.69 431 ALA B C 1
ATOM 7682 O O . ALA B 1 431 ? -1.728 9.945 8.938 1 97.69 431 ALA B O 1
ATOM 7683 N N . ARG B 1 432 ? 0.25 9.43 9.781 1 96.75 432 ARG B N 1
ATOM 7684 C CA . ARG B 1 432 ? 0.18 8.062 9.273 1 96.75 432 ARG B CA 1
ATOM 7685 C C . ARG B 1 432 ? -0.149 7.078 10.398 1 96.75 432 ARG B C 1
ATOM 7687 O O . ARG B 1 432 ? 0.358 7.211 11.508 1 96.75 432 ARG B O 1
ATOM 7694 N N . VAL B 1 433 ? -0.998 6.121 10.07 1 97.19 433 VAL B N 1
ATOM 7695 C CA . VAL B 1 433 ? -1.431 5.16 11.078 1 97.19 433 VAL B CA 1
ATOM 7696 C C . VAL B 1 433 ? -1.281 3.74 10.539 1 97.19 433 VAL B C 1
ATOM 7698 O O . VAL B 1 433 ? -0.977 3.549 9.359 1 97.19 433 VAL B O 1
ATOM 7701 N N . ASN B 1 434 ? -1.401 2.719 11.398 1 96.06 434 ASN B N 1
ATOM 7702 C CA . ASN B 1 434 ? -1.317 1.309 11.031 1 96.06 434 ASN B CA 1
ATOM 7703 C C . ASN B 1 434 ? 0.001 0.988 10.336 1 96.06 434 ASN B C 1
ATOM 7705 O O . ASN B 1 434 ? 0.005 0.455 9.219 1 96.06 434 ASN B O 1
ATOM 7709 N N . ASN B 1 435 ? 1.062 1.293 11 1 95.31 435 ASN B N 1
ATOM 7710 C CA . ASN B 1 435 ? 2.398 1.022 10.484 1 95.31 435 ASN B CA 1
ATOM 7711 C C . ASN B 1 435 ? 2.641 1.73 9.156 1 95.31 435 ASN B C 1
ATOM 7713 O O . ASN B 1 435 ? 3.109 1.114 8.195 1 95.31 435 ASN B O 1
ATOM 7717 N N . ASN B 1 436 ? 2.133 2.949 9.078 1 95.88 436 ASN B N 1
ATOM 7718 C CA . ASN B 1 436 ? 2.34 3.852 7.949 1 95.88 436 ASN B CA 1
ATOM 7719 C C . ASN B 1 436 ? 1.614 3.365 6.699 1 95.88 436 ASN B C 1
ATOM 7721 O O . ASN B 1 436 ? 2.02 3.678 5.578 1 95.88 436 ASN B O 1
ATOM 7725 N N . SER B 1 437 ? 0.616 2.586 6.875 1 96.75 437 SER B N 1
ATOM 7726 C CA . SER B 1 437 ? -0.088 2.041 5.719 1 96.75 437 SER B CA 1
ATOM 7727 C C . SER B 1 437 ? -1.281 2.912 5.336 1 96.75 437 SER B C 1
ATOM 7729 O O . SER B 1 437 ? -1.834 2.773 4.242 1 96.75 437 SER B O 1
ATOM 7731 N N . ARG B 1 438 ? -1.724 3.754 6.223 1 97.19 438 ARG B N 1
ATOM 7732 C CA . ARG B 1 438 ? -2.842 4.656 5.969 1 97.19 438 ARG B CA 1
ATOM 7733 C C . ARG B 1 438 ? -2.479 6.094 6.332 1 97.19 438 ARG B C 1
ATOM 7735 O O . ARG B 1 438 ? -1.626 6.324 7.191 1 97.19 438 ARG B O 1
ATOM 7742 N N . LEU B 1 439 ? -3.084 6.977 5.605 1 97.75 439 LEU B N 1
ATOM 7743 C CA . LEU B 1 439 ? -2.914 8.406 5.836 1 97.75 439 LEU B CA 1
ATOM 7744 C C . LEU B 1 439 ? -4.18 9.016 6.43 1 97.75 439 LEU B C 1
ATOM 7746 O O . LEU B 1 439 ? -5.258 8.922 5.84 1 97.75 439 LEU B O 1
ATOM 7750 N N . MET B 1 440 ? -4.023 9.578 7.586 1 97.94 440 MET B N 1
ATOM 7751 C CA . MET B 1 440 ? -5.117 10.227 8.297 1 97.94 440 MET B CA 1
ATOM 7752 C C . MET B 1 440 ? -5.023 11.742 8.172 1 97.94 440 MET B C 1
ATOM 7754 O O . MET B 1 440 ? -3.928 12.305 8.195 1 97.94 440 MET B O 1
ATOM 7758 N N . PHE B 1 441 ? -6.148 12.344 8.023 1 98.12 441 PHE B N 1
ATOM 7759 C CA . PHE B 1 441 ? -6.219 13.797 7.883 1 98.12 441 PHE B CA 1
ATOM 7760 C C . PHE B 1 441 ? -7.371 14.367 8.703 1 98.12 441 PHE B C 1
ATOM 7762 O O . PHE B 1 441 ? -8.484 13.828 8.68 1 98.12 441 PHE B O 1
ATOM 7769 N N . PHE B 1 442 ? -7.133 15.438 9.438 1 98.38 442 PHE B N 1
ATOM 7770 C CA . PHE B 1 442 ? -8.156 16.203 10.148 1 98.38 442 PHE B CA 1
ATOM 7771 C C . PHE B 1 442 ? -8.039 17.688 9.836 1 98.38 442 PHE B C 1
ATOM 7773 O O . PHE B 1 442 ? -6.934 18.203 9.695 1 98.38 442 PHE B O 1
ATOM 7780 N N . SER B 1 443 ? -9.195 18.281 9.742 1 97.88 443 SER B N 1
ATOM 7781 C CA . SER B 1 443 ? -9.211 19.719 9.508 1 97.88 443 SER B CA 1
ATOM 7782 C C . SER B 1 443 ? -10.352 20.391 10.273 1 97.88 443 SER B C 1
ATOM 7784 O O . SER B 1 443 ? -11.453 19.859 10.352 1 97.88 443 SER B O 1
ATOM 7786 N N . ASN B 1 444 ? -10.062 21.406 10.992 1 97.94 444 ASN B N 1
ATOM 7787 C CA . ASN B 1 444 ? -10.984 22.406 11.523 1 97.94 444 ASN B CA 1
ATOM 7788 C C . ASN B 1 444 ? -10.992 23.672 10.68 1 97.94 444 ASN B C 1
ATOM 7790 O O . ASN B 1 444 ? -9.984 24.359 10.586 1 97.94 444 ASN B O 1
ATOM 7794 N N . PHE B 1 445 ? -12.109 23.922 10.07 1 97.62 445 PHE B N 1
ATOM 7795 C CA . PHE B 1 445 ? -12.086 24.922 9.016 1 97.62 445 PHE B CA 1
ATOM 7796 C C . PHE B 1 445 ? -13.383 25.734 9.008 1 97.62 445 PHE B C 1
ATOM 7798 O O . PHE B 1 445 ? -14.344 25.375 9.695 1 97.62 445 PHE B O 1
ATOM 7805 N N . ASP B 1 446 ? -13.305 26.781 8.25 1 97.25 446 ASP B N 1
ATOM 7806 C CA . ASP B 1 446 ? -14.477 27.656 8.109 1 97.25 446 ASP B CA 1
ATOM 7807 C C . ASP B 1 446 ? -15.289 27.281 6.871 1 97.25 446 ASP B C 1
ATOM 7809 O O . ASP B 1 446 ? -14.781 26.609 5.961 1 97.25 446 ASP B O 1
ATOM 7813 N N . GLN B 1 447 ? -16.578 27.672 6.805 1 94 447 GLN B N 1
ATOM 7814 C CA . GLN B 1 447 ? -17.484 27.484 5.68 1 94 447 GLN B CA 1
ATOM 7815 C C . GLN B 1 447 ? -17.953 26.047 5.574 1 94 447 GLN B C 1
ATOM 7817 O O . GLN B 1 447 ? -17.703 25.234 6.469 1 94 447 GLN B O 1
ATOM 7822 N N . THR B 1 448 ? -18.703 25.766 4.555 1 96 448 THR B N 1
ATOM 7823 C CA . THR B 1 448 ? -19.203 24.422 4.312 1 96 448 THR B CA 1
ATOM 7824 C C . THR B 1 448 ? -18.125 23.547 3.695 1 96 448 THR B C 1
ATOM 7826 O O . THR B 1 448 ? -17.172 24.047 3.115 1 96 448 THR B O 1
ATOM 7829 N N . TRP B 1 449 ? -18.297 22.281 3.857 1 95.06 449 TRP B N 1
ATOM 7830 C CA . TRP B 1 449 ? -17.359 21.328 3.293 1 95.06 449 TRP B CA 1
ATOM 7831 C C . TRP B 1 449 ? -17.219 21.531 1.785 1 95.06 449 TRP B C 1
ATOM 7833 O O . TRP B 1 449 ? -16.109 21.5 1.244 1 95.06 449 TRP B O 1
ATOM 7843 N N . GLU B 1 450 ? -18.312 21.719 1.088 1 95 450 GLU B N 1
ATOM 7844 C CA . GLU B 1 450 ? -18.297 21.906 -0.36 1 95 450 GLU B CA 1
ATOM 7845 C C . GLU B 1 450 ? -17.516 23.141 -0.749 1 95 450 GLU B C 1
ATOM 7847 O O . GLU B 1 450 ? -16.672 23.094 -1.654 1 95 450 GLU B O 1
ATOM 7852 N N . SER B 1 451 ? -17.828 24.172 -0.097 1 94.19 451 SER B N 1
ATOM 7853 C CA . SER B 1 451 ? -17.125 25.422 -0.385 1 94.19 451 SER B CA 1
ATOM 7854 C C . SER B 1 451 ? -15.641 25.312 -0.056 1 94.19 451 SER B C 1
ATOM 7856 O O . SER B 1 451 ? -14.797 25.844 -0.782 1 94.19 451 SER B O 1
ATOM 7858 N N . TYR B 1 452 ? -15.422 24.719 1.045 1 92.75 452 TYR B N 1
ATOM 7859 C CA . TYR B 1 452 ? -14.055 24.484 1.502 1 92.75 452 TYR B CA 1
ATOM 7860 C C . TYR B 1 452 ? -13.25 23.719 0.456 1 92.75 452 TYR B C 1
ATOM 7862 O O . TYR B 1 452 ? -12.148 24.141 0.085 1 92.75 452 TYR B O 1
ATOM 7870 N N . LEU B 1 453 ? -13.766 22.672 -0.109 1 93.44 453 LEU B N 1
ATOM 7871 C CA . LEU B 1 453 ? -13.062 21.859 -1.097 1 93.44 453 LEU B CA 1
ATOM 7872 C C . LEU B 1 453 ? -12.977 22.578 -2.436 1 93.44 453 LEU B C 1
ATOM 7874 O O . LEU B 1 453 ? -11.961 22.516 -3.125 1 93.44 453 LEU B O 1
ATOM 7878 N N . ASP B 1 454 ? -14.016 23.219 -2.805 1 93.69 454 ASP B N 1
ATOM 7879 C CA . ASP B 1 454 ? -14.016 23.969 -4.059 1 93.69 454 ASP B CA 1
ATOM 78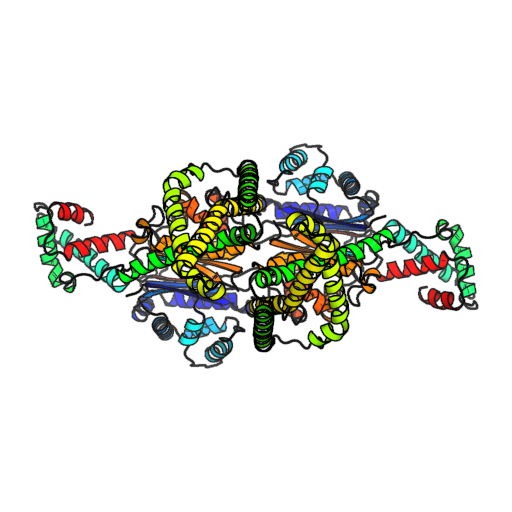80 C C . ASP B 1 454 ? -12.914 25.016 -4.062 1 93.69 454 ASP B C 1
ATOM 7882 O O . ASP B 1 454 ? -12.234 25.219 -5.074 1 93.69 454 ASP B O 1
ATOM 7886 N N . ASP B 1 455 ? -12.773 25.656 -2.992 1 91.19 455 ASP B N 1
ATOM 7887 C CA . ASP B 1 455 ? -11.734 26.672 -2.869 1 91.19 455 ASP B CA 1
ATOM 7888 C C . ASP B 1 455 ? -10.344 26.062 -3.049 1 91.19 455 ASP B C 1
ATOM 7890 O O . ASP B 1 455 ? -9.508 26.609 -3.77 1 91.19 455 ASP B O 1
ATOM 7894 N N . PHE B 1 456 ? -10.141 25 -2.467 1 89.75 456 PHE B N 1
ATOM 7895 C CA . PHE B 1 456 ? -8.828 24.375 -2.551 1 89.75 456 PHE B CA 1
ATOM 7896 C C . PHE B 1 456 ? -8.586 23.812 -3.945 1 89.75 456 PHE B C 1
ATOM 7898 O O . PHE B 1 456 ? -7.465 23.859 -4.457 1 89.75 456 PHE B O 1
ATOM 7905 N N . ILE B 1 457 ? -9.602 23.25 -4.539 1 91.69 457 ILE B N 1
ATOM 7906 C CA . ILE B 1 457 ? -9.484 22.719 -5.895 1 91.69 457 ILE B CA 1
ATOM 7907 C C . ILE B 1 457 ? -9.164 23.859 -6.867 1 91.69 457 ILE B C 1
ATOM 7909 O O . ILE B 1 457 ? -8.336 23.688 -7.77 1 91.69 457 ILE B O 1
ATOM 7913 N N . GLU B 1 458 ? -9.695 24.953 -6.613 1 89.94 458 GLU B N 1
ATOM 7914 C CA . GLU B 1 458 ? -9.523 26.094 -7.512 1 89.94 458 GLU B CA 1
ATOM 7915 C C . GLU B 1 458 ? -8.18 26.781 -7.281 1 89.94 458 GLU B C 1
ATOM 7917 O O . GLU B 1 458 ? -7.48 27.125 -8.234 1 89.94 458 GLU B O 1
ATOM 7922 N N . LYS B 1 459 ? -7.875 26.875 -6.031 1 88.19 459 LYS B N 1
ATOM 7923 C CA . LYS B 1 459 ? -6.785 27.812 -5.738 1 88.19 459 LYS B CA 1
ATOM 7924 C C . LYS B 1 459 ? -5.527 27.062 -5.305 1 88.19 459 LYS B C 1
ATOM 7926 O O . LYS B 1 459 ? -4.43 27.625 -5.328 1 88.19 459 LYS B O 1
ATOM 7931 N N . ALA B 1 460 ? -5.691 25.828 -4.953 1 88.12 460 ALA B N 1
ATOM 7932 C CA . ALA B 1 460 ? -4.531 25.141 -4.383 1 88.12 460 ALA B CA 1
ATOM 7933 C C . ALA B 1 460 ? -4.457 23.688 -4.871 1 88.12 460 ALA B C 1
ATOM 7935 O O . ALA B 1 460 ? -4.008 22.812 -4.137 1 88.12 460 ALA B O 1
ATOM 7936 N N . HIS B 1 461 ? -4.891 23.391 -6.059 1 88.88 461 HIS B N 1
ATOM 7937 C CA . HIS B 1 461 ? -4.969 22.031 -6.566 1 88.88 461 HIS B CA 1
ATOM 7938 C C . HIS B 1 461 ? -3.588 21.391 -6.641 1 88.88 461 HIS B C 1
ATOM 7940 O O . HIS B 1 461 ? -3.447 20.172 -6.434 1 88.88 461 HIS B O 1
ATOM 7946 N N . ALA B 1 462 ? -2.566 22.109 -6.926 1 85.88 462 ALA B N 1
ATOM 7947 C CA . ALA B 1 462 ? -1.223 21.547 -7.016 1 85.88 462 ALA B CA 1
ATOM 7948 C C . ALA B 1 462 ? -0.757 21.016 -5.664 1 85.88 462 ALA B C 1
ATOM 7950 O O . ALA B 1 462 ? -0.212 19.922 -5.578 1 85.88 462 ALA B O 1
ATOM 7951 N N . GLY B 1 463 ? -1.016 21.844 -4.656 1 85.38 463 GLY B N 1
ATOM 7952 C CA . GLY B 1 463 ? -0.652 21.422 -3.312 1 85.38 463 GLY B CA 1
ATOM 7953 C C . GLY B 1 463 ? -1.469 20.234 -2.816 1 85.38 463 GLY B C 1
ATOM 7954 O O . GLY B 1 463 ? -0.94 19.344 -2.148 1 85.38 463 GLY B O 1
ATOM 7955 N N . LEU B 1 464 ? -2.705 20.297 -3.141 1 90.12 464 LEU B N 1
ATOM 7956 C CA . LEU B 1 464 ? -3.582 19.188 -2.773 1 90.12 464 LEU B CA 1
ATOM 7957 C C . LEU B 1 464 ? -3.125 17.891 -3.432 1 90.12 464 LEU B C 1
ATOM 7959 O O . LEU B 1 464 ? -3.094 16.844 -2.787 1 90.12 464 LEU B O 1
ATOM 7963 N N . THR B 1 465 ? -2.838 17.984 -4.699 1 91.81 465 THR B N 1
ATOM 7964 C CA . THR B 1 465 ? -2.377 16.828 -5.441 1 91.81 465 THR B CA 1
ATOM 7965 C C . THR B 1 465 ? -1.08 16.281 -4.848 1 91.81 465 THR B C 1
ATOM 7967 O O . THR B 1 465 ? -0.928 15.07 -4.68 1 91.81 465 THR B O 1
ATOM 7970 N N . LEU B 1 466 ? -0.262 17.141 -4.52 1 90.12 466 LEU B N 1
ATOM 7971 C CA . LEU B 1 466 ? 1.013 16.734 -3.938 1 90.12 466 LEU B CA 1
ATOM 7972 C C . LEU B 1 466 ? 0.8 16.016 -2.615 1 90.12 466 LEU B C 1
ATOM 7974 O O . LEU B 1 466 ? 1.456 15 -2.346 1 90.12 466 LEU B O 1
ATOM 7978 N N . ALA B 1 467 ? -0.118 16.453 -1.848 1 92 467 ALA B N 1
ATOM 7979 C CA . ALA B 1 467 ? -0.333 15.93 -0.502 1 92 467 ALA B CA 1
ATOM 7980 C C . ALA B 1 467 ? -1.015 14.57 -0.551 1 92 467 ALA B C 1
ATOM 7982 O O . ALA B 1 467 ? -0.789 13.727 0.318 1 92 467 ALA B O 1
ATOM 7983 N N . TRP B 1 468 ? -1.813 14.32 -1.601 1 95.44 468 TRP B N 1
ATOM 7984 C CA . TRP B 1 468 ? -2.717 13.18 -1.53 1 95.44 468 TRP B CA 1
ATOM 7985 C C . TRP B 1 468 ? -2.408 12.172 -2.635 1 95.44 468 TRP B C 1
ATOM 7987 O O . TRP B 1 468 ? -2.973 11.078 -2.66 1 95.44 468 TRP B O 1
ATOM 7997 N N . SER B 1 469 ? -1.538 12.469 -3.572 1 94.69 469 SER B N 1
ATOM 7998 C CA . SER B 1 469 ? -1.356 11.688 -4.789 1 94.69 469 SER B CA 1
ATOM 7999 C C . SER B 1 469 ? -0.92 10.266 -4.469 1 94.69 469 SER B C 1
ATOM 8001 O O . SER B 1 469 ? -1.065 9.359 -5.297 1 94.69 469 SER B O 1
ATOM 8003 N N . CYS B 1 470 ? -0.417 9.984 -3.297 1 96.12 470 CYS B N 1
ATOM 8004 C CA . CYS B 1 470 ? -0.002 8.633 -2.924 1 96.12 470 CYS B CA 1
ATOM 8005 C C . CYS B 1 470 ? -1.172 7.84 -2.357 1 96.12 470 CYS B C 1
ATOM 8007 O O . CYS B 1 470 ? -1.02 6.672 -2.004 1 96.12 470 CYS B O 1
ATOM 8009 N N . GLY B 1 471 ? -2.312 8.445 -2.303 1 97.38 471 GLY B N 1
ATOM 8010 C CA . GLY B 1 471 ? -3.496 7.75 -1.824 1 97.38 471 GLY B CA 1
ATOM 8011 C C . GLY B 1 471 ? -4.094 6.809 -2.854 1 97.38 471 GLY B C 1
ATOM 8012 O O . GLY B 1 471 ? -4.141 7.133 -4.043 1 97.38 471 GLY B O 1
ATOM 8013 N N . VAL B 1 472 ? -4.504 5.672 -2.432 1 97.44 472 VAL B N 1
ATOM 8014 C CA . VAL B 1 472 ? -5.148 4.691 -3.297 1 97.44 472 VAL B CA 1
ATOM 8015 C C . VAL B 1 472 ? -6.453 5.266 -3.846 1 97.44 472 VAL B C 1
ATOM 8017 O O . VAL B 1 472 ? -7.25 5.836 -3.1 1 97.44 472 VAL B O 1
ATOM 8020 N N . GLY B 1 473 ? -6.664 5.141 -5.145 1 96.56 473 GLY B N 1
ATOM 8021 C CA . GLY B 1 473 ? -7.91 5.566 -5.762 1 96.56 473 GLY B CA 1
ATOM 8022 C C . GLY B 1 473 ? -7.914 7.035 -6.145 1 96.56 473 GLY B C 1
ATOM 8023 O O . GLY B 1 473 ? -8.867 7.52 -6.758 1 96.56 473 GLY B O 1
ATOM 8024 N N . PHE B 1 474 ? -6.832 7.812 -5.805 1 97.06 474 PHE B N 1
ATOM 8025 C CA . PHE B 1 474 ? -6.73 9.234 -6.105 1 97.06 474 PHE B CA 1
ATOM 8026 C C . PHE B 1 474 ? -6.805 9.477 -7.609 1 97.06 474 PHE B C 1
ATOM 8028 O O . PHE B 1 474 ? -6.371 8.641 -8.398 1 97.06 474 PHE B O 1
ATOM 8035 N N . PRO B 1 475 ? -7.301 10.586 -8.047 1 95.75 475 PRO B N 1
ATOM 8036 C CA . PRO B 1 475 ? -7.398 10.867 -9.484 1 95.75 475 PRO B CA 1
ATOM 8037 C C . PRO B 1 475 ? -6.043 10.852 -10.18 1 95.75 475 PRO B C 1
ATOM 8039 O O . PRO B 1 475 ? -5.004 10.992 -9.531 1 95.75 475 PRO B O 1
ATOM 8042 N N . PRO B 1 476 ? -6.09 10.68 -11.5 1 94.75 476 PRO B N 1
ATOM 8043 C CA . PRO B 1 476 ? -4.836 10.594 -12.242 1 94.75 476 PRO B CA 1
ATOM 8044 C C . PRO B 1 476 ? -3.973 11.844 -12.094 1 94.75 476 PRO B C 1
ATOM 8046 O O . PRO B 1 476 ? -4.492 12.961 -12.141 1 94.75 476 PRO B O 1
ATOM 8049 N N . THR B 1 477 ? -2.758 11.617 -11.938 1 93.88 477 THR B N 1
ATOM 8050 C CA . THR B 1 477 ? -1.831 12.719 -11.695 1 93.88 477 THR B CA 1
ATOM 8051 C C . THR B 1 477 ? -0.738 12.75 -12.758 1 93.88 477 THR B C 1
ATOM 8053 O O . THR B 1 477 ? -0.501 11.758 -13.445 1 93.88 477 THR B O 1
ATOM 8056 N N . ARG B 1 478 ? -0.146 13.938 -12.969 1 94.5 478 ARG B N 1
ATOM 8057 C CA . ARG B 1 478 ? 1.07 14.141 -13.75 1 94.5 478 ARG B CA 1
ATOM 8058 C C . ARG B 1 478 ? 2.129 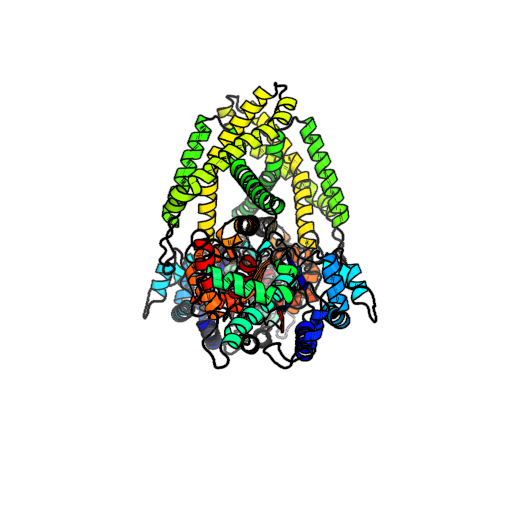14.867 -12.93 1 94.5 478 ARG B C 1
ATOM 8060 O O . ARG B 1 478 ? 1.89 15.969 -12.438 1 94.5 478 ARG B O 1
ATOM 8067 N N . PHE B 1 479 ? 3.227 14.117 -12.625 1 92.19 479 PHE B N 1
ATOM 8068 C CA . PHE B 1 479 ? 4.391 14.656 -11.938 1 92.19 479 PHE B CA 1
ATOM 8069 C C . PHE B 1 479 ? 4.008 15.18 -10.555 1 92.19 479 PHE B C 1
ATOM 8071 O O . PHE B 1 479 ? 4.434 16.266 -10.164 1 92.19 479 PHE B O 1
ATOM 8078 N N . LEU B 1 480 ? 3.113 14.633 -9.875 1 91.38 480 LEU B N 1
ATOM 8079 C CA . LEU B 1 480 ? 2.744 14.797 -8.469 1 91.38 480 LEU B CA 1
ATOM 8080 C C . LEU B 1 480 ? 1.919 16.062 -8.273 1 91.38 480 LEU B C 1
ATOM 8082 O O . LEU B 1 480 ? 1.234 16.219 -7.262 1 91.38 480 LEU B O 1
ATOM 8086 N N . VAL B 1 481 ? 1.925 17.016 -9.219 1 89.38 481 VAL B N 1
ATOM 8087 C CA . VAL B 1 481 ? 1.316 18.312 -8.906 1 89.38 481 VAL B CA 1
ATOM 8088 C C . VAL B 1 481 ? 0.255 18.641 -9.953 1 89.38 481 VAL B C 1
ATOM 8090 O O . VAL B 1 481 ? -0.583 19.516 -9.734 1 89.38 481 VAL B O 1
ATOM 8093 N N . LYS B 1 482 ? 0.295 17.953 -11.078 1 91.19 482 LYS B N 1
ATOM 8094 C CA . LYS B 1 482 ? -0.639 18.281 -12.148 1 91.19 482 LYS B CA 1
ATOM 8095 C C . LYS B 1 482 ? -1.815 17.312 -12.18 1 91.19 482 LYS B C 1
ATOM 8097 O O . LYS B 1 482 ? -1.679 16.156 -11.781 1 91.19 482 LYS B O 1
ATOM 8102 N N . ASP B 1 483 ? -3.096 17.875 -12.633 1 93.31 483 ASP B N 1
ATOM 8103 C CA . ASP B 1 483 ? -4.352 17.141 -12.797 1 93.31 483 ASP B CA 1
ATOM 8104 C C . ASP B 1 483 ? -4.926 16.734 -11.445 1 93.31 483 ASP B C 1
ATOM 8106 O O . ASP B 1 483 ? -5.52 17.547 -10.734 1 93.31 483 ASP B O 1
ATOM 8110 N N . GLY B 1 484 ? -4.652 15.547 -11.016 1 93.5 484 GLY B N 1
ATOM 8111 C CA . GLY B 1 484 ? -5.055 15.07 -9.703 1 93.5 484 GLY B CA 1
ATOM 8112 C C . GLY B 1 484 ? -6.309 15.742 -9.18 1 93.5 484 GLY B C 1
ATOM 8113 O O . GLY B 1 484 ? -7.395 15.57 -9.734 1 93.5 484 GLY B O 1
ATOM 8114 N N . ALA B 1 485 ? -6.156 16.688 -8.266 1 94.19 485 ALA B N 1
ATOM 8115 C CA . ALA B 1 485 ? -7.258 17.328 -7.555 1 94.19 485 ALA B CA 1
ATOM 8116 C C . ALA B 1 485 ? -8.039 18.25 -8.484 1 94.19 485 ALA B C 1
ATOM 8118 O O . ALA B 1 485 ? -9.164 18.656 -8.172 1 94.19 485 ALA B O 1
ATOM 8119 N N . SER B 1 486 ? -7.473 18.547 -9.633 1 93.38 486 SER B N 1
ATOM 8120 C CA . SER B 1 486 ? -8.18 19.391 -10.594 1 93.38 486 SER B CA 1
ATOM 8121 C C . SER B 1 486 ? -9.391 18.672 -11.18 1 93.38 486 SER B C 1
ATOM 8123 O O . SER B 1 486 ? -10.273 19.312 -11.758 1 93.38 486 SER B O 1
ATOM 8125 N N . HIS B 1 487 ? -9.32 17.359 -11.07 1 94.06 487 HIS B N 1
ATOM 8126 C CA . HIS B 1 487 ? -10.531 16.609 -11.367 1 94.06 487 HIS B CA 1
ATOM 8127 C C . HIS B 1 487 ? -11.547 16.734 -10.242 1 94.06 487 HIS B C 1
ATOM 8129 O O . HIS B 1 487 ? -11.797 15.781 -9.508 1 94.06 487 HIS B O 1
ATOM 8135 N N . GLY B 1 488 ? -12.219 17.859 -10.25 1 93.25 488 GLY B N 1
ATOM 8136 C CA . GLY B 1 488 ? -12.992 18.312 -9.109 1 93.25 488 GLY B CA 1
ATOM 8137 C C . GLY B 1 488 ? -14.008 17.297 -8.625 1 93.25 488 GLY B C 1
ATOM 8138 O O . GLY B 1 488 ? -14.023 16.938 -7.449 1 93.25 488 GLY B O 1
ATOM 8139 N N . ARG B 1 489 ? -14.875 16.844 -9.5 1 92.56 489 ARG B N 1
ATOM 8140 C CA . ARG B 1 489 ? -15.93 15.914 -9.117 1 92.56 489 ARG B CA 1
ATOM 8141 C C . ARG B 1 489 ? -15.352 14.609 -8.578 1 92.56 489 ARG B C 1
ATOM 8143 O O . ARG B 1 489 ? -15.766 14.125 -7.523 1 92.56 489 ARG B O 1
ATOM 8150 N N . GLN B 1 490 ? -14.445 14.07 -9.305 1 93.94 490 GLN B N 1
ATOM 8151 C CA . GLN B 1 490 ? -13.797 12.82 -8.914 1 93.94 490 GLN B CA 1
ATOM 8152 C C . GLN B 1 490 ? -13.086 12.961 -7.57 1 93.94 490 GLN B C 1
ATOM 8154 O O . GLN B 1 490 ? -13.172 12.078 -6.715 1 93.94 490 GLN B O 1
ATOM 8159 N N . PHE B 1 491 ? -12.43 14.078 -7.41 1 95.69 491 PHE B N 1
ATOM 8160 C CA . PHE B 1 491 ? -11.703 14.328 -6.172 1 95.69 491 PHE B CA 1
ATOM 8161 C C . PHE B 1 491 ? -12.664 14.461 -4.996 1 95.69 491 PHE B C 1
ATOM 8163 O O . PHE B 1 491 ? -12.43 13.883 -3.93 1 95.69 491 PHE B O 1
ATOM 8170 N N . LYS B 1 492 ? -13.656 15.18 -5.105 1 95.31 492 LYS B N 1
ATOM 8171 C CA . LYS B 1 492 ? -14.625 15.391 -4.031 1 95.31 492 LYS B CA 1
ATOM 8172 C C . LYS B 1 492 ? -15.266 14.07 -3.604 1 95.31 492 LYS B C 1
ATOM 8174 O O . LYS B 1 492 ? -15.453 13.82 -2.41 1 95.31 492 LYS B O 1
ATOM 8179 N N . GLU B 1 493 ? -15.648 13.281 -4.57 1 95 493 GLU B N 1
ATOM 8180 C CA . GLU B 1 493 ? -16.234 11.984 -4.254 1 95 493 GLU B CA 1
ATOM 8181 C C . GLU B 1 493 ? -15.242 11.086 -3.521 1 95 493 GLU B C 1
ATOM 8183 O O . GLU B 1 493 ? -15.609 10.383 -2.58 1 95 493 GLU B O 1
ATOM 8188 N N . TRP B 1 494 ? -14.031 11.094 -4.031 1 96.25 494 TRP B N 1
ATOM 8189 C CA . TRP B 1 494 ? -12.961 10.336 -3.385 1 96.25 494 TRP B CA 1
ATOM 8190 C C . TRP B 1 494 ? -12.742 10.82 -1.955 1 96.25 494 TRP B C 1
ATOM 8192 O O . TRP B 1 494 ? -12.578 10.016 -1.038 1 96.25 494 TRP B O 1
ATOM 8202 N N . ALA B 1 495 ? -12.742 12.125 -1.747 1 96.06 495 ALA B N 1
ATOM 8203 C CA . ALA B 1 495 ? -12.555 12.719 -0.424 1 96.06 495 ALA B CA 1
ATOM 8204 C C . ALA B 1 495 ? -13.711 12.352 0.505 1 96.06 495 ALA B C 1
ATOM 8206 O O . ALA B 1 495 ? -13.492 11.977 1.658 1 96.06 495 ALA B O 1
ATOM 8207 N N . ARG B 1 496 ? -14.891 12.445 0.028 1 95.5 496 ARG B N 1
ATOM 8208 C CA . ARG B 1 496 ? -16.062 12.18 0.852 1 95.5 496 ARG B CA 1
ATOM 8209 C C . ARG B 1 496 ? -16.109 10.711 1.271 1 95.5 496 ARG B C 1
ATOM 8211 O O . ARG B 1 496 ? -16.531 10.391 2.385 1 95.5 496 ARG B O 1
ATOM 8218 N N . HIS B 1 497 ? -15.688 9.836 0.377 1 94.88 497 HIS B N 1
ATOM 8219 C CA . HIS B 1 497 ? -15.641 8.398 0.633 1 94.88 497 HIS B CA 1
ATOM 8220 C C . HIS B 1 497 ? -14.727 8.078 1.811 1 94.88 497 HIS B C 1
ATOM 8222 O O . HIS B 1 497 ? -14.992 7.145 2.566 1 94.88 497 HIS B O 1
ATOM 8228 N N . SER B 1 498 ? -13.75 8.836 1.983 1 95.69 498 SER B N 1
ATOM 8229 C CA . SER B 1 498 ? -12.727 8.539 2.984 1 95.69 498 SER B CA 1
ATOM 8230 C C . SER B 1 498 ? -13.078 9.164 4.332 1 95.69 498 SER B C 1
ATOM 8232 O O . SER B 1 498 ? -12.367 8.953 5.32 1 95.69 498 SER B O 1
ATOM 8234 N N . MET B 1 499 ? -14.133 9.898 4.43 1 96.5 499 MET B N 1
ATOM 8235 C CA . MET B 1 499 ? -14.484 10.656 5.629 1 96.5 499 MET B CA 1
ATOM 8236 C C . MET B 1 499 ? -15.344 9.812 6.57 1 96.5 499 MET B C 1
ATOM 8238 O O . MET B 1 499 ? -15.953 8.828 6.148 1 96.5 499 MET B O 1
ATOM 8242 N N . ALA B 1 500 ? -15.383 10.188 7.824 1 95.31 500 ALA B N 1
ATOM 8243 C CA . ALA B 1 500 ? -16.297 9.664 8.836 1 95.31 500 ALA B CA 1
ATOM 8244 C C . ALA B 1 500 ? -17.031 10.797 9.555 1 95.31 500 ALA B C 1
ATOM 8246 O O . ALA B 1 500 ? -16.656 11.961 9.43 1 95.31 500 ALA B O 1
ATOM 8247 N N . VAL B 1 501 ? -18.031 10.383 10.273 1 94.19 501 VAL B N 1
ATOM 8248 C CA . VAL B 1 501 ? -18.844 11.328 11.031 1 94.19 501 VAL B CA 1
ATOM 8249 C C . VAL B 1 501 ? -18.031 11.914 12.18 1 94.19 501 VAL B C 1
ATOM 8251 O O . VAL B 1 501 ? -17.328 11.188 12.883 1 94.19 501 VAL B O 1
ATOM 8254 N N . SER B 1 502 ? -18.062 13.234 12.188 1 92.31 502 SER B N 1
ATOM 8255 C CA . SER B 1 502 ? -17.531 13.875 13.383 1 92.31 502 SER B CA 1
ATOM 8256 C C . SER B 1 502 ? -18.469 13.719 14.57 1 92.31 502 SER B C 1
ATOM 8258 O O . SER B 1 502 ? -19.219 14.648 14.906 1 92.31 502 SER B O 1
ATOM 8260 N N . ARG B 1 503 ? -18.344 12.75 15.289 1 92.44 503 ARG B N 1
ATOM 8261 C CA . ARG B 1 503 ? -19.359 12.383 16.281 1 92.44 503 ARG B CA 1
ATOM 8262 C C . ARG B 1 503 ? -19.297 13.312 17.484 1 92.44 503 ARG B C 1
ATOM 8264 O O . ARG B 1 503 ? -20.328 13.633 18.078 1 92.44 503 ARG B O 1
ATOM 8271 N N . PHE B 1 504 ? -18.125 13.602 17.953 1 91.12 504 PHE B N 1
ATOM 8272 C CA . PHE B 1 504 ? -17.906 14.617 18.969 1 91.12 504 PHE B CA 1
ATOM 8273 C C . PHE B 1 504 ? -16.891 15.648 18.5 1 91.12 504 PHE B C 1
ATOM 8275 O O . PHE B 1 504 ? -15.773 15.297 18.109 1 91.12 504 PHE B O 1
ATOM 8282 N N . TRP B 1 505 ? -17.281 16.891 18.516 1 92.31 505 TRP B N 1
ATOM 8283 C CA . TRP B 1 505 ? -16.422 17.969 18.062 1 92.31 505 TRP B CA 1
ATOM 8284 C C . TRP B 1 505 ? -16.609 19.219 18.922 1 92.31 505 TRP B C 1
ATOM 8286 O O . TRP B 1 505 ? -17.734 19.672 19.141 1 92.31 505 TRP B O 1
ATOM 8296 N N . TYR B 1 506 ? -15.477 19.688 19.359 1 88.5 506 TYR B N 1
ATOM 8297 C CA . TYR B 1 506 ? -15.461 20.859 20.234 1 88.5 506 TYR B CA 1
ATOM 8298 C C . TYR B 1 506 ? -14.602 21.969 19.641 1 88.5 506 TYR B C 1
ATOM 8300 O O . TYR B 1 506 ? -13.523 21.703 19.109 1 88.5 506 TYR B O 1
ATOM 8308 N N . SER B 1 507 ? -15.141 23.156 19.688 1 91.5 507 SER B N 1
ATOM 8309 C CA . SER B 1 507 ? -14.414 24.375 19.344 1 91.5 507 SER B CA 1
ATOM 8310 C C . SER B 1 507 ? -14.484 25.391 20.469 1 91.5 507 SER B C 1
ATOM 8312 O O . SER B 1 507 ? -15.57 25.734 20.938 1 91.5 507 SER B O 1
ATOM 8314 N N . ALA B 1 508 ? -13.406 25.953 20.875 1 89.81 508 ALA B N 1
ATOM 8315 C CA . ALA B 1 508 ? -13.336 26.875 22 1 89.81 508 ALA B CA 1
ATOM 8316 C C . ALA B 1 508 ? -13.875 28.25 21.594 1 89.81 508 ALA B C 1
ATOM 8318 O O . ALA B 1 508 ? -14.203 29.078 22.469 1 89.81 508 ALA B O 1
ATOM 8319 N N . TYR B 1 509 ? -13.93 28.594 20.5 1 90.44 509 TYR B N 1
ATOM 8320 C CA . TYR B 1 509 ? -14.414 29.859 19.953 1 90.44 509 TYR B CA 1
ATOM 8321 C C . TYR B 1 509 ? -15.227 29.641 18.688 1 90.44 509 TYR B C 1
ATOM 8323 O O . TYR B 1 509 ? -14.883 30.172 17.625 1 90.44 509 TYR B O 1
ATOM 8331 N N . LYS B 1 510 ? -16.328 29.031 18.781 1 88.88 510 LYS B N 1
ATOM 8332 C CA . LYS B 1 510 ? -17.156 28.469 17.719 1 88.88 510 LYS B CA 1
ATOM 8333 C C . LYS B 1 510 ? -17.703 29.562 16.812 1 88.88 510 LYS B C 1
ATOM 8335 O O . LYS B 1 510 ? -18.062 29.312 15.656 1 88.88 510 LYS B O 1
ATOM 8340 N N . ASP B 1 511 ? -17.703 30.766 17.281 1 90.5 511 ASP B N 1
ATOM 8341 C CA . ASP B 1 511 ? -18.344 31.844 16.531 1 90.5 511 ASP B CA 1
ATOM 8342 C C . ASP B 1 511 ? -17.312 32.625 15.711 1 90.5 511 ASP B C 1
ATOM 8344 O O . ASP B 1 511 ? -17.672 33.531 14.969 1 90.5 511 ASP B O 1
ATOM 8348 N N . LEU B 1 512 ? -16.125 32.281 15.805 1 95.88 512 LEU B N 1
ATOM 8349 C CA . LEU B 1 512 ? -15.086 33.062 15.141 1 95.88 512 LEU B CA 1
ATOM 8350 C C . LEU B 1 512 ? -14.5 32.281 13.961 1 95.88 512 LEU B C 1
ATOM 8352 O O . LEU B 1 512 ? -14.156 31.094 14.094 1 95.88 512 LEU B O 1
ATOM 8356 N N . THR B 1 513 ? -14.367 32.938 12.844 1 97.38 513 THR B N 1
ATOM 8357 C CA . THR B 1 513 ? -13.609 32.406 11.719 1 97.38 513 THR B CA 1
ATOM 8358 C C . THR B 1 513 ? -12.117 32.719 11.883 1 97.38 513 THR B C 1
ATOM 8360 O O . THR B 1 513 ? -11.734 33.531 12.719 1 97.38 513 THR B O 1
ATOM 8363 N N . ALA B 1 514 ? -11.305 32.031 11.102 1 97.75 514 ALA B N 1
ATOM 8364 C CA . ALA B 1 514 ? -9.867 32.281 11.141 1 97.75 514 ALA B CA 1
ATOM 8365 C C . ALA B 1 514 ? -9.547 33.75 10.82 1 97.75 514 ALA B C 1
ATOM 8367 O O . ALA B 1 514 ? -8.672 34.344 11.445 1 97.75 514 ALA B O 1
ATOM 8368 N N . GLU B 1 515 ? -10.227 34.281 9.867 1 96.56 515 GLU B N 1
ATOM 8369 C CA . GLU B 1 515 ? -10.016 35.656 9.484 1 96.56 515 GLU B CA 1
ATOM 8370 C C . GLU B 1 515 ? -10.438 36.625 10.602 1 96.56 515 GLU B C 1
ATOM 8372 O O . GLU B 1 515 ? -9.781 37.625 10.836 1 96.56 515 GLU B O 1
ATOM 8377 N N . GLN B 1 516 ? -11.523 36.344 11.211 1 97.5 516 GLN B N 1
ATOM 8378 C CA . GLN B 1 516 ? -11.992 37.188 12.312 1 97.5 516 GLN B CA 1
ATOM 8379 C C . GLN B 1 516 ? -11 37.156 13.477 1 97.5 516 GLN B C 1
ATOM 8381 O O . GLN B 1 516 ? -10.805 38.188 14.141 1 97.5 516 GLN B O 1
ATOM 8386 N N . VAL B 1 517 ? -10.438 36 13.727 1 97.81 517 VAL B N 1
ATOM 8387 C CA . VAL B 1 517 ? -9.398 35.906 14.75 1 97.81 517 VAL B CA 1
ATOM 8388 C C . VAL B 1 517 ? -8.25 36.844 14.391 1 97.81 517 VAL B C 1
ATOM 8390 O O . VAL B 1 517 ? -7.75 37.594 15.25 1 97.81 517 VAL B O 1
ATOM 8393 N N . GLU B 1 518 ? -7.859 36.875 13.172 1 96.75 518 GLU B N 1
ATOM 8394 C CA . GLU B 1 518 ? -6.773 37.75 12.719 1 96.75 518 GLU B CA 1
ATOM 8395 C C . GLU B 1 518 ? -7.168 39.219 12.789 1 96.75 518 GLU B C 1
ATOM 8397 O O . GLU B 1 518 ? -6.344 40.062 13.125 1 96.75 518 GLU B O 1
ATOM 8402 N N . ARG B 1 519 ? -8.344 39.5 12.375 1 96.81 519 ARG B N 1
ATOM 8403 C CA . ARG B 1 519 ? -8.828 40.875 12.484 1 96.81 519 ARG B CA 1
ATOM 8404 C C . ARG B 1 519 ? -8.789 41.375 13.93 1 96.81 519 ARG B C 1
ATOM 8406 O O . ARG B 1 519 ? -8.32 42.469 14.203 1 96.81 519 ARG B O 1
ATOM 8413 N N . ASN B 1 520 ? -9.375 40.5 14.766 1 97.81 520 ASN B N 1
ATOM 8414 C CA . ASN B 1 520 ? -9.359 40.875 16.188 1 97.81 520 ASN B CA 1
ATOM 8415 C C . ASN B 1 520 ? -7.938 41.094 16.688 1 97.81 520 ASN B C 1
ATOM 8417 O O . ASN B 1 520 ? -7.707 42 17.5 1 97.81 520 ASN B O 1
ATOM 8421 N N . TYR B 1 521 ? -7.059 40.312 16.219 1 96.44 521 TYR B N 1
ATOM 8422 C CA . TYR B 1 521 ? -5.648 40.438 16.578 1 96.44 521 TYR B CA 1
ATOM 8423 C C . TYR B 1 521 ? -5.113 41.812 16.125 1 96.44 521 TYR B C 1
ATOM 8425 O O . TYR B 1 521 ? -4.434 42.5 16.891 1 96.44 521 TYR B O 1
ATOM 8433 N N . ARG B 1 522 ? -5.438 42.25 14.969 1 95.62 522 ARG B N 1
ATOM 8434 C CA . ARG B 1 522 ? -4.98 43.531 14.445 1 95.62 522 ARG B CA 1
ATOM 8435 C C . ARG B 1 522 ? -5.57 44.688 15.25 1 95.62 522 ARG B C 1
ATOM 8437 O O . ARG B 1 522 ? -4.887 45.688 15.508 1 95.62 522 ARG B O 1
ATOM 8444 N N . ILE B 1 523 ? -6.781 44.531 15.555 1 96.81 523 ILE B N 1
ATOM 8445 C CA . ILE B 1 523 ? -7.438 45.562 16.359 1 96.81 523 ILE B CA 1
ATOM 8446 C C . ILE B 1 523 ? -6.727 45.688 17.703 1 96.81 523 ILE B C 1
ATOM 8448 O O . ILE B 1 523 ? -6.418 46.781 18.156 1 96.81 523 ILE B O 1
ATOM 8452 N N . ALA B 1 524 ? -6.516 44.562 18.281 1 97 524 ALA B N 1
ATOM 8453 C CA . ALA B 1 524 ? -5.836 44.531 19.578 1 97 524 ALA B CA 1
ATOM 8454 C C . ALA B 1 524 ? -4.441 45.156 19.453 1 97 524 ALA B C 1
ATOM 8456 O O . ALA B 1 524 ? -4.012 45.906 20.344 1 97 524 ALA B O 1
ATOM 8457 N N . CYS B 1 525 ? -3.688 44.812 18.484 1 95.25 525 CYS B N 1
ATOM 8458 C CA . CYS B 1 525 ? -2.338 45.344 18.281 1 95.25 525 CYS B CA 1
ATOM 8459 C C . CYS B 1 525 ? -2.352 46.844 18.156 1 95.25 525 CYS B C 1
ATOM 8461 O O . CYS B 1 525 ? -1.484 47.531 18.703 1 95.25 525 CYS B O 1
ATOM 8463 N N . GLY B 1 526 ? -3.295 47.312 17.422 1 95.31 526 GLY B N 1
ATOM 8464 C CA . GLY B 1 526 ? -3.43 48.75 17.297 1 95.31 526 GLY B CA 1
ATOM 8465 C C . GLY B 1 526 ? -3.691 49.438 18.625 1 95.31 526 GLY B C 1
ATOM 8466 O O . GLY B 1 526 ? -3.1 50.469 18.922 1 95.31 526 GLY B O 1
ATOM 8467 N N . LEU B 1 527 ? -4.555 48.875 19.391 1 96.56 527 LEU B N 1
ATOM 8468 C CA . LEU B 1 527 ? -4.965 49.469 20.656 1 96.56 527 LEU B CA 1
ATOM 8469 C C . LEU B 1 527 ? -3.871 49.344 21.703 1 96.56 527 LEU B C 1
ATOM 8471 O O . LEU B 1 527 ? -3.893 50.031 22.734 1 96.56 527 LEU B O 1
ATOM 8475 N N . ARG B 1 528 ? -2.998 48.438 21.516 1 95.69 528 ARG B N 1
ATOM 8476 C CA . ARG B 1 528 ? -1.871 48.25 22.438 1 95.69 528 ARG B CA 1
ATOM 8477 C C . ARG B 1 528 ? -0.874 49.406 22.281 1 95.69 528 ARG B C 1
ATOM 8479 O O . ARG B 1 528 ? -0.107 49.688 23.203 1 95.69 528 ARG B O 1
ATOM 8486 N N . LYS B 1 529 ? -0.89 49.969 21.109 1 95 529 LYS B N 1
ATOM 8487 C CA . LYS B 1 529 ? -0.023 51.125 20.875 1 95 529 LYS B CA 1
ATOM 8488 C C . LYS B 1 529 ? -0.632 52.406 21.469 1 95 529 LYS B C 1
ATOM 8490 O O . LYS B 1 529 ? -1.822 52.656 21.281 1 95 529 LYS B O 1
ATOM 8495 N N . LYS B 1 530 ? 0.2 53.188 22.062 1 94.25 530 LYS B N 1
ATOM 8496 C CA . LYS B 1 530 ? -0.296 54.406 22.688 1 94.25 530 LYS B CA 1
ATOM 8497 C C . LYS B 1 530 ? -0.678 55.438 21.625 1 94.25 530 LYS B C 1
ATOM 8499 O O . LYS B 1 530 ? -1.654 56.188 21.797 1 94.25 530 LYS B O 1
ATOM 8504 N N . GLN B 1 531 ? 0.143 55.5 20.656 1 93.44 531 GLN B N 1
ATOM 8505 C CA . GLN B 1 531 ? -0.112 56.406 19.531 1 93.44 531 GLN B CA 1
ATOM 8506 C C . GLN B 1 531 ? 0.172 55.75 18.203 1 93.44 531 GLN B C 1
ATOM 8508 O O . GLN B 1 531 ? 1.096 54.938 18.094 1 93.44 531 GLN B O 1
ATOM 8513 N N . LEU B 1 532 ? -0.746 56.031 17.266 1 95.12 532 LEU B N 1
ATOM 8514 C CA . LEU B 1 532 ? -0.555 55.531 15.914 1 95.12 532 LEU B CA 1
ATOM 8515 C C . LEU B 1 532 ? -0.24 56.688 14.961 1 95.12 532 LEU B C 1
ATOM 8517 O O . LEU B 1 532 ? -0.724 57.812 15.148 1 95.12 532 LEU B O 1
ATOM 8521 N N . SER B 1 533 ? 0.7 56.438 14.039 1 95.94 533 SER B N 1
ATOM 8522 C CA . SER B 1 533 ? 0.896 57.406 12.969 1 95.94 533 SER B CA 1
ATOM 8523 C C . SER B 1 533 ? -0.368 57.562 12.133 1 95.94 533 SER B C 1
ATOM 8525 O O . SER B 1 533 ? -1.283 56.75 12.211 1 95.94 533 SER B O 1
ATOM 8527 N N . GLU B 1 534 ? -0.421 58.656 11.383 1 94.56 534 GLU B N 1
ATOM 8528 C CA . GLU B 1 534 ? -1.584 58.906 10.539 1 94.56 534 GLU B CA 1
ATOM 8529 C C . GLU B 1 534 ? -1.823 57.781 9.57 1 94.56 534 GLU B C 1
ATOM 8531 O O . GLU B 1 534 ? -2.963 57.344 9.375 1 94.56 534 GLU B O 1
ATOM 8536 N N . LYS B 1 535 ? -0.753 57.312 9.039 1 95.38 535 LYS B N 1
ATOM 8537 C CA . LYS B 1 535 ? -0.854 56.219 8.078 1 95.38 535 LYS B CA 1
ATOM 8538 C C . LYS B 1 535 ? -1.306 54.938 8.75 1 95.38 535 LYS B C 1
ATOM 8540 O O . LYS B 1 535 ? -2.16 54.219 8.227 1 95.38 535 LYS B O 1
ATOM 8545 N N . GLU B 1 536 ? -0.77 54.625 9.898 1 95.31 536 GLU B N 1
ATOM 8546 C CA . GLU B 1 536 ? -1.129 53.406 10.656 1 95.31 536 GLU B CA 1
ATOM 8547 C C . GLU B 1 536 ? -2.582 53.469 11.117 1 95.31 536 GLU B C 1
ATOM 8549 O O . GLU B 1 536 ? -3.291 52.469 11.078 1 95.31 536 GLU B O 1
ATOM 8554 N N . ALA B 1 537 ? -2.975 54.594 11.562 1 95.56 537 ALA B N 1
ATOM 8555 C CA . ALA B 1 537 ? -4.336 54.75 12.062 1 95.56 537 ALA B CA 1
ATOM 8556 C C . ALA B 1 537 ? -5.359 54.594 10.945 1 95.56 537 ALA B C 1
ATOM 8558 O O . ALA B 1 537 ? -6.422 54 11.148 1 95.56 537 ALA B O 1
ATOM 8559 N N . ALA B 1 538 ? -5.043 55.125 9.773 1 94.38 538 ALA B N 1
ATOM 8560 C CA . ALA B 1 538 ? -5.938 55 8.625 1 94.38 538 ALA B CA 1
ATOM 8561 C C . ALA B 1 538 ? -6.133 53.562 8.219 1 94.38 538 ALA B C 1
ATOM 8563 O O . ALA B 1 538 ? -7.227 53.156 7.812 1 94.38 538 ALA B O 1
ATOM 8564 N N . ALA B 1 539 ? -5.102 52.812 8.305 1 94.44 539 ALA B N 1
ATOM 8565 C CA . ALA B 1 539 ? -5.184 51.406 7.969 1 94.44 539 ALA B CA 1
ATOM 8566 C C . ALA B 1 539 ? -5.914 50.625 9.062 1 94.44 539 ALA B C 1
ATOM 8568 O O . ALA B 1 539 ? -6.695 49.719 8.766 1 94.44 539 ALA B O 1
ATOM 8569 N N . TRP B 1 540 ? -5.691 50.938 10.25 1 95.31 540 TRP B N 1
ATOM 8570 C CA . TRP B 1 540 ? -6.211 50.25 11.422 1 95.31 540 TRP B CA 1
ATOM 8571 C C . TRP B 1 540 ? -7.727 50.406 11.523 1 95.31 540 TRP B C 1
ATOM 8573 O O . TRP B 1 540 ? -8.438 49.469 11.891 1 95.31 540 TRP B O 1
ATOM 8583 N N . ILE B 1 541 ? -8.312 51.531 11.156 1 92.69 541 ILE B N 1
ATOM 8584 C CA . ILE B 1 541 ? -9.734 51.812 11.32 1 92.69 541 ILE B CA 1
ATOM 8585 C C . ILE B 1 541 ? -10.547 50.938 10.367 1 92.69 541 ILE B C 1
ATOM 8587 O O . ILE B 1 541 ? -11.734 50.688 10.602 1 92.69 541 ILE B O 1
ATOM 8591 N N . ASN B 1 542 ? -9.867 50.469 9.312 1 92.25 542 ASN B N 1
ATOM 8592 C CA . ASN B 1 542 ? -10.547 49.594 8.359 1 92.25 542 ASN B CA 1
ATOM 8593 C C . ASN B 1 542 ? -10.938 48.25 8.992 1 92.25 542 ASN B C 1
ATOM 8595 O O . ASN B 1 542 ? -11.82 47.562 8.492 1 92.25 542 ASN B O 1
ATOM 8599 N N . ASP B 1 543 ? -10.312 47.844 10.07 1 93.38 543 ASP B N 1
ATOM 8600 C CA . ASP B 1 543 ? -10.57 46.594 10.758 1 93.38 543 ASP B CA 1
ATOM 8601 C C . ASP B 1 543 ? -11.766 46.719 11.695 1 93.38 543 ASP B C 1
ATOM 8603 O O . ASP B 1 543 ? -12.312 45.719 12.156 1 93.38 543 ASP B O 1
ATOM 8607 N N . LEU B 1 544 ? -12.164 48 11.922 1 90.62 544 LEU B N 1
ATOM 8608 C CA . LEU B 1 544 ? -13.227 48.219 12.898 1 90.62 544 LEU B CA 1
ATOM 8609 C C . LEU B 1 544 ? -14.594 47.938 12.289 1 90.62 544 LEU B C 1
ATOM 8611 O O . LEU B 1 544 ? -15.562 47.688 13.016 1 90.62 544 LEU B O 1
#

Foldseek 3Di:
DAKDKWKFKFFFDLVCQVVLLVLLLVVQVQQPPQLLSPDHPCVVLCVQQVFWFKWFWFWAPDDPGGIMIMIITIGDDDLQVNLQSNCVRQVVSVLVSLLRTDQDPDPLNVVSCQSNPVPHPDDPSVSRVVRMFDFLAKAALQAQQTLVNLVLLVVLVVVLVVLQVVCVPPDDRPPPPDALQVNLQVSLVVCCVVPVCLQDDDDDSQDPVNLVVLVVVLLVLLLVVLVVLLVVQLVVPVVDDPVVSVVVLVVLLVVLVVLCVVLQDDDPPQADDDPDDPVVCCVVPVVVVLVVSLQVSLQVQLQVCQVVQCVVVVDDSVVSSVVSSVSSNSSSVSSSSSVSVLQSVVSVDLVVAAAAQFDDDDPVQVVLQVVSFDSAQKGKWKFKFFFADDDSSVVLQNSVSNSVRSCLSNDPVSNNSDDQNDNFWRMKGWGADDVNGMIMIMTITGDGPLVVLVVCLVGPQQVVQLNPVRTHNFRRARSSRGRGCVVPVSRVSVRNRRIGHRSDMDRSCRHDGSVNSVLSVLLSNSSSDNGDDSVSSVVNVVSD/DAKDKKKFKFFFDLVCQVVLLVLLLVVQVQQPPQLLSPDGPCVVLCVQQVFWFKWFWFWAPDDPGGIMIMIITIGDDDLQVRLQSNCVSQVVSVLVSLLRTDQDPDPLNVVSCQSNPVVHPDDPSVSRVVRMFDFLAKAALQAQQTLVNLVLLVVLVVVLVVLQVVCPPPDDRPPPPDALQRNLQVSLVVCCVVPVCLQPDDDDSQDPVNLVVLVVVLLVLLLVVLVVLLVVQLVVPVVDPPVVSVVVLVVLLVVLVVLCVVLQDDDPPQADDDPDDPVVCCVVPVVVVLVVSLQVSLQVQLQVCQVVQCVVVVDDSVVSSVVSSVSSNSSSVSSSSSVSVLLSVVSVDLVVAAAAQFDDDDPVQVVLQVVSFDSFQKGKWKFKFFFADDDSSVVLLNSVSNSVRSCLSNDPVSNNSDDQNDNFWRMKGWGADDVNGMIMIMTITGDGPLVVLVVCLVGPQQVVQLNPVRTHNFRRARSSRGRGCVVPVSRVSVRNRRIGHRSDMDRSCRHDTSVNSVLSVLLSNSSSDNGDDSVSSVVNVVSD